Protein AF-0000000082853346 (afdb_homodimer)

Secondary structure (DSSP, 8-state):
----PPEEEEEEEE-SGGGGSBPTTSSBHHHHHHHHHHHHHHHHHHH-TT-EEEEEEES-SS-B-SS-TTTS-SEEEEEEEES-THHHHHHHHH---------SHHHHHHHHHHHHHHHHHHHHHHHTS-SS----SSSEEEEEEE-----PPPHHHHHHHHHHHHHHTTS-EEEEEEE-SS--------TTHHHHHHHH-GGG--HHHHHHHHHHHTT-EEEEHHHHHHHHHH--S--PPPPEEEEEEEETTTEEEEEEEEEEEEPPPPPPPEEEESS-TTSBEEEEEEEEESSSS--EE-GGGEEEEEEETTEEEEE-HHHHHHHS----S-EEEEEEEEEGGGS-GGG-EEEEEEEEEE-TT-HHHHHHHHHHHHHHHHHTEEEEEEEE-STT--EEEEEEEEEE-SS-EEEEEEEE--GGGB---------PPPPHHHHHHHHHHHHHTBGGG-STTSS-SS-TTT---HHHHHHHHHHHHHHH-TTSPPPPPPHHHHHTTS--HHHHHHHHHHHHHHHHHHT--------------------------S-----------------------S------S--SS-HHHHHHHHHHHT--HHHHHHHHHHHHHHHHHH-SS--HHHHHHHHHHHHHHHHS--HHHHHHHHHHHHHHHHTT-THHHHHHHHTT--PPPTTT-TT----HHHHHHHHHS----HHHHHHHHHHHHHH-/----PPEEEEEEEE-SGGGGSBPTTSSBHHHHHHHHHHHHHHHHHHH-TT-EEEEEEES-SS-B-SS-TTTS-SEEEEEEEES-THHHHHHHHH---------THHHHHHHHHHHHHHHHHHHHHHHTS-SS----SSSEEEEEEE-----PPPHHHHHHHHHHHHHHTTS-EEEEEEE-SS--------TTHHHHHHHH-GGG--HHHHHHHHHHHTT-EEEEHHHHHHHHHH--S--PPPPEEEEEEEETTTEEEEEEEEEEEEPPPPPPPEEEESS-TTSBEEEEEEEEESSSS--EE-GGGEEEEEEETTEEEEE-HHHHHHHS----S-EEEEEEEEEGGGS-GGG-EEEEEEEEEE-TT-HHHHHHHHHHHHHHHHHTEEEEEEEE-STT--EEEEEEEEEE-SS-EEEEEEEE--GGGB---------PPPPHHHHHHHHHHHHHTBGGG-STTSS-SS-TTT---HHHHHHHHHHHHHHH-TTSPPPPPPHHHHHTTS--HHHHHHHHHHHHHHHHHHT--------------------------S-----------------------S------S--SS-HHHHHHHHHHTT--HHHHHHHHHHHHHHHHHH-SS--HHHHHHHHHHHHHHHHS--HHHHHHHHHHHHHHHHTT-THHHHHHHHTT--PPPTTT-TT----HHHHHHHHHS----THHHHHHHHHHHHH-

Structure (mmCIF, N/CA/C/O backbone):
data_AF-0000000082853346-model_v1
#
loop_
_entity.id
_entity.type
_entity.pdbx_description
1 polymer 'Ku domain-containing protein'
#
loop_
_atom_site.group_PDB
_atom_site.id
_atom_site.type_symbol
_atom_site.label_atom_id
_atom_site.label_alt_id
_atom_site.label_comp_id
_atom_site.label_asym_id
_atom_site.label_entity_id
_atom_site.label_seq_id
_atom_site.pdbx_PDB_ins_code
_atom_site.Cartn_x
_atom_site.Cartn_y
_atom_site.Cartn_z
_atom_site.occupancy
_atom_site.B_iso_or_equiv
_atom_site.auth_seq_id
_atom_site.auth_comp_id
_atom_site.auth_asym_id
_atom_site.auth_atom_id
_atom_site.pdbx_PDB_model_num
ATOM 1 N N . MET A 1 1 ? -22.594 -18.203 3.146 1 30.77 1 MET A N 1
ATOM 2 C CA . MET A 1 1 ? -21.188 -18.328 2.76 1 30.77 1 MET A CA 1
ATOM 3 C C . MET A 1 1 ? -21 -19.5 1.809 1 30.77 1 MET A C 1
ATOM 5 O O . MET A 1 1 ? -21.344 -20.625 2.139 1 30.77 1 MET A O 1
ATOM 9 N N . SER A 1 2 ? -21.219 -19.484 0.614 1 42.06 2 SER A N 1
ATOM 10 C CA . SER A 1 2 ? -21.234 -20.609 -0.318 1 42.06 2 SER A CA 1
ATOM 11 C C . SER A 1 2 ? -20.047 -21.531 -0.091 1 42.06 2 SER A C 1
ATOM 13 O O . SER A 1 2 ? -18.891 -21.078 -0.146 1 42.06 2 SER A O 1
ATOM 15 N N . ARG A 1 3 ? -20.047 -22.453 0.688 1 52.84 3 ARG A N 1
ATOM 16 C CA . ARG A 1 3 ? -19 -23.391 1.075 1 52.84 3 ARG A CA 1
ATOM 17 C C . ARG A 1 3 ? -18.344 -24.016 -0.151 1 52.84 3 ARG A C 1
ATOM 19 O O . ARG A 1 3 ? -19.031 -24.578 -1.014 1 52.84 3 ARG A O 1
ATOM 26 N N . ASN A 1 4 ? -17.219 -23.438 -0.649 1 65.12 4 ASN A N 1
ATOM 27 C CA . ASN A 1 4 ? -16.453 -23.953 -1.785 1 65.12 4 ASN A CA 1
ATOM 28 C C . ASN A 1 4 ? -16.438 -25.469 -1.799 1 65.12 4 ASN A C 1
ATOM 30 O O . ASN A 1 4 ? -15.945 -26.109 -0.86 1 65.12 4 ASN A O 1
ATOM 34 N N . LYS A 1 5 ? -17.406 -26.078 -2.557 1 80.5 5 LYS A N 1
ATOM 35 C CA . LYS A 1 5 ? -17.422 -27.516 -2.746 1 80.5 5 LYS A CA 1
ATOM 36 C C . LYS A 1 5 ? -16.062 -28.031 -3.195 1 80.5 5 LYS A C 1
ATOM 38 O O . LYS A 1 5 ? -15.352 -27.359 -3.943 1 80.5 5 LYS A O 1
ATOM 43 N N . PRO A 1 6 ? -15.656 -29.172 -2.674 1 88.12 6 PRO A N 1
ATOM 44 C CA . PRO A 1 6 ? -14.352 -29.734 -3.043 1 88.12 6 PRO A CA 1
ATOM 45 C C . PRO A 1 6 ? -14.344 -30.344 -4.441 1 88.12 6 PRO A C 1
ATOM 47 O O . PRO A 1 6 ? -15.406 -30.641 -4.992 1 88.12 6 PRO A O 1
ATOM 50 N N . ASN A 1 7 ? -13.203 -30.5 -5.016 1 91 7 ASN A N 1
ATOM 51 C CA . ASN A 1 7 ? -12.984 -31.203 -6.273 1 91 7 ASN A CA 1
ATOM 52 C C . ASN A 1 7 ? -12.5 -32.625 -6.031 1 91 7 ASN A C 1
ATOM 54 O O . ASN A 1 7 ? -11.836 -32.906 -5.031 1 91 7 ASN A O 1
ATOM 58 N N . LEU A 1 8 ? -12.984 -33.469 -6.902 1 93.62 8 LEU A N 1
ATOM 59 C CA . LEU A 1 8 ? -12.445 -34.844 -6.922 1 93.62 8 LEU A CA 1
ATOM 60 C C . LEU A 1 8 ? -11.438 -35 -8.055 1 93.62 8 LEU A C 1
ATOM 62 O O . LEU A 1 8 ? -11.75 -34.719 -9.219 1 93.62 8 LEU A O 1
ATOM 66 N N . VAL A 1 9 ? -10.266 -35.406 -7.691 1 95 9 VAL A N 1
ATOM 67 C CA . VAL A 1 9 ? -9.219 -35.594 -8.695 1 95 9 VAL A CA 1
ATOM 68 C C . VAL A 1 9 ? -8.75 -37.031 -8.695 1 95 9 VAL A C 1
ATOM 70 O O . VAL A 1 9 ? -8.32 -37.562 -7.66 1 95 9 VAL A O 1
ATOM 73 N N . PHE A 1 10 ? -8.906 -37.688 -9.797 1 95.69 10 PHE A N 1
ATOM 74 C CA . PHE A 1 10 ? -8.484 -39.094 -9.953 1 95.69 10 PHE A CA 1
ATOM 75 C C . PHE A 1 10 ? -7.234 -39.156 -10.82 1 95.69 10 PHE A C 1
ATOM 77 O O . PHE A 1 10 ? -7.277 -38.844 -12.016 1 95.69 10 PHE A O 1
ATOM 84 N N . ILE A 1 11 ? -6.125 -39.656 -10.273 1 97.31 11 ILE A N 1
ATOM 85 C CA . ILE A 1 11 ? -4.871 -39.75 -11.016 1 97.31 11 ILE A CA 1
ATOM 86 C C . ILE A 1 11 ? -4.656 -41.188 -11.484 1 97.31 11 ILE A C 1
ATOM 88 O O . ILE A 1 11 ? -4.684 -42.125 -10.672 1 97.31 11 ILE A O 1
ATOM 92 N N . ILE A 1 12 ? -4.52 -41.344 -12.758 1 96.38 12 ILE A N 1
ATOM 93 C CA . ILE A 1 12 ? -4.16 -42.625 -13.367 1 96.38 12 ILE A CA 1
ATOM 94 C C . ILE A 1 12 ? -2.707 -42.562 -13.836 1 96.38 12 ILE A C 1
ATOM 96 O O . ILE A 1 12 ? -2.348 -41.75 -14.68 1 96.38 12 ILE A O 1
ATOM 100 N N . TRP A 1 13 ? -1.898 -43.531 -13.344 1 97.5 13 TRP A N 1
ATOM 101 C CA . TRP A 1 13 ? -0.458 -43.469 -13.57 1 97.5 13 TRP A CA 1
ATOM 102 C C . TRP A 1 13 ? 0.051 -44.719 -14.242 1 97.5 13 TRP A C 1
ATOM 104 O O . TRP A 1 13 ? -0.102 -45.844 -13.703 1 97.5 13 TRP A O 1
ATOM 114 N N . ASP A 1 14 ? 0.666 -44.531 -15.406 1 95.38 14 ASP A N 1
ATOM 115 C CA . ASP A 1 14 ? 1.312 -45.625 -16.141 1 95.38 14 ASP A CA 1
ATOM 116 C C . ASP A 1 14 ? 2.693 -45.938 -15.57 1 95.38 14 ASP A C 1
ATOM 118 O O . ASP A 1 14 ? 3.637 -45.156 -15.766 1 95.38 14 ASP A O 1
ATOM 122 N N . ILE A 1 15 ? 2.877 -47.094 -14.922 1 95.81 15 ILE A N 1
ATOM 123 C CA . ILE A 1 15 ? 4.176 -47.406 -14.336 1 95.81 15 ILE A CA 1
ATOM 124 C C . ILE A 1 15 ? 4.836 -48.562 -15.125 1 95.81 15 ILE A C 1
ATOM 126 O O . ILE A 1 15 ? 5.758 -49.188 -14.641 1 95.81 15 ILE A O 1
ATOM 130 N N . GLY A 1 16 ? 4.371 -48.75 -16.359 1 92.5 16 GLY A N 1
ATOM 131 C CA . GLY A 1 16 ? 4.797 -49.906 -17.141 1 92.5 16 GLY A CA 1
ATOM 132 C C . GLY A 1 16 ? 6.035 -49.625 -17.984 1 92.5 16 GLY A C 1
ATOM 133 O O . GLY A 1 16 ? 6.711 -48.625 -17.781 1 92.5 16 GLY A O 1
ATOM 134 N N . HIS A 1 17 ? 6.297 -50.594 -18.906 1 89.25 17 HIS A N 1
ATOM 135 C CA . HIS A 1 17 ? 7.5 -50.625 -19.734 1 89.25 17 HIS A CA 1
ATOM 136 C C . HIS A 1 17 ? 7.586 -49.375 -20.609 1 89.25 17 HIS A C 1
ATOM 138 O O . HIS A 1 17 ? 8.672 -48.812 -20.797 1 89.25 17 HIS A O 1
ATOM 144 N N . LYS A 1 18 ? 6.57 -48.906 -21.047 1 83.5 18 LYS A N 1
ATOM 145 C CA . LYS A 1 18 ? 6.566 -47.781 -21.953 1 83.5 18 LYS A CA 1
ATOM 146 C C . LYS A 1 18 ? 7 -46.5 -21.25 1 83.5 18 LYS A C 1
ATOM 148 O O . LYS A 1 18 ? 7.633 -45.625 -21.844 1 83.5 18 LYS A O 1
ATOM 153 N N . SER A 1 19 ? 6.672 -46.406 -20 1 88.62 19 SER A N 1
ATOM 154 C CA . SER A 1 19 ? 7.004 -45.219 -19.219 1 88.62 19 SER A CA 1
ATOM 155 C C . SER A 1 19 ? 8.461 -45.25 -18.766 1 88.62 19 SER A C 1
ATOM 157 O O . SER A 1 19 ? 9 -44.219 -18.359 1 88.62 19 SER A O 1
ATOM 159 N N . ASN A 1 20 ? 9.07 -46.344 -18.984 1 87.06 20 ASN A N 1
ATOM 160 C CA . ASN A 1 20 ? 10.461 -46.469 -18.562 1 87.06 20 ASN A CA 1
ATOM 161 C C . ASN A 1 20 ? 11.422 -45.969 -19.641 1 87.06 20 ASN A C 1
ATOM 163 O O . ASN A 1 20 ? 12.625 -45.844 -19.391 1 87.06 20 ASN A O 1
ATOM 167 N N . ALA A 1 21 ? 10.922 -45.625 -20.719 1 86.5 21 ALA A N 1
ATOM 168 C CA . ALA A 1 21 ? 11.75 -45.125 -21.797 1 86.5 21 ALA A CA 1
ATOM 169 C C . ALA A 1 21 ? 12.359 -43.781 -21.422 1 86.5 21 ALA A C 1
ATOM 171 O O . ALA A 1 21 ? 11.773 -43 -20.656 1 86.5 21 ALA A O 1
ATOM 172 N N . VAL A 1 22 ? 13.57 -43.562 -21.938 1 87.56 22 VAL A N 1
ATOM 173 C CA . VAL A 1 22 ? 14.312 -42.344 -21.609 1 87.56 22 VAL A CA 1
ATOM 174 C C . VAL A 1 22 ? 13.852 -41.188 -22.5 1 87.56 22 VAL A C 1
ATOM 176 O O . VAL A 1 22 ? 13.734 -41.344 -23.719 1 87.56 22 VAL A O 1
ATOM 179 N N . ALA A 1 23 ? 13.539 -40.094 -21.906 1 84.06 23 ALA A N 1
ATOM 180 C CA . ALA A 1 23 ? 13.133 -38.875 -22.594 1 84.06 23 ALA A CA 1
ATOM 181 C C . ALA A 1 23 ? 14.336 -38.156 -23.188 1 84.06 23 ALA A C 1
ATOM 183 O O . ALA A 1 23 ? 15.484 -38.469 -22.859 1 84.06 23 ALA A O 1
ATOM 184 N N . PRO A 1 24 ? 14.086 -37.281 -24.172 1 78.75 24 PRO A N 1
ATOM 185 C CA . PRO A 1 24 ? 15.188 -36.562 -24.812 1 78.75 24 PRO A CA 1
ATOM 186 C C . PRO A 1 24 ? 16.062 -35.781 -23.828 1 78.75 24 PRO A C 1
ATOM 188 O O . PRO A 1 24 ? 17.25 -35.594 -24.062 1 78.75 24 PRO A O 1
ATOM 191 N N . ASP A 1 25 ? 15.578 -35.406 -22.719 1 75.94 25 ASP A N 1
ATOM 192 C CA . ASP A 1 25 ? 16.344 -34.625 -21.75 1 75.94 25 ASP A CA 1
ATOM 193 C C . ASP A 1 25 ? 17.141 -35.531 -20.812 1 75.94 25 ASP A C 1
ATOM 195 O O . ASP A 1 25 ? 17.844 -35.062 -19.922 1 75.94 25 ASP A O 1
ATOM 199 N N . GLY A 1 26 ? 17.016 -36.844 -20.953 1 82.94 26 GLY A N 1
ATOM 200 C CA . GLY A 1 26 ? 17.828 -37.812 -20.203 1 82.94 26 GLY A CA 1
ATOM 201 C C . GLY A 1 26 ? 17.078 -38.469 -19.078 1 82.94 26 GLY A C 1
ATOM 202 O O . GLY A 1 26 ? 17.5 -39.5 -18.562 1 82.94 26 GLY A O 1
ATOM 203 N N . GLN A 1 27 ? 15.992 -37.938 -18.688 1 87.38 27 GLN A N 1
ATOM 204 C CA . GLN A 1 27 ? 15.188 -38.531 -17.625 1 87.38 27 GLN A CA 1
ATOM 205 C C . GLN A 1 27 ? 14.156 -39.5 -18.219 1 87.38 27 GLN A C 1
ATOM 207 O O . GLN A 1 27 ? 13.75 -39.344 -19.375 1 87.38 27 GLN A O 1
ATOM 212 N N . SER A 1 28 ? 13.859 -40.469 -17.422 1 91.19 28 SER A N 1
ATOM 213 C CA . SER A 1 28 ? 12.828 -41.375 -17.891 1 91.19 28 SER A CA 1
ATOM 214 C C . SER A 1 28 ? 11.445 -40.719 -17.844 1 91.19 28 SER A C 1
ATOM 216 O O . SER A 1 28 ? 11.219 -39.812 -17.047 1 91.19 28 SER A O 1
ATOM 218 N N . TYR A 1 29 ? 10.57 -41.219 -18.719 1 91.5 29 TYR A N 1
ATOM 219 C CA . TYR A 1 29 ? 9.203 -40.719 -18.672 1 91.5 29 TYR A CA 1
ATOM 220 C C . TYR A 1 29 ? 8.539 -41.031 -17.344 1 91.5 29 TYR A C 1
ATOM 222 O O . TYR A 1 29 ? 7.711 -40.281 -16.844 1 91.5 29 TYR A O 1
ATOM 230 N N . PHE A 1 30 ? 8.938 -42.125 -16.75 1 94.19 30 PHE A N 1
ATOM 231 C CA . PHE A 1 30 ? 8.461 -42.5 -15.422 1 94.19 30 PHE A CA 1
ATOM 232 C C . PHE A 1 30 ? 8.828 -41.438 -14.398 1 94.19 30 PHE A C 1
ATOM 234 O O . PHE A 1 30 ? 7.98 -41 -13.609 1 94.19 30 PHE A O 1
ATOM 241 N N . ASP A 1 31 ? 10.008 -41.031 -14.508 1 92.56 31 ASP A N 1
ATOM 242 C CA . ASP A 1 31 ? 10.477 -40 -13.562 1 92.56 31 ASP A CA 1
ATOM 243 C C . ASP A 1 31 ? 9.781 -38.656 -13.797 1 92.56 31 ASP A C 1
ATOM 245 O O . ASP A 1 31 ? 9.461 -37.969 -12.844 1 92.56 31 ASP A O 1
ATOM 249 N N . LEU A 1 32 ? 9.602 -38.344 -15 1 91.56 32 LEU A N 1
ATOM 250 C CA . LEU A 1 32 ? 8.898 -37.094 -15.336 1 91.56 32 LEU A CA 1
ATOM 251 C C . LEU A 1 32 ? 7.465 -37.125 -14.82 1 91.56 32 LEU A C 1
ATOM 253 O O . LEU A 1 32 ? 6.973 -36.125 -14.289 1 91.56 32 LEU A O 1
ATOM 257 N N . GLN A 1 33 ? 6.848 -38.219 -15.008 1 94.56 33 GLN A N 1
ATOM 258 C CA . GLN A 1 33 ? 5.477 -38.375 -14.531 1 94.56 33 GLN A CA 1
ATOM 259 C C . GLN A 1 33 ? 5.414 -38.312 -13.008 1 94.56 33 GLN A C 1
ATOM 261 O O . GLN A 1 33 ? 4.496 -37.719 -12.453 1 94.56 33 GLN A O 1
ATOM 266 N N . LYS A 1 34 ? 6.363 -38.938 -12.453 1 93.94 34 LYS A N 1
ATOM 267 C CA . LYS A 1 34 ? 6.457 -38.906 -10.992 1 93.94 34 LYS A CA 1
ATOM 268 C C . LYS A 1 34 ? 6.574 -37.469 -10.492 1 93.94 34 LYS A C 1
ATOM 270 O O . LYS A 1 34 ? 5.906 -37.062 -9.531 1 93.94 34 LYS A O 1
ATOM 275 N N . LYS A 1 35 ? 7.363 -36.719 -11.148 1 90.69 35 LYS A N 1
ATOM 276 C CA . LYS A 1 35 ? 7.523 -35.312 -10.805 1 90.69 35 LYS A CA 1
ATOM 277 C C . LYS A 1 35 ? 6.215 -34.562 -10.992 1 90.69 35 LYS A C 1
ATOM 279 O O . LYS A 1 35 ? 5.855 -33.719 -10.156 1 90.69 35 LYS A O 1
ATOM 284 N N . CYS A 1 36 ? 5.516 -34.781 -12.039 1 93.44 36 CYS A N 1
ATOM 285 C CA . CYS A 1 36 ? 4.242 -34.125 -12.32 1 93.44 36 CYS A CA 1
ATOM 286 C C . CYS A 1 36 ? 3.221 -34.438 -11.227 1 93.44 36 CYS A C 1
ATOM 288 O O . CYS A 1 36 ? 2.539 -33.562 -10.734 1 93.44 36 CYS A O 1
ATOM 290 N N . ILE A 1 37 ? 3.168 -35.688 -10.859 1 95.69 37 ILE A N 1
ATOM 291 C CA . ILE A 1 37 ? 2.199 -36.125 -9.852 1 95.69 37 ILE A CA 1
ATOM 292 C C . ILE A 1 37 ? 2.506 -35.438 -8.523 1 95.69 37 ILE A C 1
ATOM 294 O O . ILE A 1 37 ? 1.604 -34.906 -7.859 1 95.69 37 ILE A O 1
ATOM 298 N N . ASN A 1 38 ? 3.725 -35.438 -8.195 1 91.94 38 ASN A N 1
ATOM 299 C CA . ASN A 1 38 ? 4.121 -34.812 -6.938 1 91.94 38 ASN A CA 1
ATOM 300 C C . ASN A 1 38 ? 3.801 -33.312 -6.926 1 91.94 38 ASN A C 1
ATOM 302 O O . ASN A 1 38 ? 3.381 -32.781 -5.898 1 91.94 38 ASN A O 1
ATOM 306 N N . LYS A 1 39 ? 3.98 -32.688 -8.016 1 91 39 LYS A N 1
ATOM 307 C CA . LYS A 1 39 ? 3.66 -31.281 -8.102 1 91 39 LYS A CA 1
ATOM 308 C C . LYS A 1 39 ? 2.156 -31.047 -8.008 1 91 39 LYS A C 1
ATOM 310 O O . LYS A 1 39 ? 1.707 -30.094 -7.375 1 91 39 LYS A O 1
ATOM 315 N N . ILE A 1 40 ? 1.42 -31.906 -8.641 1 93.62 40 ILE A N 1
ATOM 316 C CA . ILE A 1 40 ? -0.034 -31.812 -8.594 1 93.62 40 ILE A CA 1
ATOM 317 C C . ILE A 1 40 ? -0.515 -31.953 -7.148 1 93.62 40 ILE A C 1
ATOM 319 O O . ILE A 1 40 ? -1.29 -31.125 -6.66 1 93.62 40 ILE A O 1
ATOM 323 N N . ILE A 1 41 ? -0.011 -32.938 -6.508 1 93.06 41 ILE A N 1
ATOM 324 C CA . ILE A 1 41 ? -0.442 -33.219 -5.145 1 93.06 41 ILE A CA 1
ATOM 325 C C . ILE A 1 41 ? 0.025 -32.125 -4.207 1 93.06 41 ILE A C 1
ATOM 327 O O . ILE A 1 41 ? -0.729 -31.672 -3.34 1 93.06 41 ILE A O 1
ATOM 331 N N . SER A 1 42 ? 1.218 -31.688 -4.387 1 90.06 42 SER A N 1
ATOM 332 C CA . SER A 1 42 ? 1.74 -30.625 -3.549 1 90.06 42 SER A CA 1
ATOM 333 C C . SER A 1 42 ? 0.903 -29.359 -3.686 1 90.06 42 SER A C 1
ATOM 335 O O . SER A 1 42 ? 0.634 -28.672 -2.695 1 90.06 42 SER A O 1
ATOM 337 N N . ALA A 1 43 ? 0.578 -29.047 -4.875 1 88.62 43 ALA A N 1
ATOM 338 C CA . ALA A 1 43 ? -0.26 -27.875 -5.113 1 88.62 43 ALA A CA 1
ATOM 339 C C . ALA A 1 43 ? -1.606 -28 -4.41 1 88.62 43 ALA A C 1
ATOM 341 O O . ALA A 1 43 ? -2.117 -27.031 -3.842 1 88.62 43 ALA A O 1
ATOM 342 N N . LYS A 1 44 ? -2.123 -29.203 -4.465 1 90.88 44 LYS A N 1
ATOM 343 C CA . LYS A 1 44 ? -3.412 -29.438 -3.818 1 90.88 44 LYS A CA 1
ATOM 344 C C . LYS A 1 44 ? -3.291 -29.359 -2.301 1 90.88 44 LYS A C 1
ATOM 346 O O . LYS A 1 44 ? -4.223 -28.922 -1.621 1 90.88 44 LYS A O 1
ATOM 351 N N . VAL A 1 45 ? -2.23 -29.75 -1.784 1 89.94 45 VAL A N 1
ATOM 352 C CA . VAL A 1 45 ? -2.002 -29.672 -0.345 1 89.94 45 VAL A CA 1
ATOM 353 C C . VAL A 1 45 ? -1.883 -28.219 0.087 1 89.94 45 VAL A C 1
ATOM 355 O O . VAL A 1 45 ? -2.443 -27.812 1.11 1 89.94 45 VAL A O 1
ATOM 358 N N . LEU A 1 46 ? -1.275 -27.484 -0.671 1 85.94 46 LEU A N 1
ATOM 359 C CA . LEU A 1 46 ? -0.957 -26.109 -0.309 1 85.94 46 LEU A CA 1
ATOM 360 C C . LEU A 1 46 ? -2.152 -25.188 -0.545 1 85.94 46 LEU A C 1
ATOM 362 O O . LEU A 1 46 ? -2.432 -24.297 0.265 1 85.94 46 LEU A O 1
ATOM 366 N N . PHE A 1 47 ? -2.861 -25.391 -1.634 1 84.88 47 PHE A N 1
ATOM 367 C CA . PHE A 1 47 ? -3.781 -24.344 -2.072 1 84.88 47 PHE A CA 1
ATOM 368 C C . PHE A 1 47 ? -5.223 -24.844 -2.029 1 84.88 47 PHE A C 1
ATOM 370 O O . PHE A 1 47 ? -6.16 -24.031 -2 1 84.88 47 PHE A O 1
ATOM 377 N N . GLU A 1 48 ? -5.398 -26.172 -2.131 1 87.69 48 GLU A N 1
ATOM 378 C CA . GLU A 1 48 ? -6.738 -26.75 -2.143 1 87.69 48 GLU A CA 1
ATOM 379 C C . GLU A 1 48 ? -6.836 -27.938 -1.188 1 87.69 48 GLU A C 1
ATOM 381 O O . GLU A 1 48 ? -7.086 -29.062 -1.618 1 87.69 48 GLU A O 1
ATOM 386 N N . PRO A 1 49 ? -6.797 -27.578 0.036 1 85.44 49 PRO A N 1
ATOM 387 C CA . PRO A 1 49 ? -6.742 -28.672 1.009 1 85.44 49 PRO A CA 1
ATOM 388 C C . PRO A 1 49 ? -8.039 -29.469 1.062 1 85.44 49 PRO A C 1
ATOM 390 O O . PRO A 1 49 ? -8.031 -30.641 1.469 1 85.44 49 PRO A O 1
ATOM 393 N N . LYS A 1 50 ? -9.141 -29 0.593 1 87.75 50 LYS A N 1
ATOM 394 C CA . LYS A 1 50 ? -10.43 -29.688 0.667 1 87.75 50 LYS A CA 1
ATOM 395 C C . LYS A 1 50 ? -10.594 -30.656 -0.495 1 87.75 50 LYS A C 1
ATOM 397 O O . LYS A 1 50 ? -11.477 -31.531 -0.467 1 87.75 50 LYS A O 1
ATOM 402 N N . ASP A 1 51 ? -9.75 -30.531 -1.48 1 90.88 51 ASP A N 1
ATOM 403 C CA . ASP A 1 51 ? -9.836 -31.422 -2.633 1 90.88 51 ASP A CA 1
ATOM 404 C C . ASP A 1 51 ? -9.43 -32.844 -2.256 1 90.88 51 ASP A C 1
ATOM 406 O O . ASP A 1 51 ? -8.578 -33.031 -1.388 1 90.88 51 ASP A O 1
ATOM 410 N N . GLN A 1 52 ? -10.109 -33.781 -2.852 1 93.88 52 GLN A N 1
ATOM 411 C CA . GLN A 1 52 ? -9.781 -35.188 -2.637 1 93.88 52 GLN A CA 1
ATOM 412 C C . GLN A 1 52 ? -9.094 -35.781 -3.863 1 93.88 52 GLN A C 1
ATOM 414 O O . GLN A 1 52 ? -9.477 -35.5 -5 1 93.88 52 GLN A O 1
ATOM 419 N N . VAL A 1 53 ? -8.117 -36.531 -3.537 1 95.44 53 VAL A N 1
ATOM 420 C CA . VAL A 1 53 ? -7.32 -37.094 -4.621 1 95.44 53 VAL A CA 1
ATOM 421 C C . VAL A 1 53 ? -7.246 -38.625 -4.477 1 95.44 53 VAL A C 1
ATOM 423 O O . VAL A 1 53 ? -7.148 -39.156 -3.361 1 95.44 53 VAL A O 1
ATOM 426 N N . ALA A 1 54 ? -7.406 -39.312 -5.547 1 96.5 54 ALA A N 1
ATOM 427 C CA . ALA A 1 54 ? -7.219 -40.75 -5.613 1 96.5 54 ALA A CA 1
ATOM 428 C C . ALA A 1 54 ? -6.105 -41.125 -6.59 1 96.5 54 ALA A C 1
ATOM 430 O O . ALA A 1 54 ? -5.809 -40.344 -7.516 1 96.5 54 ALA A O 1
ATOM 431 N N . LEU A 1 55 ? -5.473 -42.281 -6.359 1 97.31 55 LEU A N 1
ATOM 432 C CA . LEU A 1 55 ? -4.352 -42.719 -7.191 1 97.31 55 LEU A CA 1
ATOM 433 C C . LEU A 1 55 ? -4.535 -44.156 -7.656 1 97.31 55 LEU A C 1
ATOM 435 O O . LEU A 1 55 ? -4.746 -45.031 -6.836 1 97.31 55 LEU A O 1
ATOM 439 N N . LEU A 1 56 ? -4.562 -44.312 -8.953 1 97.38 56 LEU A N 1
ATOM 440 C CA . LEU A 1 56 ? -4.629 -45.625 -9.602 1 97.38 56 LEU A CA 1
ATOM 441 C C . LEU A 1 56 ? -3.408 -45.844 -10.484 1 97.38 56 LEU A C 1
ATOM 443 O O . LEU A 1 56 ? -3.031 -44.969 -11.273 1 97.38 56 LEU A O 1
ATOM 447 N N . LYS A 1 57 ? -2.742 -46.969 -10.289 1 97.19 57 LYS A N 1
ATOM 448 C CA . LYS A 1 57 ? -1.604 -47.375 -11.109 1 97.19 57 LYS A CA 1
ATOM 449 C C . LYS A 1 57 ? -1.973 -48.562 -12.023 1 97.19 57 LYS A C 1
ATOM 451 O O . LYS A 1 57 ? -2.721 -49.438 -11.625 1 97.19 57 LYS A O 1
ATOM 456 N N . TYR A 1 58 ? -1.482 -48.531 -13.227 1 94.94 58 TYR A N 1
ATOM 457 C CA . TYR A 1 58 ? -1.699 -49.688 -14.078 1 94.94 58 TYR A CA 1
ATOM 458 C C . TYR A 1 58 ? -0.38 -50.219 -14.641 1 94.94 58 TYR A C 1
ATOM 460 O O . TYR A 1 58 ? 0.657 -49.562 -14.508 1 94.94 58 TYR A O 1
ATOM 468 N N . ALA A 1 59 ? -0.351 -51.344 -15.148 1 94.44 59 ALA A N 1
ATOM 469 C CA . ALA A 1 59 ? 0.838 -52.125 -15.508 1 94.44 59 ALA A CA 1
ATOM 470 C C . ALA A 1 59 ? 1.607 -52.562 -14.258 1 94.44 59 ALA A C 1
ATOM 472 O O . ALA A 1 59 ? 2.84 -52.5 -14.234 1 94.44 59 ALA A O 1
ATOM 473 N N . THR A 1 60 ? 0.812 -52.844 -13.25 1 95.25 60 THR A N 1
ATOM 474 C CA . THR A 1 60 ? 1.374 -53.312 -11.984 1 95.25 60 THR A CA 1
ATOM 475 C C . THR A 1 60 ? 1.466 -54.844 -11.969 1 95.25 60 THR A C 1
ATOM 477 O O . THR A 1 60 ? 0.786 -55.531 -12.734 1 95.25 60 THR A O 1
ATOM 480 N N . ILE A 1 61 ? 2.275 -55.312 -11.078 1 93.69 61 ILE A N 1
ATOM 481 C CA . ILE A 1 61 ? 2.4 -56.75 -10.914 1 93.69 61 ILE A CA 1
ATOM 482 C C . ILE A 1 61 ? 1.176 -57.281 -10.18 1 93.69 61 ILE A C 1
ATOM 484 O O . ILE A 1 61 ? 0.586 -58.281 -10.602 1 93.69 61 ILE A O 1
ATOM 488 N N . GLU A 1 62 ? 0.773 -56.562 -9.203 1 93.06 62 GLU A N 1
ATOM 489 C CA . GLU A 1 62 ? -0.393 -56.969 -8.422 1 93.06 62 GLU A CA 1
ATOM 490 C C . GLU A 1 62 ? -1.674 -56.375 -8.992 1 93.06 62 GLU A C 1
ATOM 492 O O . GLU A 1 62 ? -1.646 -55.281 -9.594 1 93.06 62 GLU A O 1
ATOM 497 N N . THR A 1 63 ? -2.742 -57.094 -8.953 1 95.12 63 THR A N 1
ATOM 498 C CA . THR A 1 63 ? -4.066 -56.625 -9.336 1 95.12 63 THR A CA 1
ATOM 499 C C . THR A 1 63 ? -4.941 -56.406 -8.102 1 95.12 63 THR A C 1
ATOM 501 O O . THR A 1 63 ? -5.23 -57.375 -7.375 1 95.12 63 THR A O 1
ATOM 504 N N . GLU A 1 64 ? -5.219 -55.188 -7.77 1 96.12 64 GLU A N 1
ATOM 505 C CA . GLU A 1 64 ? -6.07 -54.875 -6.629 1 96.12 64 GLU A CA 1
ATOM 506 C C . GLU A 1 64 ? -6.891 -53.594 -6.883 1 96.12 64 GLU A C 1
ATOM 508 O O . GLU A 1 64 ? -6.363 -52.5 -6.816 1 96.12 64 GLU A O 1
ATOM 513 N N . HIS A 1 65 ? -8.242 -53.719 -7.098 1 94.19 65 HIS A N 1
ATOM 514 C CA . HIS A 1 65 ? -9.156 -52.594 -7.305 1 94.19 65 HIS A CA 1
ATOM 515 C C . HIS A 1 65 ? -10.609 -53.031 -7.121 1 94.19 65 HIS A C 1
ATOM 517 O O . HIS A 1 65 ? -10.906 -54.25 -7.141 1 94.19 65 HIS A O 1
ATOM 523 N N . PRO A 1 66 ? -11.625 -52.125 -6.801 1 89.81 66 PRO A N 1
ATOM 524 C CA . PRO A 1 66 ? -13.016 -52.5 -6.527 1 89.81 66 PRO A CA 1
ATOM 525 C C . PRO A 1 66 ? -13.758 -52.938 -7.785 1 89.81 66 PRO A C 1
ATOM 527 O O . PRO A 1 66 ? -14.852 -53.5 -7.688 1 89.81 66 PRO A O 1
ATOM 530 N N . GLY A 1 67 ? -13.18 -53.031 -8.938 1 84.56 67 GLY A N 1
ATOM 531 C CA . GLY A 1 67 ? -13.828 -53.469 -10.164 1 84.56 67 GLY A CA 1
ATOM 532 C C . GLY A 1 67 ? -13.586 -54.938 -10.492 1 84.56 67 GLY A C 1
ATOM 533 O O . GLY A 1 67 ? -13.375 -55.75 -9.594 1 84.56 67 GLY A O 1
ATOM 534 N N . ASP A 1 68 ? -13.859 -55.344 -11.719 1 86.38 68 ASP A N 1
ATOM 535 C CA . ASP A 1 68 ? -13.656 -56.719 -12.172 1 86.38 68 ASP A CA 1
ATOM 536 C C . ASP A 1 68 ? -12.18 -57 -12.391 1 86.38 68 ASP A C 1
ATOM 538 O O . ASP A 1 68 ? -11.641 -56.75 -13.469 1 86.38 68 ASP A O 1
ATOM 542 N N . MET A 1 69 ? -11.531 -57.688 -11.469 1 90.25 69 MET A N 1
ATOM 543 C CA . MET A 1 69 ? -10.086 -57.906 -11.469 1 90.25 69 MET A CA 1
ATOM 544 C C . MET A 1 69 ? -9.68 -58.906 -12.547 1 90.25 69 MET A C 1
ATOM 546 O O . MET A 1 69 ? -8.547 -58.906 -13.023 1 90.25 69 MET A O 1
ATOM 550 N N . ASP A 1 70 ? -10.586 -59.781 -12.922 1 87.62 70 ASP A N 1
ATOM 551 C CA . ASP A 1 70 ? -10.305 -60.75 -13.969 1 87.62 70 ASP A CA 1
ATOM 552 C C . ASP A 1 70 ? -10.281 -60.062 -15.344 1 87.62 70 ASP A C 1
ATOM 554 O O . ASP A 1 70 ? -9.422 -60.375 -16.172 1 87.62 70 ASP A O 1
ATOM 558 N N . THR A 1 71 ? -11.203 -59.156 -15.469 1 82.69 71 THR A N 1
ATOM 559 C CA . THR A 1 71 ? -11.312 -58.438 -16.75 1 82.69 71 THR A CA 1
ATOM 560 C C . THR A 1 71 ? -10.195 -57.406 -16.891 1 82.69 71 THR A C 1
ATOM 562 O O . THR A 1 71 ? -9.719 -57.156 -18 1 82.69 71 THR A O 1
ATOM 565 N N . PHE A 1 72 ? -9.867 -56.906 -15.719 1 88.44 72 PHE A N 1
ATOM 566 C CA . PHE A 1 72 ? -8.875 -55.844 -15.734 1 88.44 72 PHE A CA 1
ATOM 567 C C . PHE A 1 72 ? -7.688 -56.219 -14.844 1 88.44 72 PHE A C 1
ATOM 569 O O . PHE A 1 72 ? -7.547 -55.656 -13.75 1 88.44 72 PHE A O 1
ATOM 576 N N . PRO A 1 73 ? -6.75 -56.938 -15.453 1 91.75 73 PRO A N 1
ATOM 577 C CA . PRO A 1 73 ? -5.59 -57.344 -14.656 1 91.75 73 PRO A CA 1
ATOM 578 C C . PRO A 1 73 ? -4.512 -56.25 -14.602 1 91.75 73 PRO A C 1
ATOM 580 O O . PRO A 1 73 ? -4.559 -55.281 -15.367 1 91.75 73 PRO A O 1
ATOM 583 N N . ASN A 1 74 ? -3.557 -56.312 -13.711 1 95.5 74 ASN A N 1
ATOM 584 C CA . ASN A 1 74 ? -2.363 -55.5 -13.57 1 95.5 74 ASN A CA 1
ATOM 585 C C . ASN A 1 74 ? -2.719 -54.031 -13.273 1 95.5 74 ASN A C 1
ATOM 587 O O . ASN A 1 74 ? -2.145 -53.125 -13.867 1 95.5 74 ASN A O 1
ATOM 591 N N . ILE A 1 75 ? -3.779 -53.875 -12.562 1 95.75 75 ILE A N 1
ATOM 592 C CA . ILE A 1 75 ? -4.219 -52.562 -12.109 1 95.75 75 ILE A CA 1
ATOM 593 C C . ILE A 1 75 ? -4.285 -52.531 -10.586 1 95.75 75 ILE A C 1
ATOM 595 O O . ILE A 1 75 ? -4.832 -53.438 -9.969 1 95.75 75 ILE A O 1
ATOM 599 N N . HIS A 1 76 ? -3.641 -51.531 -10 1 96.81 76 HIS A N 1
ATOM 600 C CA . HIS A 1 76 ? -3.613 -51.406 -8.547 1 96.81 76 HIS A CA 1
ATOM 601 C C . HIS A 1 76 ? -4.195 -50.062 -8.094 1 96.81 76 HIS A C 1
ATOM 603 O O . HIS A 1 76 ? -3.621 -49 -8.375 1 96.81 76 HIS A O 1
ATOM 609 N N . PHE A 1 77 ? -5.336 -50.125 -7.504 1 96.88 77 PHE A N 1
ATOM 610 C CA . PHE A 1 77 ? -5.934 -48.938 -6.867 1 96.88 77 PHE A CA 1
ATOM 611 C C . PHE A 1 77 ? -5.262 -48.656 -5.531 1 96.88 77 PHE A C 1
ATOM 613 O O . PHE A 1 77 ? -5.66 -49.188 -4.5 1 96.88 77 PHE A O 1
ATOM 620 N N . GLN A 1 78 ? -4.277 -47.781 -5.496 1 93.94 78 GLN A N 1
ATOM 621 C CA . GLN A 1 78 ? -3.342 -47.562 -4.395 1 93.94 78 GLN A CA 1
ATOM 622 C C . GLN A 1 78 ? -3.98 -46.75 -3.277 1 93.94 78 GLN A C 1
ATOM 624 O O . GLN A 1 78 ? -3.805 -47.062 -2.096 1 93.94 78 GLN A O 1
ATOM 629 N N . CYS A 1 79 ? -4.582 -45.625 -3.629 1 93.94 79 CYS A N 1
ATOM 630 C CA . CYS A 1 79 ? -5.172 -44.719 -2.643 1 93.94 79 CYS A CA 1
ATOM 631 C C . CYS A 1 79 ? -6.566 -44.281 -3.074 1 93.94 79 CYS A C 1
ATOM 633 O O . CYS A 1 79 ? -6.75 -43.812 -4.199 1 93.94 79 CYS A O 1
ATOM 635 N N . ASP A 1 80 ? -7.523 -44.406 -2.191 1 93.38 80 ASP A N 1
ATOM 636 C CA . ASP A 1 80 ? -8.859 -43.875 -2.426 1 93.38 80 ASP A CA 1
ATOM 637 C C . ASP A 1 80 ? -8.922 -42.375 -2.135 1 93.38 80 ASP A C 1
ATOM 639 O O . ASP A 1 80 ? -7.938 -41.781 -1.667 1 93.38 80 ASP A O 1
ATOM 643 N N . PHE A 1 81 ? -10.078 -41.906 -2.576 1 92.19 81 PHE A N 1
ATOM 644 C CA . PHE A 1 81 ? -10.258 -40.469 -2.387 1 92.19 81 PHE A CA 1
ATOM 645 C C . PHE A 1 81 ? -10.086 -40.094 -0.919 1 92.19 81 PHE A C 1
ATOM 647 O O . PHE A 1 81 ? -10.75 -40.656 -0.046 1 92.19 81 PHE A O 1
ATOM 654 N N . ASP A 1 82 ? -9.039 -39.188 -0.699 1 85.25 82 ASP A N 1
ATOM 655 C CA . ASP A 1 82 ? -8.758 -38.75 0.661 1 85.25 82 ASP A CA 1
ATOM 656 C C . ASP A 1 82 ? -8.297 -37.281 0.677 1 85.25 82 ASP A C 1
ATOM 658 O O . ASP A 1 82 ? -7.793 -36.781 -0.326 1 85.25 82 ASP A O 1
ATOM 662 N N . THR A 1 83 ? -8.586 -36.719 1.785 1 81.69 83 THR A N 1
ATOM 663 C CA . THR A 1 83 ? -8.102 -35.344 1.966 1 81.69 83 THR A CA 1
ATOM 664 C C . THR A 1 83 ? -6.656 -35.344 2.451 1 81.69 83 THR A C 1
ATOM 666 O O . THR A 1 83 ? -5.953 -34.344 2.326 1 81.69 83 THR A O 1
ATOM 669 N N . ASP A 1 84 ? -6.242 -36.406 3.008 1 85.19 84 ASP A N 1
ATOM 670 C CA . ASP A 1 84 ? -4.832 -36.531 3.377 1 85.19 84 ASP A CA 1
ATOM 671 C C . ASP A 1 84 ? -3.979 -36.906 2.17 1 85.19 84 ASP A C 1
ATOM 673 O O . ASP A 1 84 ? -3.789 -38.094 1.89 1 85.19 84 ASP A O 1
ATOM 677 N N . LYS A 1 85 ? -3.439 -36.062 1.558 1 90.81 85 LYS A N 1
ATOM 678 C CA . LYS A 1 85 ? -2.746 -36.25 0.286 1 90.81 85 LYS A CA 1
ATOM 679 C C . LYS A 1 85 ? -1.275 -36.594 0.506 1 90.81 85 LYS A C 1
ATOM 681 O O . LYS A 1 85 ? -0.576 -36.969 -0.433 1 90.81 85 LYS A O 1
ATOM 686 N N . ILE A 1 86 ? -0.851 -36.531 1.72 1 88.06 86 ILE A N 1
ATOM 687 C CA . ILE A 1 86 ? 0.543 -36.844 2.012 1 88.06 86 ILE A CA 1
ATOM 688 C C . ILE A 1 86 ? 0.786 -38.344 1.803 1 88.06 86 ILE A C 1
ATOM 690 O O . ILE A 1 86 ? 1.84 -38.75 1.305 1 88.06 86 ILE A O 1
ATOM 694 N N . LYS A 1 87 ? -0.193 -39.062 2.162 1 89 87 LYS A N 1
ATOM 695 C CA . LYS A 1 87 ? -0.105 -40.5 1.967 1 89 87 LYS A CA 1
ATOM 696 C C . LYS A 1 87 ? 0.065 -40.844 0.491 1 89 87 LYS A C 1
ATOM 698 O O . LYS A 1 87 ? 0.781 -41.781 0.147 1 89 87 LYS A O 1
ATOM 703 N N . ILE A 1 88 ? -0.584 -40.094 -0.257 1 93.19 88 ILE A N 1
ATOM 704 C CA . ILE A 1 88 ? -0.503 -40.312 -1.696 1 93.19 88 ILE A CA 1
ATOM 705 C C . ILE A 1 88 ? 0.896 -39.969 -2.195 1 93.19 88 ILE A C 1
ATOM 707 O O . ILE A 1 88 ? 1.471 -40.719 -3.01 1 93.19 88 ILE A O 1
ATOM 711 N N . MET A 1 89 ? 1.409 -38.938 -1.688 1 90.81 89 MET A N 1
ATOM 712 C CA . MET A 1 89 ? 2.76 -38.531 -2.064 1 90.81 89 MET A CA 1
ATOM 713 C C . MET A 1 89 ? 3.775 -39.594 -1.698 1 90.81 89 MET A C 1
ATOM 715 O O . MET A 1 89 ? 4.668 -39.906 -2.488 1 90.81 89 MET A O 1
ATOM 719 N N . ASP A 1 90 ? 3.572 -40.125 -0.581 1 89.62 90 ASP A N 1
ATOM 720 C CA . ASP A 1 90 ? 4.461 -41.188 -0.126 1 89.62 90 ASP A CA 1
ATOM 721 C C . ASP A 1 90 ? 4.355 -42.406 -1.029 1 89.62 90 ASP A C 1
ATOM 723 O O . ASP A 1 90 ? 5.367 -43.031 -1.354 1 89.62 90 ASP A O 1
ATOM 727 N N . ALA A 1 91 ? 3.16 -42.688 -1.35 1 93.38 91 ALA A N 1
ATOM 728 C CA . ALA A 1 91 ? 2.928 -43.844 -2.225 1 93.38 91 ALA A CA 1
ATOM 729 C C . ALA A 1 91 ? 3.586 -43.625 -3.586 1 93.38 91 ALA A C 1
ATOM 731 O O . ALA A 1 91 ? 4.156 -44.562 -4.156 1 93.38 91 ALA A O 1
ATOM 732 N N . VAL A 1 92 ? 3.52 -42.469 -4.031 1 95.38 92 VAL A N 1
ATOM 733 C CA . VAL A 1 92 ? 4.113 -42.156 -5.32 1 95.38 92 VAL A CA 1
ATOM 734 C C . VAL A 1 92 ? 5.633 -42.281 -5.238 1 95.38 92 VAL A C 1
ATOM 736 O O . VAL A 1 92 ? 6.262 -42.875 -6.117 1 95.38 92 VAL A O 1
ATOM 739 N N . ASP A 1 93 ? 6.191 -41.844 -4.203 1 91.69 93 ASP A N 1
ATOM 740 C CA . ASP A 1 93 ? 7.641 -41.844 -4.035 1 91.69 93 ASP A CA 1
ATOM 741 C C . ASP A 1 93 ? 8.156 -43.281 -3.893 1 91.69 93 ASP A C 1
ATOM 743 O O . ASP A 1 93 ? 9.258 -43.594 -4.34 1 91.69 93 ASP A O 1
ATOM 747 N N . ALA A 1 94 ? 7.301 -44.062 -3.338 1 93 94 ALA A N 1
ATOM 748 C CA . ALA A 1 94 ? 7.699 -45.469 -3.074 1 93 94 ALA A CA 1
ATOM 749 C C . ALA A 1 94 ? 7.504 -46.344 -4.312 1 93 94 ALA A C 1
ATOM 751 O O . ALA A 1 94 ? 7.996 -47.469 -4.367 1 93 94 ALA A O 1
ATOM 752 N N . THR A 1 95 ? 6.902 -45.844 -5.332 1 95.38 95 THR A N 1
ATOM 753 C CA . THR A 1 95 ? 6.559 -46.656 -6.504 1 95.38 95 THR A CA 1
ATOM 754 C C . THR A 1 95 ? 7.762 -46.781 -7.434 1 95.38 95 THR A C 1
ATOM 756 O O . THR A 1 95 ? 8.477 -45.812 -7.691 1 95.38 95 THR A O 1
ATOM 759 N N . ALA A 1 96 ? 7.992 -48 -7.895 1 94.19 96 ALA A N 1
ATOM 760 C CA . ALA A 1 96 ? 9.023 -48.312 -8.883 1 94.19 96 ALA A CA 1
ATOM 761 C C . ALA A 1 96 ? 8.398 -48.75 -10.211 1 94.19 96 ALA A C 1
ATOM 763 O O . ALA A 1 96 ? 7.297 -49.312 -10.234 1 94.19 96 ALA A O 1
ATOM 764 N N . PRO A 1 97 ? 9.086 -48.5 -11.227 1 94.31 97 PRO A N 1
ATOM 765 C CA . PRO A 1 97 ? 8.555 -48.906 -12.531 1 94.31 97 PRO A CA 1
ATOM 766 C C . PRO A 1 97 ? 8.602 -50.438 -12.742 1 94.31 97 PRO A C 1
ATOM 768 O O . PRO A 1 97 ? 9.359 -51.125 -12.055 1 94.31 97 PRO A O 1
ATOM 771 N N . THR A 1 98 ? 7.703 -50.875 -13.688 1 94.75 98 THR A N 1
ATOM 772 C CA . THR A 1 98 ? 7.676 -52.281 -14.039 1 94.75 98 THR A CA 1
ATOM 773 C C . THR A 1 98 ? 7.957 -52.469 -15.531 1 94.75 98 THR A C 1
ATOM 775 O O . THR A 1 98 ? 8.07 -51.5 -16.266 1 94.75 98 THR A O 1
ATOM 778 N N . ASP A 1 99 ? 8.062 -53.75 -15.945 1 91.94 99 ASP A N 1
ATOM 779 C CA . ASP A 1 99 ? 8.305 -54.062 -17.344 1 91.94 99 ASP A CA 1
ATOM 780 C C . ASP A 1 99 ? 7.047 -54.594 -18.031 1 91.94 99 ASP A C 1
ATOM 782 O O . ASP A 1 99 ? 7.113 -55.156 -19.125 1 91.94 99 ASP A O 1
ATOM 786 N N . ILE A 1 100 ? 5.949 -54.406 -17.375 1 92.25 100 ILE A N 1
ATOM 787 C CA . ILE A 1 100 ? 4.684 -54.906 -17.906 1 92.25 100 ILE A CA 1
ATOM 788 C C . ILE A 1 100 ? 4.125 -53.938 -18.938 1 92.25 100 ILE A C 1
ATOM 790 O O . ILE A 1 100 ? 4.148 -52.719 -18.734 1 92.25 100 ILE A O 1
ATOM 794 N N . GLU A 1 101 ? 3.73 -54.531 -20.078 1 86.62 101 GLU A N 1
ATOM 795 C CA . GLU A 1 101 ? 3.092 -53.719 -21.109 1 86.62 101 GLU A CA 1
ATOM 796 C C . GLU A 1 101 ? 1.571 -53.812 -21.016 1 86.62 101 GLU A C 1
ATOM 798 O O . GLU A 1 101 ? 1.009 -54.906 -21.078 1 86.62 101 GLU A O 1
ATOM 803 N N . GLN A 1 102 ? 0.992 -52.656 -20.781 1 84.12 102 GLN A N 1
ATOM 804 C CA . GLN A 1 102 ? -0.462 -52.594 -20.672 1 84.12 102 GLN A CA 1
ATOM 805 C C . GLN A 1 102 ? -1.005 -51.25 -21.188 1 84.12 102 GLN A C 1
ATOM 807 O O . GLN A 1 102 ? -0.327 -50.219 -21.109 1 84.12 102 GLN A O 1
ATOM 812 N N . GLU A 1 103 ? -2.201 -51.312 -21.734 1 80.38 103 GLU A N 1
ATOM 813 C CA . GLU A 1 103 ? -2.859 -50.094 -22.203 1 80.38 103 GLU A CA 1
ATOM 814 C C . GLU A 1 103 ? -3.717 -49.469 -21.109 1 80.38 103 GLU A C 1
ATOM 816 O O . GLU A 1 103 ? -4.117 -50.156 -20.156 1 80.38 103 GLU A O 1
ATOM 821 N N . PHE A 1 104 ? -4.035 -48.219 -21.297 1 85.12 104 PHE A N 1
ATOM 822 C CA . PHE A 1 104 ? -4.621 -47.438 -20.219 1 85.12 104 PHE A CA 1
ATOM 823 C C . PHE A 1 104 ? -6.125 -47.656 -20.141 1 85.12 104 PHE A C 1
ATOM 825 O O . PHE A 1 104 ? -6.758 -47.312 -19.141 1 85.12 104 PHE A O 1
ATOM 832 N N . LEU A 1 105 ? -6.773 -48.25 -21.047 1 80.38 105 LEU A N 1
ATOM 833 C CA . LEU A 1 105 ? -8.227 -48.281 -21.141 1 80.38 105 LEU A CA 1
ATOM 834 C C . LEU A 1 105 ? -8.836 -49.031 -19.953 1 80.38 105 LEU A C 1
ATOM 836 O O . LEU A 1 105 ? -9.859 -48.594 -19.406 1 80.38 105 LEU A O 1
ATOM 840 N N . GLY A 1 106 ? -8.219 -50.156 -19.641 1 82.69 106 GLY A N 1
ATOM 841 C CA . GLY A 1 106 ? -8.695 -50.875 -18.469 1 82.69 106 GLY A CA 1
ATOM 842 C C . GLY A 1 106 ? -8.672 -50.031 -17.203 1 82.69 106 GLY A C 1
ATOM 843 O O . GLY A 1 106 ? -9.633 -50.031 -16.438 1 82.69 106 GLY A O 1
ATOM 844 N N . ALA A 1 107 ? -7.582 -49.344 -17.078 1 89.94 107 ALA A N 1
ATOM 845 C CA . ALA A 1 107 ? -7.426 -48.5 -15.914 1 89.94 107 ALA A CA 1
ATOM 846 C C . ALA A 1 107 ? -8.445 -47.344 -15.93 1 89.94 107 ALA A C 1
ATOM 848 O O . ALA A 1 107 ? -8.977 -46.969 -14.883 1 89.94 107 ALA A O 1
ATOM 849 N N . PHE A 1 108 ? -8.727 -46.781 -17.062 1 86.81 108 PHE A N 1
ATOM 850 C CA . PHE A 1 108 ? -9.688 -45.688 -17.234 1 86.81 108 PHE A CA 1
ATOM 851 C C . PHE A 1 108 ? -11.094 -46.156 -16.844 1 86.81 108 PHE A C 1
ATOM 853 O O . PHE A 1 108 ? -11.836 -45.438 -16.188 1 86.81 108 PHE A O 1
ATOM 860 N N . CYS A 1 109 ? -11.414 -47.344 -17.219 1 83.25 109 CYS A N 1
ATOM 861 C CA . CYS A 1 109 ? -12.719 -47.906 -16.875 1 83.25 109 CYS A CA 1
ATOM 862 C C . CYS A 1 109 ? -12.867 -48.094 -15.375 1 83.25 109 CYS A C 1
ATOM 864 O O . CYS A 1 109 ? -13.914 -47.781 -14.805 1 83.25 109 CYS A O 1
ATOM 866 N N . VAL A 1 110 ? -11.82 -48.625 -14.82 1 89.5 110 VAL A N 1
ATOM 867 C CA . VAL A 1 110 ? -11.844 -48.812 -13.375 1 89.5 110 VAL A CA 1
ATOM 868 C C . VAL A 1 110 ? -12.016 -47.438 -12.68 1 89.5 110 VAL A C 1
ATOM 870 O O . VAL A 1 110 ? -12.797 -47.312 -11.742 1 89.5 110 VAL A O 1
ATOM 873 N N . ALA A 1 111 ? -11.32 -46.469 -13.156 1 91.5 111 ALA A N 1
ATOM 874 C CA . ALA A 1 111 ? -11.391 -45.125 -12.578 1 91.5 111 ALA A CA 1
ATOM 875 C C . ALA A 1 111 ? -12.797 -44.562 -12.672 1 91.5 111 ALA A C 1
ATOM 877 O O . ALA A 1 111 ? -13.312 -43.969 -11.711 1 91.5 111 ALA A O 1
ATOM 878 N N . LEU A 1 112 ? -13.414 -44.719 -13.766 1 86 112 LEU A N 1
ATOM 879 C CA . LEU A 1 112 ? -14.766 -44.219 -13.977 1 86 112 LEU A CA 1
ATOM 880 C C . LEU A 1 112 ? -15.75 -44.906 -13.031 1 86 112 LEU A C 1
ATOM 882 O O . LEU A 1 112 ? -16.656 -44.25 -12.5 1 86 112 LEU A O 1
ATOM 886 N N . THR A 1 113 ? -15.539 -46.125 -12.883 1 84.5 113 THR A N 1
ATOM 887 C CA . THR A 1 113 ? -16.406 -46.906 -11.984 1 84.5 113 THR A CA 1
ATOM 888 C C . THR A 1 113 ? -16.266 -46.406 -10.547 1 84.5 113 THR A C 1
ATOM 890 O O . THR A 1 113 ? -17.266 -46.219 -9.844 1 84.5 113 THR A O 1
ATOM 893 N N . VAL A 1 114 ? -15.062 -46.219 -10.18 1 90.12 114 VAL A N 1
ATOM 894 C CA . VAL A 1 114 ? -14.797 -45.75 -8.82 1 90.12 114 VAL A CA 1
ATOM 895 C C . VAL A 1 114 ? -15.406 -44.344 -8.641 1 90.12 114 VAL A C 1
ATOM 897 O O . VAL A 1 114 ? -16.016 -44.062 -7.598 1 90.12 114 VAL A O 1
ATOM 900 N N . LEU A 1 115 ? -15.25 -43.469 -9.586 1 89.31 115 LEU A N 1
ATOM 901 C CA . LEU A 1 115 ? -15.773 -42.094 -9.531 1 89.31 115 LEU A CA 1
ATOM 902 C C . LEU A 1 115 ? -17.297 -42.094 -9.445 1 89.31 115 LEU A C 1
ATOM 904 O O . LEU A 1 115 ? -17.875 -41.344 -8.664 1 89.31 115 LEU A O 1
ATOM 908 N N . LYS A 1 116 ? -17.891 -42.906 -10.219 1 84.25 116 LYS A N 1
ATOM 909 C CA . LYS A 1 116 ? -19.344 -43 -10.211 1 84.25 116 LYS A CA 1
ATOM 910 C C . LYS A 1 116 ? -19.844 -43.5 -8.852 1 84.25 116 LYS A C 1
ATOM 912 O O . LYS A 1 116 ? -20.844 -42.969 -8.336 1 84.25 116 LYS A O 1
ATOM 917 N N . ASP A 1 117 ? -19.203 -44.438 -8.375 1 86.12 117 ASP A N 1
ATOM 918 C CA . ASP A 1 117 ? -19.594 -44.969 -7.074 1 86.12 117 ASP A CA 1
ATOM 919 C C . ASP A 1 117 ? -19.469 -43.906 -5.977 1 86.12 117 ASP A C 1
ATOM 921 O O . ASP A 1 117 ? -20.312 -43.844 -5.086 1 86.12 117 ASP A O 1
ATOM 925 N N . ARG A 1 118 ? -18.406 -43.188 -6.047 1 88.19 118 ARG A N 1
ATOM 926 C CA . ARG A 1 118 ? -18.172 -42.156 -5.043 1 88.19 118 ARG A CA 1
ATOM 927 C C . ARG A 1 118 ? -19.234 -41.094 -5.113 1 88.19 118 ARG A C 1
ATOM 929 O O . ARG A 1 118 ? -19.734 -40.625 -4.082 1 88.19 118 ARG A O 1
ATOM 936 N N . VAL A 1 119 ? -19.547 -40.625 -6.273 1 85.75 119 VAL A N 1
ATOM 937 C CA . VAL A 1 119 ? -20.547 -39.562 -6.469 1 85.75 119 VAL A CA 1
ATOM 938 C C . VAL A 1 119 ? -21.922 -40.094 -6.035 1 85.75 119 VAL A C 1
ATOM 940 O O . VAL A 1 119 ? -22.672 -39.375 -5.367 1 85.75 119 VAL A O 1
ATOM 943 N N . SER A 1 120 ? -22.219 -41.312 -6.316 1 81.88 120 SER A N 1
ATOM 944 C CA . SER A 1 120 ? -23.516 -41.906 -5.98 1 81.88 120 SER A CA 1
ATOM 945 C C . SER A 1 120 ? -23.656 -42.125 -4.477 1 81.88 120 SER A C 1
ATOM 947 O O . SER A 1 120 ? -24.734 -41.938 -3.92 1 81.88 120 SER A O 1
ATOM 949 N N . SER A 1 121 ? -22.609 -42.469 -3.914 1 81.69 121 SER A N 1
ATOM 950 C CA . SER A 1 121 ? -22.656 -42.719 -2.477 1 81.69 121 SER A CA 1
ATOM 951 C C . SER A 1 121 ? -22.953 -41.438 -1.698 1 81.69 121 SER A C 1
ATOM 953 O O . SER A 1 121 ? -23.703 -41.469 -0.723 1 81.69 121 SER A O 1
ATOM 955 N N . VAL A 1 122 ? -22.391 -40.375 -2.129 1 77.81 122 VAL A N 1
ATOM 956 C CA . VAL A 1 122 ? -22.578 -39.125 -1.428 1 77.81 122 VAL A CA 1
ATOM 957 C C . VAL A 1 122 ? -23.984 -38.594 -1.696 1 77.81 122 VAL A C 1
ATOM 959 O O . VAL A 1 122 ? -24.625 -38 -0.806 1 77.81 122 VAL A O 1
ATOM 962 N N . GLN A 1 123 ? -24.438 -38.75 -2.904 1 71.31 123 GLN A N 1
ATOM 963 C CA . GLN A 1 123 ? -25.781 -38.344 -3.254 1 71.31 123 GLN A CA 1
ATOM 964 C C . GLN A 1 123 ? -26.828 -39.094 -2.459 1 71.31 123 GLN A C 1
ATOM 966 O O . GLN A 1 123 ? -27.844 -38.531 -2.037 1 71.31 123 GLN A O 1
ATOM 971 N N . GLN A 1 124 ? -26.547 -40.344 -2.268 1 65.81 124 GLN A N 1
ATOM 972 C CA . GLN A 1 124 ? -27.469 -41.188 -1.517 1 65.81 124 GLN A CA 1
ATOM 973 C C . GLN A 1 124 ? -27.5 -40.812 -0.042 1 65.81 124 GLN A C 1
ATOM 975 O O . GLN A 1 124 ? -28.547 -40.844 0.597 1 65.81 124 GLN A O 1
ATOM 980 N N . SER A 1 125 ? -26.359 -40.469 0.41 1 63.09 125 SER A N 1
ATOM 981 C CA . SER A 1 125 ? -26.297 -40.062 1.811 1 63.09 125 SER A CA 1
ATOM 982 C C . SER A 1 125 ? -27 -38.719 2.037 1 63.09 125 SER A C 1
ATOM 984 O O . SER A 1 125 ? -27.609 -38.5 3.092 1 63.09 125 SER A O 1
ATOM 986 N N . THR A 1 126 ? -26.938 -37.875 1.068 1 59.16 126 THR A N 1
ATOM 987 C CA . THR A 1 126 ? -27.594 -36.562 1.175 1 59.16 126 THR A CA 1
ATOM 988 C C . THR A 1 126 ? -29.094 -36.688 0.903 1 59.16 126 THR A C 1
ATOM 990 O O . THR A 1 126 ? -29.891 -35.906 1.422 1 59.16 126 THR A O 1
ATOM 993 N N . SER A 1 127 ? -29.516 -37.594 -0.059 1 55.06 127 SER A N 1
ATOM 994 C CA . SER A 1 127 ? -30.938 -37.781 -0.356 1 55.06 127 SER A CA 1
ATOM 995 C C . SER A 1 127 ? -31.688 -38.344 0.844 1 55.06 127 SER A C 1
ATOM 997 O O . SER A 1 127 ? -32.906 -38.375 0.864 1 55.06 127 SER A O 1
ATOM 999 N N . LYS A 1 128 ? -31.078 -39.156 1.703 1 48.44 128 LYS A N 1
ATOM 1000 C CA . LYS A 1 128 ? -31.875 -39.625 2.842 1 48.44 128 LYS A CA 1
ATOM 1001 C C . LYS A 1 128 ? -32.344 -38.438 3.689 1 48.44 128 LYS A C 1
ATOM 1003 O O . LYS A 1 128 ? -33.156 -38.594 4.59 1 48.44 128 LYS A O 1
ATOM 1008 N N . SER A 1 129 ? -31.688 -37.344 3.68 1 46.62 129 SER A N 1
ATOM 1009 C CA . SER A 1 129 ? -32.25 -36.156 4.332 1 46.62 129 SER A CA 1
ATOM 1010 C C . SER A 1 129 ? -33.219 -35.406 3.406 1 46.62 129 SER A C 1
ATOM 1012 O O . SER A 1 129 ? -33.25 -35.688 2.203 1 46.62 129 SER A O 1
ATOM 1014 N N . SER A 1 130 ? -33.656 -33.844 3.607 1 39.84 130 SER A N 1
ATOM 1015 C CA . SER A 1 130 ? -34.75 -33.094 3.064 1 39.84 130 SER A CA 1
ATOM 1016 C C . SER A 1 130 ? -34.75 -33.094 1.539 1 39.84 130 SER A C 1
ATOM 1018 O O . SER A 1 130 ? -33.688 -33.344 0.923 1 39.84 130 SER A O 1
ATOM 1020 N N . LYS A 1 131 ? -36.062 -32.625 0.799 1 39.19 131 LYS A N 1
ATOM 1021 C CA . LYS A 1 131 ? -36.656 -32.312 -0.486 1 39.19 131 LYS A CA 1
ATOM 1022 C C . LYS A 1 131 ? -35.719 -31.453 -1.337 1 39.19 131 LYS A C 1
ATOM 1024 O O . LYS A 1 131 ? -36.125 -30.969 -2.404 1 39.19 131 LYS A O 1
ATOM 1029 N N . ALA A 1 132 ? -34.75 -30.734 -0.9 1 39.47 132 ALA A N 1
ATOM 1030 C CA . ALA A 1 132 ? -34.094 -29.75 -1.765 1 39.47 132 ALA A CA 1
ATOM 1031 C C . ALA A 1 132 ? -33.25 -30.422 -2.832 1 39.47 132 ALA A C 1
ATOM 1033 O O . ALA A 1 132 ? -32.562 -31.422 -2.561 1 39.47 132 ALA A O 1
ATOM 1034 N N . LYS A 1 133 ? -33.469 -30.203 -4.117 1 45.91 133 LYS A N 1
ATOM 1035 C CA . LYS A 1 133 ? -32.719 -30.531 -5.32 1 45.91 133 LYS A CA 1
ATOM 1036 C C . LYS A 1 133 ? -31.25 -30.828 -4.984 1 45.91 133 LYS A C 1
ATOM 1038 O O . LYS A 1 133 ? -30.547 -29.969 -4.434 1 45.91 133 LYS A O 1
ATOM 1043 N N . ALA A 1 134 ? -30.766 -31.984 -4.82 1 47.78 134 ALA A N 1
ATOM 1044 C CA . ALA A 1 134 ? -29.484 -32.562 -4.445 1 47.78 134 ALA A CA 1
ATOM 1045 C C . ALA A 1 134 ? -28.328 -31.844 -5.113 1 47.78 134 ALA A C 1
ATOM 1047 O O . ALA A 1 134 ? -28.125 -31.953 -6.324 1 47.78 134 ALA A O 1
ATOM 1048 N N . SER A 1 135 ? -27.969 -30.641 -4.832 1 56.34 135 SER A N 1
ATOM 1049 C CA . SER A 1 135 ? -26.812 -29.922 -5.344 1 56.34 135 SER A CA 1
ATOM 1050 C C . SER A 1 135 ? -25.594 -30.828 -5.422 1 56.34 135 SER A C 1
ATOM 1052 O O . SER A 1 135 ? -25.453 -31.781 -4.641 1 56.34 135 SER A O 1
ATOM 1054 N N . ALA A 1 136 ? -24.938 -31 -6.637 1 65.75 136 ALA A N 1
ATOM 1055 C CA . ALA A 1 136 ? -23.719 -31.766 -6.863 1 65.75 136 ALA A CA 1
ATOM 1056 C C . ALA A 1 136 ? -22.766 -31.625 -5.684 1 65.75 136 ALA A C 1
ATOM 1058 O O . ALA A 1 136 ? -22.5 -30.516 -5.219 1 65.75 136 ALA A O 1
ATOM 1059 N N . PRO A 1 137 ? -22.453 -32.75 -5.09 1 77.5 137 PRO A N 1
ATOM 1060 C CA . PRO A 1 137 ? -21.625 -32.75 -3.887 1 77.5 137 PRO A CA 1
ATOM 1061 C C . PRO A 1 137 ? -20.234 -32.188 -4.145 1 77.5 137 PRO A C 1
ATOM 1063 O O . PRO A 1 137 ? -19.562 -31.719 -3.213 1 77.5 137 PRO A O 1
ATOM 1066 N N . TYR A 1 138 ? -19.891 -32.281 -5.449 1 87.44 138 TYR A N 1
ATOM 1067 C CA . TYR A 1 138 ? -18.547 -31.828 -5.797 1 87.44 138 TYR A CA 1
ATOM 1068 C C . TYR A 1 138 ? -18.594 -30.734 -6.855 1 87.44 138 TYR A C 1
ATOM 1070 O O . TYR A 1 138 ? -19.516 -30.688 -7.668 1 87.44 138 TYR A O 1
ATOM 1078 N N . GLU A 1 139 ? -17.625 -29.875 -6.75 1 86.06 139 GLU A N 1
ATOM 1079 C CA . GLU A 1 139 ? -17.547 -28.781 -7.711 1 86.06 139 GLU A CA 1
ATOM 1080 C C . GLU A 1 139 ? -17.156 -29.297 -9.094 1 86.06 139 GLU A C 1
ATOM 1082 O O . GLU A 1 139 ? -17.734 -28.875 -10.102 1 86.06 139 GLU A O 1
ATOM 1087 N N . SER A 1 140 ? -16.172 -30.156 -9.109 1 88.56 140 SER A N 1
ATOM 1088 C CA . SER A 1 140 ? -15.719 -30.719 -10.383 1 88.56 140 SER A CA 1
ATOM 1089 C C . SER A 1 140 ? -15.094 -32.094 -10.188 1 88.56 140 SER A C 1
ATOM 1091 O O . SER A 1 140 ? -14.625 -32.438 -9.102 1 88.56 140 SER A O 1
ATOM 1093 N N . LEU A 1 141 ? -15.281 -32.875 -11.242 1 90.5 141 LEU A N 1
ATOM 1094 C CA . LEU A 1 141 ? -14.641 -34.188 -11.336 1 90.5 141 LEU A CA 1
ATOM 1095 C C . LEU A 1 141 ? -13.555 -34.188 -12.406 1 90.5 141 LEU A C 1
ATOM 1097 O O . LEU A 1 141 ? -13.828 -33.875 -13.57 1 90.5 141 LEU A O 1
ATOM 1101 N N . LYS A 1 142 ? -12.328 -34.531 -11.984 1 91.62 142 LYS A N 1
ATOM 1102 C CA . LYS A 1 142 ? -11.211 -34.5 -12.922 1 91.62 142 LYS A CA 1
ATOM 1103 C C . LYS A 1 142 ? -10.453 -35.844 -12.922 1 91.62 142 LYS A C 1
ATOM 1105 O O . LYS A 1 142 ? -10.258 -36.438 -11.867 1 91.62 142 LYS A O 1
ATOM 1110 N N . ILE A 1 143 ? -10.141 -36.281 -14.094 1 92.12 143 ILE A N 1
ATOM 1111 C CA . ILE A 1 143 ? -9.266 -37.438 -14.266 1 92.12 143 ILE A CA 1
ATOM 1112 C C . ILE A 1 143 ? -7.961 -37 -14.938 1 92.12 143 ILE A C 1
ATOM 1114 O O . ILE A 1 143 ? -7.984 -36.344 -15.977 1 92.12 143 ILE A O 1
ATOM 1118 N N . ILE A 1 144 ? -6.898 -37.344 -14.32 1 94.88 144 ILE A N 1
ATOM 1119 C CA . ILE A 1 144 ? -5.594 -37.031 -14.891 1 94.88 144 ILE A CA 1
ATOM 1120 C C . ILE A 1 144 ? -4.867 -38.312 -15.273 1 94.88 144 ILE A C 1
ATOM 1122 O O . ILE A 1 144 ? -4.543 -39.125 -14.406 1 94.88 144 ILE A O 1
ATOM 1126 N N . LEU A 1 145 ? -4.629 -38.469 -16.531 1 92.88 145 LEU A N 1
ATOM 1127 C CA . LEU A 1 145 ? -3.939 -39.625 -17.047 1 92.88 145 LEU A CA 1
ATOM 1128 C C . LEU A 1 145 ? -2.496 -39.312 -17.406 1 92.88 145 LEU A C 1
ATOM 1130 O O . LEU A 1 145 ? -2.248 -38.406 -18.234 1 92.88 145 LEU A O 1
ATOM 1134 N N . LEU A 1 146 ? -1.595 -39.969 -16.766 1 95.12 146 LEU A N 1
ATOM 1135 C CA . LEU A 1 146 ? -0.182 -39.812 -17.094 1 95.12 146 LEU A CA 1
ATOM 1136 C C . LEU A 1 146 ? 0.357 -41.062 -17.781 1 95.12 146 LEU A C 1
ATOM 1138 O O . LEU A 1 146 ? 0.441 -42.125 -17.156 1 95.12 146 LEU A O 1
ATOM 1142 N N . SER A 1 147 ? 0.643 -40.938 -19.047 1 89.94 147 SER A N 1
ATOM 1143 C CA . SER A 1 147 ? 1.106 -42.062 -19.844 1 89.94 147 SER A CA 1
ATOM 1144 C C . SER A 1 147 ? 1.777 -41.594 -21.125 1 89.94 147 SER A C 1
ATOM 1146 O O . SER A 1 147 ? 1.579 -40.469 -21.547 1 89.94 147 SER A O 1
ATOM 1148 N N . ARG A 1 148 ? 2.629 -42.406 -21.766 1 84.56 148 ARG A N 1
ATOM 1149 C CA . ARG A 1 148 ? 3.197 -42.125 -23.078 1 84.56 148 ARG A CA 1
ATOM 1150 C C . ARG A 1 148 ? 2.189 -42.375 -24.188 1 84.56 148 ARG A C 1
ATOM 1152 O O . ARG A 1 148 ? 2.373 -41.938 -25.312 1 84.56 148 ARG A O 1
ATOM 1159 N N . LEU A 1 149 ? 1.176 -43.094 -23.875 1 77.06 149 LEU A N 1
ATOM 1160 C CA . LEU A 1 149 ? 0.074 -43.406 -24.766 1 77.06 149 LEU A CA 1
ATOM 1161 C C . LEU A 1 149 ? 0.583 -44.125 -26.016 1 77.06 149 LEU A C 1
ATOM 1163 O O . LEU A 1 149 ? 0.025 -43.969 -27.109 1 77.06 149 LEU A O 1
ATOM 1167 N N . VAL A 1 150 ? 1.83 -44.875 -25.859 1 67.62 150 VAL A N 1
ATOM 1168 C CA . VAL A 1 150 ? 2.395 -45.562 -27 1 67.62 150 VAL A CA 1
ATOM 1169 C C . VAL A 1 150 ? 1.858 -47 -27.047 1 67.62 150 VAL A C 1
ATOM 1171 O O . VAL A 1 150 ? 1.892 -47.719 -26.031 1 67.62 150 VAL A O 1
ATOM 1174 N N . GLY A 1 151 ? 0.668 -47.219 -27.719 1 62.56 151 GLY A N 1
ATOM 1175 C CA . GLY A 1 151 ? 0.28 -48.625 -27.812 1 62.56 151 GLY A CA 1
ATOM 1176 C C . GLY A 1 151 ? -0.841 -48.875 -28.797 1 62.56 151 GLY A C 1
ATOM 1177 O O . GLY A 1 151 ? -1.402 -47.938 -29.359 1 62.56 151 GLY A O 1
ATOM 1178 N N . GLU A 1 152 ? -0.766 -50.094 -29.266 1 62.66 152 GLU A N 1
ATOM 1179 C CA . GLU A 1 152 ? -1.812 -50.594 -30.156 1 62.66 152 GLU A CA 1
ATOM 1180 C C . GLU A 1 152 ? -2.971 -51.188 -29.375 1 62.66 152 GLU A C 1
ATOM 1182 O O . GLU A 1 152 ? -2.76 -51.844 -28.344 1 62.66 152 GLU A O 1
ATOM 1187 N N . TYR A 1 153 ? -4.145 -50.625 -29.688 1 62.69 153 TYR A N 1
ATOM 1188 C CA . TYR A 1 153 ? -5.312 -51.125 -28.969 1 62.69 153 TYR A CA 1
ATOM 1189 C C . TYR A 1 153 ? -5.922 -52.344 -29.688 1 62.69 153 TYR A C 1
ATOM 1191 O O . TYR A 1 153 ? -5.953 -52.375 -30.922 1 62.69 153 TYR A O 1
ATOM 1199 N N . THR A 1 154 ? -6.102 -53.344 -28.812 1 62.44 154 THR A N 1
ATOM 1200 C CA . THR A 1 154 ? -6.789 -54.5 -29.375 1 62.44 154 THR A CA 1
ATOM 1201 C C . THR A 1 154 ? -8.289 -54.25 -29.484 1 62.44 154 THR A C 1
ATOM 1203 O O . THR A 1 154 ? -8.812 -53.344 -28.828 1 62.44 154 THR A O 1
ATOM 1206 N N . ASN A 1 155 ? -9.016 -54.969 -30.297 1 59.09 155 ASN A N 1
ATOM 1207 C CA . ASN A 1 155 ? -10.453 -54.844 -30.5 1 59.09 155 ASN A CA 1
ATOM 1208 C C . ASN A 1 155 ? -11.219 -55.031 -29.188 1 59.09 155 ASN A C 1
ATOM 1210 O O . ASN A 1 155 ? -12.203 -54.312 -28.938 1 59.09 155 ASN A O 1
ATOM 1214 N N . ALA A 1 156 ? -10.836 -55.938 -28.391 1 58.47 156 ALA A N 1
ATOM 1215 C CA . ALA A 1 156 ? -11.508 -56.219 -27.125 1 58.47 156 ALA A CA 1
ATOM 1216 C C . ALA A 1 156 ? -11.43 -55.031 -26.172 1 58.47 156 ALA A C 1
ATOM 1218 O O . ALA A 1 156 ? -12.406 -54.688 -25.516 1 58.47 156 ALA A O 1
ATOM 1219 N N . GLU A 1 157 ? -10.406 -54.344 -26.25 1 62.75 157 GLU A N 1
ATOM 1220 C CA . GLU A 1 157 ? -10.18 -53.219 -25.359 1 62.75 157 GLU A CA 1
ATOM 1221 C C . GLU A 1 157 ? -11.016 -52 -25.797 1 62.75 157 GLU A C 1
ATOM 1223 O O . GLU A 1 157 ? -11.578 -51.312 -24.953 1 62.75 157 GLU A O 1
ATOM 1228 N N . THR A 1 158 ? -11.188 -52.031 -26.984 1 60.91 158 THR A N 1
ATOM 1229 C CA . THR A 1 158 ? -11.906 -50.875 -27.516 1 60.91 158 THR A CA 1
ATOM 1230 C C . THR A 1 158 ? -13.406 -51 -27.25 1 60.91 158 THR A C 1
ATOM 1232 O O . THR A 1 158 ? -14.07 -50.031 -26.938 1 60.91 158 THR A O 1
ATOM 1235 N N . LYS A 1 159 ? -13.867 -52.219 -27.438 1 62.38 159 LYS A N 1
ATOM 1236 C CA . LYS A 1 159 ? -15.281 -52.438 -27.141 1 62.38 159 LYS A CA 1
ATOM 1237 C C . LYS A 1 159 ? -15.602 -52.125 -25.688 1 62.38 159 LYS A C 1
ATOM 1239 O O . LYS A 1 159 ? -16.641 -51.531 -25.391 1 62.38 159 LYS A O 1
ATOM 1244 N N . SER A 1 160 ? -14.75 -52.531 -24.875 1 62.38 160 SER A N 1
ATOM 1245 C CA . SER A 1 160 ? -14.93 -52.25 -23.453 1 62.38 160 SER A CA 1
ATOM 1246 C C . SER A 1 160 ? -14.906 -50.75 -23.172 1 62.38 160 SER A C 1
ATOM 1248 O O . SER A 1 160 ? -15.711 -50.25 -22.375 1 62.38 160 SER A O 1
ATOM 1250 N N . ILE A 1 161 ? -14.164 -50.062 -23.906 1 64.38 161 ILE A N 1
ATOM 1251 C CA . ILE A 1 161 ? -14.008 -48.625 -23.703 1 64.38 161 ILE A CA 1
ATOM 1252 C C . ILE A 1 161 ? -15.297 -47.906 -24.094 1 64.38 161 ILE A C 1
ATOM 1254 O O . ILE A 1 161 ? -15.742 -47 -23.391 1 64.38 161 ILE A O 1
ATOM 1258 N N . THR A 1 162 ? -15.844 -48.375 -25.125 1 62.53 162 THR A N 1
ATOM 1259 C CA . THR A 1 162 ? -17.047 -47.719 -25.625 1 62.53 162 THR A CA 1
ATOM 1260 C C . THR A 1 162 ? -18.203 -47.875 -24.641 1 62.53 162 THR A C 1
ATOM 1262 O O . THR A 1 162 ? -18.969 -46.938 -24.422 1 62.53 162 THR A O 1
ATOM 1265 N N . LYS A 1 163 ? -18.234 -49 -24.172 1 64.19 163 LYS A N 1
ATOM 1266 C CA . LYS A 1 163 ? -19.297 -49.25 -23.219 1 64.19 163 LYS A CA 1
ATOM 1267 C C . LYS A 1 163 ? -19.172 -48.344 -21.984 1 64.19 163 LYS A C 1
ATOM 1269 O O . LYS A 1 163 ? -20.172 -47.844 -21.469 1 64.19 163 LYS A O 1
ATOM 1274 N N . HIS A 1 164 ? -17.953 -48.094 -21.703 1 65.62 164 HIS A N 1
ATOM 1275 C CA . HIS A 1 164 ? -17.703 -47.312 -20.484 1 65.62 164 HIS A CA 1
ATOM 1276 C C . HIS A 1 164 ? -17.828 -45.812 -20.766 1 65.62 164 HIS A C 1
ATOM 1278 O O . HIS A 1 164 ? -18.281 -45.062 -19.906 1 65.62 164 HIS A O 1
ATOM 1284 N N . LEU A 1 165 ? -17.469 -45.5 -21.969 1 67.69 165 LEU A N 1
ATOM 1285 C CA . LEU A 1 165 ? -17.578 -44.094 -22.328 1 67.69 165 LEU A CA 1
ATOM 1286 C C . LEU A 1 165 ? -19.031 -43.625 -22.281 1 67.69 165 LEU A C 1
ATOM 1288 O O . LEU A 1 165 ? -19.312 -42.5 -21.906 1 67.69 165 LEU A O 1
ATOM 1292 N N . LYS A 1 166 ? -19.844 -44.469 -22.609 1 64.44 166 LYS A N 1
ATOM 1293 C CA . LYS A 1 166 ? -21.266 -44.156 -22.562 1 64.44 166 LYS A CA 1
ATOM 1294 C C . LYS A 1 166 ? -21.719 -43.875 -21.125 1 64.44 166 LYS A C 1
ATOM 1296 O O . LYS A 1 166 ? -22.578 -43.031 -20.906 1 64.44 166 LYS A O 1
ATOM 1301 N N . LYS A 1 167 ? -20.969 -44.5 -20.25 1 60.31 167 LYS A N 1
ATOM 1302 C CA . LYS A 1 167 ? -21.281 -44.281 -18.844 1 60.31 167 LYS A CA 1
ATOM 1303 C C . LYS A 1 167 ? -20.75 -42.938 -18.344 1 60.31 167 LYS A C 1
ATOM 1305 O O . LYS A 1 167 ? -21.266 -42.375 -17.391 1 60.31 167 LYS A O 1
ATOM 1310 N N . ILE A 1 168 ? -19.797 -42.5 -18.969 1 62.19 168 ILE A N 1
ATOM 1311 C CA . ILE A 1 168 ? -19.141 -41.25 -18.609 1 62.19 168 ILE A CA 1
ATOM 1312 C C . ILE A 1 168 ? -19.984 -40.062 -19.062 1 62.19 168 ILE A C 1
ATOM 1314 O O . ILE A 1 168 ? -19.984 -39 -18.406 1 62.19 168 ILE A O 1
ATOM 1318 N N . LYS A 1 169 ? -20.656 -40.219 -20.156 1 61.31 169 LYS A N 1
ATOM 1319 C CA . LYS A 1 169 ? -21.5 -39.125 -20.641 1 61.31 169 LYS A CA 1
ATOM 1320 C C . LYS A 1 169 ? -22.453 -38.625 -19.547 1 61.31 169 LYS A C 1
ATOM 1322 O O . LYS A 1 169 ? -22.828 -37.469 -19.531 1 61.31 169 LYS A O 1
ATOM 1327 N N . GLY A 1 170 ? -22.672 -39.406 -18.594 1 66.25 170 GLY A N 1
ATOM 1328 C CA . GLY A 1 170 ? -23.547 -38.969 -17.516 1 66.25 170 GLY A CA 1
ATOM 1329 C C . GLY A 1 170 ? -22.812 -38.281 -16.375 1 66.25 170 GLY A C 1
ATOM 1330 O O . GLY A 1 170 ? -23.406 -37.5 -15.617 1 66.25 170 GLY A O 1
ATOM 1331 N N . LEU A 1 171 ? -21.5 -38.5 -16.375 1 75 171 LEU A N 1
ATOM 1332 C CA . LEU A 1 171 ? -20.688 -37.875 -15.336 1 75 171 LEU A CA 1
ATOM 1333 C C . LEU A 1 171 ? -19.969 -36.656 -15.883 1 75 171 LEU A C 1
ATOM 1335 O O . LEU A 1 171 ? -19.359 -36.688 -16.953 1 75 171 LEU A O 1
ATOM 1339 N N . ASP A 1 172 ? -20.297 -35.5 -15.578 1 79.44 172 ASP A N 1
ATOM 1340 C CA . ASP A 1 172 ? -19.609 -34.281 -16.016 1 79.44 172 ASP A CA 1
ATOM 1341 C C . ASP A 1 172 ? -18.172 -34.25 -15.484 1 79.44 172 ASP A C 1
ATOM 1343 O O . ASP A 1 172 ? -17.891 -33.594 -14.492 1 79.44 172 ASP A O 1
ATOM 1347 N N . CYS A 1 173 ? -17.344 -35.156 -16.156 1 84.56 173 CYS A N 1
ATOM 1348 C CA . CYS A 1 173 ? -15.953 -35.25 -15.734 1 84.56 173 CYS A CA 1
ATOM 1349 C C . CYS A 1 173 ? -15.016 -34.719 -16.812 1 84.56 173 CYS A C 1
ATOM 1351 O O . CYS A 1 173 ? -15.312 -34.844 -18.016 1 84.56 173 CYS A O 1
ATOM 1353 N N . SER A 1 174 ? -13.977 -34.062 -16.422 1 87.44 174 SER A N 1
ATOM 1354 C CA . SER A 1 174 ? -12.953 -33.594 -17.344 1 87.44 174 SER A CA 1
ATOM 1355 C C . SER A 1 174 ? -11.734 -34.5 -17.359 1 87.44 174 SER A C 1
ATOM 1357 O O . SER A 1 174 ? -11.328 -35 -16.312 1 87.44 174 SER A O 1
ATOM 1359 N N . LEU A 1 175 ? -11.203 -34.719 -18.578 1 87.69 175 LEU A N 1
ATOM 1360 C CA . LEU A 1 175 ? -10.023 -35.594 -18.719 1 87.69 175 LEU A CA 1
ATOM 1361 C C . LEU A 1 175 ? -8.797 -34.75 -19.078 1 87.69 175 LEU A C 1
ATOM 1363 O O . LEU A 1 175 ? -8.812 -34 -20.047 1 87.69 175 LEU A O 1
ATOM 1367 N N . PHE A 1 176 ? -7.828 -34.938 -18.266 1 90.12 176 PHE A N 1
ATOM 1368 C CA . PHE A 1 176 ? -6.539 -34.312 -18.531 1 90.12 176 PHE A CA 1
ATOM 1369 C C . PHE A 1 176 ? -5.473 -35.375 -18.797 1 90.12 176 PHE A C 1
ATOM 1371 O O . PHE A 1 176 ? -5.289 -36.281 -18 1 90.12 176 PHE A O 1
ATOM 1378 N N . VAL A 1 177 ? -4.824 -35.219 -19.938 1 89.62 177 VAL A N 1
ATOM 1379 C CA . VAL A 1 177 ? -3.773 -36.188 -20.297 1 89.62 177 VAL A CA 1
ATOM 1380 C C . VAL A 1 177 ? -2.42 -35.469 -20.297 1 89.62 177 VAL A C 1
ATOM 1382 O O . VAL A 1 177 ? -2.264 -34.438 -20.922 1 89.62 177 VAL A O 1
ATOM 1385 N N . ILE A 1 178 ? -1.528 -36.031 -19.562 1 91.75 178 ILE A N 1
ATOM 1386 C CA . ILE A 1 178 ? -0.154 -35.562 -19.578 1 91.75 178 ILE A CA 1
ATOM 1387 C C . ILE A 1 178 ? 0.755 -36.594 -20.234 1 91.75 178 ILE A C 1
ATOM 1389 O O . ILE A 1 178 ? 0.906 -37.688 -19.719 1 91.75 178 ILE A O 1
ATOM 1393 N N . GLY A 1 179 ? 1.277 -36.156 -21.406 1 88.06 179 GLY A N 1
ATOM 1394 C CA . GLY A 1 179 ? 2.066 -37.125 -22.172 1 88.06 179 GLY A CA 1
ATOM 1395 C C . GLY A 1 179 ? 3.264 -36.5 -22.859 1 88.06 179 GLY A C 1
ATOM 1396 O O . GLY A 1 179 ? 3.701 -35.406 -22.469 1 88.06 179 GLY A O 1
ATOM 1397 N N . PRO A 1 180 ? 3.898 -37.188 -23.719 1 82.31 180 PRO A N 1
ATOM 1398 C CA . PRO A 1 180 ? 5.098 -36.688 -24.391 1 82.31 180 PRO A CA 1
ATOM 1399 C C . PRO A 1 180 ? 4.801 -35.531 -25.344 1 82.31 180 PRO A C 1
ATOM 1401 O O . PRO A 1 180 ? 3.641 -35.156 -25.516 1 82.31 180 PRO A O 1
ATOM 1404 N N . THR A 1 181 ? 5.789 -34.812 -25.844 1 73.94 181 THR A N 1
ATOM 1405 C CA . THR A 1 181 ? 5.734 -33.594 -26.625 1 73.94 181 THR A CA 1
ATOM 1406 C C . THR A 1 181 ? 4.895 -33.781 -27.891 1 73.94 181 THR A C 1
ATOM 1408 O O . THR A 1 181 ? 4.215 -32.844 -28.344 1 73.94 181 THR A O 1
ATOM 1411 N N . LYS A 1 182 ? 4.906 -35 -28.453 1 67.38 182 LYS A N 1
ATOM 1412 C CA . LYS A 1 182 ? 4.141 -35.188 -29.672 1 67.38 182 LYS A CA 1
ATOM 1413 C C . LYS A 1 182 ? 2.666 -35.438 -29.375 1 67.38 182 LYS A C 1
ATOM 1415 O O . LYS A 1 182 ? 2.305 -36.469 -28.812 1 67.38 182 LYS A O 1
ATOM 1420 N N . LYS A 1 183 ? 1.914 -34.25 -29.578 1 67.56 183 LYS A N 1
ATOM 1421 C CA . LYS A 1 183 ? 0.475 -34.375 -29.375 1 67.56 183 LYS A CA 1
ATOM 1422 C C . LYS A 1 183 ? -0.124 -35.375 -30.359 1 67.56 183 LYS A C 1
ATOM 1424 O O . LYS A 1 183 ? 0.198 -35.344 -31.547 1 67.56 183 LYS A O 1
ATOM 1429 N N . PRO A 1 184 ? -0.827 -36.25 -29.75 1 63.03 184 PRO A N 1
ATOM 1430 C CA . PRO A 1 184 ? -1.479 -37.156 -30.688 1 63.03 184 PRO A CA 1
ATOM 1431 C C . PRO A 1 184 ? -2.426 -36.469 -31.641 1 63.03 184 PRO A C 1
ATOM 1433 O O . PRO A 1 184 ? -3.047 -35.438 -31.281 1 63.03 184 PRO A O 1
ATOM 1436 N N . GLU A 1 185 ? -2.143 -36.562 -32.938 1 60.38 185 GLU A N 1
ATOM 1437 C CA . GLU A 1 185 ? -3.01 -35.969 -33.938 1 60.38 185 GLU A CA 1
ATOM 1438 C C . GLU A 1 185 ? -4.473 -36.344 -33.688 1 60.38 185 GLU A C 1
ATOM 1440 O O . GLU A 1 185 ? -4.848 -37.5 -33.812 1 60.38 185 GLU A O 1
ATOM 1445 N N . LEU A 1 186 ? -5.113 -35.469 -32.906 1 58.81 186 LEU A N 1
ATOM 1446 C CA . LEU A 1 186 ? -6.527 -35.719 -32.656 1 58.81 186 LEU A CA 1
ATOM 1447 C C . LEU A 1 186 ? -7.352 -35.5 -33.938 1 58.81 186 LEU A C 1
ATOM 1449 O O . LEU A 1 186 ? -7.211 -34.469 -34.594 1 58.81 186 LEU A O 1
ATOM 1453 N N . GLU A 1 187 ? -7.77 -36.562 -34.594 1 57.19 187 GLU A N 1
ATOM 1454 C CA . GLU A 1 187 ? -8.57 -36.469 -35.812 1 57.19 187 GLU A CA 1
ATOM 1455 C C . GLU A 1 187 ? -9.914 -35.781 -35.531 1 57.19 187 GLU A C 1
ATOM 1457 O O . GLU A 1 187 ? -10.477 -35.938 -34.438 1 57.19 187 GLU A O 1
ATOM 1462 N N . GLU A 1 188 ? -10.141 -34.688 -36.25 1 53.69 188 GLU A N 1
ATOM 1463 C CA . GLU A 1 188 ? -11.461 -34.062 -36.156 1 53.69 188 GLU A CA 1
ATOM 1464 C C . GLU A 1 188 ? -12.562 -35.094 -36.438 1 53.69 188 GLU A C 1
ATOM 1466 O O . GLU A 1 188 ? -12.625 -35.688 -37.5 1 53.69 188 GLU A O 1
ATOM 1471 N N . LEU A 1 189 ? -13.047 -35.75 -35.375 1 56.03 189 LEU A N 1
ATOM 1472 C CA . LEU A 1 189 ? -14.117 -36.75 -35.5 1 56.03 189 LEU A CA 1
ATOM 1473 C C . LEU A 1 189 ? -15.484 -36.062 -35.5 1 56.03 189 LEU A C 1
ATOM 1475 O O . LEU A 1 189 ? -15.688 -35.062 -34.844 1 56.03 189 LEU A O 1
ATOM 1479 N N . GLU A 1 190 ? -16.297 -36.219 -36.5 1 50.81 190 GLU A N 1
ATOM 1480 C CA . GLU A 1 190 ? -17.672 -35.719 -36.5 1 50.81 190 GLU A CA 1
ATOM 1481 C C . GLU A 1 190 ? -18.484 -36.312 -35.344 1 50.81 190 GLU A C 1
ATOM 1483 O O . GLU A 1 190 ? -18.203 -37.406 -34.875 1 50.81 190 GLU A O 1
ATOM 1488 N N . GLU A 1 191 ? -19.391 -35.594 -34.625 1 49.78 191 GLU A N 1
ATOM 1489 C CA . GLU A 1 191 ? -20.031 -35.656 -33.312 1 49.78 191 GLU A CA 1
ATOM 1490 C C . GLU A 1 191 ? -20.531 -37.062 -32.969 1 49.78 191 GLU A C 1
ATOM 1492 O O . GLU A 1 191 ? -20.203 -37.625 -31.938 1 49.78 191 GLU A O 1
ATOM 1497 N N . GLU A 1 192 ? -21.859 -37.375 -33.406 1 50.44 192 GLU A N 1
ATOM 1498 C CA . GLU A 1 192 ? -22.781 -38.406 -32.938 1 50.44 192 GLU A CA 1
ATOM 1499 C C . GLU A 1 192 ? -22.359 -39.781 -33.469 1 50.44 192 GLU A C 1
ATOM 1501 O O . GLU A 1 192 ? -22.484 -40.781 -32.75 1 50.44 192 GLU A O 1
ATOM 1506 N N . GLU A 1 193 ? -22.016 -39.812 -34.688 1 51.75 193 GLU A N 1
ATOM 1507 C CA . GLU A 1 193 ? -21.922 -41.031 -35.5 1 51.75 193 GLU A CA 1
ATOM 1508 C C . GLU A 1 193 ? -20.688 -41.844 -35.125 1 51.75 193 GLU A C 1
ATOM 1510 O O . GLU A 1 193 ? -20.703 -43.094 -35.219 1 51.75 193 GLU A O 1
ATOM 1515 N N . ASN A 1 194 ? -19.75 -41.312 -34.406 1 56.12 194 ASN A N 1
ATOM 1516 C CA . ASN A 1 194 ? -18.469 -42 -34.406 1 56.12 194 ASN A CA 1
ATOM 1517 C C . ASN A 1 194 ? -18.312 -42.875 -33.188 1 56.12 194 ASN A C 1
ATOM 1519 O O . ASN A 1 194 ? -17.594 -43.875 -33.219 1 56.12 194 ASN A O 1
ATOM 1523 N N . LEU A 1 195 ? -18.984 -42.594 -32.125 1 58.56 195 LEU A N 1
ATOM 1524 C CA . LEU A 1 195 ? -18.828 -43.5 -30.984 1 58.56 195 LEU A CA 1
ATOM 1525 C C . LEU A 1 195 ? -19.391 -44.875 -31.312 1 58.56 195 LEU A C 1
ATOM 1527 O O . LEU A 1 195 ? -18.797 -45.875 -30.953 1 58.56 195 LEU A O 1
ATOM 1531 N N . ASP A 1 196 ? -20.625 -44.719 -32 1 60.75 196 ASP A N 1
ATOM 1532 C CA . ASP A 1 196 ? -21.25 -45.969 -32.406 1 60.75 196 ASP A CA 1
ATOM 1533 C C . ASP A 1 196 ? -20.406 -46.688 -33.438 1 60.75 196 ASP A C 1
ATOM 1535 O O . ASP A 1 196 ? -20.281 -47.938 -33.375 1 60.75 196 ASP A O 1
ATOM 1539 N N . TYR A 1 197 ? -19.875 -45.906 -34.281 1 60.69 197 TYR A N 1
ATOM 1540 C CA . TYR A 1 197 ? -19.016 -46.469 -35.281 1 60.69 197 TYR A CA 1
ATOM 1541 C C . TYR A 1 197 ? -17.75 -47.094 -34.656 1 60.69 197 TYR A C 1
ATOM 1543 O O . TYR A 1 197 ? -17.328 -48.156 -35.031 1 60.69 197 TYR A O 1
ATOM 1551 N N . PHE A 1 198 ? -17.266 -46.406 -33.656 1 61.38 198 PHE A N 1
ATOM 1552 C CA . PHE A 1 198 ? -16.094 -46.906 -32.938 1 61.38 198 PHE A CA 1
ATOM 1553 C C . PHE A 1 198 ? -16.406 -48.188 -32.188 1 61.38 198 PHE A C 1
ATOM 1555 O O . PHE A 1 198 ? -15.586 -49.125 -32.156 1 61.38 198 PHE A O 1
ATOM 1562 N N . ALA A 1 199 ? -17.594 -48.125 -31.719 1 60.84 199 ALA A N 1
ATOM 1563 C CA . ALA A 1 199 ? -18.031 -49.312 -31.016 1 60.84 199 ALA A CA 1
ATOM 1564 C C . ALA A 1 199 ? -18.219 -50.5 -31.969 1 60.84 199 ALA A C 1
ATOM 1566 O O . ALA A 1 199 ? -17.969 -51.656 -31.609 1 60.84 199 ALA A O 1
ATOM 1567 N N . GLN A 1 200 ? -18.625 -50.094 -33.188 1 61.38 200 GLN A N 1
ATOM 1568 C CA . GLN A 1 200 ? -18.938 -51.125 -34.188 1 61.38 200 GLN A CA 1
ATOM 1569 C C . GLN A 1 200 ? -17.688 -51.625 -34.875 1 61.38 200 GLN A C 1
ATOM 1571 O O . GLN A 1 200 ? -17.562 -52.812 -35.188 1 61.38 200 GLN A O 1
ATOM 1576 N N . TYR A 1 201 ? -16.656 -50.688 -35.062 1 59.69 201 TYR A N 1
ATOM 1577 C CA . TYR A 1 201 ? -15.469 -51.094 -35.812 1 59.69 201 TYR A CA 1
ATOM 1578 C C . TYR A 1 201 ? -14.203 -50.719 -35.031 1 59.69 201 TYR A C 1
ATOM 1580 O O . TYR A 1 201 ? -13.391 -49.906 -35.5 1 59.69 201 TYR A O 1
ATOM 1588 N N . PRO A 1 202 ? -13.977 -51.281 -33.812 1 56.19 202 PRO A N 1
ATOM 1589 C CA . PRO A 1 202 ? -12.891 -50.938 -32.906 1 56.19 202 PRO A CA 1
ATOM 1590 C C . PRO A 1 202 ? -11.508 -51.156 -33.5 1 56.19 202 PRO A C 1
ATOM 1592 O O . PRO A 1 202 ? -10.555 -50.469 -33.188 1 56.19 202 PRO A O 1
ATOM 1595 N N . ASP A 1 203 ? -11.398 -52.188 -34.375 1 55.28 203 ASP A N 1
ATOM 1596 C CA . ASP A 1 203 ? -10.102 -52.562 -34.938 1 55.28 203 ASP A CA 1
ATOM 1597 C C . ASP A 1 203 ? -9.57 -51.5 -35.875 1 55.28 203 ASP A C 1
ATOM 1599 O O . ASP A 1 203 ? -8.398 -51.531 -36.281 1 55.28 203 ASP A O 1
ATOM 1603 N N . SER A 1 204 ? -10.406 -50.719 -36.188 1 54.94 204 SER A N 1
ATOM 1604 C CA . SER A 1 204 ? -10 -49.719 -37.188 1 54.94 204 SER A CA 1
ATOM 1605 C C . SER A 1 204 ? -9.297 -48.531 -36.562 1 54.94 204 SER A C 1
ATOM 1607 O O . SER A 1 204 ? -8.805 -47.656 -37.25 1 54.94 204 SER A O 1
ATOM 1609 N N . PHE A 1 205 ? -9.211 -48.688 -35.188 1 58.78 205 PHE A N 1
ATOM 1610 C CA . PHE A 1 205 ? -8.695 -47.438 -34.625 1 58.78 205 PHE A CA 1
ATOM 1611 C C . PHE A 1 205 ? -7.398 -47.688 -33.844 1 58.78 205 PHE A C 1
ATOM 1613 O O . PHE A 1 205 ? -7.262 -48.688 -33.156 1 58.78 205 PHE A O 1
ATOM 1620 N N . ASN A 1 206 ? -6.367 -46.875 -34.156 1 62.34 206 ASN A N 1
ATOM 1621 C CA . ASN A 1 206 ? -5.133 -46.844 -33.375 1 62.34 206 ASN A CA 1
ATOM 1622 C C . ASN A 1 206 ? -5.289 -46.062 -32.094 1 62.34 206 ASN A C 1
ATOM 1624 O O . ASN A 1 206 ? -6.359 -45.5 -31.828 1 62.34 206 ASN A O 1
ATOM 1628 N N . ALA A 1 207 ? -4.324 -46.125 -31.188 1 61.88 207 ALA A N 1
ATOM 1629 C CA . ALA A 1 207 ? -4.328 -45.469 -29.875 1 61.88 207 ALA A CA 1
ATOM 1630 C C . ALA A 1 207 ? -4.672 -44 -30.031 1 61.88 207 ALA A C 1
ATOM 1632 O O . ALA A 1 207 ? -5.426 -43.438 -29.219 1 61.88 207 ALA A O 1
ATOM 1633 N N . ASP A 1 208 ? -4.293 -43.5 -31.109 1 66.62 208 ASP A N 1
ATOM 1634 C CA . ASP A 1 208 ? -4.5 -42.094 -31.344 1 66.62 208 ASP A CA 1
ATOM 1635 C C . ASP A 1 208 ? -5.973 -41.781 -31.594 1 66.62 208 ASP A C 1
ATOM 1637 O O . ASP A 1 208 ? -6.504 -40.781 -31.109 1 66.62 208 ASP A O 1
ATOM 1641 N N . THR A 1 209 ? -6.477 -42.688 -32.344 1 67.38 209 THR A N 1
ATOM 1642 C CA . THR A 1 209 ? -7.883 -42.5 -32.688 1 67.38 209 THR A CA 1
ATOM 1643 C C . THR A 1 209 ? -8.758 -42.719 -31.453 1 67.38 209 THR A C 1
ATOM 1645 O O . THR A 1 209 ? -9.727 -41.969 -31.234 1 67.38 209 THR A O 1
ATOM 1648 N N . ALA A 1 210 ? -8.344 -43.688 -30.656 1 67.12 210 ALA A N 1
ATOM 1649 C CA . ALA A 1 210 ? -9.094 -43.938 -29.422 1 67.12 210 ALA A CA 1
ATOM 1650 C C . ALA A 1 210 ? -9.039 -42.719 -28.5 1 67.12 210 ALA A C 1
ATOM 1652 O O . ALA A 1 210 ? -10.055 -42.312 -27.938 1 67.12 210 ALA A O 1
ATOM 1653 N N . LEU A 1 211 ? -7.898 -42.188 -28.438 1 71.31 211 LEU A N 1
ATOM 1654 C CA . LEU A 1 211 ? -7.711 -41 -27.594 1 71.31 211 LEU A CA 1
ATOM 1655 C C . LEU A 1 211 ? -8.508 -39.812 -28.125 1 71.31 211 LEU A C 1
ATOM 1657 O O . LEU A 1 211 ? -9.078 -39.062 -27.344 1 71.31 211 LEU A O 1
ATOM 1661 N N . SER A 1 212 ? -8.508 -39.75 -29.391 1 73.88 212 SER A N 1
ATOM 1662 C CA . SER A 1 212 ? -9.258 -38.656 -30 1 73.88 212 SER A CA 1
ATOM 1663 C C . SER A 1 212 ? -10.742 -38.75 -29.688 1 73.88 212 SER A C 1
ATOM 1665 O O . SER A 1 212 ? -11.398 -37.75 -29.438 1 73.88 212 SER A O 1
ATOM 1667 N N . ILE A 1 213 ? -11.156 -39.938 -29.719 1 70.38 213 ILE A N 1
ATOM 1668 C CA . ILE A 1 213 ? -12.562 -40.188 -29.422 1 70.38 213 ILE A CA 1
ATOM 1669 C C . ILE A 1 213 ? -12.859 -39.844 -27.969 1 70.38 213 ILE A C 1
ATOM 1671 O O . ILE A 1 213 ? -13.836 -39.156 -27.672 1 70.38 213 ILE A O 1
ATOM 1675 N N . ILE A 1 214 ? -11.977 -40.25 -27.094 1 73.88 214 ILE A N 1
ATOM 1676 C CA . ILE A 1 214 ? -12.156 -40 -25.656 1 73.88 214 ILE A CA 1
ATOM 1677 C C . ILE A 1 214 ? -12.117 -38.5 -25.406 1 73.88 214 ILE A C 1
ATOM 1679 O O . ILE A 1 214 ? -12.953 -37.969 -24.672 1 73.88 214 ILE A O 1
ATOM 1683 N N . PHE A 1 215 ? -11.195 -37.844 -26 1 74.12 215 PHE A N 1
ATOM 1684 C CA . PHE A 1 215 ? -11.016 -36.406 -25.812 1 74.12 215 PHE A CA 1
ATOM 1685 C C . PHE A 1 215 ? -12.25 -35.625 -26.25 1 74.12 215 PHE A C 1
ATOM 1687 O O . PHE A 1 215 ? -12.633 -34.625 -25.625 1 74.12 215 PHE A O 1
ATOM 1694 N N . LYS A 1 216 ? -12.766 -36.094 -27.25 1 70.56 216 LYS A N 1
ATOM 1695 C CA . LYS A 1 216 ? -13.938 -35.406 -27.797 1 70.56 216 LYS A CA 1
ATOM 1696 C C . LYS A 1 216 ? -15.148 -35.594 -26.875 1 70.56 216 LYS A C 1
ATOM 1698 O O . LYS A 1 216 ? -15.93 -34.656 -26.688 1 70.56 216 LYS A O 1
ATOM 1703 N N . TYR A 1 217 ? -15.172 -36.719 -26.219 1 67.69 217 TYR A N 1
ATOM 1704 C CA . TYR A 1 217 ? -16.359 -37.031 -25.438 1 67.69 217 TYR A CA 1
ATOM 1705 C C . TYR A 1 217 ? -16.266 -36.438 -24.047 1 67.69 217 TYR A C 1
ATOM 1707 O O . TYR A 1 217 ? -17.281 -36.125 -23.422 1 67.69 217 TYR A O 1
ATOM 1715 N N . VAL A 1 218 ? -15.062 -36.344 -23.406 1 70.06 218 VAL A N 1
ATOM 1716 C CA . VAL A 1 218 ? -14.914 -35.875 -22.016 1 70.06 218 VAL A CA 1
ATOM 1717 C C . VAL A 1 218 ? -14.219 -34.531 -22 1 70.06 218 VAL A C 1
ATOM 1719 O O . VAL A 1 218 ? -13.789 -34.062 -20.938 1 70.06 218 VAL A O 1
ATOM 1722 N N . ASN A 1 219 ? -14.461 -33.594 -22.797 1 73.69 219 ASN A N 1
ATOM 1723 C CA . ASN A 1 219 ? -13.742 -32.312 -22.812 1 73.69 219 ASN A CA 1
ATOM 1724 C C . ASN A 1 219 ? -12.289 -32.5 -22.375 1 73.69 219 ASN A C 1
ATOM 1726 O O . ASN A 1 219 ? -11.883 -31.953 -21.359 1 73.69 219 ASN A O 1
ATOM 1730 N N . GLY A 1 220 ? -11.602 -33.219 -23.125 1 78.69 220 GLY A N 1
ATOM 1731 C CA . GLY A 1 220 ? -10.227 -33.594 -22.797 1 78.69 220 GLY A CA 1
ATOM 1732 C C . GLY A 1 220 ? -9.227 -32.5 -23.156 1 78.69 220 GLY A C 1
ATOM 1733 O O . GLY A 1 220 ? -9.414 -31.781 -24.141 1 78.69 220 GLY A O 1
ATOM 1734 N N . VAL A 1 221 ? -8.281 -32.375 -22.266 1 83.06 221 VAL A N 1
ATOM 1735 C CA . VAL A 1 221 ? -7.176 -31.438 -22.5 1 83.06 221 VAL A CA 1
ATOM 1736 C C . VAL A 1 221 ? -5.848 -32.188 -22.438 1 83.06 221 VAL A C 1
ATOM 1738 O O . VAL A 1 221 ? -5.652 -33.062 -21.578 1 83.06 221 VAL A O 1
ATOM 1741 N N . TYR A 1 222 ? -5.02 -31.984 -23.469 1 84.81 222 TYR A N 1
ATOM 1742 C CA . TYR A 1 222 ? -3.717 -32.625 -23.531 1 84.81 222 TYR A CA 1
ATOM 1743 C C . TYR A 1 222 ? -2.6 -31.641 -23.188 1 84.81 222 TYR A C 1
ATOM 1745 O O . TYR A 1 222 ? -2.596 -30.516 -23.672 1 84.81 222 TYR A O 1
ATOM 1753 N N . TRP A 1 223 ? -1.712 -32.125 -22.297 1 86.25 223 TRP A N 1
ATOM 1754 C CA . TRP A 1 223 ? -0.497 -31.391 -21.984 1 86.25 223 TRP A CA 1
ATOM 1755 C C . TRP A 1 223 ? 0.739 -32.25 -22.172 1 86.25 223 TRP A C 1
ATOM 1757 O O . TRP A 1 223 ? 0.72 -33.438 -21.844 1 86.25 223 TRP A O 1
ATOM 1767 N N . CYS A 1 224 ? 1.78 -31.656 -22.781 1 87 224 CYS A N 1
ATOM 1768 C CA . CYS A 1 224 ? 3.057 -32.375 -22.719 1 87 224 CYS A CA 1
ATOM 1769 C C . CYS A 1 224 ? 3.678 -32.25 -21.328 1 87 224 CYS A C 1
ATOM 1771 O O . CYS A 1 224 ? 3.312 -31.359 -20.547 1 87 224 CYS A O 1
ATOM 1773 N N . HIS A 1 225 ? 4.57 -33.156 -21 1 87.5 225 HIS A N 1
ATOM 1774 C CA . HIS A 1 225 ? 5.18 -33.219 -19.688 1 87.5 225 HIS A CA 1
ATOM 1775 C C . HIS A 1 225 ? 5.809 -31.875 -19.312 1 87.5 225 HIS A C 1
ATOM 1777 O O . HIS A 1 225 ? 5.613 -31.375 -18.203 1 87.5 225 HIS A O 1
ATOM 1783 N N . ASP A 1 226 ? 6.457 -31.219 -20.234 1 80.81 226 ASP A N 1
ATOM 1784 C CA . ASP A 1 226 ? 7.152 -29.969 -19.984 1 80.81 226 ASP A CA 1
ATOM 1785 C C . ASP A 1 226 ? 6.168 -28.844 -19.703 1 80.81 226 ASP A C 1
ATOM 1787 O O . ASP A 1 226 ? 6.379 -28.031 -18.797 1 80.81 226 ASP A O 1
ATOM 1791 N N . GLU A 1 227 ? 5.172 -28.812 -20.469 1 82.5 227 GLU A N 1
ATOM 1792 C CA . GLU A 1 227 ? 4.137 -27.797 -20.281 1 82.5 227 GLU A CA 1
ATOM 1793 C C . GLU A 1 227 ? 3.416 -27.969 -18.953 1 82.5 227 GLU A C 1
ATOM 1795 O O . GLU A 1 227 ? 3.111 -27 -18.266 1 82.5 227 GLU A O 1
ATOM 1800 N N . ALA A 1 228 ? 3.166 -29.203 -18.703 1 87.19 228 ALA A N 1
ATOM 1801 C CA . ALA A 1 228 ? 2.486 -29.5 -17.438 1 87.19 228 ALA A CA 1
ATOM 1802 C C . ALA A 1 228 ? 3.332 -29.078 -16.25 1 87.19 228 ALA A C 1
ATOM 1804 O O . ALA A 1 228 ? 2.824 -28.453 -15.312 1 87.19 228 ALA A O 1
ATOM 1805 N N . LEU A 1 229 ? 4.57 -29.375 -16.328 1 86.25 229 LEU A N 1
ATOM 1806 C CA . LEU A 1 229 ? 5.477 -29.031 -15.234 1 86.25 229 LEU A CA 1
ATOM 1807 C C . LEU A 1 229 ? 5.586 -27.516 -15.086 1 86.25 229 LEU A C 1
ATOM 1809 O O . LEU A 1 229 ? 5.605 -27 -13.961 1 86.25 229 LEU A O 1
ATOM 1813 N N . LEU A 1 230 ? 5.594 -26.859 -16.172 1 79.81 230 LEU A N 1
ATOM 1814 C CA . LEU A 1 230 ? 5.672 -25.406 -16.141 1 79.81 230 LEU A CA 1
ATOM 1815 C C . LEU A 1 230 ? 4.41 -24.797 -15.539 1 79.81 230 LEU A C 1
ATOM 1817 O O . LEU A 1 230 ? 4.488 -23.922 -14.688 1 79.81 230 LEU A O 1
ATOM 1821 N N . ASN A 1 231 ? 3.312 -25.266 -15.898 1 82.81 231 ASN A N 1
ATOM 1822 C CA . ASN A 1 231 ? 2.039 -24.766 -15.398 1 82.81 231 ASN A CA 1
ATOM 1823 C C . ASN A 1 231 ? 1.859 -25.047 -13.914 1 82.81 231 ASN A C 1
ATOM 1825 O O . ASN A 1 231 ? 1.363 -24.203 -13.164 1 82.81 231 ASN A O 1
ATOM 1829 N N . LEU A 1 232 ? 2.275 -26.141 -13.602 1 85.38 232 LEU A N 1
ATOM 1830 C CA . LEU A 1 232 ? 2.137 -26.562 -12.211 1 85.38 232 LEU A CA 1
ATOM 1831 C C . LEU A 1 232 ? 3.09 -25.781 -11.312 1 85.38 232 LEU A C 1
ATOM 1833 O O . LEU A 1 232 ? 2.775 -25.5 -10.156 1 85.38 232 LEU A O 1
ATOM 1837 N N . SER A 1 233 ? 4.148 -25.438 -11.875 1 81.62 233 SER A N 1
ATOM 1838 C CA . SER A 1 233 ? 5.125 -24.656 -11.125 1 81.62 233 SER A CA 1
ATOM 1839 C C . SER A 1 233 ? 4.68 -23.203 -10.969 1 81.62 233 SER A C 1
ATOM 1841 O O . SER A 1 233 ? 5.074 -22.531 -10.016 1 81.62 233 SER A O 1
ATOM 1843 N N . SER A 1 234 ? 3.898 -22.797 -11.836 1 80.12 234 SER A N 1
ATOM 1844 C CA . SER A 1 234 ? 3.471 -21.406 -11.852 1 80.12 234 SER A CA 1
ATOM 1845 C C . SER A 1 234 ? 2.26 -21.188 -10.945 1 80.12 234 SER A C 1
ATOM 1847 O O . SER A 1 234 ? 1.895 -20.062 -10.648 1 80.12 234 SER A O 1
ATOM 1849 N N . THR A 1 235 ? 1.732 -22.266 -10.5 1 75.44 235 THR A N 1
ATOM 1850 C CA . THR A 1 235 ? 0.563 -22.141 -9.641 1 75.44 235 THR A CA 1
ATOM 1851 C C . THR A 1 235 ? 0.977 -21.75 -8.219 1 75.44 235 THR A C 1
ATOM 1853 O O . THR A 1 235 ? 1.672 -22.516 -7.547 1 75.44 235 THR A O 1
ATOM 1856 N N . THR A 1 236 ? 0.573 -20.562 -7.812 1 69.69 236 THR A N 1
ATOM 1857 C CA . THR A 1 236 ? 1.112 -20.078 -6.547 1 69.69 236 THR A CA 1
ATOM 1858 C C . THR A 1 236 ? -0.01 -19.812 -5.547 1 69.69 236 THR A C 1
ATOM 1860 O O . THR A 1 236 ? 0.249 -19.531 -4.375 1 69.69 236 THR A O 1
ATOM 1863 N N . SER A 1 237 ? -1.215 -19.812 -5.93 1 76.25 237 SER A N 1
ATOM 1864 C CA . SER A 1 237 ? -2.201 -19.391 -4.941 1 76.25 237 SER A CA 1
ATOM 1865 C C . SER A 1 237 ? -3.562 -20.016 -5.211 1 76.25 237 SER A C 1
ATOM 1867 O O . SER A 1 237 ? -3.781 -20.609 -6.27 1 76.25 237 SER A O 1
ATOM 1869 N N . LYS A 1 238 ? -4.301 -19.891 -4.098 1 73 238 LYS A N 1
ATOM 1870 C CA . LYS A 1 238 ? -5.688 -20.344 -4.172 1 73 238 LYS A CA 1
ATOM 1871 C C . LYS A 1 238 ? -6.523 -19.406 -5.031 1 73 238 LYS A C 1
ATOM 1873 O O . LYS A 1 238 ? -6.23 -18.203 -5.121 1 73 238 LYS A O 1
ATOM 1878 N N . LYS A 1 239 ? -7.352 -20.062 -5.719 1 68.69 239 LYS A N 1
ATOM 1879 C CA . LYS A 1 239 ? -8.297 -19.234 -6.461 1 68.69 239 LYS A CA 1
ATOM 1880 C C . LYS A 1 239 ? -9.266 -18.531 -5.52 1 68.69 239 LYS A C 1
ATOM 1882 O O . LYS A 1 239 ? -9.875 -19.172 -4.656 1 68.69 239 LYS A O 1
ATOM 1887 N N . VAL A 1 240 ? -9.148 -17.188 -5.43 1 70.56 240 VAL A N 1
ATOM 1888 C CA . VAL A 1 240 ? -10.031 -16.422 -4.562 1 70.56 240 VAL A CA 1
ATOM 1889 C C . VAL A 1 240 ? -11.117 -15.75 -5.398 1 70.56 240 VAL A C 1
ATOM 1891 O O . VAL A 1 240 ? -10.867 -15.328 -6.531 1 70.56 240 VAL A O 1
ATOM 1894 N N . SER A 1 241 ? -12.336 -15.922 -4.93 1 69.12 241 SER A N 1
ATOM 1895 C CA . SER A 1 241 ? -13.414 -15.18 -5.574 1 69.12 241 SER A CA 1
ATOM 1896 C C . SER A 1 241 ? -13.32 -13.688 -5.262 1 69.12 241 SER A C 1
ATOM 1898 O O . SER A 1 241 ? -12.945 -13.297 -4.152 1 69.12 241 SER A O 1
ATOM 1900 N N . PRO A 1 242 ? -13.508 -12.953 -6.34 1 70.06 242 PRO A N 1
ATOM 1901 C CA . PRO A 1 242 ? -13.438 -11.516 -6.082 1 70.06 242 PRO A CA 1
ATOM 1902 C C . PRO A 1 242 ? -14.484 -11.039 -5.078 1 70.06 242 PRO A C 1
ATOM 1904 O O . PRO A 1 242 ? -15.609 -11.547 -5.07 1 70.06 242 PRO A O 1
ATOM 1907 N N . ARG A 1 243 ? -14.055 -10.258 -4.137 1 70.06 243 ARG A N 1
ATOM 1908 C CA . ARG A 1 243 ? -14.969 -9.633 -3.18 1 70.06 243 ARG A CA 1
ATOM 1909 C C . ARG A 1 243 ? -15.75 -8.5 -3.826 1 70.06 243 ARG A C 1
ATOM 1911 O O . ARG A 1 243 ? -15.188 -7.695 -4.574 1 70.06 243 ARG A O 1
ATOM 1918 N N . ASN A 1 244 ? -17.078 -8.648 -3.846 1 76.19 244 ASN A N 1
ATOM 1919 C CA . ASN A 1 244 ? -17.922 -7.586 -4.375 1 76.19 244 ASN A CA 1
ATOM 1920 C C . ASN A 1 244 ? -18.688 -6.883 -3.266 1 76.19 244 ASN A C 1
ATOM 1922 O O . ASN A 1 244 ? -19.078 -7.508 -2.273 1 76.19 244 ASN A O 1
ATOM 1926 N N . SER A 1 245 ? -18.594 -5.562 -3.234 1 82 245 SER A N 1
ATOM 1927 C CA . SER A 1 245 ? -19.359 -4.758 -2.287 1 82 245 SER A CA 1
ATOM 1928 C C . SER A 1 245 ? -20.25 -3.742 -3.01 1 82 245 SER A C 1
ATOM 1930 O O . SER A 1 245 ? -19.797 -3.09 -3.957 1 82 245 SER A O 1
ATOM 1932 N N . LYS A 1 246 ? -21.5 -3.785 -2.625 1 87 246 LYS A N 1
ATOM 1933 C CA . LYS A 1 246 ? -22.406 -2.785 -3.188 1 87 246 LYS A CA 1
ATOM 1934 C C . LYS A 1 246 ? -22.281 -1.454 -2.453 1 87 246 LYS A C 1
ATOM 1936 O O . LYS A 1 246 ? -22.219 -1.421 -1.222 1 87 246 LYS A O 1
ATOM 1941 N N . ILE A 1 247 ? -22.109 -0.452 -3.16 1 90.69 247 ILE A N 1
ATOM 1942 C CA . ILE A 1 247 ? -21.922 0.877 -2.592 1 90.69 247 ILE A CA 1
ATOM 1943 C C . ILE A 1 247 ? -22.656 1.914 -3.441 1 90.69 247 ILE A C 1
ATOM 1945 O O . ILE A 1 247 ? -23 1.65 -4.598 1 90.69 247 ILE A O 1
ATOM 1949 N N . LEU A 1 248 ? -22.953 3.031 -2.854 1 91.94 248 LEU A N 1
ATOM 1950 C CA . LEU A 1 248 ? -23.625 4.109 -3.57 1 91.94 248 LEU A CA 1
ATOM 1951 C C . LEU A 1 248 ? -22.609 5.121 -4.102 1 91.94 248 LEU A C 1
ATOM 1953 O O . LEU A 1 248 ? -21.688 5.512 -3.387 1 91.94 248 LEU A O 1
ATOM 1957 N N . LEU A 1 249 ? -22.766 5.398 -5.363 1 94.88 249 LEU A N 1
ATOM 1958 C CA . LEU A 1 249 ? -22.062 6.527 -5.961 1 94.88 249 LEU A CA 1
ATOM 1959 C C . LEU A 1 249 ? -22.922 7.793 -5.895 1 94.88 249 LEU A C 1
ATOM 1961 O O . LEU A 1 249 ? -23.953 7.879 -6.547 1 94.88 249 LEU A O 1
ATOM 1965 N N . GLU A 1 250 ? -22.422 8.75 -5.145 1 92.06 250 GLU A N 1
ATOM 1966 C CA . GLU A 1 250 ? -23.234 9.93 -4.871 1 92.06 250 GLU A CA 1
ATOM 1967 C C . GLU A 1 250 ? -22.75 11.125 -5.691 1 92.06 250 GLU A C 1
ATOM 1969 O O . GLU A 1 250 ? -21.578 11.477 -5.652 1 92.06 250 GLU A O 1
ATOM 1974 N N . LEU A 1 251 ? -23.625 11.625 -6.469 1 88.94 251 LEU A N 1
ATOM 1975 C CA . LEU A 1 251 ? -23.391 12.852 -7.215 1 88.94 251 LEU A CA 1
ATOM 1976 C C . LEU A 1 251 ? -24.25 13.984 -6.676 1 88.94 251 LEU A C 1
ATOM 1978 O O . LEU A 1 251 ? -25.422 14.125 -7.059 1 88.94 251 LEU A O 1
ATOM 1982 N N . GLY A 1 252 ? -23.703 14.695 -5.82 1 78.25 252 GLY A N 1
ATOM 1983 C CA . GLY A 1 252 ? -24.5 15.711 -5.156 1 78.25 252 GLY A CA 1
ATOM 1984 C C . GLY A 1 252 ? -25.266 15.188 -3.955 1 78.25 252 GLY A C 1
ATOM 1985 O O . GLY A 1 252 ? -24.797 14.266 -3.273 1 78.25 252 GLY A O 1
ATOM 1986 N N . THR A 1 253 ? -26.359 15.797 -3.654 1 76.44 253 THR A N 1
ATOM 1987 C CA . THR A 1 253 ? -27.078 15.445 -2.438 1 76.44 253 THR A CA 1
ATOM 1988 C C . THR A 1 253 ? -28.141 14.383 -2.729 1 76.44 253 THR A C 1
ATOM 1990 O O . THR A 1 253 ? -28.344 13.469 -1.934 1 76.44 253 THR A O 1
ATOM 1993 N N . ASP A 1 254 ? -28.688 14.422 -3.908 1 78.38 254 ASP A N 1
ATOM 1994 C CA . ASP A 1 254 ? -29.891 13.602 -4.082 1 78.38 254 ASP A CA 1
ATOM 1995 C C . ASP A 1 254 ? -29.734 12.641 -5.258 1 78.38 254 ASP A C 1
ATOM 1997 O O . ASP A 1 254 ? -30.609 11.805 -5.504 1 78.38 254 ASP A O 1
ATOM 2001 N N . PHE A 1 255 ? -28.75 12.703 -5.98 1 85.81 255 PHE A N 1
ATOM 2002 C CA . PHE A 1 255 ? -28.531 11.828 -7.125 1 85.81 255 PHE A CA 1
ATOM 2003 C C . PHE A 1 255 ? -27.516 10.742 -6.789 1 85.81 255 PHE A C 1
ATOM 2005 O O . PHE A 1 255 ? -26.328 11.039 -6.625 1 85.81 255 PHE A O 1
ATOM 2012 N N . LYS A 1 256 ? -28.078 9.5 -6.707 1 90.19 256 LYS A N 1
ATOM 2013 C CA . LYS A 1 256 ? -27.234 8.375 -6.309 1 90.19 256 LYS A CA 1
ATOM 2014 C C . LYS A 1 256 ? -27.344 7.223 -7.305 1 90.19 256 LYS A C 1
ATOM 2016 O O . LYS A 1 256 ? -28.438 6.93 -7.801 1 90.19 256 LYS A O 1
ATOM 2021 N N . ILE A 1 257 ? -26.219 6.66 -7.633 1 92.06 257 ILE A N 1
ATOM 2022 C CA . ILE A 1 257 ? -26.156 5.504 -8.523 1 92.06 257 ILE A CA 1
ATOM 2023 C C . ILE A 1 257 ? -25.703 4.277 -7.734 1 92.06 257 ILE A C 1
ATOM 2025 O O . ILE A 1 257 ? -24.688 4.324 -7.02 1 92.06 257 ILE A O 1
ATOM 2029 N N . LYS A 1 258 ? -26.469 3.215 -7.867 1 92.25 258 LYS A N 1
ATOM 2030 C CA . LYS A 1 258 ? -26.062 1.972 -7.219 1 92.25 258 LYS A CA 1
ATOM 2031 C C . LYS A 1 258 ? -24.969 1.273 -8.008 1 92.25 258 LYS A C 1
ATOM 2033 O O . LYS A 1 258 ? -25.156 0.921 -9.172 1 92.25 258 LYS A O 1
ATOM 2038 N N . VAL A 1 259 ? -23.875 1.111 -7.324 1 93.25 259 VAL A N 1
ATOM 2039 C CA . VAL A 1 259 ? -22.734 0.502 -8.016 1 93.25 259 VAL A CA 1
ATOM 2040 C C . VAL A 1 259 ? -22.188 -0.654 -7.188 1 93.25 259 VAL A C 1
ATOM 2042 O O . VAL A 1 259 ? -22.578 -0.843 -6.035 1 93.25 259 VAL A O 1
ATOM 2045 N N . GLN A 1 260 ? -21.422 -1.439 -7.84 1 89.19 260 GLN A N 1
ATOM 2046 C CA . GLN A 1 260 ? -20.719 -2.543 -7.199 1 89.19 260 GLN A CA 1
ATOM 2047 C C . GLN A 1 260 ? -19.203 -2.395 -7.355 1 89.19 260 GLN A C 1
ATOM 2049 O O . GLN A 1 260 ? -18.719 -1.989 -8.414 1 89.19 260 GLN A O 1
ATOM 2054 N N . TYR A 1 261 ? -18.531 -2.668 -6.203 1 86.12 261 TYR A N 1
ATOM 2055 C CA . TYR A 1 261 ? -17.078 -2.607 -6.098 1 86.12 261 TYR A CA 1
ATOM 2056 C C . TYR A 1 261 ? -16.469 -3.994 -6.238 1 86.12 261 TYR A C 1
ATOM 2058 O O . TYR A 1 261 ? -16.891 -4.941 -5.574 1 86.12 261 TYR A O 1
ATOM 2066 N N . PHE A 1 262 ? -15.523 -4.109 -7.242 1 86.12 262 PHE A N 1
ATOM 2067 C CA . PHE A 1 262 ? -14.789 -5.359 -7.426 1 86.12 262 PHE A CA 1
ATOM 2068 C C . PHE A 1 262 ? -13.289 -5.137 -7.277 1 86.12 262 PHE A C 1
ATOM 2070 O O . PHE A 1 262 ? -12.703 -4.316 -7.988 1 86.12 262 PHE A O 1
ATOM 2077 N N . ASN A 1 263 ? -12.727 -5.816 -6.336 1 86.44 263 ASN A N 1
ATOM 2078 C CA . ASN A 1 263 ? -11.273 -5.766 -6.219 1 86.44 263 ASN A CA 1
ATOM 2079 C C . ASN A 1 263 ? -10.594 -6.57 -7.328 1 86.44 263 ASN A C 1
ATOM 2081 O O . ASN A 1 263 ? -10.758 -7.785 -7.41 1 86.44 263 ASN A O 1
ATOM 2085 N N . GLU A 1 264 ? -9.953 -5.957 -8.148 1 86.81 264 GLU A N 1
ATOM 2086 C CA . GLU A 1 264 ? -9.25 -6.672 -9.211 1 86.81 264 GLU A CA 1
ATOM 2087 C C . GLU A 1 264 ? -7.852 -7.09 -8.766 1 86.81 264 GLU A C 1
ATOM 2089 O O . GLU A 1 264 ? -7.391 -8.18 -9.094 1 86.81 264 GLU A O 1
ATOM 2094 N N . VAL A 1 265 ? -7.156 -6.188 -8.148 1 88.88 265 VAL A N 1
ATOM 2095 C CA . VAL A 1 265 ? -5.828 -6.508 -7.641 1 88.88 265 VAL A CA 1
ATOM 2096 C C . VAL A 1 265 ? -5.824 -6.434 -6.117 1 88.88 265 VAL A C 1
ATOM 2098 O O . VAL A 1 265 ? -6.285 -5.449 -5.535 1 88.88 265 VAL A O 1
ATOM 2101 N N . CYS A 1 266 ? -5.449 -7.41 -5.508 1 84.62 266 CYS A N 1
ATOM 2102 C CA . CYS A 1 266 ? -5.223 -7.488 -4.07 1 84.62 266 CYS A CA 1
ATOM 2103 C C . CYS A 1 266 ? -3.955 -8.273 -3.758 1 84.62 266 CYS A C 1
ATOM 2105 O O . CYS A 1 266 ? -3.83 -9.438 -4.137 1 84.62 266 CYS A O 1
ATOM 2107 N N . GLU A 1 267 ? -3.109 -7.598 -3.16 1 81.62 267 GLU A N 1
ATOM 2108 C CA . GLU A 1 267 ? -1.87 -8.289 -2.824 1 81.62 267 GLU A CA 1
ATOM 2109 C C . GLU A 1 267 ? -2.135 -9.477 -1.896 1 81.62 267 GLU A C 1
ATOM 2111 O O . GLU A 1 267 ? -2.801 -9.328 -0.868 1 81.62 267 GLU A O 1
ATOM 2116 N N . GLU A 1 268 ? -1.677 -10.648 -2.279 1 80.38 268 GLU A N 1
ATOM 2117 C CA . GLU A 1 268 ? -1.816 -11.844 -1.451 1 80.38 268 GLU A CA 1
ATOM 2118 C C . GLU A 1 268 ? -0.793 -11.852 -0.319 1 80.38 268 GLU A C 1
ATOM 2120 O O . GLU A 1 268 ? 0.362 -11.469 -0.516 1 80.38 268 GLU A O 1
ATOM 2125 N N . PRO A 1 269 ? -1.264 -12.273 0.76 1 75.19 269 PRO A N 1
ATOM 2126 C CA . PRO A 1 269 ? -0.321 -12.336 1.88 1 75.19 269 PRO A CA 1
ATOM 2127 C C . PRO A 1 269 ? 0.769 -13.383 1.675 1 75.19 269 PRO A C 1
ATOM 2129 O O . PRO A 1 269 ? 0.573 -14.344 0.927 1 75.19 269 PRO A O 1
ATOM 2132 N N . ARG A 1 270 ? 1.825 -13.219 2.305 1 73.56 270 ARG A N 1
ATOM 2133 C CA . ARG A 1 270 ? 2.93 -14.172 2.303 1 73.56 270 ARG A CA 1
ATOM 2134 C C . ARG A 1 270 ? 2.58 -15.422 3.111 1 73.56 270 ARG A C 1
ATOM 2136 O O . ARG A 1 270 ? 1.528 -15.477 3.752 1 73.56 270 ARG A O 1
ATOM 2143 N N . LEU A 1 271 ? 3.398 -16.438 2.939 1 74.5 271 LEU A N 1
ATOM 2144 C CA . LEU A 1 271 ? 3.209 -17.672 3.705 1 74.5 271 LEU A CA 1
ATOM 2145 C C . LEU A 1 271 ? 3.254 -17.391 5.203 1 74.5 271 LEU A C 1
ATOM 2147 O O . LEU A 1 271 ? 4.113 -16.641 5.672 1 74.5 271 LEU A O 1
ATOM 2151 N N . GLU A 1 272 ? 2.266 -17.781 5.848 1 75.06 272 GLU A N 1
ATOM 2152 C CA . GLU A 1 272 ? 2.172 -17.594 7.289 1 75.06 272 GLU A CA 1
ATOM 2153 C C . GLU A 1 272 ? 2.777 -18.766 8.047 1 75.06 272 GLU A C 1
ATOM 2155 O O . GLU A 1 272 ? 2.418 -19.922 7.801 1 75.06 272 GLU A O 1
ATOM 2160 N N . PHE A 1 273 ? 3.643 -18.422 8.828 1 76.5 273 PHE A N 1
ATOM 2161 C CA . PHE A 1 273 ? 4.285 -19.438 9.656 1 76.5 273 PHE A CA 1
ATOM 2162 C C . PHE A 1 273 ? 3.719 -19.422 11.07 1 76.5 273 PHE A C 1
ATOM 2164 O O . PHE A 1 273 ? 3.43 -18.344 11.617 1 76.5 273 PHE A O 1
ATOM 2171 N N . LYS A 1 274 ? 3.5 -20.531 11.539 1 74.56 274 LYS A N 1
ATOM 2172 C CA . LYS A 1 274 ? 3.02 -20.672 12.914 1 74.56 274 LYS A CA 1
ATOM 2173 C C . LYS A 1 274 ? 4.184 -20.812 13.891 1 74.56 274 LYS A C 1
ATOM 2175 O O . LYS A 1 274 ? 5.23 -21.359 13.547 1 74.56 274 LYS A O 1
ATOM 2180 N N . VAL A 1 275 ? 3.9 -20.25 15.031 1 73.69 275 VAL A N 1
ATOM 2181 C CA . VAL A 1 275 ? 4.91 -20.375 16.078 1 73.69 275 VAL A CA 1
ATOM 2182 C C . VAL A 1 275 ? 4.684 -21.672 16.859 1 73.69 275 VAL A C 1
ATOM 2184 O O . VAL A 1 275 ? 3.586 -21.906 17.375 1 73.69 275 VAL A O 1
ATOM 2187 N N . LEU A 1 276 ? 5.621 -22.516 16.75 1 73.44 276 LEU A N 1
ATOM 2188 C CA . LEU A 1 276 ? 5.555 -23.812 17.391 1 73.44 276 LEU A CA 1
ATOM 2189 C C . LEU A 1 276 ? 6.586 -23.922 18.516 1 73.44 276 LEU A C 1
ATOM 2191 O O . LEU A 1 276 ? 7.539 -23.141 18.562 1 73.44 276 LEU A O 1
ATOM 2195 N N . ASN A 1 277 ? 6.176 -24.766 19.406 1 67.81 277 ASN A N 1
ATOM 2196 C CA . ASN A 1 277 ? 7.164 -25.125 20.422 1 67.81 277 ASN A CA 1
ATOM 2197 C C . ASN A 1 277 ? 8.273 -26 19.859 1 67.81 277 ASN A C 1
ATOM 2199 O O . ASN A 1 277 ? 7.992 -27.016 19.203 1 67.81 277 ASN A O 1
ATOM 2203 N N . SER A 1 278 ? 9.484 -25.562 19.953 1 69.12 278 SER A N 1
ATOM 2204 C CA . SER A 1 278 ? 10.617 -26.266 19.359 1 69.12 278 SER A CA 1
ATOM 2205 C C . SER A 1 278 ? 10.719 -27.688 19.891 1 69.12 278 SER A C 1
ATOM 2207 O O . SER A 1 278 ? 11.172 -28.594 19.188 1 69.12 278 SER A O 1
ATOM 2209 N N . ALA A 1 279 ? 10.312 -27.859 21.188 1 63.06 279 ALA A N 1
ATOM 2210 C CA . ALA A 1 279 ? 10.414 -29.172 21.812 1 63.06 279 ALA A CA 1
ATOM 2211 C C . ALA A 1 279 ? 9.281 -30.078 21.359 1 63.06 279 ALA A C 1
ATOM 2213 O O . ALA A 1 279 ? 9.469 -31.297 21.203 1 63.06 279 ALA A O 1
ATOM 2214 N N . ASP A 1 280 ? 8.164 -29.516 21.25 1 65.25 280 ASP A N 1
ATOM 2215 C CA . ASP A 1 280 ? 6.992 -30.266 20.797 1 65.25 280 ASP A CA 1
ATOM 2216 C C . ASP A 1 280 ? 6.219 -29.5 19.734 1 65.25 280 ASP A C 1
ATOM 2218 O O . ASP A 1 280 ? 5.379 -28.656 20.047 1 65.25 280 ASP A O 1
ATOM 2222 N N . ILE A 1 281 ? 6.516 -29.891 18.531 1 65 281 ILE A N 1
ATOM 2223 C CA . ILE A 1 281 ? 5.969 -29.188 17.375 1 65 281 ILE A CA 1
ATOM 2224 C C . ILE A 1 281 ? 4.453 -29.344 17.344 1 65 281 ILE A C 1
ATOM 2226 O O . ILE A 1 281 ? 3.748 -28.531 16.734 1 65 281 ILE A O 1
ATOM 2230 N N . THR A 1 282 ? 3.949 -30.328 18.031 1 64.31 282 THR A N 1
ATOM 2231 C CA . THR A 1 282 ? 2.51 -30.578 18.031 1 64.31 282 THR A CA 1
ATOM 2232 C C . THR A 1 282 ? 1.791 -29.578 18.938 1 64.31 282 THR A C 1
ATOM 2234 O O . THR A 1 282 ? 0.578 -29.391 18.828 1 64.31 282 THR A O 1
ATOM 2237 N N . LYS A 1 283 ? 2.578 -28.922 19.828 1 60.69 283 LYS A N 1
ATOM 2238 C CA . LYS A 1 283 ? 1.956 -27.984 20.766 1 60.69 283 LYS A CA 1
ATOM 2239 C C . LYS A 1 283 ? 1.916 -26.578 20.188 1 60.69 283 LYS A C 1
ATOM 2241 O O . LYS A 1 283 ? 2.957 -26 19.859 1 60.69 283 LYS A O 1
ATOM 2246 N N . LYS A 1 284 ? 0.696 -26.125 19.906 1 62.56 284 LYS A N 1
ATOM 2247 C CA . LYS A 1 284 ? 0.515 -24.75 19.438 1 62.56 284 LYS A CA 1
ATOM 2248 C C . LYS A 1 284 ? 0.874 -23.734 20.516 1 62.56 284 LYS A C 1
ATOM 2250 O O . LYS A 1 284 ? 0.536 -23.922 21.688 1 62.56 284 LYS A O 1
ATOM 2255 N N . THR A 1 285 ? 1.848 -22.938 20.219 1 62.81 285 THR A N 1
ATOM 2256 C CA . THR A 1 285 ? 2.207 -21.828 21.109 1 62.81 285 THR A CA 1
ATOM 2257 C C . THR A 1 285 ? 1.464 -20.547 20.703 1 62.81 285 THR A C 1
ATOM 2259 O O . THR A 1 285 ? 1.327 -20.25 19.516 1 62.81 285 THR A O 1
ATOM 2262 N N . SER A 1 286 ? 0.604 -20.109 21.531 1 60.69 286 SER A N 1
ATOM 2263 C CA . SER A 1 286 ? -0.096 -18.859 21.219 1 60.69 286 SER A CA 1
ATOM 2264 C C . SER A 1 286 ? 0.647 -17.656 21.797 1 60.69 286 SER A C 1
ATOM 2266 O O . SER A 1 286 ? 1.339 -17.766 22.797 1 60.69 286 SER A O 1
ATOM 2268 N N . PHE A 1 287 ? 0.745 -16.734 20.906 1 58.31 287 PHE A N 1
ATOM 2269 C CA . PHE A 1 287 ? 1.336 -15.461 21.281 1 58.31 287 PHE A CA 1
ATOM 2270 C C . PHE A 1 287 ? 0.486 -14.758 22.328 1 58.31 287 PHE A C 1
ATOM 2272 O O . PHE A 1 287 ? -0.728 -14.617 22.156 1 58.31 287 PHE A O 1
ATOM 2279 N N . ASP A 1 288 ? 0.94 -14.914 23.625 1 56.19 288 ASP A N 1
ATOM 2280 C CA . ASP A 1 288 ? 0.24 -14.078 24.594 1 56.19 288 ASP A CA 1
ATOM 2281 C C . ASP A 1 288 ? 0.969 -12.75 24.797 1 56.19 288 ASP A C 1
ATOM 2283 O O . ASP A 1 288 ? 2.197 -12.719 24.891 1 56.19 288 ASP A O 1
ATOM 2287 N N . ARG A 1 289 ? 0.427 -11.711 24.281 1 53.06 289 ARG A N 1
ATOM 2288 C CA . ARG A 1 289 ? 0.972 -10.375 24.484 1 53.06 289 ARG A CA 1
ATOM 2289 C C . ARG A 1 289 ? 1.191 -10.094 25.969 1 53.06 289 ARG A C 1
ATOM 2291 O O . ARG A 1 289 ? 0.258 -10.188 26.766 1 53.06 289 ARG A O 1
ATOM 2298 N N . ALA A 1 290 ? 2.428 -10.422 26.531 1 54.94 290 ALA A N 1
ATOM 2299 C CA . ALA A 1 290 ? 2.717 -10.062 27.922 1 54.94 290 ALA A CA 1
ATOM 2300 C C . ALA A 1 290 ? 3.465 -8.734 28 1 54.94 290 ALA A C 1
ATOM 2302 O O . ALA A 1 290 ? 4.34 -8.461 27.172 1 54.94 290 ALA A O 1
ATOM 2303 N N . TYR A 1 291 ? 2.918 -7.695 28.547 1 56.81 291 TYR A N 1
ATOM 2304 C CA . TYR A 1 291 ? 3.578 -6.414 28.766 1 56.81 291 TYR A CA 1
ATOM 2305 C C . TYR A 1 291 ? 4.465 -6.465 30 1 56.81 291 TYR A C 1
ATOM 2307 O O . TYR A 1 291 ? 4.09 -7.055 31.016 1 56.81 291 TYR A O 1
ATOM 2315 N N . SER A 1 292 ? 5.895 -6.367 29.781 1 56.16 292 SER A N 1
ATOM 2316 C CA . SER A 1 292 ? 6.797 -6.285 30.938 1 56.16 292 SER A CA 1
ATOM 2317 C C . SER A 1 292 ? 7.152 -4.836 31.25 1 56.16 292 SER A C 1
ATOM 2319 O O . SER A 1 292 ? 7.336 -4.023 30.344 1 56.16 292 SER A O 1
ATOM 2321 N N . ALA A 1 293 ? 6.887 -4.352 32.469 1 51.16 293 ALA A N 1
ATOM 2322 C CA . ALA A 1 293 ? 7.32 -3.037 32.938 1 51.16 293 ALA A CA 1
ATOM 2323 C C . ALA A 1 293 ? 8.844 -2.91 32.875 1 51.16 293 ALA A C 1
ATOM 2325 O O . ALA A 1 293 ? 9.562 -3.84 33.25 1 51.16 293 ALA A O 1
ATOM 2326 N N . LYS A 1 294 ? 9.336 -2.088 31.953 1 50.62 294 LYS A N 1
ATOM 2327 C CA . LYS A 1 294 ? 10.766 -1.822 31.875 1 50.62 294 LYS A CA 1
ATOM 2328 C C . LYS A 1 294 ? 11.344 -1.562 33.281 1 50.62 294 LYS A C 1
ATOM 2330 O O . LYS A 1 294 ? 10.797 -0.76 34.031 1 50.62 294 LYS A O 1
ATOM 2335 N N . GLY A 1 295 ? 12.438 -2.389 33.844 1 49.41 295 GLY A N 1
ATOM 2336 C CA . GLY A 1 295 ? 13.297 -2.467 35.031 1 49.41 295 GLY A CA 1
ATOM 2337 C C . GLY A 1 295 ? 13.312 -3.842 35.656 1 49.41 295 GLY A C 1
ATOM 2338 O O . GLY A 1 295 ? 13.641 -4.832 35 1 49.41 295 GLY A O 1
ATOM 2339 N N . GLY A 1 296 ? 12.555 -3.947 36.969 1 44.03 296 GLY A N 1
ATOM 2340 C CA . GLY A 1 296 ? 12.68 -5.098 37.844 1 44.03 296 GLY A CA 1
ATOM 2341 C C . GLY A 1 296 ? 12.125 -6.375 37.25 1 44.03 296 GLY A C 1
ATOM 2342 O O . GLY A 1 296 ? 12.031 -6.504 36.031 1 44.03 296 GLY A O 1
ATOM 2343 N N . LYS A 1 297 ? 11.43 -7.16 38.062 1 47.34 297 LYS A N 1
ATOM 2344 C CA . LYS A 1 297 ? 10.867 -8.492 37.812 1 47.34 297 LYS A CA 1
ATOM 2345 C C . LYS A 1 297 ? 9.781 -8.445 36.75 1 47.34 297 LYS A C 1
ATOM 2347 O O . LYS A 1 297 ? 8.906 -7.578 36.781 1 47.34 297 LYS A O 1
ATOM 2352 N N . ARG A 1 298 ? 10.031 -8.953 35.625 1 51.84 298 ARG A N 1
ATOM 2353 C CA . ARG A 1 298 ? 9.102 -9.133 34.5 1 51.84 298 ARG A CA 1
ATOM 2354 C C . ARG A 1 298 ? 7.691 -9.422 35.031 1 51.84 298 ARG A C 1
ATOM 2356 O O . ARG A 1 298 ? 7.457 -10.461 35.656 1 51.84 298 ARG A O 1
ATOM 2363 N N . LYS A 1 299 ? 7.043 -8.352 35.469 1 55.59 299 LYS A N 1
ATOM 2364 C CA . LYS A 1 299 ? 5.645 -8.594 35.812 1 55.59 299 LYS A CA 1
ATOM 2365 C C . LYS A 1 299 ? 4.75 -8.516 34.562 1 55.59 299 LYS A C 1
ATOM 2367 O O . LYS A 1 299 ? 4.891 -7.613 33.75 1 55.59 299 LYS A O 1
ATOM 2372 N N . ILE A 1 300 ? 4.062 -9.578 34.219 1 58.5 300 ILE A N 1
ATOM 2373 C CA . ILE A 1 300 ? 3.061 -9.641 33.156 1 58.5 300 ILE A CA 1
ATOM 2374 C C . ILE A 1 300 ? 1.906 -8.695 33.469 1 58.5 300 ILE A C 1
ATOM 2376 O O . ILE A 1 300 ? 1.278 -8.812 34.531 1 58.5 300 ILE A O 1
ATOM 2380 N N . VAL A 1 301 ? 1.89 -7.582 32.844 1 62.31 301 VAL A N 1
ATOM 2381 C CA . VAL A 1 301 ? 0.769 -6.664 33.031 1 62.31 301 VAL A CA 1
ATOM 2382 C C . VAL A 1 301 ? -0.393 -7.09 32.125 1 62.31 301 VAL A C 1
ATOM 2384 O O . VAL A 1 301 ? -0.192 -7.434 30.969 1 62.31 301 VAL A O 1
ATOM 2387 N N . GLU A 1 302 ? -1.552 -7.359 32.656 1 63.47 302 GLU A N 1
ATOM 2388 C CA . GLU A 1 302 ? -2.754 -7.742 31.938 1 63.47 302 GLU A CA 1
ATOM 2389 C C . GLU A 1 302 ? -3.201 -6.637 30.984 1 63.47 302 GLU A C 1
ATOM 2391 O O . GLU A 1 302 ? -2.906 -5.461 31.203 1 63.47 302 GLU A O 1
ATOM 2396 N N . GLU A 1 303 ? -3.727 -6.98 29.953 1 66.38 303 GLU A N 1
ATOM 2397 C CA . GLU A 1 303 ? -4.199 -6.059 28.922 1 66.38 303 GLU A CA 1
ATOM 2398 C C . GLU A 1 303 ? -5.027 -4.93 29.531 1 66.38 303 GLU A C 1
ATOM 2400 O O . GLU A 1 303 ? -4.992 -3.797 29.047 1 66.38 303 GLU A O 1
ATOM 2405 N N . GLU A 1 304 ? -5.719 -5.273 30.641 1 65.19 304 GLU A N 1
ATOM 2406 C CA . GLU A 1 304 ? -6.59 -4.297 31.281 1 65.19 304 GLU A CA 1
ATOM 2407 C C . GLU A 1 304 ? -5.781 -3.254 32.031 1 65.19 304 GLU A C 1
ATOM 2409 O O . GLU A 1 304 ? -6.281 -2.164 32.344 1 65.19 304 GLU A O 1
ATOM 2414 N N . GLU A 1 305 ? -4.551 -3.627 32.219 1 69.56 305 GLU A N 1
ATOM 2415 C CA . GLU A 1 305 ? -3.711 -2.727 33 1 69.56 305 GLU A CA 1
ATOM 2416 C C . GLU A 1 305 ? -2.867 -1.831 32.125 1 69.56 305 GLU A C 1
ATOM 2418 O O . GLU A 1 305 ? -1.97 -1.132 32.594 1 69.56 305 GLU A O 1
ATOM 2423 N N . VAL A 1 306 ? -3.156 -1.937 30.922 1 74.75 306 VAL A N 1
ATOM 2424 C CA . VAL A 1 306 ? -2.359 -1.12 30.016 1 74.75 306 VAL A CA 1
ATOM 2425 C C . VAL A 1 306 ? -3.244 -0.059 29.359 1 74.75 306 VAL A C 1
ATOM 2427 O O . VAL A 1 306 ? -4.43 -0.292 29.125 1 74.75 306 VAL A O 1
ATOM 2430 N N . ILE A 1 307 ? -2.77 1.21 29.391 1 77.06 307 ILE A N 1
ATOM 2431 C CA . ILE A 1 307 ? -3.436 2.293 28.672 1 77.06 307 ILE A CA 1
ATOM 2432 C C . ILE A 1 307 ? -2.514 2.842 27.594 1 77.06 307 ILE A C 1
ATOM 2434 O O . ILE A 1 307 ? -1.289 2.744 27.703 1 77.06 307 ILE A O 1
ATOM 2438 N N . LYS A 1 308 ? -3.102 3.23 26.609 1 80.12 308 LYS A N 1
ATOM 2439 C CA . LYS A 1 308 ? -2.301 3.834 25.547 1 80.12 308 LYS A CA 1
ATOM 2440 C C . LYS A 1 308 ? -2.066 5.32 25.812 1 80.12 308 LYS A C 1
ATOM 2442 O O . LYS A 1 308 ? -2.936 6.004 26.359 1 80.12 308 LYS A O 1
ATOM 2447 N N . GLY A 1 309 ? -0.923 5.734 25.656 1 81.44 309 GLY A N 1
ATOM 2448 C CA . GLY A 1 309 ? -0.568 7.133 25.828 1 81.44 309 GLY A CA 1
ATOM 2449 C C . GLY A 1 309 ? 0.148 7.723 24.625 1 81.44 309 GLY A C 1
ATOM 2450 O O . GLY A 1 309 ? 0.763 6.996 23.844 1 81.44 309 GLY A O 1
ATOM 2451 N N . PHE A 1 310 ? -0.082 9.008 24.422 1 84.25 310 PHE A N 1
ATOM 2452 C CA . PHE A 1 310 ? 0.611 9.742 23.375 1 84.25 310 PHE A CA 1
ATOM 2453 C C . PHE A 1 310 ? 1.587 10.75 23.969 1 84.25 310 PHE A C 1
ATOM 2455 O O . PHE A 1 310 ? 1.245 11.469 24.906 1 84.25 310 PHE A O 1
ATOM 2462 N N . LYS A 1 311 ? 2.76 10.695 23.516 1 81.81 311 LYS A N 1
ATOM 2463 C CA . LYS A 1 311 ? 3.754 11.656 23.969 1 81.81 311 LYS A CA 1
ATOM 2464 C C . LYS A 1 311 ? 3.562 13.016 23.297 1 81.81 311 LYS A C 1
ATOM 2466 O O . LYS A 1 311 ? 3.684 13.125 22.078 1 81.81 311 LYS A O 1
ATOM 2471 N N . PHE A 1 312 ? 3.158 13.977 24.047 1 84.44 312 PHE A N 1
ATOM 2472 C CA . PHE A 1 312 ? 3.006 15.352 23.594 1 84.44 312 PHE A CA 1
ATOM 2473 C C . PHE A 1 312 ? 4.008 16.266 24.281 1 84.44 312 PHE A C 1
ATOM 2475 O O . PHE A 1 312 ? 3.771 16.719 25.406 1 84.44 312 PHE A O 1
ATOM 2482 N N . GLY A 1 313 ? 5.137 16.469 23.547 1 79.56 313 GLY A N 1
ATOM 2483 C CA . GLY A 1 313 ? 6.223 17.188 24.188 1 79.56 313 GLY A CA 1
ATOM 2484 C C . GLY A 1 313 ? 6.852 16.422 25.328 1 79.56 313 GLY A C 1
ATOM 2485 O O . GLY A 1 313 ? 7.285 15.281 25.156 1 79.56 313 GLY A O 1
ATOM 2486 N N . THR A 1 314 ? 6.848 17.016 26.438 1 76.88 314 THR A N 1
ATOM 2487 C CA . THR A 1 314 ? 7.414 16.375 27.609 1 76.88 314 THR A CA 1
ATOM 2488 C C . THR A 1 314 ? 6.332 15.656 28.406 1 76.88 314 THR A C 1
ATOM 2490 O O . THR A 1 314 ? 6.625 14.969 29.391 1 76.88 314 THR A O 1
ATOM 2493 N N . SER A 1 315 ? 5.176 15.805 27.875 1 77 315 SER A N 1
ATOM 2494 C CA . SER A 1 315 ? 4.043 15.227 28.594 1 77 315 SER A CA 1
ATOM 2495 C C . SER A 1 315 ? 3.514 13.984 27.891 1 77 315 SER A C 1
ATOM 2497 O O . SER A 1 315 ? 3.691 13.828 26.672 1 77 315 SER A O 1
ATOM 2499 N N . ILE A 1 316 ? 3.02 13.031 28.625 1 82.06 316 ILE A N 1
ATOM 2500 C CA . ILE A 1 316 ? 2.318 11.875 28.078 1 82.06 316 ILE A CA 1
ATOM 2501 C C . ILE A 1 316 ? 0.821 12 28.359 1 82.06 316 ILE A C 1
ATOM 2503 O O . ILE A 1 316 ? 0.405 12.18 29.5 1 82.06 316 ILE A O 1
ATOM 2507 N N . ILE A 1 317 ? 0.123 12.016 27.328 1 82.94 317 ILE A N 1
ATOM 2508 C CA . ILE A 1 317 ? -1.328 12.125 27.438 1 82.94 317 ILE A CA 1
ATOM 2509 C C . ILE A 1 317 ? -1.961 10.742 27.391 1 82.94 317 ILE A C 1
ATOM 2511 O O . ILE A 1 317 ? -1.867 10.039 26.375 1 82.94 317 ILE A O 1
ATOM 2515 N N . PRO A 1 318 ? -2.535 10.352 28.453 1 81.19 318 PRO A N 1
ATOM 2516 C CA . PRO A 1 318 ? -3.215 9.047 28.422 1 81.19 318 PRO A CA 1
ATOM 2517 C C . PRO A 1 318 ? -4.527 9.086 27.641 1 81.19 318 PRO A C 1
ATOM 2519 O O . PRO A 1 318 ? -5.25 10.086 27.688 1 81.19 318 PRO A O 1
ATOM 2522 N N . PHE A 1 319 ? -4.754 8.094 26.906 1 81.94 319 PHE A N 1
ATOM 2523 C CA . PHE A 1 319 ? -6.004 7.941 26.188 1 81.94 319 PHE A CA 1
ATOM 2524 C C . PHE A 1 319 ? -6.77 6.715 26.672 1 81.94 319 PHE A C 1
ATOM 2526 O O . PHE A 1 319 ? -6.246 5.598 26.641 1 81.94 319 PHE A O 1
ATOM 2533 N N . SER A 1 320 ? -7.973 7.004 27.125 1 76.38 320 SER A N 1
ATOM 2534 C CA . SER A 1 320 ? -8.844 5.891 27.484 1 76.38 320 SER A CA 1
ATOM 2535 C C . SER A 1 320 ? -9.312 5.129 26.25 1 76.38 320 SER A C 1
ATOM 2537 O O . SER A 1 320 ? -9.125 5.594 25.125 1 76.38 320 SER A O 1
ATOM 2539 N N . GLU A 1 321 ? -9.781 3.963 26.438 1 74.44 321 GLU A N 1
ATOM 2540 C CA . GLU A 1 321 ? -10.32 3.199 25.312 1 74.44 321 GLU A CA 1
ATOM 2541 C C . GLU A 1 321 ? -11.453 3.955 24.625 1 74.44 321 GLU A C 1
ATOM 2543 O O . GLU A 1 321 ? -11.617 3.867 23.406 1 74.44 321 GLU A O 1
ATOM 2548 N N . GLU A 1 322 ? -12.25 4.656 25.469 1 75.38 322 GLU A N 1
ATOM 2549 C CA . GLU A 1 322 ? -13.32 5.48 24.922 1 75.38 322 GLU A CA 1
ATOM 2550 C C . GLU A 1 322 ? -12.758 6.621 24.078 1 75.38 322 GLU A C 1
ATOM 2552 O O . GLU A 1 322 ? -13.297 6.941 23.016 1 75.38 322 GLU A O 1
ATOM 2557 N N . ASP A 1 323 ? -11.688 7.105 24.609 1 77 323 ASP A N 1
ATOM 2558 C CA . ASP A 1 323 ? -11.031 8.18 23.875 1 77 323 ASP A CA 1
ATOM 2559 C C . ASP A 1 323 ? -10.492 7.68 22.531 1 77 323 ASP A C 1
ATOM 2561 O O . ASP A 1 323 ? -10.656 8.344 21.516 1 77 323 ASP A O 1
ATOM 2565 N N . LYS A 1 324 ? -10.016 6.508 22.609 1 75.81 324 LYS A N 1
ATOM 2566 C CA . LYS A 1 324 ? -9.438 5.938 21.391 1 75.81 324 LYS A CA 1
ATOM 2567 C C . LYS A 1 324 ? -10.516 5.66 20.344 1 75.81 324 LYS A C 1
ATOM 2569 O O . LYS A 1 324 ? -10.32 5.941 19.156 1 75.81 324 LYS A O 1
ATOM 2574 N N . SER A 1 325 ? -11.523 5.152 20.812 1 76.31 325 SER A N 1
ATOM 2575 C CA . SER A 1 325 ? -12.633 4.863 19.906 1 76.31 325 SER A CA 1
ATOM 2576 C C . SER A 1 325 ? -13.227 6.145 19.328 1 76.31 325 SER A C 1
ATOM 2578 O O . SER A 1 325 ? -13.594 6.195 18.156 1 76.31 325 SER A O 1
ATOM 2580 N N . ALA A 1 326 ? -13.273 7.094 20.219 1 73.75 326 ALA A N 1
ATOM 2581 C CA . ALA A 1 326 ? -13.836 8.375 19.797 1 73.75 326 ALA A CA 1
ATOM 2582 C C . ALA A 1 326 ? -12.883 9.109 18.859 1 73.75 326 ALA A C 1
ATOM 2584 O O . ALA A 1 326 ? -13.312 9.914 18.031 1 73.75 326 ALA A O 1
ATOM 2585 N N . MET A 1 327 ? -11.594 8.766 19 1 75.12 327 MET A N 1
ATOM 2586 C CA . MET A 1 327 ? -10.57 9.414 18.172 1 75.12 327 MET A CA 1
ATOM 2587 C C . MET A 1 327 ? -10.609 8.891 16.75 1 75.12 327 MET A C 1
ATOM 2589 O O . MET A 1 327 ? -10.156 9.57 15.82 1 75.12 327 MET A O 1
ATOM 2593 N N . GLU A 1 328 ? -11.117 7.676 16.688 1 77.56 328 GLU A N 1
ATOM 2594 C CA . GLU A 1 328 ? -11.266 7.145 15.336 1 77.56 328 GLU A CA 1
ATOM 2595 C C . GLU A 1 328 ? -12.352 7.887 14.57 1 77.56 328 GLU A C 1
ATOM 2597 O O . GLU A 1 328 ? -13.492 7.992 15.047 1 77.56 328 GLU A O 1
ATOM 2602 N N . TYR A 1 329 ? -12.008 8.625 13.609 1 83.06 329 TYR A N 1
ATOM 2603 C CA . TYR A 1 329 ? -13 9.336 12.805 1 83.06 329 TYR A CA 1
ATOM 2604 C C . TYR A 1 329 ? -14.078 8.383 12.297 1 83.06 329 TYR A C 1
ATOM 2606 O O . TYR A 1 329 ? -13.773 7.383 11.648 1 83.06 329 TYR A O 1
ATOM 2614 N N . LYS A 1 330 ? -15.25 8.688 12.672 1 85.94 330 LYS A N 1
ATOM 2615 C CA . LYS A 1 330 ? -16.375 7.898 12.156 1 85.94 330 LYS A CA 1
ATOM 2616 C C . LYS A 1 330 ? -16.797 8.383 10.773 1 85.94 330 LYS A C 1
ATOM 2618 O O . LYS A 1 330 ? -17.531 9.359 10.656 1 85.94 330 LYS A O 1
ATOM 2623 N N . SER A 1 331 ? -16.344 7.672 9.773 1 87 331 SER A N 1
ATOM 2624 C CA . SER A 1 331 ? -16.5 8.086 8.383 1 87 331 SER A CA 1
ATOM 2625 C C . SER A 1 331 ? -17.922 7.844 7.891 1 87 331 SER A C 1
ATOM 2627 O O . SER A 1 331 ? -18.328 8.367 6.852 1 87 331 SER A O 1
ATOM 2629 N N . GLY A 1 332 ? -18.734 7.074 8.625 1 86.81 332 GLY A N 1
ATOM 2630 C CA . GLY A 1 332 ? -20.125 6.891 8.25 1 86.81 332 GLY A CA 1
ATOM 2631 C C . GLY A 1 332 ? -20.359 5.676 7.371 1 86.81 332 GLY A C 1
ATOM 2632 O O . GLY A 1 332 ? -19.656 4.664 7.508 1 86.81 332 GLY A O 1
ATOM 2633 N N . LEU A 1 333 ? -21.391 5.711 6.535 1 86.19 333 LEU A N 1
ATOM 2634 C CA . LEU A 1 333 ? -21.781 4.613 5.664 1 86.19 333 LEU A CA 1
ATOM 2635 C C . LEU A 1 333 ? -20.859 4.512 4.453 1 86.19 333 LEU A C 1
ATOM 2637 O O . LEU A 1 333 ? -20.281 5.516 4.027 1 86.19 333 LEU A O 1
ATOM 2641 N N . PRO A 1 334 ? -20.75 3.26 4.023 1 88.44 334 PRO A N 1
ATOM 2642 C CA . PRO A 1 334 ? -19.984 3.109 2.791 1 88.44 334 PRO A CA 1
ATOM 2643 C C . PRO A 1 334 ? -20.516 3.977 1.65 1 88.44 334 PRO A C 1
ATOM 2645 O O . PRO A 1 334 ? -21.719 4.031 1.424 1 88.44 334 PRO A O 1
ATOM 2648 N N . CYS A 1 335 ? -19.594 4.652 0.98 1 89.25 335 CYS A N 1
ATOM 2649 C CA . CYS A 1 335 ? -20.031 5.508 -0.116 1 89.25 335 CYS A CA 1
ATOM 2650 C C . CYS A 1 335 ? -18.844 5.969 -0.95 1 89.25 335 CYS A C 1
ATOM 2652 O O . CYS A 1 335 ? -17.703 5.969 -0.472 1 89.25 335 CYS A O 1
ATOM 2654 N N . LEU A 1 336 ? -19.156 6.234 -2.186 1 94.5 336 LEU A N 1
ATOM 2655 C CA . LEU A 1 336 ? -18.297 7.008 -3.078 1 94.5 336 LEU A CA 1
ATOM 2656 C C . LEU A 1 336 ? -18.922 8.375 -3.371 1 94.5 336 LEU A C 1
ATOM 2658 O O . LEU A 1 336 ? -19.75 8.508 -4.266 1 94.5 336 LEU A O 1
ATOM 2662 N N . LYS A 1 337 ? -18.5 9.289 -2.639 1 94.69 337 LYS A N 1
ATOM 2663 C CA . LYS A 1 337 ? -19.047 10.633 -2.824 1 94.69 337 LYS A CA 1
ATOM 2664 C C . LYS A 1 337 ? -18.172 11.461 -3.76 1 94.69 337 LYS A C 1
ATOM 2666 O O . LYS A 1 337 ? -17.016 11.758 -3.438 1 94.69 337 LYS A O 1
ATOM 2671 N N . ILE A 1 338 ? -18.734 11.859 -4.891 1 96.31 338 ILE A N 1
ATOM 2672 C CA . ILE A 1 338 ? -17.984 12.672 -5.84 1 96.31 338 ILE A CA 1
ATOM 2673 C C . ILE A 1 338 ? -17.828 14.094 -5.305 1 96.31 338 ILE A C 1
ATOM 2675 O O . ILE A 1 338 ? -18.828 14.766 -5.035 1 96.31 338 ILE A O 1
ATOM 2679 N N . LEU A 1 339 ? -16.625 14.523 -5.156 1 96.06 339 LEU A N 1
ATOM 2680 C CA . LEU A 1 339 ? -16.328 15.883 -4.711 1 96.06 339 LEU A CA 1
ATOM 2681 C C . LEU A 1 339 ? -16.297 16.844 -5.891 1 96.06 339 LEU A C 1
ATOM 2683 O O . LEU A 1 339 ? -16.562 18.031 -5.734 1 96.06 339 LEU A O 1
ATOM 2687 N N . GLY A 1 340 ? -15.945 16.312 -7.004 1 96 340 GLY A N 1
ATOM 2688 C CA . GLY A 1 340 ? -15.875 17.062 -8.25 1 96 340 GLY A CA 1
ATOM 2689 C C . GLY A 1 340 ? -15.062 16.359 -9.32 1 96 340 GLY A C 1
ATOM 2690 O O . GLY A 1 340 ? -14.648 15.211 -9.141 1 96 340 GLY A O 1
ATOM 2691 N N . PHE A 1 341 ? -14.977 17.078 -10.484 1 96.88 341 PHE A N 1
ATOM 2692 C CA . PHE A 1 341 ? -14.273 16.5 -11.633 1 96.88 341 PHE A CA 1
ATOM 2693 C C . PHE A 1 341 ? -13.047 17.344 -11.984 1 96.88 341 PHE A C 1
ATOM 2695 O O . PHE A 1 341 ? -13.078 18.578 -11.875 1 96.88 341 PHE A O 1
ATOM 2702 N N . CYS A 1 342 ? -11.984 16.719 -12.281 1 96 342 CYS A N 1
ATOM 2703 C CA . CYS A 1 342 ? -10.773 17.391 -12.742 1 96 342 CYS A CA 1
ATOM 2704 C C . CYS A 1 342 ? -10.227 16.734 -14 1 96 342 CYS A C 1
ATOM 2706 O O . CYS A 1 342 ? -10.805 15.75 -14.492 1 96 342 CYS A O 1
ATOM 2708 N N . LYS A 1 343 ? -9.234 17.281 -14.562 1 94.38 343 LYS A N 1
ATOM 2709 C CA . LYS A 1 343 ? -8.633 16.703 -15.758 1 94.38 343 LYS A CA 1
ATOM 2710 C C . LYS A 1 343 ? -7.832 15.453 -15.422 1 94.38 343 LYS A C 1
ATOM 2712 O O . LYS A 1 343 ? -7.176 15.398 -14.375 1 94.38 343 LYS A O 1
ATOM 2717 N N . LYS A 1 344 ? -7.914 14.516 -16.297 1 91.69 344 LYS A N 1
ATOM 2718 C CA . LYS A 1 344 ? -7.203 13.258 -16.109 1 91.69 344 LYS A CA 1
ATOM 2719 C C . LYS A 1 344 ? -5.703 13.492 -15.938 1 91.69 344 LYS A C 1
ATOM 2721 O O . LYS A 1 344 ? -5.059 12.828 -15.125 1 91.69 344 LYS A O 1
ATOM 2726 N N . ARG A 1 345 ? -5.086 14.438 -16.562 1 86.44 345 ARG A N 1
ATOM 2727 C CA . ARG A 1 345 ? -3.65 14.711 -16.562 1 86.44 345 ARG A CA 1
ATOM 2728 C C . ARG A 1 345 ? -3.205 15.242 -15.195 1 86.44 345 ARG A C 1
ATOM 2730 O O . ARG A 1 345 ? -2.018 15.195 -14.867 1 86.44 345 ARG A O 1
ATOM 2737 N N . ASP A 1 346 ? -4.172 15.719 -14.422 1 89.5 346 ASP A N 1
ATOM 2738 C CA . ASP A 1 346 ? -3.842 16.297 -13.125 1 89.5 346 ASP A CA 1
ATOM 2739 C C . ASP A 1 346 ? -3.615 15.211 -12.078 1 89.5 346 ASP A C 1
ATOM 2741 O O . ASP A 1 346 ? -3.15 15.5 -10.969 1 89.5 346 ASP A O 1
ATOM 2745 N N . ILE A 1 347 ? -3.914 14.016 -12.422 1 92.25 347 ILE A N 1
ATOM 2746 C CA . ILE A 1 347 ? -3.676 12.883 -11.539 1 92.25 347 ILE A CA 1
ATOM 2747 C C . ILE A 1 347 ? -2.752 11.875 -12.227 1 92.25 347 ILE A C 1
ATOM 2749 O O . ILE A 1 347 ? -3.191 10.805 -12.648 1 92.25 347 ILE A O 1
ATOM 2753 N N . PRO A 1 348 ? -1.505 12.227 -12.273 1 90.12 348 PRO A N 1
ATOM 2754 C CA . PRO A 1 348 ? -0.557 11.336 -12.938 1 90.12 348 PRO A CA 1
ATOM 2755 C C . PRO A 1 348 ? -0.337 10.031 -12.172 1 90.12 348 PRO A C 1
ATOM 2757 O O . PRO A 1 348 ? -0.695 9.93 -11 1 90.12 348 PRO A O 1
ATOM 2760 N N . PRO A 1 349 ? 0.296 9.062 -12.789 1 90.38 349 PRO A N 1
ATOM 2761 C CA . PRO A 1 349 ? 0.513 7.754 -12.172 1 90.38 349 PRO A CA 1
ATOM 2762 C C . PRO A 1 349 ? 1.292 7.848 -10.859 1 90.38 349 PRO A C 1
ATOM 2764 O O . PRO A 1 349 ? 1.104 7.02 -9.961 1 90.38 349 PRO A O 1
ATOM 2767 N N . ILE A 1 350 ? 2.1 8.812 -10.719 1 89.75 350 ILE A N 1
ATOM 2768 C CA . ILE A 1 350 ? 2.916 8.977 -9.516 1 89.75 350 ILE A CA 1
ATOM 2769 C C . ILE A 1 350 ? 2.016 9.219 -8.312 1 89.75 350 ILE A C 1
ATOM 2771 O O . ILE A 1 350 ? 2.426 9 -7.168 1 89.75 350 ILE A O 1
ATOM 2775 N N . MET A 1 351 ? 0.783 9.617 -8.57 1 92.31 351 MET A N 1
ATOM 2776 C CA . MET A 1 351 ? -0.133 9.945 -7.484 1 92.31 351 MET A CA 1
ATOM 2777 C C . MET A 1 351 ? -1.056 8.766 -7.176 1 92.31 351 MET A C 1
ATOM 2779 O O . MET A 1 351 ? -1.946 8.875 -6.332 1 92.31 351 MET A O 1
ATOM 2783 N N . HIS A 1 352 ? -0.899 7.695 -7.891 1 91.88 352 HIS A N 1
ATOM 2784 C CA . HIS A 1 352 ? -1.699 6.504 -7.629 1 91.88 352 HIS A CA 1
ATOM 2785 C C . HIS A 1 352 ? -1.083 5.66 -6.516 1 91.88 352 HIS A C 1
ATOM 2787 O O . HIS A 1 352 ? 0.054 5.199 -6.641 1 91.88 352 HIS A O 1
ATOM 2793 N N . ILE A 1 353 ? -1.879 5.469 -5.469 1 90.94 353 ILE A N 1
ATOM 2794 C CA . ILE A 1 353 ? -1.335 4.672 -4.371 1 90.94 353 ILE A CA 1
ATOM 2795 C C . ILE A 1 353 ? -2.311 3.557 -4.012 1 90.94 353 ILE A C 1
ATOM 2797 O O . ILE A 1 353 ? -3.434 3.514 -4.523 1 90.94 353 ILE A O 1
ATOM 2801 N N . GLY A 1 354 ? -1.779 2.637 -3.211 1 88.31 354 GLY A N 1
ATOM 2802 C CA . GLY A 1 354 ? -2.633 1.564 -2.727 1 88.31 354 GLY A CA 1
ATOM 2803 C C . GLY A 1 354 ? -2.268 0.207 -3.295 1 88.31 354 GLY A C 1
ATOM 2804 O O . GLY A 1 354 ? -1.867 0.103 -4.457 1 88.31 354 GLY A O 1
ATOM 2805 N N . ASN A 1 355 ? -2.557 -0.785 -2.498 1 87.31 355 ASN A N 1
ATOM 2806 C CA . ASN A 1 355 ? -2.264 -2.156 -2.898 1 87.31 355 ASN A CA 1
ATOM 2807 C C . ASN A 1 355 ? -3.518 -2.879 -3.385 1 87.31 355 ASN A C 1
ATOM 2809 O O . ASN A 1 355 ? -3.467 -4.062 -3.717 1 87.31 355 ASN A O 1
ATOM 2813 N N . THR A 1 356 ? -4.527 -2.162 -3.361 1 84.75 356 THR A N 1
ATOM 2814 C CA . THR A 1 356 ? -5.785 -2.695 -3.877 1 84.75 356 THR A CA 1
ATOM 2815 C C . THR A 1 356 ? -6.383 -1.755 -4.918 1 84.75 356 THR A C 1
ATOM 2817 O O . THR A 1 356 ? -6.504 -0.551 -4.68 1 84.75 356 THR A O 1
ATOM 2820 N N . THR A 1 357 ? -6.531 -2.236 -6.059 1 87.25 357 THR A N 1
ATOM 2821 C CA . THR A 1 357 ? -7.211 -1.462 -7.09 1 87.25 357 THR A CA 1
ATOM 2822 C C . THR A 1 357 ? -8.578 -2.062 -7.402 1 87.25 357 THR A C 1
ATOM 2824 O O . THR A 1 357 ? -8.758 -3.281 -7.344 1 87.25 357 THR A O 1
ATOM 2827 N N . VAL A 1 358 ? -9.547 -1.169 -7.684 1 91 358 VAL A N 1
ATOM 2828 C CA . VAL A 1 358 ? -10.945 -1.584 -7.711 1 91 358 VAL A CA 1
ATOM 2829 C C . VAL A 1 358 ? -11.594 -1.164 -9.031 1 91 358 VAL A C 1
ATOM 2831 O O . VAL A 1 358 ? -11.281 -0.095 -9.562 1 91 358 VAL A O 1
ATOM 2834 N N . ASN A 1 359 ? -12.359 -2.051 -9.539 1 91.44 359 ASN A N 1
ATOM 2835 C CA . ASN A 1 359 ? -13.273 -1.722 -10.625 1 91.44 359 ASN A CA 1
ATOM 2836 C C . ASN A 1 359 ? -14.688 -1.458 -10.117 1 91.44 359 ASN A C 1
ATOM 2838 O O . ASN A 1 359 ? -15.164 -2.146 -9.219 1 91.44 359 ASN A O 1
ATOM 2842 N N . VAL A 1 360 ? -15.289 -0.471 -10.68 1 92.94 360 VAL A N 1
ATOM 2843 C CA . VAL A 1 360 ? -16.656 -0.117 -10.297 1 92.94 360 VAL A CA 1
ATOM 2844 C C . VAL A 1 360 ? -17.594 -0.364 -11.469 1 92.94 360 VAL A C 1
ATOM 2846 O O . VAL A 1 360 ? -17.344 0.087 -12.594 1 92.94 360 VAL A O 1
ATOM 2849 N N . PHE A 1 361 ? -18.641 -1.078 -11.195 1 90.5 361 PHE A N 1
ATOM 2850 C CA . PHE A 1 361 ? -19.688 -1.403 -12.148 1 90.5 361 PHE A CA 1
ATOM 2851 C C . PHE A 1 361 ? -21.062 -1.042 -11.594 1 90.5 361 PHE A C 1
ATOM 2853 O O . PHE A 1 361 ? -21.234 -0.944 -10.375 1 90.5 361 PHE A O 1
ATOM 2860 N N . PRO A 1 362 ? -22 -0.777 -12.5 1 90.62 362 PRO A N 1
ATOM 2861 C CA . PRO A 1 362 ? -23.359 -0.623 -11.977 1 90.62 362 PRO A CA 1
ATOM 2862 C C . PRO A 1 362 ? -23.953 -1.939 -11.484 1 90.62 362 PRO A C 1
ATOM 2864 O O . PRO A 1 362 ? -23.562 -3.012 -11.961 1 90.62 362 PRO A O 1
ATOM 2867 N N . VAL A 1 363 ? -24.828 -1.857 -10.555 1 87.94 363 VAL A N 1
ATOM 2868 C CA . VAL A 1 363 ? -25.531 -3.057 -10.094 1 87.94 363 VAL A CA 1
ATOM 2869 C C . VAL A 1 363 ? -26.391 -3.613 -11.227 1 87.94 363 VAL A C 1
ATOM 2871 O O . VAL A 1 363 ? -27.031 -2.855 -11.961 1 87.94 363 VAL A O 1
ATOM 2874 N N . GLN A 1 364 ? -26.375 -4.875 -11.516 1 80.44 364 GLN A N 1
ATOM 2875 C CA . GLN A 1 364 ? -26.984 -5.516 -12.68 1 80.44 364 GLN A CA 1
ATOM 2876 C C . GLN A 1 364 ? -28.5 -5.449 -12.617 1 80.44 364 GLN A C 1
ATOM 2878 O O . GLN A 1 364 ? -29.172 -5.406 -13.656 1 80.44 364 GLN A O 1
ATOM 2883 N N . ASN A 1 365 ? -29.125 -5.395 -11.555 1 79.38 365 ASN A N 1
ATOM 2884 C CA . ASN A 1 365 ? -30.578 -5.492 -11.484 1 79.38 365 ASN A CA 1
ATOM 2885 C C . ASN A 1 365 ? -31.234 -4.121 -11.297 1 79.38 365 ASN A C 1
ATOM 2887 O O . ASN A 1 365 ? -32.375 -4.027 -10.844 1 79.38 365 ASN A O 1
ATOM 2891 N N . ASP A 1 366 ? -30.516 -3.047 -11.656 1 85.31 366 ASP A N 1
ATOM 2892 C CA . ASP A 1 366 ? -31.047 -1.69 -11.57 1 85.31 366 ASP A CA 1
ATOM 2893 C C . ASP A 1 366 ? -30.812 -0.921 -12.867 1 85.31 366 ASP A C 1
ATOM 2895 O O . ASP A 1 366 ? -29.75 -0.309 -13.039 1 85.31 366 ASP A O 1
ATOM 2899 N N . GLN A 1 367 ? -31.828 -0.871 -13.703 1 84.31 367 GLN A N 1
ATOM 2900 C CA . GLN A 1 367 ? -31.703 -0.308 -15.047 1 84.31 367 GLN A CA 1
ATOM 2901 C C . GLN A 1 367 ? -31.359 1.179 -14.992 1 84.31 367 GLN A C 1
ATOM 2903 O O . GLN A 1 367 ? -30.594 1.674 -15.812 1 84.31 367 GLN A O 1
ATOM 2908 N N . ALA A 1 368 ? -32.031 1.868 -14.047 1 85.69 368 ALA A N 1
ATOM 2909 C CA . ALA A 1 368 ? -31.75 3.297 -13.914 1 85.69 368 ALA A CA 1
ATOM 2910 C C . ALA A 1 368 ? -30.266 3.545 -13.602 1 85.69 368 ALA A C 1
ATOM 2912 O O . ALA A 1 368 ? -29.641 4.426 -14.195 1 85.69 368 ALA A O 1
ATOM 2913 N N . SER A 1 369 ? -29.766 2.75 -12.719 1 90.12 369 SER A N 1
ATOM 2914 C CA . SER A 1 369 ? -28.359 2.875 -12.344 1 90.12 369 SER A CA 1
ATOM 2915 C C . SER A 1 369 ? -27.438 2.502 -13.508 1 90.12 369 SER A C 1
ATOM 2917 O O . SER A 1 369 ? -26.406 3.129 -13.703 1 90.12 369 SER A O 1
ATOM 2919 N N . ILE A 1 370 ? -27.828 1.552 -14.281 1 89.62 370 ILE A N 1
ATOM 2920 C CA . ILE A 1 370 ? -27.031 1.097 -15.406 1 89.62 370 ILE A CA 1
ATOM 2921 C C . ILE A 1 370 ? -26.906 2.213 -16.438 1 89.62 370 ILE A C 1
ATOM 2923 O O . ILE A 1 370 ? -25.812 2.521 -16.906 1 89.62 370 ILE A O 1
ATOM 2927 N N . VAL A 1 371 ? -28 2.842 -16.75 1 91.25 371 VAL A N 1
ATOM 2928 C CA . VAL A 1 371 ? -28.047 3.879 -17.781 1 91.25 371 VAL A CA 1
ATOM 2929 C C . VAL A 1 371 ? -27.281 5.113 -17.297 1 91.25 371 VAL A C 1
ATOM 2931 O O . VAL A 1 371 ? -26.5 5.707 -18.047 1 91.25 371 VAL A O 1
ATOM 2934 N N . ALA A 1 372 ? -27.547 5.484 -16.016 1 92.25 372 ALA A N 1
ATOM 2935 C CA . ALA A 1 372 ? -26.875 6.645 -15.445 1 92.25 372 ALA A CA 1
ATOM 2936 C C . ALA A 1 372 ? -25.359 6.43 -15.398 1 92.25 372 ALA A C 1
ATOM 2938 O O . ALA A 1 372 ? -24.578 7.34 -15.695 1 92.25 372 ALA A O 1
ATOM 2939 N N . PHE A 1 373 ? -25.016 5.25 -15.016 1 94.5 373 PHE A N 1
ATOM 2940 C CA . PHE A 1 373 ? -23.594 4.902 -14.938 1 94.5 373 PHE A CA 1
ATOM 2941 C C . PHE A 1 373 ? -22.938 4.965 -16.312 1 94.5 373 PHE A C 1
ATOM 2943 O O . PHE A 1 373 ? -21.859 5.535 -16.453 1 94.5 373 PHE A O 1
ATOM 2950 N N . LYS A 1 374 ? -23.562 4.453 -17.234 1 91.69 374 LYS A N 1
ATOM 2951 C CA . LYS A 1 374 ? -23.047 4.461 -18.609 1 91.69 374 LYS A CA 1
ATOM 2952 C C . LYS A 1 374 ? -22.891 5.887 -19.125 1 91.69 374 LYS A C 1
ATOM 2954 O O . LYS A 1 374 ? -21.875 6.223 -19.75 1 91.69 374 LYS A O 1
ATOM 2959 N N . ALA A 1 375 ? -23.875 6.672 -18.891 1 93.94 375 ALA A N 1
ATOM 2960 C CA . ALA A 1 375 ? -23.812 8.07 -19.297 1 93.94 375 ALA A CA 1
ATOM 2961 C C . ALA A 1 375 ? -22.641 8.789 -18.656 1 93.94 375 ALA A C 1
ATOM 2963 O O . ALA A 1 375 ? -21.938 9.562 -19.312 1 93.94 375 ALA A O 1
ATOM 2964 N N . LEU A 1 376 ? -22.422 8.508 -17.406 1 95.25 376 LEU A N 1
ATOM 2965 C CA . LEU A 1 376 ? -21.344 9.125 -16.656 1 95.25 376 LEU A CA 1
ATOM 2966 C C . LEU A 1 376 ? -19.984 8.711 -17.234 1 95.25 376 LEU A C 1
ATOM 2968 O O . LEU A 1 376 ? -19.141 9.562 -17.5 1 95.25 376 LEU A O 1
ATOM 2972 N N . VAL A 1 377 ? -19.812 7.398 -17.438 1 95.31 377 VAL A N 1
ATOM 2973 C CA . VAL A 1 377 ? -18.547 6.863 -17.922 1 95.31 377 VAL A CA 1
ATOM 2974 C C . VAL A 1 377 ? -18.234 7.441 -19.297 1 95.31 377 VAL A C 1
ATOM 2976 O O . VAL A 1 377 ? -17.109 7.906 -19.547 1 95.31 377 VAL A O 1
ATOM 2979 N N . HIS A 1 378 ? -19.172 7.512 -20.172 1 93.06 378 HIS A N 1
ATOM 2980 C CA . HIS A 1 378 ? -18.984 8.016 -21.531 1 93.06 378 HIS A CA 1
ATOM 2981 C C . HIS A 1 378 ? -18.656 9.508 -21.516 1 93.06 378 HIS A C 1
ATOM 2983 O O . HIS A 1 378 ? -17.781 9.961 -22.25 1 93.06 378 HIS A O 1
ATOM 2989 N N . THR A 1 379 ? -19.422 10.188 -20.734 1 95.31 379 THR A N 1
ATOM 2990 C CA . THR A 1 379 ? -19.203 11.625 -20.656 1 95.31 379 THR A CA 1
ATOM 2991 C C . THR A 1 379 ? -17.797 11.93 -20.125 1 95.31 379 THR A C 1
ATOM 2993 O O . THR A 1 379 ? -17.078 12.766 -20.688 1 95.31 379 THR A O 1
ATOM 2996 N N . MET A 1 380 ? -17.438 11.289 -19.016 1 96.88 380 MET A N 1
ATOM 2997 C CA . MET A 1 380 ? -16.109 11.477 -18.453 1 96.88 380 MET A CA 1
ATOM 2998 C C . MET A 1 380 ? -15.023 11.141 -19.469 1 96.88 380 MET A C 1
ATOM 3000 O O . MET A 1 380 ? -14.039 11.867 -19.594 1 96.88 380 MET A O 1
ATOM 3004 N N . HIS A 1 381 ? -15.219 10.07 -20.188 1 94.56 381 HIS A N 1
ATOM 3005 C CA . HIS A 1 381 ? -14.258 9.641 -21.188 1 94.56 381 HIS A CA 1
ATOM 3006 C C . HIS A 1 381 ? -14.141 10.672 -22.312 1 94.56 381 HIS A C 1
ATOM 3008 O O . HIS A 1 381 ? -13.039 11.047 -22.703 1 94.56 381 HIS A O 1
ATOM 3014 N N . GLN A 1 382 ? -15.195 11.133 -22.812 1 92.94 382 GLN A N 1
ATOM 3015 C CA . GLN A 1 382 ? -15.234 12.07 -23.938 1 92.94 382 GLN A CA 1
ATOM 3016 C C . GLN A 1 382 ? -14.625 13.414 -23.531 1 92.94 382 GLN A C 1
ATOM 3018 O O . GLN A 1 382 ? -13.922 14.047 -24.328 1 92.94 382 GLN A O 1
ATOM 3023 N N . MET A 1 383 ? -14.883 13.797 -22.328 1 94.31 383 MET A N 1
ATOM 3024 C CA . MET A 1 383 ? -14.438 15.102 -21.859 1 94.31 383 MET A CA 1
ATOM 3025 C C . MET A 1 383 ? -13.023 15.023 -21.297 1 94.31 383 MET A C 1
ATOM 3027 O O . MET A 1 383 ? -12.406 16.047 -21 1 94.31 383 MET A O 1
ATOM 3031 N N . GLY A 1 384 ? -12.484 13.875 -21.094 1 94 384 GLY A N 1
ATOM 3032 C CA . GLY A 1 384 ? -11.172 13.711 -20.5 1 94 384 GLY A CA 1
ATOM 3033 C C . GLY A 1 384 ? -11.125 14.125 -19.031 1 94 384 GLY A C 1
ATOM 3034 O O . GLY A 1 384 ? -10.203 14.82 -18.609 1 94 384 GLY A O 1
ATOM 3035 N N . ARG A 1 385 ? -12.219 13.734 -18.359 1 96.19 385 ARG A N 1
ATOM 3036 C CA . ARG A 1 385 ? -12.328 14.125 -16.953 1 96.19 385 ARG A CA 1
ATOM 3037 C C . ARG A 1 385 ? -12.336 12.906 -16.047 1 96.19 385 ARG A C 1
ATOM 3039 O O . ARG A 1 385 ? -12.688 11.805 -16.469 1 96.19 385 ARG A O 1
ATOM 3046 N N . VAL A 1 386 ? -11.867 13.062 -14.844 1 97.06 386 VAL A N 1
ATOM 3047 C CA . VAL A 1 386 ? -11.891 12.055 -13.789 1 97.06 386 VAL A CA 1
ATOM 3048 C C . VAL A 1 386 ? -12.594 12.617 -12.555 1 97.06 386 VAL A C 1
ATOM 3050 O O . VAL A 1 386 ? -12.625 13.828 -12.344 1 97.06 386 VAL A O 1
ATOM 3053 N N . ALA A 1 387 ? -13.211 11.75 -11.828 1 97.62 387 ALA A N 1
ATOM 3054 C CA . ALA A 1 387 ? -13.93 12.164 -10.625 1 97.62 387 ALA A CA 1
ATOM 3055 C C . ALA A 1 387 ? -13.07 11.961 -9.375 1 97.62 387 ALA A C 1
ATOM 3057 O O . ALA A 1 387 ? -12.484 10.898 -9.188 1 97.62 387 ALA A O 1
ATOM 3058 N N . VAL A 1 388 ? -12.898 13 -8.594 1 97.38 388 VAL A N 1
ATOM 3059 C CA . VAL A 1 388 ? -12.305 12.875 -7.266 1 97.38 388 VAL A CA 1
ATOM 3060 C C . VAL A 1 388 ? -13.383 12.539 -6.242 1 97.38 388 VAL A C 1
ATOM 3062 O O . VAL A 1 388 ? -14.414 13.227 -6.168 1 97.38 388 VAL A O 1
ATOM 3065 N N . VAL A 1 389 ? -13.125 11.469 -5.445 1 96.94 389 VAL A N 1
ATOM 3066 C CA . VAL A 1 389 ? -14.203 10.992 -4.594 1 96.94 389 VAL A CA 1
ATOM 3067 C C . VAL A 1 389 ? -13.688 10.766 -3.176 1 96.94 389 VAL A C 1
ATOM 3069 O O . VAL A 1 389 ? -12.508 10.461 -2.98 1 96.94 389 VAL A O 1
ATOM 3072 N N . ARG A 1 390 ? -14.562 11.016 -2.26 1 95.31 390 ARG A N 1
ATOM 3073 C CA . ARG A 1 390 ? -14.406 10.492 -0.903 1 95.31 390 ARG A CA 1
ATOM 3074 C C . ARG A 1 390 ? -14.875 9.047 -0.816 1 95.31 390 ARG A C 1
ATOM 3076 O O . ARG A 1 390 ? -16.031 8.742 -1.116 1 95.31 390 ARG A O 1
ATOM 3083 N N . ARG A 1 391 ? -13.992 8.188 -0.395 1 94.19 391 ARG A N 1
ATOM 3084 C CA . ARG A 1 391 ? -14.273 6.758 -0.437 1 94.19 391 ARG A CA 1
ATOM 3085 C C . ARG A 1 391 ? -14.32 6.168 0.968 1 94.19 391 ARG A C 1
ATOM 3087 O O . ARG A 1 391 ? -13.367 6.316 1.74 1 94.19 391 ARG A O 1
ATOM 3094 N N . VAL A 1 392 ? -15.414 5.598 1.33 1 92.19 392 VAL A N 1
ATOM 3095 C CA . VAL A 1 392 ? -15.609 4.785 2.527 1 92.19 392 VAL A CA 1
ATOM 3096 C C . VAL A 1 392 ? -16.109 3.398 2.137 1 92.19 392 VAL A C 1
ATOM 3098 O O . VAL A 1 392 ? -17.203 3.266 1.569 1 92.19 392 VAL A O 1
ATOM 3101 N N . VAL A 1 393 ? -15.344 2.385 2.428 1 84.94 393 VAL A N 1
ATOM 3102 C CA . VAL A 1 393 ? -15.625 1.066 1.87 1 84.94 393 VAL A CA 1
ATOM 3103 C C . VAL A 1 393 ? -16.531 0.285 2.818 1 84.94 393 VAL A C 1
ATOM 3105 O O . VAL A 1 393 ? -17.328 -0.545 2.379 1 84.94 393 VAL A O 1
ATOM 3108 N N . MET A 1 394 ? -16.453 0.459 4.074 1 86.5 394 MET A N 1
ATOM 3109 C CA . MET A 1 394 ? -17.281 -0.221 5.07 1 86.5 394 MET A CA 1
ATOM 3110 C C . MET A 1 394 ? -17.766 0.758 6.129 1 86.5 394 MET A C 1
ATOM 3112 O O . MET A 1 394 ? -17.281 1.89 6.207 1 86.5 394 MET A O 1
ATOM 3116 N N . ASN A 1 395 ? -18.656 0.278 6.781 1 86.94 395 ASN A N 1
ATOM 3117 C CA . ASN A 1 395 ? -19.188 1.145 7.828 1 86.94 395 ASN A CA 1
ATOM 3118 C C . ASN A 1 395 ? -18.094 1.605 8.789 1 86.94 395 ASN A C 1
ATOM 3120 O O . ASN A 1 395 ? -17.406 0.782 9.398 1 86.94 395 ASN A O 1
ATOM 3124 N N . ASN A 1 396 ? -17.953 2.936 8.805 1 86.38 396 ASN A N 1
ATOM 3125 C CA . ASN A 1 396 ? -16.953 3.564 9.656 1 86.38 396 ASN A CA 1
ATOM 3126 C C . ASN A 1 396 ? -15.555 3.023 9.359 1 86.38 396 ASN A C 1
ATOM 3128 O O . ASN A 1 396 ? -14.75 2.844 10.273 1 86.38 396 ASN A O 1
ATOM 3132 N N . GLY A 1 397 ? -15.484 2.703 8.117 1 85.56 397 GLY A N 1
ATOM 3133 C CA . GLY A 1 397 ? -14.188 2.211 7.68 1 85.56 397 GLY A CA 1
ATOM 3134 C C . GLY A 1 397 ? -13.203 3.322 7.352 1 85.56 397 GLY A C 1
ATOM 3135 O O . GLY A 1 397 ? -13.445 4.488 7.676 1 85.56 397 GLY A O 1
ATOM 3136 N N . LYS A 1 398 ? -12.086 2.881 6.801 1 85.5 398 LYS A N 1
ATOM 3137 C CA . LYS A 1 398 ? -11.031 3.818 6.414 1 85.5 398 LYS A CA 1
ATOM 3138 C C . LYS A 1 398 ? -11.539 4.809 5.367 1 85.5 398 LYS A C 1
ATOM 3140 O O . LYS A 1 398 ? -12.148 4.414 4.375 1 85.5 398 LYS A O 1
ATOM 3145 N N . LEU A 1 399 ? -11.344 6.059 5.68 1 91.12 399 LEU A N 1
ATOM 3146 C CA . LEU A 1 399 ? -11.672 7.137 4.75 1 91.12 399 LEU A CA 1
ATOM 3147 C C . LEU A 1 399 ? -10.477 7.469 3.863 1 91.12 399 LEU A C 1
ATOM 3149 O O . LEU A 1 399 ? -9.367 7.676 4.359 1 91.12 399 LEU A O 1
ATOM 3153 N N . THR A 1 400 ? -10.711 7.438 2.543 1 92 400 THR A N 1
ATOM 3154 C CA . THR A 1 400 ? -9.641 7.75 1.61 1 92 400 THR A CA 1
ATOM 3155 C C . THR A 1 400 ? -10.125 8.688 0.511 1 92 400 THR A C 1
ATOM 3157 O O . THR A 1 400 ? -11.336 8.812 0.29 1 92 400 THR A O 1
ATOM 3160 N N . LEU A 1 401 ? -9.141 9.445 0.014 1 94 401 LEU A N 1
ATOM 3161 C CA . LEU A 1 401 ? -9.359 10.172 -1.236 1 94 401 LEU A CA 1
ATOM 3162 C C . LEU A 1 401 ? -9 9.297 -2.436 1 94 401 LEU A C 1
ATOM 3164 O O . LEU A 1 401 ? -7.988 8.586 -2.414 1 94 401 LEU A O 1
ATOM 3168 N N . ALA A 1 402 ? -9.906 9.273 -3.402 1 95.62 402 ALA A N 1
ATOM 3169 C CA . ALA A 1 402 ? -9.656 8.422 -4.562 1 95.62 402 ALA A CA 1
ATOM 3170 C C . ALA A 1 402 ? -10.094 9.117 -5.852 1 95.62 402 ALA A C 1
ATOM 3172 O O . ALA A 1 402 ? -10.719 10.18 -5.812 1 95.62 402 ALA A O 1
ATOM 3173 N N . ALA A 1 403 ? -9.648 8.578 -6.945 1 96.62 403 ALA A N 1
ATOM 3174 C CA . ALA A 1 403 ? -10.055 9.023 -8.273 1 96.62 403 ALA A CA 1
ATOM 3175 C C . ALA A 1 403 ? -10.773 7.914 -9.031 1 96.62 403 ALA A C 1
ATOM 3177 O O . ALA A 1 403 ? -10.367 6.75 -8.969 1 96.62 403 ALA A O 1
ATOM 3178 N N . LEU A 1 404 ? -11.883 8.234 -9.633 1 97.38 404 LEU A N 1
ATOM 3179 C CA . LEU A 1 404 ? -12.578 7.34 -10.555 1 97.38 404 LEU A CA 1
ATOM 3180 C C . LEU A 1 404 ? -12.25 7.691 -12.008 1 97.38 404 LEU A C 1
ATOM 3182 O O . LEU A 1 404 ? -12.531 8.805 -12.453 1 97.38 404 LEU A O 1
ATOM 3186 N N . MET A 1 405 ? -11.711 6.758 -12.68 1 96.75 405 MET A N 1
ATOM 3187 C CA . MET A 1 405 ? -11.297 6.969 -14.062 1 96.75 405 MET A CA 1
ATOM 3188 C C . MET A 1 405 ? -12.086 6.07 -15.016 1 96.75 405 MET A C 1
ATOM 3190 O O . MET A 1 405 ? -12.195 4.867 -14.781 1 96.75 405 MET A O 1
ATOM 3194 N N . PRO A 1 406 ? -12.594 6.672 -16.062 1 96.06 406 PRO A N 1
ATOM 3195 C CA . PRO A 1 406 ? -13.367 5.863 -17 1 96.06 406 PRO A CA 1
ATOM 3196 C C . PRO A 1 406 ? -12.484 4.965 -17.875 1 96.06 406 PRO A C 1
ATOM 3198 O O . PRO A 1 406 ? -11.383 5.367 -18.266 1 96.06 406 PRO A O 1
ATOM 3201 N N . ARG A 1 407 ? -12.906 3.822 -18.047 1 90.94 407 ARG A N 1
ATOM 3202 C CA . ARG A 1 407 ? -12.273 2.867 -18.953 1 90.94 407 ARG A CA 1
ATOM 3203 C C . ARG A 1 407 ? -13.312 2.15 -19.812 1 90.94 407 ARG A C 1
ATOM 3205 O O . ARG A 1 407 ? -14.18 1.454 -19.281 1 90.94 407 ARG A O 1
ATOM 3212 N N . ILE A 1 408 ? -13.188 2.371 -21.062 1 88.5 408 ILE A N 1
ATOM 3213 C CA . ILE A 1 408 ? -14.125 1.759 -21.984 1 88.5 408 ILE A CA 1
ATOM 3214 C C . ILE A 1 408 ? -13.422 0.66 -22.781 1 88.5 408 ILE A C 1
ATOM 3216 O O . ILE A 1 408 ? -12.445 0.922 -23.484 1 88.5 408 ILE A O 1
ATOM 3220 N N . LEU A 1 409 ? -13.766 -0.529 -22.609 1 82 409 LEU A N 1
ATOM 3221 C CA . LEU A 1 409 ? -13.281 -1.696 -23.344 1 82 409 LEU A CA 1
ATOM 3222 C C . LEU A 1 409 ? -14.328 -2.191 -24.328 1 82 409 LEU A C 1
ATOM 3224 O O . LEU A 1 409 ? -15.492 -1.78 -24.281 1 82 409 LEU A O 1
ATOM 3228 N N . PRO A 1 410 ? -13.883 -2.994 -25.25 1 77.69 410 PRO A N 1
ATOM 3229 C CA . PRO A 1 410 ? -14.844 -3.492 -26.25 1 77.69 410 PRO A CA 1
ATOM 3230 C C . PRO A 1 410 ? -16.031 -4.211 -25.609 1 77.69 410 PRO A C 1
ATOM 3232 O O . PRO A 1 410 ? -17.156 -4.078 -26.078 1 77.69 410 PRO A O 1
ATOM 3235 N N . ASP A 1 411 ? -15.766 -4.871 -24.453 1 74.06 411 ASP A N 1
ATOM 3236 C CA . ASP A 1 411 ? -16.797 -5.727 -23.891 1 74.06 411 ASP A CA 1
ATOM 3237 C C . ASP A 1 411 ? -17.438 -5.09 -22.656 1 74.06 411 ASP A C 1
ATOM 3239 O O . ASP A 1 411 ? -18.453 -5.57 -22.156 1 74.06 411 ASP A O 1
ATOM 3243 N N . ASP A 1 412 ? -16.828 -4.016 -22.141 1 77.81 412 ASP A N 1
ATOM 3244 C CA . ASP A 1 412 ? -17.453 -3.473 -20.938 1 77.81 412 ASP A CA 1
ATOM 3245 C C . ASP A 1 412 ? -16.984 -2.047 -20.672 1 77.81 412 ASP A C 1
ATOM 3247 O O . ASP A 1 412 ? -16 -1.591 -21.266 1 77.81 412 ASP A O 1
ATOM 3251 N N . GLU A 1 413 ? -17.875 -1.326 -19.969 1 87.62 413 GLU A N 1
ATOM 3252 C CA . GLU A 1 413 ? -17.594 0.017 -19.469 1 87.62 413 GLU A CA 1
ATOM 3253 C C . GLU A 1 413 ? -17.5 0.029 -17.938 1 87.62 413 GLU A C 1
ATOM 3255 O O . GLU A 1 413 ? -18.312 -0.583 -17.25 1 87.62 413 GLU A O 1
ATOM 3260 N N . ARG A 1 414 ? -16.391 0.585 -17.438 1 91.38 414 ARG A N 1
ATOM 3261 C CA . ARG A 1 414 ? -16.172 0.552 -16 1 91.38 414 ARG A CA 1
ATOM 3262 C C . ARG A 1 414 ? -15.484 1.826 -15.516 1 91.38 414 ARG A C 1
ATOM 3264 O O . ARG A 1 414 ? -15.047 2.645 -16.328 1 91.38 414 ARG A O 1
ATOM 3271 N N . LEU A 1 415 ? -15.516 2.043 -14.289 1 95.56 415 LEU A N 1
ATOM 3272 C CA . LEU A 1 415 ? -14.68 3.041 -13.625 1 95.56 415 LEU A CA 1
ATOM 3273 C C . LEU A 1 415 ? -13.594 2.375 -12.789 1 95.56 415 LEU A C 1
ATOM 3275 O O . LEU A 1 415 ? -13.875 1.437 -12.039 1 95.56 415 LEU A O 1
ATOM 3279 N N . ILE A 1 416 ? -12.414 2.83 -13.055 1 94.69 416 ILE A N 1
ATOM 3280 C CA . ILE A 1 416 ? -11.305 2.377 -12.227 1 94.69 416 ILE A CA 1
ATOM 3281 C C . ILE A 1 416 ? -11.133 3.311 -11.031 1 94.69 416 ILE A C 1
ATOM 3283 O O . ILE A 1 416 ? -11.102 4.531 -11.188 1 94.69 416 ILE A O 1
ATOM 3287 N N . CYS A 1 417 ? -11.07 2.729 -9.875 1 94.81 417 CYS A N 1
ATOM 3288 C CA . CYS A 1 417 ? -10.891 3.51 -8.648 1 94.81 417 CYS A CA 1
ATOM 3289 C C . CYS A 1 417 ? -9.469 3.385 -8.125 1 94.81 417 CYS A C 1
ATOM 3291 O O . CYS A 1 417 ? -9.016 2.285 -7.801 1 94.81 417 CYS A O 1
ATOM 3293 N N . VAL A 1 418 ? -8.805 4.465 -8.062 1 92.75 418 VAL A N 1
ATOM 3294 C CA . VAL A 1 418 ? -7.434 4.488 -7.551 1 92.75 418 VAL A CA 1
ATOM 3295 C C . VAL A 1 418 ? -7.352 5.43 -6.352 1 92.75 418 VAL A C 1
ATOM 3297 O O . VAL A 1 418 ? -7.941 6.512 -6.359 1 92.75 418 VAL A O 1
ATOM 3300 N N . GLU A 1 419 ? -6.68 5 -5.34 1 93.62 419 GLU A N 1
ATOM 3301 C CA . GLU A 1 419 ? -6.512 5.836 -4.156 1 93.62 419 GLU A CA 1
ATOM 3302 C C . GLU A 1 419 ? -5.488 6.941 -4.398 1 93.62 419 GLU A C 1
ATOM 3304 O O . GLU A 1 419 ? -4.492 6.727 -5.09 1 93.62 419 GLU A O 1
ATOM 3309 N N . LEU A 1 420 ? -5.746 8.078 -3.832 1 94.75 420 LEU A N 1
ATOM 3310 C CA . LEU A 1 420 ? -4.863 9.234 -3.943 1 94.75 420 LEU A CA 1
ATOM 3311 C C . LEU A 1 420 ? -4.211 9.547 -2.604 1 94.75 420 LEU A C 1
ATOM 3313 O O . LEU A 1 420 ? -4.832 9.391 -1.551 1 94.75 420 LEU A O 1
ATOM 3317 N N . PRO A 1 421 ? -2.979 9.984 -2.645 1 93.31 421 PRO A N 1
ATOM 3318 C CA . PRO A 1 421 ? -2.334 10.414 -1.401 1 93.31 421 PRO A CA 1
ATOM 3319 C C . PRO A 1 421 ? -2.82 11.781 -0.926 1 93.31 421 PRO A C 1
ATOM 3321 O O . PRO A 1 421 ? -3.439 12.523 -1.695 1 93.31 421 PRO A O 1
ATOM 3324 N N . PHE A 1 422 ? -2.566 12.039 0.347 1 92.31 422 PHE A N 1
ATOM 3325 C CA . PHE A 1 422 ? -2.75 13.375 0.902 1 92.31 422 PHE A CA 1
ATOM 3326 C C . PHE A 1 422 ? -1.443 14.164 0.866 1 92.31 422 PHE A C 1
ATOM 3328 O O . PHE A 1 422 ? -0.383 13.602 0.586 1 92.31 422 PHE A O 1
ATOM 3335 N N . ALA A 1 423 ? -1.583 15.414 1.101 1 89.44 423 ALA A N 1
ATOM 3336 C CA . ALA A 1 423 ? -0.435 16.312 1.012 1 89.44 423 ALA A CA 1
ATOM 3337 C C . ALA A 1 423 ? 0.704 15.836 1.911 1 89.44 423 ALA A C 1
ATOM 3339 O O . ALA A 1 423 ? 1.877 15.945 1.547 1 89.44 423 ALA A O 1
ATOM 3340 N N . ASN A 1 424 ? 0.374 15.336 3.029 1 87.31 424 ASN A N 1
ATOM 3341 C CA . ASN A 1 424 ? 1.396 14.922 3.986 1 87.31 424 ASN A CA 1
ATOM 3342 C C . ASN A 1 424 ? 2.172 13.703 3.484 1 87.31 424 ASN A C 1
ATOM 3344 O O . ASN A 1 424 ? 3.25 13.398 3.998 1 87.31 424 ASN A O 1
ATOM 3348 N N . ASP A 1 425 ? 1.628 13 2.561 1 88.69 425 ASP A N 1
ATOM 3349 C CA . ASP A 1 425 ? 2.285 11.82 2.018 1 88.69 425 ASP A CA 1
ATOM 3350 C C . ASP A 1 425 ? 3.246 12.188 0.891 1 88.69 425 ASP A C 1
ATOM 3352 O O . ASP A 1 425 ? 4.031 11.352 0.436 1 88.69 425 ASP A O 1
ATOM 3356 N N . VAL A 1 426 ? 3.137 13.391 0.392 1 88.06 426 VAL A N 1
ATOM 3357 C CA . VAL A 1 426 ? 3.855 13.781 -0.818 1 88.06 426 VAL A CA 1
ATOM 3358 C C . VAL A 1 426 ? 5.082 14.609 -0.448 1 88.06 426 VAL A C 1
ATOM 3360 O O . VAL A 1 426 ? 4.984 15.547 0.345 1 88.06 426 VAL A O 1
ATOM 3363 N N . THR A 1 427 ? 6.195 14.172 -0.921 1 82 427 THR A N 1
ATOM 3364 C CA . THR A 1 427 ? 7.422 14.945 -0.77 1 82 427 THR A CA 1
ATOM 3365 C C . THR A 1 427 ? 7.871 15.523 -2.109 1 82 427 THR A C 1
ATOM 3367 O O . THR A 1 427 ? 7.902 14.812 -3.117 1 82 427 THR A O 1
ATOM 3370 N N . SER A 1 428 ? 7.953 16.797 -2.166 1 71.88 428 SER A N 1
ATOM 3371 C CA . SER A 1 428 ? 8.359 17.406 -3.42 1 71.88 428 SER A CA 1
ATOM 3372 C C . SER A 1 428 ? 9.867 17.656 -3.453 1 71.88 428 SER A C 1
ATOM 3374 O O . SER A 1 428 ? 10.477 17.938 -2.42 1 71.88 428 SER A O 1
ATOM 3376 N N . TYR A 1 429 ? 10.445 17.172 -4.551 1 68.69 429 TYR A N 1
ATOM 3377 C CA . TYR A 1 429 ? 11.867 17.438 -4.777 1 68.69 429 TYR A CA 1
ATOM 3378 C C . TYR A 1 429 ? 12.094 18.078 -6.137 1 68.69 429 TYR A C 1
ATOM 3380 O O . TYR A 1 429 ? 11.477 17.688 -7.133 1 68.69 429 TYR A O 1
ATOM 3388 N N . LYS A 1 430 ? 12.742 19.219 -6.012 1 66.06 430 LYS A N 1
ATOM 3389 C CA . LYS A 1 430 ? 13.117 19.891 -7.262 1 66.06 430 LYS A CA 1
ATOM 3390 C C . LYS A 1 430 ? 14.492 19.422 -7.738 1 66.06 430 LYS A C 1
ATOM 3392 O O . LYS A 1 430 ? 15.461 19.484 -6.98 1 66.06 430 LYS A O 1
ATOM 3397 N N . PHE A 1 431 ? 14.477 18.719 -8.836 1 68.5 431 PHE A N 1
ATOM 3398 C CA . PHE A 1 431 ? 15.75 18.266 -9.406 1 68.5 431 PHE A CA 1
ATOM 3399 C C . PHE A 1 431 ? 16.328 19.328 -10.336 1 68.5 431 PHE A C 1
ATOM 3401 O O . PHE A 1 431 ? 15.586 19.984 -11.07 1 68.5 431 PHE A O 1
ATOM 3408 N N . PRO A 1 432 ? 17.594 19.562 -10.086 1 64.88 432 PRO A N 1
ATOM 3409 C CA . PRO A 1 432 ? 18.234 20.547 -10.953 1 64.88 432 PRO A CA 1
ATOM 3410 C C . PRO A 1 432 ? 18.141 20.188 -12.438 1 64.88 432 PRO A C 1
ATOM 3412 O O . PRO A 1 432 ? 18.203 19 -12.781 1 64.88 432 PRO A O 1
ATOM 3415 N N . ARG A 1 433 ? 17.828 21.156 -13.258 1 61.44 433 ARG A N 1
ATOM 3416 C CA . ARG A 1 433 ? 17.688 21.016 -14.703 1 61.44 433 ARG A CA 1
ATOM 3417 C C . ARG A 1 433 ? 19.047 20.828 -15.367 1 61.44 433 ARG A C 1
ATOM 3419 O O . ARG A 1 433 ? 20.016 21.531 -15.031 1 61.44 433 ARG A O 1
ATOM 3426 N N . SER A 1 434 ? 19.328 19.672 -15.789 1 62.53 434 SER A N 1
ATOM 3427 C CA . SER A 1 434 ? 20.484 19.562 -16.656 1 62.53 434 SER A CA 1
ATOM 3428 C C . SER A 1 434 ? 20.078 19.578 -18.125 1 62.53 434 SER A C 1
ATOM 3430 O O . SER A 1 434 ? 19.031 19.016 -18.484 1 62.53 434 SER A O 1
ATOM 3432 N N . LYS A 1 435 ? 20.578 20.453 -18.969 1 65.31 435 LYS A N 1
ATOM 3433 C CA . LYS A 1 435 ? 20.203 20.516 -20.375 1 65.31 435 LYS A CA 1
ATOM 3434 C C . LYS A 1 435 ? 21.281 19.875 -21.266 1 65.31 435 LYS A C 1
ATOM 3436 O O . LYS A 1 435 ? 21.875 20.547 -22.109 1 65.31 435 LYS A O 1
ATOM 3441 N N . PRO A 1 436 ? 21.609 18.594 -20.875 1 68.19 436 PRO A N 1
ATOM 3442 C CA . PRO A 1 436 ? 22.562 18.031 -21.828 1 68.19 436 PRO A CA 1
ATOM 3443 C C . PRO A 1 436 ? 21.953 17.797 -23.203 1 68.19 436 PRO A C 1
ATOM 3445 O O . PRO A 1 436 ? 20.75 17.578 -23.328 1 68.19 436 PRO A O 1
ATOM 3448 N N . GLN A 1 437 ? 22.656 18.062 -24.297 1 79.5 437 GLN A N 1
ATOM 3449 C CA . GLN A 1 437 ? 22.188 17.828 -25.656 1 79.5 437 GLN A CA 1
ATOM 3450 C C . GLN A 1 437 ? 22.406 16.375 -26.062 1 79.5 437 GLN A C 1
ATOM 3452 O O . GLN A 1 437 ? 23.484 15.812 -25.828 1 79.5 437 GLN A O 1
ATOM 3457 N N . VAL A 1 438 ? 21.438 15.594 -26.438 1 87.19 438 VAL A N 1
ATOM 3458 C CA . VAL A 1 438 ? 21.484 14.227 -26.953 1 87.19 438 VAL A CA 1
ATOM 3459 C C . VAL A 1 438 ? 21.609 14.242 -28.469 1 87.19 438 VAL A C 1
ATOM 3461 O O . VAL A 1 438 ? 20.844 14.922 -29.156 1 87.19 438 VAL A O 1
ATOM 3464 N N . SER A 1 439 ? 22.594 13.594 -28.984 1 88.44 439 SER A N 1
ATOM 3465 C CA . SER A 1 439 ? 22.828 13.562 -30.422 1 88.44 439 SER A CA 1
ATOM 3466 C C . SER A 1 439 ? 21.812 12.648 -31.109 1 88.44 439 SER A C 1
ATOM 3468 O O . SER A 1 439 ? 21.188 11.805 -30.469 1 88.44 439 SER A O 1
ATOM 3470 N N . GLU A 1 440 ? 21.703 12.82 -32.406 1 90.62 440 GLU A N 1
ATOM 3471 C CA . GLU A 1 440 ? 20.797 11.984 -33.188 1 90.62 440 GLU A CA 1
ATOM 3472 C C . GLU A 1 440 ? 21.266 10.531 -33.188 1 90.62 440 GLU A C 1
ATOM 3474 O O . GLU A 1 440 ? 20.453 9.609 -33.219 1 90.62 440 GLU A O 1
ATOM 3479 N N . GLU A 1 441 ? 22.562 10.406 -33.219 1 91.12 441 GLU A N 1
ATOM 3480 C CA . GLU A 1 441 ? 23.125 9.062 -33.188 1 91.12 441 GLU A CA 1
ATOM 3481 C C . GLU A 1 441 ? 22.812 8.352 -31.891 1 91.12 441 GLU A C 1
ATOM 3483 O O . GLU A 1 441 ? 22.531 7.148 -31.875 1 91.12 441 GLU A O 1
ATOM 3488 N N . GLN A 1 442 ? 22.891 9.047 -30.875 1 90.75 442 GLN A N 1
ATOM 3489 C CA . GLN A 1 442 ? 22.562 8.5 -29.562 1 90.75 442 GLN A CA 1
ATOM 3490 C C . GLN A 1 442 ? 21.094 8.133 -29.469 1 90.75 442 GLN A C 1
ATOM 3492 O O . GLN A 1 442 ? 20.75 7.051 -28.984 1 90.75 442 GLN A O 1
ATOM 3497 N N . LEU A 1 443 ? 20.219 8.922 -30 1 92.5 443 LEU A N 1
ATOM 3498 C CA . LEU A 1 443 ? 18.797 8.656 -30 1 92.5 443 LEU A CA 1
ATOM 3499 C C . LEU A 1 443 ? 18.469 7.438 -30.859 1 92.5 443 LEU A C 1
ATOM 3501 O O . LEU A 1 443 ? 17.625 6.613 -30.469 1 92.5 443 LEU A O 1
ATOM 3505 N N . LYS A 1 444 ? 19.172 7.387 -31.938 1 92.69 444 LYS A N 1
ATOM 3506 C CA . LYS A 1 444 ? 18.953 6.254 -32.844 1 92.69 444 LYS A CA 1
ATOM 3507 C C . LYS A 1 444 ? 19.391 4.945 -32.188 1 92.69 444 LYS A C 1
ATOM 3509 O O . LYS A 1 444 ? 18.719 3.922 -32.312 1 92.69 444 LYS A O 1
ATOM 3514 N N . ALA A 1 445 ? 20.469 4.984 -31.562 1 92.19 445 ALA A N 1
ATOM 3515 C CA . ALA A 1 445 ? 20.984 3.791 -30.891 1 92.19 445 ALA A CA 1
ATOM 3516 C C . ALA A 1 445 ? 20.016 3.307 -29.812 1 92.19 445 ALA A C 1
ATOM 3518 O O . ALA A 1 445 ? 19.75 2.107 -29.703 1 92.19 445 ALA A O 1
ATOM 3519 N N . VAL A 1 446 ? 19.484 4.191 -29.062 1 92.12 446 VAL A N 1
ATOM 3520 C CA . VAL A 1 446 ? 18.562 3.838 -27.984 1 92.12 446 VAL A CA 1
ATOM 3521 C C . VAL A 1 446 ? 17.234 3.373 -28.594 1 92.12 446 VAL A C 1
ATOM 3523 O O . VAL A 1 446 ? 16.609 2.447 -28.078 1 92.12 446 VAL A O 1
ATOM 3526 N N . ARG A 1 447 ? 16.812 4 -29.641 1 93.25 447 ARG A N 1
ATOM 3527 C CA . ARG A 1 447 ? 15.602 3.582 -30.344 1 93.25 447 ARG A CA 1
ATOM 3528 C C . ARG A 1 447 ? 15.703 2.131 -30.797 1 93.25 447 ARG A C 1
ATOM 3530 O O . ARG A 1 447 ? 14.758 1.356 -30.641 1 93.25 447 ARG A O 1
ATOM 3537 N N . ASP A 1 448 ? 16.844 1.859 -31.344 1 92.62 448 ASP A N 1
ATOM 3538 C CA . ASP A 1 448 ? 17.078 0.49 -31.781 1 92.62 448 ASP A CA 1
ATOM 3539 C C . ASP A 1 448 ? 17.031 -0.486 -30.609 1 92.62 448 ASP A C 1
ATOM 3541 O O . ASP A 1 448 ? 16.516 -1.593 -30.734 1 92.62 448 ASP A O 1
ATOM 3545 N N . LEU A 1 449 ? 17.562 -0.11 -29.562 1 91.94 449 LEU A N 1
ATOM 3546 C CA . LEU A 1 449 ? 17.562 -0.958 -28.375 1 91.94 449 LEU A CA 1
ATOM 3547 C C . LEU A 1 449 ? 16.141 -1.205 -27.891 1 91.94 449 LEU A C 1
ATOM 3549 O O . LEU A 1 449 ? 15.758 -2.348 -27.625 1 91.94 449 LEU A O 1
ATOM 3553 N N . VAL A 1 450 ? 15.336 -0.162 -27.766 1 92.5 450 VAL A N 1
ATOM 3554 C CA . VAL A 1 450 ? 13.961 -0.254 -27.281 1 92.5 450 VAL A CA 1
ATOM 3555 C C . VAL A 1 450 ? 13.141 -1.129 -28.219 1 92.5 450 VAL A C 1
ATOM 3557 O O . VAL A 1 450 ? 12.32 -1.938 -27.781 1 92.5 450 VAL A O 1
ATOM 3560 N N . GLN A 1 451 ? 13.43 -1.018 -29.469 1 91.31 451 GLN A N 1
ATOM 3561 C CA . GLN A 1 451 ? 12.727 -1.813 -30.469 1 91.31 451 GLN A CA 1
ATOM 3562 C C . GLN A 1 451 ? 13.109 -3.287 -30.375 1 91.31 451 GLN A C 1
ATOM 3564 O O . GLN A 1 451 ? 12.258 -4.168 -30.547 1 91.31 451 GLN A O 1
ATOM 3569 N N . ASN A 1 452 ? 14.344 -3.502 -30.078 1 90.44 452 ASN A N 1
ATOM 3570 C CA . ASN A 1 452 ? 14.844 -4.875 -30.062 1 90.44 452 ASN A CA 1
ATOM 3571 C C . ASN A 1 452 ? 14.5 -5.562 -28.734 1 90.44 452 ASN A C 1
ATOM 3573 O O . ASN A 1 452 ? 14.43 -6.793 -28.672 1 90.44 452 ASN A O 1
ATOM 3577 N N . MET A 1 453 ? 14.328 -4.812 -27.719 1 93.44 453 MET A N 1
ATOM 3578 C CA . MET A 1 453 ? 13.93 -5.383 -26.438 1 93.44 453 MET A CA 1
ATOM 3579 C C . MET A 1 453 ? 12.414 -5.32 -26.25 1 93.44 453 MET A C 1
ATOM 3581 O O . MET A 1 453 ? 11.922 -4.945 -25.188 1 93.44 453 MET A O 1
ATOM 3585 N N . ASN A 1 454 ? 11.719 -5.656 -27.266 1 91.94 454 ASN A N 1
ATOM 3586 C CA . ASN A 1 454 ? 10.266 -5.629 -27.297 1 91.94 454 ASN A CA 1
ATOM 3587 C C . ASN A 1 454 ? 9.664 -6.887 -26.672 1 91.94 454 ASN A C 1
ATOM 3589 O O . ASN A 1 454 ? 9.922 -8 -27.141 1 91.94 454 ASN A O 1
ATOM 3593 N N . LEU A 1 455 ? 8.852 -6.738 -25.688 1 93.5 455 LEU A N 1
ATOM 3594 C CA . LEU A 1 455 ? 8.281 -7.852 -24.938 1 93.5 455 LEU A CA 1
ATOM 3595 C C . LEU A 1 455 ? 7.043 -8.398 -25.641 1 93.5 455 LEU A C 1
ATOM 3597 O O . LEU A 1 455 ? 6.562 -9.492 -25.312 1 93.5 455 LEU A O 1
ATOM 3601 N N . MET A 1 456 ? 6.465 -7.773 -26.641 1 89.75 456 MET A N 1
ATOM 3602 C CA . MET A 1 456 ? 5.172 -8.086 -27.25 1 89.75 456 MET A CA 1
ATOM 3603 C C . MET A 1 456 ? 5.184 -9.469 -27.875 1 89.75 456 MET A C 1
ATOM 3605 O O . MET A 1 456 ? 4.137 -10.102 -28.031 1 89.75 456 MET A O 1
ATOM 3609 N N . ASP A 1 457 ? 6.305 -9.977 -28.172 1 87.12 457 ASP A N 1
ATOM 3610 C CA . ASP A 1 457 ? 6.41 -11.289 -28.812 1 87.12 457 ASP A CA 1
ATOM 3611 C C . ASP A 1 457 ? 7.535 -12.109 -28.188 1 87.12 457 ASP A C 1
ATOM 3613 O O . ASP A 1 457 ? 8.141 -12.945 -28.859 1 87.12 457 ASP A O 1
ATOM 3617 N N . ALA A 1 458 ? 7.812 -11.898 -26.969 1 88.75 458 ALA A N 1
ATOM 3618 C CA . ALA A 1 458 ? 9.039 -12.453 -26.406 1 88.75 458 ALA A CA 1
ATOM 3619 C C . ALA A 1 458 ? 8.742 -13.695 -25.578 1 88.75 458 ALA A C 1
ATOM 3621 O O . ALA A 1 458 ? 9.664 -14.398 -25.156 1 88.75 458 ALA A O 1
ATOM 3622 N N . ALA A 1 459 ? 7.492 -14.016 -25.328 1 83.38 459 ALA A N 1
ATOM 3623 C CA . ALA A 1 459 ? 7.156 -15.234 -24.609 1 83.38 459 ALA A CA 1
ATOM 3624 C C . ALA A 1 459 ? 7.344 -16.469 -25.484 1 83.38 459 ALA A C 1
ATOM 3626 O O . ALA A 1 459 ? 7.418 -16.359 -26.703 1 83.38 459 ALA A O 1
ATOM 3627 N N . ALA A 1 460 ? 7.449 -17.609 -24.859 1 73.38 460 ALA A N 1
ATOM 3628 C CA . ALA A 1 460 ? 7.664 -18.875 -25.578 1 73.38 460 ALA A CA 1
ATOM 3629 C C . ALA A 1 460 ? 6.52 -19.141 -26.547 1 73.38 460 ALA A C 1
ATOM 3631 O O . ALA A 1 460 ? 6.734 -19.703 -27.625 1 73.38 460 ALA A O 1
ATOM 3632 N N . ASP A 1 461 ? 5.312 -18.734 -26.219 1 73.62 461 ASP A N 1
ATOM 3633 C CA . ASP A 1 461 ? 4.145 -18.969 -27.062 1 73.62 461 ASP A CA 1
ATOM 3634 C C . ASP A 1 461 ? 3.934 -17.844 -28.047 1 73.62 461 ASP A C 1
ATOM 3636 O O . ASP A 1 461 ? 2.951 -17.828 -28.797 1 73.62 461 ASP A O 1
ATOM 3640 N N . GLY A 1 462 ? 4.836 -16.844 -28.047 1 77.94 462 GLY A N 1
ATOM 3641 C CA . GLY A 1 462 ? 4.742 -15.75 -29 1 77.94 462 GLY A CA 1
ATOM 3642 C C . GLY A 1 462 ? 3.939 -14.578 -28.469 1 77.94 462 GLY A C 1
ATOM 3643 O O . GLY A 1 462 ? 3.756 -13.586 -29.188 1 77.94 462 GLY A O 1
ATOM 3644 N N . ASN A 1 463 ? 3.523 -14.742 -27.297 1 84.69 463 ASN A N 1
ATOM 3645 C CA . ASN A 1 463 ? 2.752 -13.664 -26.703 1 84.69 463 ASN A CA 1
ATOM 3646 C C . ASN A 1 463 ? 3.643 -12.711 -25.906 1 84.69 463 ASN A C 1
ATOM 3648 O O . ASN A 1 463 ? 4.871 -12.82 -25.953 1 84.69 463 ASN A O 1
ATOM 3652 N N . GLU A 1 464 ? 3.01 -11.688 -25.422 1 89.25 464 GLU A N 1
ATOM 3653 C CA . GLU A 1 464 ? 3.729 -10.703 -24.609 1 89.25 464 GLU A CA 1
ATOM 3654 C C . GLU A 1 464 ? 4.285 -11.336 -23.344 1 89.25 464 GLU A C 1
ATOM 3656 O O . GLU A 1 464 ? 3.598 -12.117 -22.672 1 89.25 464 GLU A O 1
ATOM 3661 N N . ALA A 1 465 ? 5.508 -11.086 -23.078 1 91.12 465 ALA A N 1
ATOM 3662 C CA . ALA A 1 465 ? 6.156 -11.586 -21.875 1 91.12 465 ALA A CA 1
ATOM 3663 C C . ALA A 1 465 ? 6.012 -10.594 -20.719 1 91.12 465 ALA A C 1
ATOM 3665 O O . ALA A 1 465 ? 5.902 -9.391 -20.953 1 91.12 465 ALA A O 1
ATOM 3666 N N . PHE A 1 466 ? 5.895 -11.086 -19.516 1 92.62 466 PHE A N 1
ATOM 3667 C CA . PHE A 1 466 ? 5.93 -10.336 -18.266 1 92.62 466 PHE A CA 1
ATOM 3668 C C . PHE A 1 466 ? 4.688 -9.469 -18.125 1 92.62 466 PHE A C 1
ATOM 3670 O O . PHE A 1 466 ? 4.758 -8.359 -17.578 1 92.62 466 PHE A O 1
ATOM 3677 N N . GLN A 1 467 ? 3.637 -9.93 -18.656 1 90.12 467 GLN A N 1
ATOM 3678 C CA . GLN A 1 467 ? 2.373 -9.273 -18.359 1 90.12 467 GLN A CA 1
ATOM 3679 C C . GLN A 1 467 ? 1.997 -9.461 -16.891 1 90.12 467 GLN A C 1
ATOM 3681 O O . GLN A 1 467 ? 2.084 -10.57 -16.359 1 90.12 467 GLN A O 1
ATOM 3686 N N . ALA A 1 468 ? 1.651 -8.383 -16.266 1 87.56 468 ALA A N 1
ATOM 3687 C CA . ALA A 1 468 ? 1.354 -8.43 -14.844 1 87.56 468 ALA A CA 1
ATOM 3688 C C . ALA A 1 468 ? 0.312 -9.5 -14.531 1 87.56 468 ALA A C 1
ATOM 3690 O O . ALA A 1 468 ? 0.439 -10.234 -13.547 1 87.56 468 ALA A O 1
ATOM 3691 N N . ARG A 1 469 ? -0.698 -9.719 -15.352 1 86.44 469 ARG A N 1
ATOM 3692 C CA . ARG A 1 469 ? -1.809 -10.633 -15.117 1 86.44 469 ARG A CA 1
ATOM 3693 C C . ARG A 1 469 ? -1.36 -12.086 -15.266 1 86.44 469 ARG A C 1
ATOM 3695 O O . ARG A 1 469 ? -2.002 -12.992 -14.742 1 86.44 469 ARG A O 1
ATOM 3702 N N . SER A 1 470 ? -0.26 -12.289 -15.836 1 87.06 470 SER A N 1
ATOM 3703 C CA . SER A 1 470 ? 0.097 -13.664 -16.188 1 87.06 470 SER A CA 1
ATOM 3704 C C . SER A 1 470 ? 1.457 -14.039 -15.602 1 87.06 470 SER A C 1
ATOM 3706 O O . SER A 1 470 ? 1.842 -15.211 -15.617 1 87.06 470 SER A O 1
ATOM 3708 N N . THR A 1 471 ? 2.176 -13.109 -15.094 1 90.81 471 THR A N 1
ATOM 3709 C CA . THR A 1 471 ? 3.496 -13.398 -14.547 1 90.81 471 THR A CA 1
ATOM 3710 C C . THR A 1 471 ? 3.389 -13.875 -13.102 1 90.81 471 THR A C 1
ATOM 3712 O O . THR A 1 471 ? 2.949 -13.125 -12.227 1 90.81 471 THR A O 1
ATOM 3715 N N . PRO A 1 472 ? 3.787 -15.078 -12.883 1 90.88 472 PRO A N 1
ATOM 3716 C CA . PRO A 1 472 ? 3.721 -15.57 -11.5 1 90.88 472 PRO A CA 1
ATOM 3717 C C . PRO A 1 472 ? 4.754 -14.914 -10.594 1 90.88 472 PRO A C 1
ATOM 3719 O O . PRO A 1 472 ? 5.777 -14.414 -11.07 1 90.88 472 PRO A O 1
ATOM 3722 N N . ASN A 1 473 ? 4.48 -14.891 -9.305 1 90.75 473 ASN A N 1
ATOM 3723 C CA . ASN A 1 473 ? 5.395 -14.336 -8.312 1 90.75 473 ASN A CA 1
ATOM 3724 C C . ASN A 1 473 ? 6.551 -15.289 -8.023 1 90.75 473 ASN A C 1
ATOM 3726 O O . ASN A 1 473 ? 6.355 -16.328 -7.398 1 90.75 473 ASN A O 1
ATOM 3730 N N . PRO A 1 474 ? 7.723 -14.977 -8.477 1 90.75 474 PRO A N 1
ATOM 3731 C CA . PRO A 1 474 ? 8.852 -15.891 -8.305 1 90.75 474 PRO A CA 1
ATOM 3732 C C . PRO A 1 474 ? 9.172 -16.156 -6.832 1 90.75 474 PRO A C 1
ATOM 3734 O O . PRO A 1 474 ? 9.594 -17.266 -6.484 1 90.75 474 PRO A O 1
ATOM 3737 N N . ILE A 1 475 ? 9 -15.203 -6 1 88 475 ILE A N 1
ATOM 3738 C CA . ILE A 1 475 ? 9.305 -15.359 -4.582 1 88 475 ILE A CA 1
ATOM 3739 C C . ILE A 1 475 ? 8.344 -16.375 -3.957 1 88 475 ILE A C 1
ATOM 3741 O O . ILE A 1 475 ? 8.75 -17.203 -3.145 1 88 475 ILE A O 1
ATOM 3745 N N . LYS A 1 476 ? 7.168 -16.25 -4.316 1 87.44 476 LYS A N 1
ATOM 3746 C CA . LYS A 1 476 ? 6.176 -17.188 -3.793 1 87.44 476 LYS A CA 1
ATOM 3747 C C . LYS A 1 476 ? 6.434 -18.609 -4.309 1 87.44 476 LYS A C 1
ATOM 3749 O O . LYS A 1 476 ? 6.281 -19.578 -3.568 1 87.44 476 LYS A O 1
ATOM 3754 N N . ILE A 1 477 ? 6.719 -18.703 -5.57 1 89 477 ILE A N 1
ATOM 3755 C CA . ILE A 1 477 ? 7.039 -20.016 -6.137 1 89 477 ILE A CA 1
ATOM 3756 C C . ILE A 1 477 ? 8.211 -20.625 -5.379 1 89 477 ILE A C 1
ATOM 3758 O O . ILE A 1 477 ? 8.172 -21.797 -5.016 1 89 477 ILE A O 1
ATOM 3762 N N . TYR A 1 478 ? 9.195 -19.891 -5.129 1 88.44 478 TYR A N 1
ATOM 3763 C CA . TYR A 1 478 ? 10.383 -20.359 -4.414 1 88.44 478 TYR A CA 1
ATOM 3764 C C . TYR A 1 478 ? 10.016 -20.844 -3.012 1 88.44 478 TYR A C 1
ATOM 3766 O O . TYR A 1 478 ? 10.469 -21.891 -2.566 1 88.44 478 TYR A O 1
ATOM 3774 N N . ALA A 1 479 ? 9.273 -20.016 -2.35 1 84.56 479 ALA A N 1
ATOM 3775 C CA . ALA A 1 479 ? 8.828 -20.375 -1.006 1 84.56 479 ALA A CA 1
ATOM 3776 C C . ALA A 1 479 ? 8.07 -21.688 -1.017 1 84.56 479 ALA A C 1
ATOM 3778 O O . ALA A 1 479 ? 8.289 -22.547 -0.159 1 84.56 479 ALA A O 1
ATOM 3779 N N . ASN A 1 480 ? 7.176 -21.859 -1.934 1 84.5 480 ASN A N 1
ATOM 3780 C CA . ASN A 1 480 ? 6.41 -23.094 -2.053 1 84.5 480 ASN A CA 1
ATOM 3781 C C . ASN A 1 480 ? 7.316 -24.281 -2.328 1 84.5 480 ASN A C 1
ATOM 3783 O O . ASN A 1 480 ? 7.117 -25.359 -1.765 1 84.5 480 ASN A O 1
ATOM 3787 N N . GLU A 1 481 ? 8.203 -24.078 -3.217 1 85.5 481 GLU A N 1
ATOM 3788 C CA . GLU A 1 481 ? 9.148 -25.141 -3.535 1 85.5 481 GLU A CA 1
ATOM 3789 C C . GLU A 1 481 ? 9.953 -25.562 -2.305 1 85.5 481 GLU A C 1
ATOM 3791 O O . GLU A 1 481 ? 10.234 -26.734 -2.109 1 85.5 481 GLU A O 1
ATOM 3796 N N . LEU A 1 482 ? 10.32 -24.641 -1.538 1 85.38 482 LEU A N 1
ATOM 3797 C CA . LEU A 1 482 ? 11.117 -24.922 -0.349 1 85.38 482 LEU A CA 1
ATOM 3798 C C . LEU A 1 482 ? 10.289 -25.672 0.689 1 85.38 482 LEU A C 1
ATOM 3800 O O . LEU A 1 482 ? 10.805 -26.578 1.36 1 85.38 482 LEU A O 1
ATOM 3804 N N . VAL A 1 483 ? 9.078 -25.281 0.841 1 84.94 483 VAL A N 1
ATOM 3805 C CA . VAL A 1 483 ? 8.195 -25.969 1.771 1 84.94 483 VAL A CA 1
ATOM 3806 C C . VAL A 1 483 ? 8.055 -27.438 1.354 1 84.94 483 VAL A C 1
ATOM 3808 O O . VAL A 1 483 ? 8.133 -28.328 2.193 1 84.94 483 VAL A O 1
ATOM 3811 N N . ILE A 1 484 ? 7.879 -27.641 0.088 1 84.5 484 ILE A N 1
ATOM 3812 C CA . ILE A 1 484 ? 7.73 -29 -0.444 1 84.5 484 ILE A CA 1
ATOM 3813 C C . ILE A 1 484 ? 9.031 -29.781 -0.243 1 84.5 484 ILE A C 1
ATOM 3815 O O . ILE A 1 484 ? 9.008 -30.938 0.149 1 84.5 484 ILE A O 1
ATOM 3819 N N . GLN A 1 485 ? 10.102 -29.156 -0.522 1 85.19 485 GLN A N 1
ATOM 3820 C CA . GLN A 1 485 ? 11.406 -29.781 -0.348 1 85.19 485 GLN A CA 1
ATOM 3821 C C . GLN A 1 485 ? 11.625 -30.188 1.104 1 85.19 485 GLN A C 1
ATOM 3823 O O . GLN A 1 485 ? 12.109 -31.297 1.371 1 85.19 485 GLN A O 1
ATOM 3828 N N . LYS A 1 486 ? 11.305 -29.312 2.014 1 85 486 LYS A N 1
ATOM 3829 C CA . LYS A 1 486 ? 11.539 -29.578 3.432 1 85 486 LYS A CA 1
ATOM 3830 C C . LYS A 1 486 ? 10.602 -30.672 3.945 1 85 486 LYS A C 1
ATOM 3832 O O . LYS A 1 486 ? 10.938 -31.391 4.887 1 85 486 LYS A O 1
ATOM 3837 N N . HIS A 1 487 ? 9.5 -30.766 3.338 1 84.19 487 HIS A N 1
ATOM 3838 C CA . HIS A 1 487 ? 8.617 -31.875 3.676 1 84.19 487 HIS A CA 1
ATOM 3839 C C . HIS A 1 487 ? 9.211 -33.219 3.24 1 84.19 487 HIS A C 1
ATOM 3841 O O . HIS A 1 487 ? 9.156 -34.188 3.986 1 84.19 487 HIS A O 1
ATOM 3847 N N . ARG A 1 488 ? 9.695 -33.219 2.104 1 82.62 488 ARG A N 1
ATOM 3848 C CA . ARG A 1 488 ? 10.234 -34.438 1.534 1 82.62 488 ARG A CA 1
ATOM 3849 C C . ARG A 1 488 ? 11.578 -34.781 2.162 1 82.62 488 ARG A C 1
ATOM 3851 O O . ARG A 1 488 ? 11.852 -35.969 2.428 1 82.62 488 ARG A O 1
ATOM 3858 N N . SER A 1 489 ? 12.391 -33.719 2.211 1 83.31 489 SER A N 1
ATOM 3859 C CA . SER A 1 489 ? 13.734 -33.875 2.77 1 83.31 489 SER A CA 1
ATOM 3860 C C . SER A 1 489 ? 14.023 -32.844 3.834 1 83.31 489 SER A C 1
ATOM 3862 O O . SER A 1 489 ? 14.734 -31.859 3.578 1 83.31 489 SER A O 1
ATOM 3864 N N . PRO A 1 490 ? 13.578 -33.094 5.023 1 78.31 490 PRO A N 1
ATOM 3865 C CA . PRO A 1 490 ? 13.68 -32.094 6.086 1 78.31 490 PRO A CA 1
ATOM 3866 C C . PRO A 1 490 ? 15.125 -31.672 6.367 1 78.31 490 PRO A C 1
ATOM 3868 O O . PRO A 1 490 ? 15.383 -30.531 6.766 1 78.31 490 PRO A O 1
ATOM 3871 N N . ASP A 1 491 ? 16.047 -32.562 6.098 1 78 491 ASP A N 1
ATOM 3872 C CA . ASP A 1 491 ? 17.422 -32.312 6.516 1 78 491 ASP A CA 1
ATOM 3873 C C . ASP A 1 491 ? 18.266 -31.797 5.344 1 78 491 ASP A C 1
ATOM 3875 O O . ASP A 1 491 ? 19.422 -31.438 5.52 1 78 491 ASP A O 1
ATOM 3879 N N . SER A 1 492 ? 17.641 -31.781 4.242 1 79.94 492 SER A N 1
ATOM 3880 C CA . SER A 1 492 ? 18.391 -31.312 3.074 1 79.94 492 SER A CA 1
ATOM 3881 C C . SER A 1 492 ? 18.531 -29.797 3.072 1 79.94 492 SER A C 1
ATOM 3883 O O . SER A 1 492 ? 17.641 -29.078 3.557 1 79.94 492 SER A O 1
ATOM 3885 N N . PRO A 1 493 ? 19.766 -29.359 2.676 1 80.19 493 PRO A N 1
ATOM 3886 C CA . PRO A 1 493 ? 19.906 -27.906 2.539 1 80.19 493 PRO A CA 1
ATOM 3887 C C . PRO A 1 493 ? 18.938 -27.312 1.52 1 80.19 493 PRO A C 1
ATOM 3889 O O . PRO A 1 493 ? 18.422 -28.047 0.665 1 80.19 493 PRO A O 1
ATOM 3892 N N . VAL A 1 494 ? 18.703 -26.047 1.766 1 79.69 494 VAL A N 1
ATOM 3893 C CA . VAL A 1 494 ? 17.781 -25.344 0.887 1 79.69 494 VAL A CA 1
ATOM 3894 C C . VAL A 1 494 ? 18.359 -25.281 -0.526 1 79.69 494 VAL A C 1
ATOM 3896 O O . VAL A 1 494 ? 19.516 -24.891 -0.716 1 79.69 494 VAL A O 1
ATOM 3899 N N . ASP A 1 495 ? 17.625 -25.703 -1.499 1 81.5 495 ASP A N 1
ATOM 3900 C CA . ASP A 1 495 ? 18.016 -25.688 -2.902 1 81.5 495 ASP A CA 1
ATOM 3901 C C . ASP A 1 495 ? 17.984 -24.281 -3.471 1 81.5 495 ASP A C 1
ATOM 3903 O O . ASP A 1 495 ? 17.203 -23.438 -3.023 1 81.5 495 ASP A O 1
ATOM 3907 N N . PRO A 1 496 ? 18.938 -24.031 -4.391 1 84.5 496 PRO A N 1
ATOM 3908 C CA . PRO A 1 496 ? 18.828 -22.766 -5.117 1 84.5 496 PRO A CA 1
ATOM 3909 C C . PRO A 1 496 ? 17.562 -22.688 -5.969 1 84.5 496 PRO A C 1
ATOM 3911 O O . PRO A 1 496 ? 16.922 -23.719 -6.234 1 84.5 496 PRO A O 1
ATOM 3914 N N . PRO A 1 497 ? 17.172 -21.5 -6.301 1 86.19 497 PRO A N 1
ATOM 3915 C CA . PRO A 1 497 ? 15.961 -21.375 -7.121 1 86.19 497 PRO A CA 1
ATOM 3916 C C . PRO A 1 497 ? 16.047 -22.141 -8.438 1 86.19 497 PRO A C 1
ATOM 3918 O O . PRO A 1 497 ? 17.125 -22.219 -9.039 1 86.19 497 PRO A O 1
ATOM 3921 N N . SER A 1 498 ? 14.953 -22.672 -8.828 1 85.5 498 SER A N 1
ATOM 3922 C CA . SER A 1 498 ? 14.875 -23.453 -10.062 1 85.5 498 SER A CA 1
ATOM 3923 C C . SER A 1 498 ? 15.109 -22.562 -11.281 1 85.5 498 SER A C 1
ATOM 3925 O O . SER A 1 498 ? 15.055 -21.344 -11.188 1 85.5 498 SER A O 1
ATOM 3927 N N . LYS A 1 499 ? 15.32 -23.172 -12.406 1 83.62 499 LYS A N 1
ATOM 3928 C CA . LYS A 1 499 ? 15.539 -22.469 -13.656 1 83.62 499 LYS A CA 1
ATOM 3929 C C . LYS A 1 499 ? 14.297 -21.672 -14.055 1 83.62 499 LYS A C 1
ATOM 3931 O O . LYS A 1 499 ? 14.406 -20.594 -14.648 1 83.62 499 LYS A O 1
ATOM 3936 N N . PHE A 1 500 ? 13.266 -22.219 -13.695 1 84.56 500 PHE A N 1
ATOM 3937 C CA . PHE A 1 500 ? 12.016 -21.531 -14.008 1 84.56 500 PHE A CA 1
ATOM 3938 C C . PHE A 1 500 ? 11.922 -20.203 -13.258 1 84.56 500 PHE A C 1
ATOM 3940 O O . PHE A 1 500 ? 11.555 -19.188 -13.836 1 84.56 500 PHE A O 1
ATOM 3947 N N . ILE A 1 501 ? 12.266 -20.188 -12.008 1 88.94 501 ILE A N 1
ATOM 3948 C CA . ILE A 1 501 ? 12.219 -18.984 -11.18 1 88.94 501 ILE A CA 1
ATOM 3949 C C . ILE A 1 501 ? 13.18 -17.938 -11.734 1 88.94 501 ILE A C 1
ATOM 3951 O O . ILE A 1 501 ? 12.828 -16.766 -11.852 1 88.94 501 ILE A O 1
ATOM 3955 N N . VAL A 1 502 ? 14.305 -18.406 -12.172 1 87.25 502 VAL A N 1
ATOM 3956 C CA . VAL A 1 502 ? 15.328 -17.516 -12.695 1 87.25 502 VAL A CA 1
ATOM 3957 C C . VAL A 1 502 ? 14.852 -16.891 -14 1 87.25 502 VAL A C 1
ATOM 3959 O O . VAL A 1 502 ? 15.117 -15.711 -14.273 1 87.25 502 VAL A O 1
ATOM 3962 N N . SER A 1 503 ? 14.117 -17.625 -14.727 1 88.19 503 SER A N 1
ATOM 3963 C CA . SER A 1 503 ? 13.617 -17.141 -16 1 88.19 503 SER A CA 1
ATOM 3964 C C . SER A 1 503 ? 12.602 -16.016 -15.812 1 88.19 503 SER A C 1
ATOM 3966 O O . SER A 1 503 ? 12.375 -15.219 -16.719 1 88.19 503 SER A O 1
ATOM 3968 N N . LEU A 1 504 ? 12.031 -15.977 -14.648 1 89.69 504 LEU A N 1
ATOM 3969 C CA . LEU A 1 504 ? 11.062 -14.938 -14.352 1 89.69 504 LEU A CA 1
ATOM 3970 C C . LEU A 1 504 ? 11.75 -13.656 -13.891 1 89.69 504 LEU A C 1
ATOM 3972 O O . LEU A 1 504 ? 11.109 -12.609 -13.758 1 89.69 504 LEU A O 1
ATOM 3976 N N . LEU A 1 505 ? 13.062 -13.727 -13.711 1 89.88 505 LEU A N 1
ATOM 3977 C CA . LEU A 1 505 ? 13.789 -12.609 -13.133 1 89.88 505 LEU A CA 1
ATOM 3978 C C . LEU A 1 505 ? 14.781 -12.031 -14.133 1 89.88 505 LEU A C 1
ATOM 3980 O O . LEU A 1 505 ? 15.43 -11.016 -13.859 1 89.88 505 LEU A O 1
ATOM 3984 N N . GLU A 1 506 ? 14.859 -12.672 -15.266 1 90.75 506 GLU A N 1
ATOM 3985 C CA . GLU A 1 506 ? 15.781 -12.25 -16.312 1 90.75 506 GLU A CA 1
ATOM 3986 C C . GLU A 1 506 ? 15.039 -12 -17.625 1 90.75 506 GLU A C 1
ATOM 3988 O O . GLU A 1 506 ? 13.953 -12.547 -17.844 1 90.75 506 GLU A O 1
ATOM 3993 N N . PRO A 1 507 ? 15.633 -11.141 -18.422 1 92 507 PRO A N 1
ATOM 3994 C CA . PRO A 1 507 ? 15 -10.984 -19.734 1 92 507 PRO A CA 1
ATOM 3995 C C . PRO A 1 507 ? 14.883 -12.305 -20.5 1 92 507 PRO A C 1
ATOM 3997 O O . PRO A 1 507 ? 15.758 -13.164 -20.375 1 92 507 PRO A O 1
ATOM 4000 N N . PRO A 1 508 ? 13.797 -12.438 -21.188 1 91.12 508 PRO A N 1
ATOM 4001 C CA . PRO A 1 508 ? 13.695 -13.633 -22.031 1 91.12 508 PRO A CA 1
ATOM 4002 C C . PRO A 1 508 ? 14.906 -13.828 -22.938 1 91.12 508 PRO A C 1
ATOM 4004 O O . PRO A 1 508 ? 15.547 -12.859 -23.328 1 91.12 508 PRO A O 1
ATOM 4007 N N . LYS A 1 509 ? 15.203 -15.031 -23.266 1 87 509 LYS A N 1
ATOM 4008 C CA . LYS A 1 509 ? 16.391 -15.375 -24.031 1 87 509 LYS A CA 1
ATOM 4009 C C . LYS A 1 509 ? 16.422 -14.617 -25.359 1 87 509 LY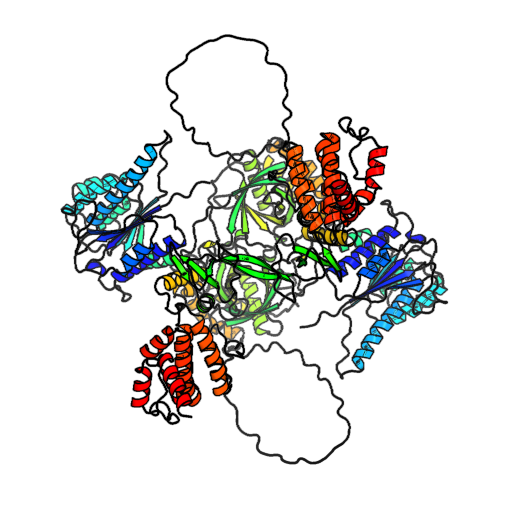S A C 1
ATOM 4011 O O . LYS A 1 509 ? 17.469 -14.125 -25.781 1 87 509 LYS A O 1
ATOM 4016 N N . VAL A 1 510 ? 15.312 -14.5 -26 1 87.62 510 VAL A N 1
ATOM 4017 C CA . VAL A 1 510 ? 15.227 -13.82 -27.297 1 87.62 510 VAL A CA 1
ATOM 4018 C C . VAL A 1 510 ? 15.602 -12.352 -27.125 1 87.62 510 VAL A C 1
ATOM 4020 O O . VAL A 1 510 ? 16.312 -11.789 -27.953 1 87.62 510 VAL A O 1
ATOM 4023 N N . ILE A 1 511 ? 15.164 -11.758 -26.062 1 91.12 511 ILE A N 1
ATOM 4024 C CA . ILE A 1 511 ? 15.422 -10.344 -25.781 1 91.12 511 ILE A CA 1
ATOM 4025 C C . ILE A 1 511 ? 16.891 -10.156 -25.422 1 91.12 511 ILE A C 1
ATOM 4027 O O . ILE A 1 511 ? 17.531 -9.195 -25.859 1 91.12 511 ILE A O 1
ATOM 4031 N N . ALA A 1 512 ? 17.391 -11.055 -24.594 1 88.44 512 ALA A N 1
ATOM 4032 C CA . ALA A 1 512 ? 18.797 -10.984 -24.203 1 88.44 512 ALA A CA 1
ATOM 4033 C C . ALA A 1 512 ? 19.719 -11.047 -25.406 1 88.44 512 ALA A C 1
ATOM 4035 O O . ALA A 1 512 ? 20.719 -10.32 -25.484 1 88.44 512 ALA A O 1
ATOM 4036 N N . LYS A 1 513 ? 19.406 -11.867 -26.328 1 87.38 513 LYS A N 1
ATOM 4037 C CA . LYS A 1 513 ? 20.203 -12 -27.531 1 87.38 513 LYS A CA 1
ATOM 4038 C C . LYS A 1 513 ? 20.141 -10.727 -28.375 1 87.38 513 LYS A C 1
ATOM 4040 O O . LYS A 1 513 ? 21.172 -10.234 -28.844 1 87.38 513 LYS A O 1
ATOM 4045 N N . ARG A 1 514 ? 18.984 -10.234 -28.531 1 86.94 514 ARG A N 1
ATOM 4046 C CA . ARG A 1 514 ? 18.797 -9.016 -29.312 1 86.94 514 ARG A CA 1
ATOM 4047 C C . ARG A 1 514 ? 19.516 -7.836 -28.672 1 86.94 514 ARG A C 1
ATOM 4049 O O . ARG A 1 514 ? 20.125 -7.023 -29.375 1 86.94 514 ARG A O 1
ATOM 4056 N N . ALA A 1 515 ? 19.391 -7.73 -27.391 1 87.06 515 ALA A N 1
ATOM 4057 C CA . ALA A 1 515 ? 20.031 -6.648 -26.656 1 87.06 515 ALA A CA 1
ATOM 4058 C C . ALA A 1 515 ? 21.562 -6.762 -26.734 1 87.06 515 ALA A C 1
ATOM 4060 O O . ALA A 1 515 ? 22.25 -5.75 -26.844 1 87.06 515 ALA A O 1
ATOM 4061 N N . GLY A 1 516 ? 22.062 -7.992 -26.641 1 84.38 516 GLY A N 1
ATOM 4062 C CA . GLY A 1 516 ? 23.484 -8.234 -26.703 1 84.38 516 GLY A CA 1
ATOM 4063 C C . GLY A 1 516 ? 24.109 -7.766 -28 1 84.38 516 GLY A C 1
ATOM 4064 O O . GLY A 1 516 ? 25.234 -7.266 -28.016 1 84.38 516 GLY A O 1
ATOM 4065 N N . GLU A 1 517 ? 23.391 -7.801 -29 1 84.94 517 GLU A N 1
ATOM 4066 C CA . GLU A 1 517 ? 23.875 -7.398 -30.328 1 84.94 517 GLU A CA 1
ATOM 4067 C C . GLU A 1 517 ? 24.031 -5.883 -30.406 1 84.94 517 GLU A C 1
ATOM 4069 O O . GLU A 1 517 ? 24.812 -5.379 -31.219 1 84.94 517 GLU A O 1
ATOM 4074 N N . MET A 1 518 ? 23.375 -5.207 -29.609 1 86.62 518 MET A N 1
ATOM 4075 C CA . MET A 1 518 ? 23.375 -3.75 -29.688 1 86.62 518 MET A CA 1
ATOM 4076 C C . MET A 1 518 ? 24.281 -3.146 -28.625 1 86.62 518 MET A C 1
ATOM 4078 O O . MET A 1 518 ? 24.562 -1.948 -28.641 1 86.62 518 MET A O 1
ATOM 4082 N N . GLU A 1 519 ? 24.641 -3.918 -27.672 1 82.94 519 GLU A N 1
ATOM 4083 C CA . GLU A 1 519 ? 25.359 -3.424 -26.5 1 82.94 519 GLU A CA 1
ATOM 4084 C C . GLU A 1 519 ? 26.656 -2.73 -26.906 1 82.94 519 GLU A C 1
ATOM 4086 O O . GLU A 1 519 ? 27.016 -1.689 -26.344 1 82.94 519 GLU A O 1
ATOM 4091 N N . GLU A 1 520 ? 27.406 -3.293 -27.797 1 81.31 520 GLU A N 1
ATOM 4092 C CA . GLU A 1 520 ? 28.672 -2.703 -28.234 1 81.31 520 GLU A CA 1
ATOM 4093 C C . GLU A 1 520 ? 28.453 -1.335 -28.875 1 81.31 520 GLU A C 1
ATOM 4095 O O . GLU A 1 520 ? 29.234 -0.407 -28.656 1 81.31 520 GLU A O 1
ATOM 4100 N N . ARG A 1 521 ? 27.469 -1.257 -29.625 1 87.38 521 ARG A N 1
ATOM 4101 C CA . ARG A 1 521 ? 27.125 0.016 -30.266 1 87.38 521 ARG A CA 1
ATOM 4102 C C . ARG A 1 521 ? 26.781 1.072 -29.219 1 87.38 521 ARG A C 1
ATOM 4104 O O . ARG A 1 521 ? 27.188 2.229 -29.344 1 87.38 521 ARG A O 1
ATOM 4111 N N . LEU A 1 522 ? 26.062 0.733 -28.25 1 88.75 522 LEU A N 1
ATOM 4112 C CA . LEU A 1 522 ? 25.672 1.657 -27.188 1 88.75 522 LEU A CA 1
ATOM 4113 C C . LEU A 1 522 ? 26.891 2.143 -26.406 1 88.75 522 LEU A C 1
ATOM 4115 O O . LEU A 1 522 ? 26.984 3.328 -26.094 1 88.75 522 LEU A O 1
ATOM 4119 N N . LYS A 1 523 ? 27.781 1.249 -26.172 1 82.81 523 LYS A N 1
ATOM 4120 C CA . LYS A 1 523 ? 29 1.606 -25.453 1 82.81 523 LYS A CA 1
ATOM 4121 C C . LYS A 1 523 ? 29.812 2.623 -26.234 1 82.81 523 LYS A C 1
ATOM 4123 O O . LYS A 1 523 ? 30.391 3.553 -25.656 1 82.81 523 LYS A O 1
ATOM 4128 N N . ASP A 1 524 ? 29.828 2.406 -27.422 1 85.19 524 ASP A N 1
ATOM 4129 C CA . ASP A 1 524 ? 30.609 3.281 -28.281 1 85.19 524 ASP A CA 1
ATOM 4130 C C . ASP A 1 524 ? 29.984 4.676 -28.359 1 85.19 524 ASP A C 1
ATOM 4132 O O . ASP A 1 524 ? 30.703 5.68 -28.297 1 85.19 524 ASP A O 1
ATOM 4136 N N . VAL A 1 525 ? 28.734 4.719 -28.469 1 89.44 525 VAL A N 1
ATOM 4137 C CA . VAL A 1 525 ? 28.047 5.984 -28.703 1 89.44 525 VAL A CA 1
ATOM 4138 C C . VAL A 1 525 ? 28.016 6.801 -27.422 1 89.44 525 VAL A C 1
ATOM 4140 O O . VAL A 1 525 ? 28.109 8.031 -27.453 1 89.44 525 VAL A O 1
ATOM 4143 N N . PHE A 1 526 ? 27.859 6.207 -26.25 1 88.25 526 PHE A N 1
ATOM 4144 C CA . PHE A 1 526 ? 27.719 6.934 -25 1 88.25 526 PHE A CA 1
ATOM 4145 C C . PHE A 1 526 ? 29.031 6.922 -24.219 1 88.25 526 PHE A C 1
ATOM 4147 O O . PHE A 1 526 ? 29.156 7.574 -23.188 1 88.25 526 PHE A O 1
ATOM 4154 N N . ASN A 1 527 ? 30.094 6.457 -24.781 1 74.88 527 ASN A N 1
ATOM 4155 C CA . ASN A 1 527 ? 31.406 6.387 -24.141 1 74.88 527 ASN A CA 1
ATOM 4156 C C . ASN A 1 527 ? 31.297 5.945 -22.688 1 74.88 527 ASN A C 1
ATOM 4158 O O . ASN A 1 527 ? 31.859 6.59 -21.797 1 74.88 527 ASN A O 1
ATOM 4162 N N . ILE A 1 528 ? 30.312 5.266 -22.422 1 64.44 528 ILE A N 1
ATOM 4163 C CA . ILE A 1 528 ? 30.141 4.801 -21.047 1 64.44 528 ILE A CA 1
ATOM 4164 C C . ILE A 1 528 ? 31.172 3.73 -20.719 1 64.44 528 ILE A C 1
ATOM 4166 O O . ILE A 1 528 ? 31.406 2.82 -21.516 1 64.44 528 ILE A O 1
ATOM 4170 N N . ALA A 1 529 ? 32.312 4.117 -20.094 1 51.53 529 ALA A N 1
ATOM 4171 C CA . ALA A 1 529 ? 33.375 3.207 -19.703 1 51.53 529 ALA A CA 1
ATOM 4172 C C . ALA A 1 529 ? 32.812 1.889 -19.172 1 51.53 529 ALA A C 1
ATOM 4174 O O . ALA A 1 529 ? 31.703 1.853 -18.641 1 51.53 529 ALA A O 1
ATOM 4175 N N . GLN A 1 530 ? 33.312 0.774 -19.75 1 46.62 530 GLN A N 1
ATOM 4176 C CA . GLN A 1 530 ? 33.094 -0.562 -19.203 1 46.62 530 GLN A CA 1
ATOM 4177 C C . GLN A 1 530 ? 33.062 -0.542 -17.688 1 46.62 530 GLN A C 1
ATOM 4179 O O . GLN A 1 530 ? 34.031 -0.175 -17.047 1 46.62 530 GLN A O 1
ATOM 4184 N N . VAL A 1 531 ? 32.094 -0.136 -17.125 1 40.91 531 VAL A N 1
ATOM 4185 C CA . VAL A 1 531 ? 32.125 -0.381 -15.695 1 40.91 531 VAL A CA 1
ATOM 4186 C C . VAL A 1 531 ? 32.406 -1.857 -15.43 1 40.91 531 VAL A C 1
ATOM 4188 O O . VAL A 1 531 ? 31.594 -2.723 -15.742 1 40.91 531 VAL A O 1
ATOM 4191 N N . ARG A 1 532 ? 33.688 -2.361 -15.719 1 35.53 532 ARG A N 1
ATOM 4192 C CA . ARG A 1 532 ? 34 -3.66 -15.133 1 35.53 532 ARG A CA 1
ATOM 4193 C C . ARG A 1 532 ? 33.375 -3.812 -13.758 1 35.53 532 ARG A C 1
ATOM 4195 O O . ARG A 1 532 ? 33.188 -2.828 -13.039 1 35.53 532 ARG A O 1
ATOM 4202 N N . ALA A 1 533 ? 32.75 -4.953 -13.594 1 35.09 533 ALA A N 1
ATOM 4203 C CA . ALA A 1 533 ? 32.281 -5.375 -12.273 1 35.09 533 ALA A CA 1
ATOM 4204 C C . ALA A 1 533 ? 33.281 -5.016 -11.188 1 35.09 533 ALA A C 1
ATOM 4206 O O . ALA A 1 533 ? 34.156 -5.816 -10.859 1 35.09 533 ALA A O 1
ATOM 4207 N N . SER A 1 534 ? 34.156 -4.074 -11.289 1 29.7 534 SER A N 1
ATOM 4208 C CA . SER A 1 534 ? 34.969 -3.865 -10.102 1 29.7 534 SER A CA 1
ATOM 4209 C C . SER A 1 534 ? 34.125 -3.789 -8.844 1 29.7 534 SER A C 1
ATOM 4211 O O . SER A 1 534 ? 33 -3.25 -8.883 1 29.7 534 SER A O 1
ATOM 4213 N N . SER A 1 535 ? 34.281 -4.727 -7.938 1 30.45 535 SER A N 1
ATOM 4214 C CA . SER A 1 535 ? 33.812 -4.652 -6.551 1 30.45 535 SER A CA 1
ATOM 4215 C C . SER A 1 535 ? 33.938 -3.234 -6.008 1 30.45 535 SER A C 1
ATOM 4217 O O . SER A 1 535 ? 34.219 -3.037 -4.824 1 30.45 535 SER A O 1
ATOM 4219 N N . ALA A 1 536 ? 34.344 -2.258 -6.73 1 29.02 536 ALA A N 1
ATOM 4220 C CA . ALA A 1 536 ? 34.531 -0.985 -6.043 1 29.02 536 ALA A CA 1
ATOM 4221 C C . ALA A 1 536 ? 33.281 -0.581 -5.277 1 29.02 536 ALA A C 1
ATOM 4223 O O . ALA A 1 536 ? 32.156 -0.645 -5.812 1 29.02 536 ALA A O 1
ATOM 4224 N N . LYS A 1 537 ? 33.375 -0.498 -4.016 1 30.47 537 LYS A N 1
ATOM 4225 C CA . LYS A 1 537 ? 32.531 0.173 -3.025 1 30.47 537 LYS A CA 1
ATOM 4226 C C . LYS A 1 537 ? 32.062 1.529 -3.537 1 30.47 537 LYS A C 1
ATOM 4228 O O . LYS A 1 537 ? 32.875 2.367 -3.938 1 30.47 537 LYS A O 1
ATOM 4233 N N . PHE A 1 538 ? 31.047 1.661 -4.309 1 29.48 538 PHE A N 1
ATOM 4234 C CA . PHE A 1 538 ? 30.453 2.994 -4.223 1 29.48 538 PHE A CA 1
ATOM 4235 C C . PHE A 1 538 ? 30.812 3.662 -2.902 1 29.48 538 PHE A C 1
ATOM 4237 O O . PHE A 1 538 ? 30.328 3.256 -1.844 1 29.48 538 PHE A O 1
ATOM 4244 N N . LYS A 1 539 ? 32.094 4.043 -2.631 1 27.86 539 LYS A N 1
ATOM 4245 C CA . LYS A 1 539 ? 32.344 4.918 -1.493 1 27.86 539 LYS A CA 1
ATOM 4246 C C . LYS A 1 539 ? 31.328 6.043 -1.42 1 27.86 539 LYS A C 1
ATOM 4248 O O . LYS A 1 539 ? 31.281 6.918 -2.291 1 27.86 539 LYS A O 1
ATOM 4253 N N . PHE A 1 540 ? 30.156 5.703 -0.904 1 25.98 540 PHE A N 1
ATOM 4254 C CA . PHE A 1 540 ? 29.422 6.855 -0.419 1 25.98 540 PHE A CA 1
ATOM 4255 C C . PHE A 1 540 ? 30.359 7.871 0.225 1 25.98 540 PHE A C 1
ATOM 4257 O O . PHE A 1 540 ? 31.25 7.504 0.982 1 25.98 540 PHE A O 1
ATOM 4264 N N . PRO A 1 541 ? 30.703 9.023 -0.352 1 25.14 541 PRO A N 1
ATOM 4265 C CA . PRO A 1 541 ? 31.578 9.961 0.342 1 25.14 541 PRO A CA 1
ATOM 4266 C C . PRO A 1 541 ? 31.375 9.961 1.854 1 25.14 541 PRO A C 1
ATOM 4268 O O . PRO A 1 541 ? 30.234 9.992 2.324 1 25.14 541 PRO A O 1
ATOM 4271 N N . ARG A 1 542 ? 32.25 9.258 2.658 1 24.72 542 ARG A N 1
ATOM 4272 C CA . ARG A 1 542 ? 32.344 9.539 4.086 1 24.72 542 ARG A CA 1
ATOM 4273 C C . ARG A 1 542 ? 32.344 11.039 4.348 1 24.72 542 ARG A C 1
ATOM 4275 O O . ARG A 1 542 ? 32.969 11.805 3.609 1 24.72 542 ARG A O 1
ATOM 4282 N N . THR A 1 543 ? 31.375 11.594 4.98 1 21.94 543 THR A N 1
ATOM 4283 C CA . THR A 1 543 ? 31.469 12.969 5.453 1 21.94 543 THR A CA 1
ATOM 4284 C C . THR A 1 543 ? 32.875 13.289 5.918 1 21.94 543 THR A C 1
ATOM 4286 O O . THR A 1 543 ? 33.531 12.469 6.566 1 21.94 543 THR A O 1
ATOM 4289 N N . PRO A 1 544 ? 33.562 14.203 5.297 1 21.27 544 PRO A N 1
ATOM 4290 C CA . PRO A 1 544 ? 34.875 14.617 5.785 1 21.27 544 PRO A CA 1
ATOM 4291 C C . PRO A 1 544 ? 34.938 14.695 7.309 1 21.27 544 PRO A C 1
ATOM 4293 O O . PRO A 1 544 ? 34.031 15.242 7.941 1 21.27 544 PRO A O 1
ATOM 4296 N N . LYS A 1 545 ? 35.438 13.648 7.996 1 22.52 545 LYS A N 1
ATOM 4297 C CA . LYS A 1 545 ? 35.812 13.977 9.375 1 22.52 545 LYS A CA 1
ATOM 4298 C C . LYS A 1 545 ? 36.469 15.344 9.453 1 22.52 545 LYS A C 1
ATOM 4300 O O . LYS A 1 545 ? 37.375 15.648 8.672 1 22.52 545 LYS A O 1
ATOM 4305 N N . ALA A 1 546 ? 35.906 16.359 10.039 1 18.78 546 ALA A N 1
ATOM 4306 C CA . ALA A 1 546 ? 36.5 17.609 10.508 1 18.78 546 ALA A CA 1
ATOM 4307 C C . ALA A 1 546 ? 37.906 17.359 11.055 1 18.78 546 ALA A C 1
ATOM 4309 O O . ALA A 1 546 ? 38.125 16.5 11.914 1 18.78 546 ALA A O 1
ATOM 4310 N N . ASN A 1 547 ? 39 17.516 10.203 1 20 547 ASN A N 1
ATOM 4311 C CA . ASN A 1 547 ? 40.375 17.656 10.594 1 20 547 ASN A CA 1
ATOM 4312 C C . ASN A 1 547 ? 40.531 18.469 11.891 1 20 547 ASN A C 1
ATOM 4314 O O . ASN A 1 547 ? 40.281 19.672 11.906 1 20 547 ASN A O 1
ATOM 4318 N N . THR A 1 548 ? 40.188 17.906 13.023 1 18.62 548 THR A N 1
ATOM 4319 C CA . THR A 1 548 ? 40.688 18.562 14.234 1 18.62 548 THR A CA 1
ATOM 4320 C C . THR A 1 548 ? 42.188 18.734 14.164 1 18.62 548 THR A C 1
ATOM 4322 O O . THR A 1 548 ? 42.938 17.766 14.133 1 18.62 548 THR A O 1
ATOM 4325 N N . LYS A 1 549 ? 42.688 19.781 13.453 1 21.12 549 LYS A N 1
ATOM 4326 C CA . LYS A 1 549 ? 44.031 20.344 13.594 1 21.12 549 LYS A CA 1
ATOM 4327 C C . LYS A 1 549 ? 44.438 20.438 15.07 1 21.12 549 LYS A C 1
ATOM 4329 O O . LYS A 1 549 ? 43.906 21.266 15.805 1 21.12 549 LYS A O 1
ATOM 4334 N N . THR A 1 550 ? 44.844 19.312 15.688 1 19.08 550 THR A N 1
ATOM 4335 C CA . THR A 1 550 ? 45.656 19.422 16.891 1 19.08 550 THR A CA 1
ATOM 4336 C C . THR A 1 550 ? 46.906 20.25 16.609 1 19.08 550 THR A C 1
ATOM 4338 O O . THR A 1 550 ? 47.625 20 15.633 1 19.08 550 THR A O 1
ATOM 4341 N N . MET A 1 551 ? 47.062 21.484 17.062 1 19.89 551 MET A N 1
ATOM 4342 C CA . MET A 1 551 ? 48.188 22.391 17.281 1 19.89 551 MET A CA 1
ATOM 4343 C C . MET A 1 551 ? 49.344 21.656 17.953 1 19.89 551 MET A C 1
ATOM 4345 O O . MET A 1 551 ? 49.312 21.406 19.156 1 19.89 551 MET A O 1
ATOM 4349 N N . GLN A 1 552 ? 49.969 20.531 17.203 1 18.36 552 GLN A N 1
ATOM 4350 C CA . GLN A 1 552 ? 51.281 20.156 17.734 1 18.36 552 GLN A CA 1
ATOM 4351 C C . GLN A 1 552 ? 52.219 21.375 17.781 1 18.36 552 GLN A C 1
ATOM 4353 O O . GLN A 1 552 ? 52.188 22.219 16.875 1 18.36 552 GLN A O 1
ATOM 4358 N N . SER A 1 553 ? 52.906 21.625 18.891 1 19.12 553 SER A N 1
ATOM 4359 C CA . SER A 1 553 ? 54.031 22.406 19.391 1 19.12 553 SER A CA 1
ATOM 4360 C C . SER A 1 553 ? 55.25 22.234 18.516 1 19.12 553 SER A C 1
ATOM 4362 O O . SER A 1 553 ? 55.344 21.266 17.75 1 19.12 553 SER A O 1
ATOM 4364 N N . GLU A 1 554 ? 56.406 22.922 18.656 1 18.88 554 GLU A N 1
ATOM 4365 C CA . GLU A 1 554 ? 57.688 23.359 18.109 1 18.88 554 GLU A CA 1
ATOM 4366 C C . GLU A 1 554 ? 58.625 22.188 17.875 1 18.88 554 GLU A C 1
ATOM 4368 O O . GLU A 1 554 ? 59.625 22.312 17.172 1 18.88 554 GLU A O 1
ATOM 4373 N N . ASP A 1 555 ? 58.688 20.984 18.609 1 18.53 555 ASP A N 1
ATOM 4374 C CA . ASP A 1 555 ? 60.094 20.641 18.859 1 18.53 555 ASP A CA 1
ATOM 4375 C C . ASP A 1 555 ? 60.75 20.125 17.594 1 18.53 555 ASP A C 1
ATOM 4377 O O . ASP A 1 555 ? 61.812 20.625 17.203 1 18.53 555 ASP A O 1
ATOM 4381 N N . ASP A 1 556 ? 61.094 18.703 17.469 1 18.89 556 ASP A N 1
ATOM 4382 C CA . ASP A 1 556 ? 62.375 18.156 17.078 1 18.89 556 ASP A CA 1
ATOM 4383 C C . ASP A 1 556 ? 62.469 18.016 15.555 1 18.89 556 ASP A C 1
ATOM 4385 O O . ASP A 1 556 ? 61.594 17.453 14.922 1 18.89 556 ASP A O 1
ATOM 4389 N N . ILE A 1 557 ? 63.375 18.688 14.812 1 19.97 557 ILE A N 1
ATOM 4390 C CA . ILE A 1 557 ? 63.969 18.969 13.5 1 19.97 557 ILE A CA 1
ATOM 4391 C C . ILE A 1 557 ? 64.562 17.688 12.906 1 19.97 557 ILE A C 1
ATOM 4393 O O . ILE A 1 557 ? 65 17.672 11.75 1 19.97 557 ILE A O 1
ATOM 4397 N N . LEU A 1 558 ? 64.875 16.547 13.711 1 18.33 558 LEU A N 1
ATOM 4398 C CA . LEU A 1 558 ? 66.188 16.031 13.383 1 18.33 558 LEU A CA 1
ATOM 4399 C C . LEU A 1 558 ? 66.188 15.383 12 1 18.33 558 LEU A C 1
ATOM 4401 O O . LEU A 1 558 ? 65.125 15.125 11.43 1 18.33 558 LEU A O 1
ATOM 4405 N N . GLU A 1 559 ? 66.938 14.18 11.898 1 18.2 559 GLU A N 1
ATOM 4406 C CA . GLU A 1 559 ? 68 13.625 11.086 1 18.2 559 GLU A CA 1
ATOM 4407 C C . GLU A 1 559 ? 67.5 12.875 9.867 1 18.2 559 GLU A C 1
ATOM 4409 O O . GLU A 1 559 ? 66.438 12.227 9.953 1 18.2 559 GLU A O 1
ATOM 4414 N N . ASP A 1 560 ? 68.062 12.969 8.664 1 19.61 560 ASP A N 1
ATOM 4415 C CA . ASP A 1 560 ? 68 12.898 7.203 1 19.61 560 ASP A CA 1
ATOM 4416 C C . ASP A 1 560 ? 67.875 11.445 6.734 1 19.61 560 ASP A C 1
ATOM 4418 O O . ASP A 1 560 ? 67.312 11.18 5.672 1 19.61 560 ASP A O 1
ATOM 4422 N N . GLN A 1 561 ? 68.625 10.445 7.332 1 17.98 561 GLN A N 1
ATOM 4423 C CA . GLN A 1 561 ? 69.562 9.703 6.52 1 17.98 561 GLN A CA 1
ATOM 4424 C C . GLN A 1 561 ? 68.875 8.625 5.691 1 17.98 561 GLN A C 1
ATOM 4426 O O . GLN A 1 561 ? 69.062 8.523 4.484 1 17.98 561 GLN A O 1
ATOM 4431 N N . SER A 1 562 ? 68.562 7.305 6.227 1 18.11 562 SER A N 1
ATOM 4432 C CA . SER A 1 562 ? 69.125 6.074 5.656 1 18.11 562 SER A CA 1
ATOM 4433 C C . SER A 1 562 ? 68.188 5.52 4.574 1 18.11 562 SER A C 1
ATOM 4435 O O . SER A 1 562 ? 67 5.621 4.688 1 18.11 562 SER A O 1
ATOM 4437 N N . SER A 1 563 ? 68.562 5.156 3.287 1 19.75 563 SER A N 1
ATOM 4438 C CA . SER A 1 563 ? 68.312 4.977 1.858 1 19.75 563 SER A CA 1
ATOM 4439 C C . SER A 1 563 ? 67.375 3.801 1.597 1 19.75 563 SER A C 1
ATOM 4441 O O . SER A 1 563 ? 66.5 3.896 0.763 1 19.75 563 SER A O 1
ATOM 4443 N N . GLN A 1 564 ? 67.688 2.492 1.891 1 19.31 564 GLN A N 1
ATOM 4444 C CA . GLN A 1 564 ? 67.938 1.423 0.93 1 19.31 564 GLN A CA 1
ATOM 4445 C C . GLN A 1 564 ? 66.625 0.705 0.555 1 19.31 564 GLN A C 1
ATOM 4447 O O . GLN A 1 564 ? 66.375 0.526 -0.628 1 19.31 564 GLN A O 1
ATOM 4452 N N . ASP A 1 565 ? 66.125 -0.432 1.279 1 17.77 565 ASP A N 1
ATOM 4453 C CA . ASP A 1 565 ? 66 -1.835 0.898 1 17.77 565 ASP A CA 1
ATOM 4454 C C . ASP A 1 565 ? 64.562 -2.16 0.5 1 17.77 565 ASP A C 1
ATOM 4456 O O . ASP A 1 565 ? 64.25 -3.318 0.236 1 17.77 565 ASP A O 1
ATOM 4460 N N . ASN A 1 566 ? 63.375 -1.274 0.587 1 17.39 566 ASN A N 1
ATOM 4461 C CA . ASN A 1 566 ? 62.125 -1.812 1.068 1 17.39 566 ASN A CA 1
ATOM 4462 C C . ASN A 1 566 ? 61.344 -2.492 -0.052 1 17.39 566 ASN A C 1
ATOM 4464 O O . ASN A 1 566 ? 60.844 -1.829 -0.971 1 17.39 566 ASN A O 1
ATOM 4468 N N . VAL A 1 567 ? 61.375 -3.785 -0.381 1 19.11 567 VAL A N 1
ATOM 4469 C CA . VAL A 1 567 ? 61.062 -4.742 -1.437 1 19.11 567 VAL A CA 1
ATOM 4470 C C . VAL A 1 567 ? 59.562 -4.762 -1.696 1 19.11 567 VAL A C 1
ATOM 4472 O O . VAL A 1 567 ? 58.781 -4.254 -0.89 1 19.11 567 VAL A O 1
ATOM 4475 N N . ASN A 1 568 ? 58.812 -6.023 -2.301 1 19.31 568 ASN A N 1
ATOM 4476 C CA . ASN A 1 568 ? 58 -6.648 -3.338 1 19.31 568 ASN A CA 1
ATOM 4477 C C . ASN A 1 568 ? 56.562 -6.828 -2.885 1 19.31 568 ASN A C 1
ATOM 4479 O O . ASN A 1 568 ? 55.75 -7.461 -3.576 1 19.31 568 ASN A O 1
ATOM 4483 N N . ASN A 1 569 ? 56.062 -6.633 -1.628 1 17.72 569 ASN A N 1
ATOM 4484 C CA . ASN A 1 569 ? 55.031 -7.484 -1.079 1 17.72 569 ASN A CA 1
ATOM 4485 C C . ASN A 1 569 ? 53.656 -7.094 -1.615 1 17.72 569 ASN A C 1
ATOM 4487 O O . ASN A 1 569 ? 53.156 -5.992 -1.354 1 17.72 569 ASN A O 1
ATOM 4491 N N . ILE A 1 570 ? 53.156 -7.578 -2.799 1 19.94 570 ILE A N 1
ATOM 4492 C CA . ILE A 1 570 ? 51.969 -7.41 -3.623 1 19.94 570 ILE A CA 1
ATOM 4493 C C . ILE A 1 570 ? 50.719 -7.715 -2.795 1 19.94 570 ILE A C 1
ATOM 4495 O O . ILE A 1 570 ? 50.438 -8.867 -2.449 1 19.94 570 ILE A O 1
ATOM 4499 N N . ALA A 1 571 ? 50.188 -6.965 -1.85 1 19.55 571 ALA A N 1
ATOM 4500 C CA . ALA A 1 571 ? 49.188 -7.309 -0.842 1 19.55 571 ALA A CA 1
ATOM 4501 C C . ALA A 1 571 ? 47.812 -7.535 -1.482 1 19.55 571 ALA A C 1
ATOM 4503 O O . ALA A 1 571 ? 47.281 -6.664 -2.18 1 19.55 571 ALA A O 1
ATOM 4504 N N . GLN A 1 572 ? 47.25 -8.812 -1.682 1 20.28 572 GLN A N 1
ATOM 4505 C CA . GLN A 1 572 ? 46.094 -9.562 -2.146 1 20.28 572 GLN A CA 1
ATOM 4506 C C . GLN A 1 572 ? 44.812 -9.016 -1.54 1 20.28 572 GLN A C 1
ATOM 4508 O O . GLN A 1 572 ? 44.625 -9.016 -0.319 1 20.28 572 GLN A O 1
ATOM 4513 N N . SER A 1 573 ? 44.125 -8.039 -2.09 1 23 573 SER A N 1
ATOM 4514 C CA . SER A 1 573 ? 43 -7.211 -1.695 1 23 573 SER A CA 1
ATOM 4515 C C . SER A 1 573 ? 41.781 -8.062 -1.344 1 23 573 SER A C 1
ATOM 4517 O O . SER A 1 573 ? 41.219 -8.719 -2.213 1 23 573 SER A O 1
ATOM 4519 N N . GLU A 1 574 ? 41.625 -8.734 -0.206 1 22.33 574 GLU A N 1
ATOM 4520 C CA . GLU A 1 574 ? 40.656 -9.648 0.373 1 22.33 574 GLU A CA 1
ATOM 4521 C C . GLU A 1 574 ? 39.25 -9.023 0.381 1 22.33 574 GLU A C 1
ATOM 4523 O O . GLU A 1 574 ? 39.062 -7.91 0.879 1 22.33 574 GLU A O 1
ATOM 4528 N N . ALA A 1 575 ? 38.312 -9.398 -0.494 1 24.64 575 ALA A N 1
ATOM 4529 C CA . ALA A 1 575 ? 36.875 -9.25 -0.808 1 24.64 575 ALA A CA 1
ATOM 4530 C C . ALA A 1 575 ? 36.031 -9.203 0.465 1 24.64 575 ALA A C 1
ATOM 4532 O O . ALA A 1 575 ? 36.062 -10.141 1.269 1 24.64 575 ALA A O 1
ATOM 4533 N N . ALA A 1 576 ? 35.562 -8.031 0.914 1 25.95 576 ALA A N 1
ATOM 4534 C CA . ALA A 1 576 ? 34.844 -7.777 2.162 1 25.95 576 ALA A CA 1
ATOM 4535 C C . ALA A 1 576 ? 33.719 -8.773 2.357 1 25.95 576 ALA A C 1
ATOM 4537 O O . ALA A 1 576 ? 32.812 -8.859 1.524 1 25.95 576 ALA A O 1
ATOM 4538 N N . GLN A 1 577 ? 33.781 -9.891 2.908 1 25.91 577 GLN A N 1
ATOM 4539 C CA . GLN A 1 577 ? 32.844 -10.898 3.363 1 25.91 577 GLN A CA 1
ATOM 4540 C C . GLN A 1 577 ? 31.562 -10.258 3.914 1 25.91 577 GLN A C 1
ATOM 4542 O O . GLN A 1 577 ? 31.594 -9.117 4.387 1 25.91 577 GLN A O 1
ATOM 4547 N N . PRO A 1 578 ? 30.312 -10.719 3.648 1 29.95 578 PRO A N 1
ATOM 4548 C CA . PRO A 1 578 ? 29.047 -10.305 4.223 1 29.95 578 PRO A CA 1
ATOM 4549 C C . PRO A 1 578 ? 29.188 -9.766 5.648 1 29.95 578 PRO A C 1
ATOM 4551 O O . PRO A 1 578 ? 30.109 -10.148 6.363 1 29.95 578 PRO A O 1
ATOM 4554 N N . GLY A 1 579 ? 28.891 -8.523 5.887 1 31.64 579 GLY A N 1
ATOM 4555 C CA . GLY A 1 579 ? 29.141 -7.898 7.172 1 31.64 579 GLY A CA 1
ATOM 4556 C C . GLY A 1 579 ? 29.109 -8.883 8.328 1 31.64 579 GLY A C 1
ATOM 4557 O O . GLY A 1 579 ? 28.094 -9.523 8.578 1 31.64 579 GLY A O 1
ATOM 4558 N N . HIS A 1 580 ? 30.109 -9.539 8.695 1 35.53 580 HIS A N 1
ATOM 4559 C CA . HIS A 1 580 ? 30.391 -10.477 9.773 1 35.53 580 HIS A CA 1
ATOM 4560 C C . HIS A 1 580 ? 29.906 -9.945 11.109 1 35.53 580 HIS A C 1
ATOM 4562 O O . HIS A 1 580 ? 30.359 -8.898 11.578 1 35.53 580 HIS A O 1
ATOM 4568 N N . VAL A 1 581 ? 28.688 -10 11.352 1 38.19 581 VAL A N 1
ATOM 4569 C CA . VAL A 1 581 ? 28.25 -9.844 12.734 1 38.19 581 VAL A CA 1
ATOM 4570 C C . VAL A 1 581 ? 29.297 -10.422 13.68 1 38.19 581 VAL A C 1
ATOM 4572 O O . VAL A 1 581 ? 29.641 -11.602 13.594 1 38.19 581 VAL A O 1
ATOM 4575 N N . LYS A 1 582 ? 30.234 -9.68 14.148 1 48.5 582 LYS A N 1
ATOM 4576 C CA . LYS A 1 582 ? 31.281 -10.125 15.062 1 48.5 582 LYS A CA 1
ATOM 4577 C C . LYS A 1 582 ? 30.688 -10.969 16.203 1 48.5 582 LYS A C 1
ATOM 4579 O O . LYS A 1 582 ? 29.922 -10.461 17.016 1 48.5 582 LYS A O 1
ATOM 4584 N N . ILE A 1 583 ? 30.703 -12.219 16.078 1 58.19 583 ILE A N 1
ATOM 4585 C CA . ILE A 1 583 ? 30.359 -13.156 17.141 1 58.19 583 ILE A CA 1
ATOM 4586 C C . ILE A 1 583 ? 31.375 -13.031 18.281 1 58.19 583 ILE A C 1
ATOM 4588 O O . ILE A 1 583 ? 32.562 -13.195 18.062 1 58.19 583 ILE A O 1
ATOM 4592 N N . VAL A 1 584 ? 31.031 -12.508 19.359 1 69.5 584 VAL A N 1
ATOM 4593 C CA . VAL A 1 584 ? 31.953 -12.266 20.453 1 69.5 584 VAL A CA 1
ATOM 4594 C C . VAL A 1 584 ? 32.094 -13.516 21.312 1 69.5 584 VAL A C 1
ATOM 4596 O O . VAL A 1 584 ? 33.156 -13.781 21.891 1 69.5 584 VAL A O 1
ATOM 4599 N N . GLN A 1 585 ? 30.953 -14.266 21.375 1 78.31 585 GLN A N 1
ATOM 4600 C CA . GLN A 1 585 ? 30.984 -15.477 22.188 1 78.31 585 GLN A CA 1
ATOM 4601 C C . GLN A 1 585 ? 30.172 -16.594 21.531 1 78.31 585 GLN A C 1
ATOM 4603 O O . GLN A 1 585 ? 29.312 -16.328 20.688 1 78.31 585 GLN A O 1
ATOM 4608 N N . VAL A 1 586 ? 30.531 -17.719 21.828 1 80.31 586 VAL A N 1
ATOM 4609 C CA . VAL A 1 586 ? 29.766 -18.859 21.344 1 80.31 586 VAL A CA 1
ATOM 4610 C C . VAL A 1 586 ? 28.375 -18.844 21.969 1 80.31 586 VAL A C 1
ATOM 4612 O O . VAL A 1 586 ? 28.219 -18.875 23.188 1 80.31 586 VAL A O 1
ATOM 4615 N N . GLY A 1 587 ? 27.453 -18.766 21.172 1 77.81 587 GLY A N 1
ATOM 4616 C CA . GLY A 1 587 ? 26.078 -18.719 21.672 1 77.81 587 GLY A CA 1
ATOM 4617 C C . G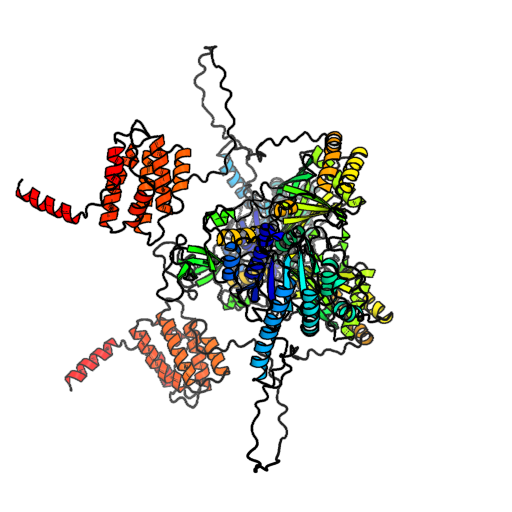LY A 1 587 ? 25.406 -20.078 21.656 1 77.81 587 GLY A C 1
ATOM 4618 O O . GLY A 1 587 ? 25.953 -21.047 21.125 1 77.81 587 GLY A O 1
ATOM 4619 N N . SER A 1 588 ? 24.141 -20.156 22.141 1 75.94 588 SER A N 1
ATOM 4620 C CA . SER A 1 588 ? 23.406 -21.422 22.25 1 75.94 588 SER A CA 1
ATOM 4621 C C . SER A 1 588 ? 22.578 -21.688 21 1 75.94 588 SER A C 1
ATOM 4623 O O . SER A 1 588 ? 22.141 -22.812 20.766 1 75.94 588 SER A O 1
ATOM 4625 N N . VAL A 1 589 ? 22.484 -20.875 20.234 1 74.69 589 VAL A N 1
ATOM 4626 C CA . VAL A 1 589 ? 21.594 -21 19.078 1 74.69 589 VAL A CA 1
ATOM 4627 C C . VAL A 1 589 ? 22.312 -21.703 17.938 1 74.69 589 VAL A C 1
ATOM 4629 O O . VAL A 1 589 ? 21.812 -22.672 17.375 1 74.69 589 VAL A O 1
ATOM 4632 N N . THR A 1 590 ? 23.484 -21.297 17.609 1 78.88 590 THR A N 1
ATOM 4633 C CA . THR A 1 590 ? 24.328 -21.922 16.594 1 78.88 590 THR A CA 1
ATOM 4634 C C . THR A 1 590 ? 25.766 -22.078 17.109 1 78.88 590 THR A C 1
ATOM 4636 O O . THR A 1 590 ? 26.688 -21.438 16.594 1 78.88 590 THR A O 1
ATOM 4639 N N . PRO A 1 591 ? 25.812 -22.938 17.797 1 85.19 591 PRO A N 1
ATOM 4640 C CA . PRO A 1 591 ? 27.125 -23.031 18.422 1 85.19 591 PRO A CA 1
ATOM 4641 C C . PRO A 1 591 ? 28.234 -23.406 17.453 1 85.19 591 PRO A C 1
ATOM 4643 O O . PRO A 1 591 ? 29.344 -22.875 17.531 1 85.19 591 PRO A O 1
ATOM 4646 N N . ALA A 1 592 ? 27.906 -24.141 16.531 1 85.56 592 ALA A N 1
ATOM 4647 C CA . ALA A 1 592 ? 28.922 -24.609 15.578 1 85.56 592 ALA A CA 1
ATOM 4648 C C . ALA A 1 592 ? 29.375 -23.469 14.656 1 85.56 592 ALA A C 1
ATOM 4650 O O . ALA A 1 592 ? 30.578 -23.297 14.43 1 85.56 592 ALA A O 1
ATOM 4651 N N . GLU A 1 593 ? 28.562 -22.75 14.258 1 81.5 593 GLU A N 1
ATOM 4652 C CA . GLU A 1 593 ? 28.875 -21.641 13.367 1 81.5 593 GLU A CA 1
ATOM 4653 C C . GLU A 1 593 ? 29.578 -20.516 14.109 1 81.5 593 GLU A C 1
ATOM 4655 O O . GLU A 1 593 ? 30.531 -19.922 13.586 1 81.5 593 GLU A O 1
ATOM 4660 N N . ASP A 1 594 ? 29.094 -20.281 15.25 1 83.81 594 ASP A N 1
ATOM 4661 C CA . ASP A 1 594 ? 29.75 -19.266 16.078 1 83.81 594 ASP A CA 1
ATOM 4662 C C . ASP A 1 594 ? 31.203 -19.656 16.344 1 83.81 594 ASP A C 1
ATOM 4664 O O . ASP A 1 594 ? 32.094 -18.797 16.328 1 83.81 594 ASP A O 1
ATOM 4668 N N . PHE A 1 595 ? 31.391 -20.875 16.594 1 89.31 595 PHE A N 1
ATOM 4669 C CA . PHE A 1 595 ? 32.719 -21.391 16.844 1 89.31 595 PHE A CA 1
ATOM 4670 C C . PHE A 1 595 ? 33.656 -21.141 15.648 1 89.31 595 PHE A C 1
ATOM 4672 O O . PHE A 1 595 ? 34.75 -20.609 15.805 1 89.31 595 PHE A O 1
ATOM 4679 N N . LEU A 1 596 ? 33.125 -21.438 14.586 1 83.69 596 LEU A N 1
ATOM 4680 C CA . LEU A 1 596 ? 33.938 -21.312 13.375 1 83.69 596 LEU A CA 1
ATOM 4681 C C . LEU A 1 596 ? 34.219 -19.844 13.055 1 83.69 596 LEU A C 1
ATOM 4683 O O . LEU A 1 596 ? 35.312 -19.484 12.648 1 83.69 596 LEU A O 1
ATOM 4687 N N . ALA A 1 597 ? 33.312 -19.062 13.305 1 80.94 597 ALA A N 1
ATOM 4688 C CA . ALA A 1 597 ? 33.469 -17.641 13.062 1 80.94 597 ALA A CA 1
ATOM 4689 C C . ALA A 1 597 ? 34.5 -17.031 14 1 80.94 597 ALA A C 1
ATOM 4691 O O . ALA A 1 597 ? 35.312 -16.203 13.578 1 80.94 597 ALA A O 1
ATOM 4692 N N . LEU A 1 598 ? 34.438 -17.469 15.133 1 84.19 598 LEU A N 1
ATOM 4693 C CA . LEU A 1 598 ? 35.406 -16.953 16.109 1 84.19 598 LEU A CA 1
ATOM 4694 C C . LEU A 1 598 ? 36.812 -17.453 15.805 1 84.19 598 LEU A C 1
ATOM 4696 O O . LEU A 1 598 ? 37.781 -16.719 16 1 84.19 598 LEU A O 1
ATOM 4700 N N . VAL A 1 599 ? 36.875 -18.641 15.289 1 83.06 599 VAL A N 1
ATOM 4701 C CA . VAL A 1 599 ? 38.156 -19.172 14.859 1 83.06 599 VAL A CA 1
ATOM 4702 C C . VAL A 1 599 ? 38.688 -18.328 13.711 1 83.06 599 VAL A C 1
ATOM 4704 O O . VAL A 1 599 ? 39.875 -18 13.688 1 83.06 599 VAL A O 1
ATOM 4707 N N . GLN A 1 600 ? 37.812 -17.953 12.898 1 79.12 600 GLN A N 1
ATOM 4708 C CA . GLN A 1 600 ? 38.219 -17.172 11.727 1 79.12 600 GLN A CA 1
ATOM 4709 C C . GLN A 1 600 ? 38.594 -15.742 12.117 1 79.12 600 GLN A C 1
ATOM 4711 O O . GLN A 1 600 ? 39.438 -15.109 11.477 1 79.12 600 GLN A O 1
ATOM 4716 N N . GLN A 1 601 ? 38 -15.281 13.242 1 79.25 601 GLN A N 1
ATOM 4717 C CA . GLN A 1 601 ? 38.281 -13.945 13.758 1 79.25 601 GLN A CA 1
ATOM 4718 C C . GLN A 1 601 ? 39.594 -13.914 14.523 1 79.25 601 GLN A C 1
ATOM 4720 O O . GLN A 1 601 ? 40.062 -12.852 14.945 1 79.25 601 GLN A O 1
ATOM 4725 N N . GLY A 1 602 ? 40.125 -15.062 14.828 1 78.5 602 GLY A N 1
ATOM 4726 C CA . GLY A 1 602 ? 41.469 -15.156 15.414 1 78.5 602 GLY A CA 1
ATOM 4727 C C . GLY A 1 602 ? 41.438 -15.258 16.922 1 78.5 602 GLY A C 1
ATOM 4728 O O . GLY A 1 602 ? 42.469 -15.039 17.578 1 78.5 602 GLY A O 1
ATOM 4729 N N . VAL A 1 603 ? 40.375 -15.5 17.484 1 80.56 603 VAL A N 1
ATOM 4730 C CA . VAL A 1 603 ? 40.281 -15.719 18.922 1 80.56 603 VAL A CA 1
ATOM 4731 C C . VAL A 1 603 ? 41 -17 19.297 1 80.56 603 VAL A C 1
ATOM 4733 O O . VAL A 1 603 ? 40.938 -18 18.562 1 80.56 603 VAL A O 1
ATOM 4736 N N . PRO A 1 604 ? 41.781 -16.953 20.297 1 82.38 604 PRO A N 1
ATOM 4737 C CA . PRO A 1 604 ? 42.531 -18.156 20.672 1 82.38 604 PRO A CA 1
ATOM 4738 C C . PRO A 1 604 ? 41.625 -19.375 20.875 1 82.38 604 PRO A C 1
ATOM 4740 O O . PRO A 1 604 ? 40.562 -19.266 21.531 1 82.38 604 PRO A O 1
ATOM 4743 N N . LEU A 1 605 ? 42 -20.438 20.359 1 86.38 605 LEU A N 1
ATOM 4744 C CA . LEU A 1 605 ? 41.188 -21.656 20.297 1 86.38 605 LEU A CA 1
ATOM 4745 C C . LEU A 1 605 ? 40.812 -22.125 21.703 1 86.38 605 LEU A C 1
ATOM 4747 O O . LEU A 1 605 ? 39.688 -22.609 21.922 1 86.38 605 LEU A O 1
ATOM 4751 N N . ILE A 1 606 ? 41.719 -21.953 22.578 1 84.75 606 ILE A N 1
ATOM 4752 C CA . ILE A 1 606 ? 41.5 -22.406 23.953 1 84.75 606 ILE A CA 1
ATOM 4753 C C . ILE A 1 606 ? 40.312 -21.672 24.562 1 84.75 606 ILE A C 1
ATOM 4755 O O . ILE A 1 606 ? 39.469 -22.281 25.234 1 84.75 606 ILE A O 1
ATOM 4759 N N . ASP A 1 607 ? 40.188 -20.469 24.25 1 84.88 607 ASP A N 1
ATOM 4760 C CA . ASP A 1 607 ? 39.094 -19.656 24.781 1 84.88 607 ASP A CA 1
ATOM 4761 C C . ASP A 1 607 ? 37.781 -20.016 24.125 1 84.88 607 ASP A C 1
ATOM 4763 O O . ASP A 1 607 ? 36.75 -20.094 24.797 1 84.88 607 ASP A O 1
ATOM 4767 N N . ILE A 1 608 ? 37.844 -20.234 23 1 86.56 608 ILE A N 1
ATOM 4768 C CA . ILE A 1 608 ? 36.625 -20.562 22.25 1 86.56 608 ILE A CA 1
ATOM 4769 C C . ILE A 1 608 ? 36.125 -21.938 22.672 1 86.56 608 ILE A C 1
ATOM 4771 O O . ILE A 1 608 ? 34.906 -22.125 22.828 1 86.56 608 ILE A O 1
ATOM 4775 N N . CYS A 1 609 ? 36.969 -22.766 22.828 1 89.56 609 CYS A N 1
ATOM 4776 C CA . CYS A 1 609 ? 36.625 -24.109 23.266 1 89.56 609 CYS A CA 1
ATOM 4777 C C . CYS A 1 609 ? 35.938 -24.094 24.625 1 89.56 609 CYS A C 1
ATOM 4779 O O . CYS A 1 609 ? 34.938 -24.781 24.844 1 89.56 609 CYS A O 1
ATOM 4781 N N . GLN A 1 610 ? 36.438 -23.328 25.453 1 86.56 610 GLN A N 1
ATOM 4782 C CA . GLN A 1 610 ? 35.844 -23.219 26.781 1 86.56 610 GLN A CA 1
ATOM 4783 C C . GLN A 1 610 ? 34.406 -22.719 26.719 1 86.56 610 GLN A C 1
ATOM 4785 O O . GLN A 1 610 ? 33.531 -23.25 27.391 1 86.56 610 GLN A O 1
ATOM 4790 N N . GLN A 1 611 ? 34.25 -21.812 25.922 1 85.12 611 GLN A N 1
ATOM 4791 C CA . GLN A 1 611 ? 32.906 -21.281 25.734 1 85.12 611 GLN A CA 1
ATOM 4792 C C . GLN A 1 611 ? 31.984 -22.328 25.109 1 85.12 611 GLN A C 1
ATOM 4794 O O . GLN A 1 611 ? 30.859 -22.5 25.547 1 85.12 611 GLN A O 1
ATOM 4799 N N . CYS A 1 612 ? 32.438 -22.953 24.234 1 88.94 612 CYS A N 1
ATOM 4800 C CA . CYS A 1 612 ? 31.672 -23.938 23.5 1 88.94 612 CYS A CA 1
ATOM 4801 C C . CYS A 1 612 ? 31.312 -25.125 24.391 1 88.94 612 CYS A C 1
ATOM 4803 O O . CYS A 1 612 ? 30.203 -25.641 24.328 1 88.94 612 CYS A O 1
ATOM 4805 N N . GLN A 1 613 ? 32.219 -25.516 25.094 1 90.06 613 GLN A N 1
ATOM 4806 C CA . GLN A 1 613 ? 32.031 -26.625 26.031 1 90.06 613 GLN A CA 1
ATOM 4807 C C . GLN A 1 613 ? 30.922 -26.328 27 1 90.06 613 GLN A C 1
ATOM 4809 O O . GLN A 1 613 ? 30.094 -27.203 27.281 1 90.06 613 GLN A O 1
ATOM 4814 N N . THR A 1 614 ? 30.906 -25.172 27.453 1 85.19 614 THR A N 1
ATOM 4815 C CA . THR A 1 614 ? 29.844 -24.75 28.359 1 85.19 614 THR A CA 1
ATOM 4816 C C . THR A 1 614 ? 28.484 -24.797 27.672 1 85.19 614 THR A C 1
ATOM 4818 O O . THR A 1 614 ? 27.5 -25.266 28.25 1 85.19 614 THR A O 1
ATOM 4821 N N . ILE A 1 615 ? 28.484 -24.406 26.531 1 84.75 615 ILE A N 1
ATOM 4822 C CA . ILE A 1 615 ? 27.25 -24.344 25.766 1 84.75 615 ILE A CA 1
ATOM 4823 C C . ILE A 1 615 ? 26.781 -25.75 25.406 1 84.75 615 ILE A C 1
ATOM 4825 O O . ILE A 1 615 ? 25.594 -26.062 25.5 1 84.75 615 ILE A O 1
ATOM 4829 N N . ILE A 1 616 ? 27.641 -26.578 25.031 1 89.19 616 ILE A N 1
ATOM 4830 C CA . ILE A 1 616 ? 27.328 -27.969 24.703 1 89.19 616 ILE A CA 1
ATOM 4831 C C . ILE A 1 616 ? 26.703 -28.656 25.906 1 89.19 616 ILE A C 1
ATOM 4833 O O . ILE A 1 616 ? 25.688 -29.359 25.797 1 89.19 616 ILE A O 1
ATOM 4837 N N . LEU A 1 617 ? 27.328 -28.438 27 1 84.81 617 LEU A N 1
ATOM 4838 C CA . LEU A 1 617 ? 26.812 -29.031 28.219 1 84.81 617 LEU A CA 1
ATOM 4839 C C . LEU A 1 617 ? 25.422 -28.5 28.547 1 84.81 617 LEU A C 1
ATOM 4841 O O . LEU A 1 617 ? 24.516 -29.266 28.891 1 84.81 617 LEU A O 1
ATOM 4845 N N . GLN A 1 618 ? 25.281 -27.328 28.391 1 80.81 618 GLN A N 1
ATOM 4846 C CA . GLN A 1 618 ? 23.984 -26.719 28.641 1 80.81 618 GLN A CA 1
ATOM 4847 C C . GLN A 1 618 ? 22.922 -27.266 27.703 1 80.81 618 GLN A C 1
ATOM 4849 O O . GLN A 1 618 ? 21.812 -27.562 28.125 1 80.81 618 GLN A O 1
ATOM 4854 N N . LEU A 1 619 ? 23.312 -27.375 26.531 1 81.56 619 LEU A N 1
ATOM 4855 C CA . LEU A 1 619 ? 22.391 -27.875 25.516 1 81.56 619 LEU A CA 1
ATOM 4856 C C . LEU A 1 619 ? 22.078 -29.344 25.734 1 81.56 619 LEU A C 1
ATOM 4858 O O . LEU A 1 619 ? 20.938 -29.781 25.547 1 81.56 619 LEU A O 1
ATOM 4862 N N . ALA A 1 620 ? 22.984 -30.062 26.078 1 80.94 620 ALA A N 1
ATOM 4863 C CA . ALA A 1 620 ? 22.828 -31.5 26.312 1 80.94 620 ALA A CA 1
ATOM 4864 C C . ALA A 1 620 ? 21.938 -31.766 27.531 1 80.94 620 ALA A C 1
ATOM 4866 O O . ALA A 1 620 ? 21.141 -32.688 27.531 1 80.94 620 ALA A O 1
ATOM 4867 N N . VAL A 1 621 ? 22.141 -30.906 28.453 1 76.75 621 VAL A N 1
ATOM 4868 C CA . VAL A 1 621 ? 21.391 -31.078 29.703 1 76.75 621 VAL A CA 1
ATOM 4869 C C . VAL A 1 621 ? 19.938 -30.625 29.5 1 76.75 621 VAL A C 1
ATOM 4871 O O . VAL A 1 621 ? 19.016 -31.25 30 1 76.75 621 VAL A O 1
ATOM 4874 N N . ARG A 1 622 ? 19.828 -29.734 28.75 1 70.75 622 ARG A N 1
ATOM 4875 C CA . ARG A 1 622 ? 18.5 -29.156 28.516 1 70.75 622 ARG A CA 1
ATOM 4876 C C . ARG A 1 622 ? 17.75 -29.922 27.438 1 70.75 622 ARG A C 1
ATOM 4878 O O . ARG A 1 622 ? 16.516 -29.922 27.422 1 70.75 622 ARG A O 1
ATOM 4885 N N . ALA A 1 623 ? 18.406 -30.578 26.625 1 64.06 623 ALA A N 1
ATOM 4886 C CA . ALA A 1 623 ? 17.812 -31.266 25.484 1 64.06 623 ALA A CA 1
ATOM 4887 C C . ALA A 1 623 ? 17.062 -32.5 25.922 1 64.06 623 ALA A C 1
ATOM 4889 O O . ALA A 1 623 ? 17.578 -33.312 26.688 1 64.06 623 ALA A O 1
ATOM 4890 N N . GLN A 1 624 ? 15.891 -32.625 25.672 1 57.66 624 GLN A N 1
ATOM 4891 C CA . GLN A 1 624 ? 15.172 -33.875 25.969 1 57.66 624 GLN A CA 1
ATOM 4892 C C . GLN A 1 624 ? 15.367 -34.906 24.859 1 57.66 624 GLN A C 1
ATOM 4894 O O . GLN A 1 624 ? 15.625 -36.062 25.125 1 57.66 624 GLN A O 1
ATOM 4899 N N . ASN A 1 625 ? 15.242 -34.469 23.516 1 58.97 625 ASN A N 1
ATOM 4900 C CA . ASN A 1 625 ? 15.336 -35.469 22.438 1 58.97 625 ASN A CA 1
ATOM 4901 C C . ASN A 1 625 ? 16.266 -35 21.328 1 58.97 625 ASN A C 1
ATOM 4903 O O . ASN A 1 625 ? 16.812 -35.812 20.594 1 58.97 625 ASN A O 1
ATOM 4907 N N . ASP A 1 626 ? 16.5 -33.844 21.125 1 65.75 626 ASP A N 1
ATOM 4908 C CA . ASP A 1 626 ? 17.281 -33.406 19.969 1 65.75 626 ASP A CA 1
ATOM 4909 C C . ASP A 1 626 ? 18.703 -33.031 20.375 1 65.75 626 ASP A C 1
ATOM 4911 O O . ASP A 1 626 ? 18.906 -31.953 20.953 1 65.75 626 ASP A O 1
ATOM 4915 N N . LEU A 1 627 ? 19.5 -33.844 19.953 1 80.12 627 LEU A N 1
ATOM 4916 C CA . LEU A 1 627 ? 20.906 -33.688 20.328 1 80.12 627 LEU A CA 1
ATOM 4917 C C . LEU A 1 627 ? 21.75 -33.344 19.109 1 80.12 627 LEU A C 1
ATOM 4919 O O . LEU A 1 627 ? 22.984 -33.438 19.156 1 80.12 627 LEU A O 1
ATOM 4923 N N . HIS A 1 628 ? 21.125 -32.906 18.172 1 79.56 628 HIS A N 1
ATOM 4924 C CA . HIS A 1 628 ? 21.844 -32.625 16.938 1 79.56 628 HIS A CA 1
ATOM 4925 C C . HIS A 1 628 ? 22.719 -31.391 17.062 1 79.56 628 HIS A C 1
ATOM 4927 O O . HIS A 1 628 ? 23.844 -31.375 16.562 1 79.56 628 HIS A O 1
ATOM 4933 N N . LYS A 1 629 ? 22.25 -30.406 17.703 1 80.31 629 LYS A N 1
ATOM 4934 C CA . LYS A 1 629 ? 23.016 -29.156 17.844 1 80.31 629 LYS A CA 1
ATOM 4935 C C . LYS A 1 629 ? 24.266 -29.391 18.688 1 80.31 629 LYS A C 1
ATOM 4937 O O . LYS A 1 629 ? 25.375 -29.031 18.281 1 80.31 629 LYS A O 1
ATOM 4942 N N . PRO A 1 630 ? 24 -29.922 19.781 1 88.25 630 PRO A N 1
ATOM 4943 C CA . PRO A 1 630 ? 25.219 -30.141 20.531 1 88.25 630 PRO A CA 1
ATOM 4944 C C . PRO A 1 630 ? 26.156 -31.141 19.859 1 88.25 630 PRO A C 1
ATOM 4946 O O . PRO A 1 630 ? 27.391 -31 19.938 1 88.25 630 PRO A O 1
ATOM 4949 N N . LEU A 1 631 ? 25.578 -31.953 19.141 1 87.44 631 LEU A N 1
ATOM 4950 C CA . LEU A 1 631 ? 26.406 -32.906 18.438 1 87.44 631 LEU A CA 1
ATOM 4951 C C . LEU A 1 631 ? 27.203 -32.25 17.328 1 87.44 631 LEU A C 1
ATOM 4953 O O . LEU A 1 631 ? 28.391 -32.531 17.141 1 87.44 631 LEU A O 1
ATOM 4957 N N . THR A 1 632 ? 26.641 -31.438 16.672 1 87.25 632 THR A N 1
ATOM 4958 C CA . THR A 1 632 ? 27.312 -30.703 15.602 1 87.25 632 THR A CA 1
ATOM 4959 C C . THR A 1 632 ? 28.391 -29.781 16.188 1 87.25 632 THR A C 1
ATOM 4961 O O . THR A 1 632 ? 29.469 -29.641 15.594 1 87.25 632 THR A O 1
ATOM 4964 N N . ALA A 1 633 ? 28.109 -29.234 17.203 1 89.38 633 ALA A N 1
ATOM 4965 C CA . ALA A 1 633 ? 29.094 -28.391 17.875 1 89.38 633 ALA A CA 1
ATOM 4966 C C . ALA A 1 633 ? 30.312 -29.219 18.312 1 89.38 633 ALA A C 1
ATOM 4968 O O . ALA A 1 633 ? 31.453 -28.766 18.188 1 89.38 633 ALA A O 1
ATOM 4969 N N . VAL A 1 634 ? 29.984 -30.391 18.75 1 91.38 634 VAL A N 1
ATOM 4970 C CA . VAL A 1 634 ? 31.062 -31.297 19.141 1 91.38 634 VAL A CA 1
ATOM 4971 C C . VAL A 1 634 ? 31.906 -31.641 17.906 1 91.38 634 VAL A C 1
ATOM 4973 O O . VAL A 1 634 ? 33.125 -31.641 17.984 1 91.38 634 VAL A O 1
ATOM 4976 N N . ARG A 1 635 ? 31.266 -31.828 16.891 1 88.56 635 ARG A N 1
ATOM 4977 C CA . ARG A 1 635 ? 31.938 -32.188 15.633 1 88.56 635 ARG A CA 1
ATOM 4978 C C . ARG A 1 635 ? 32.844 -31.062 15.164 1 88.56 635 ARG A C 1
ATOM 4980 O O . ARG A 1 635 ? 34 -31.312 14.805 1 88.56 635 ARG A O 1
ATOM 4987 N N . VAL A 1 636 ? 32.438 -29.953 15.219 1 89.38 636 VAL A N 1
ATOM 4988 C CA . VAL A 1 636 ? 33.188 -28.797 14.719 1 89.38 636 VAL A CA 1
ATOM 4989 C C . VAL A 1 636 ? 34.344 -28.484 15.664 1 89.38 636 VAL A C 1
ATOM 4991 O O . VAL A 1 636 ? 35.438 -28.188 15.219 1 89.38 636 VAL A O 1
ATOM 4994 N N . MET A 1 637 ? 34.031 -28.578 16.875 1 90.94 637 MET A N 1
ATOM 4995 C CA . MET A 1 637 ? 35.062 -28.344 17.859 1 90.94 637 MET A CA 1
ATOM 4996 C C . MET A 1 637 ? 36.188 -29.375 17.734 1 90.94 637 MET A C 1
ATOM 4998 O O . MET A 1 637 ? 37.375 -29.031 17.766 1 90.94 637 MET A O 1
ATOM 5002 N N . ARG A 1 638 ? 35.75 -30.594 17.562 1 91.69 638 ARG A N 1
ATOM 5003 C CA . ARG A 1 638 ? 36.75 -31.656 17.406 1 91.69 638 ARG A CA 1
ATOM 5004 C C . ARG A 1 638 ? 37.594 -31.438 16.156 1 91.69 638 ARG A C 1
ATOM 5006 O O . ARG A 1 638 ? 38.812 -31.609 16.203 1 91.69 638 ARG A O 1
ATOM 5013 N N . GLN A 1 639 ? 37 -31.047 15.141 1 88.69 639 GLN A N 1
ATOM 5014 C CA . GLN A 1 639 ? 37.688 -30.828 13.867 1 88.69 639 GLN A CA 1
ATOM 5015 C C . GLN A 1 639 ? 38.688 -29.688 13.969 1 88.69 639 GLN A C 1
ATOM 5017 O O . GLN A 1 639 ? 39.812 -29.781 13.469 1 88.69 639 GLN A O 1
ATOM 5022 N N . ALA A 1 640 ? 38.312 -28.719 14.594 1 88.62 640 ALA A N 1
ATOM 5023 C CA . ALA A 1 640 ? 39.188 -27.578 14.766 1 88.62 640 ALA A CA 1
ATOM 5024 C C . ALA A 1 640 ? 40.375 -27.922 15.664 1 88.62 640 ALA A C 1
ATOM 5026 O O . ALA A 1 640 ? 41.531 -27.531 15.391 1 88.62 640 ALA A O 1
ATOM 5027 N N . CYS A 1 641 ? 40.062 -28.656 16.672 1 90.06 641 CYS A N 1
ATOM 5028 C CA . CYS A 1 641 ? 41.094 -29.047 17.594 1 90.06 641 CYS A CA 1
ATOM 5029 C C . CYS A 1 641 ? 42.031 -30.062 16.953 1 90.06 641 CYS A C 1
ATOM 5031 O O . CYS A 1 641 ? 43.25 -30.078 17.234 1 90.06 641 CYS A O 1
ATOM 5033 N N . ALA A 1 642 ? 41.5 -30.828 16.047 1 88.19 642 ALA A N 1
ATOM 5034 C CA . ALA A 1 642 ? 42.344 -31.797 15.336 1 88.19 642 ALA A CA 1
ATOM 5035 C C . ALA A 1 642 ? 43.312 -31.109 14.406 1 88.19 642 ALA A C 1
ATOM 5037 O O . ALA A 1 642 ? 44.438 -31.594 14.18 1 88.19 642 ALA A O 1
ATOM 5038 N N . LYS A 1 643 ? 42.969 -30 14 1 86.69 643 LYS A N 1
ATOM 5039 C CA . LYS A 1 643 ? 43.781 -29.266 13.055 1 86.69 643 LYS A CA 1
ATOM 5040 C C . LYS A 1 643 ? 44.812 -28.406 13.781 1 86.69 643 LYS A C 1
ATOM 5042 O O . LYS A 1 643 ? 45.969 -28.297 13.32 1 86.69 643 LYS A O 1
ATOM 5047 N N . ASP A 1 644 ? 44.469 -27.875 14.875 1 87.25 644 ASP A N 1
ATOM 5048 C CA . ASP A 1 644 ? 45.312 -26.891 15.5 1 87.25 644 ASP A CA 1
ATOM 5049 C C . ASP A 1 644 ? 45.906 -27.422 16.797 1 87.25 644 ASP A C 1
ATOM 5051 O O . ASP A 1 644 ? 47.125 -27.656 16.891 1 87.25 644 ASP A O 1
ATOM 5055 N N . ASN A 1 645 ? 45.094 -27.609 17.906 1 87.5 645 ASN A N 1
ATOM 5056 C CA . ASN A 1 645 ? 45.531 -28.031 19.234 1 87.5 645 ASN A CA 1
ATOM 5057 C C . ASN A 1 645 ? 44.562 -29.062 19.828 1 87.5 645 ASN A C 1
ATOM 5059 O O . ASN A 1 645 ? 43.438 -28.703 20.219 1 87.5 645 ASN A O 1
ATOM 5063 N N . PRO A 1 646 ? 44.969 -30.188 19.938 1 89.38 646 PRO A N 1
ATOM 5064 C CA . PRO A 1 646 ? 44.062 -31.25 20.391 1 89.38 646 PRO A CA 1
ATOM 5065 C C . PRO A 1 646 ? 43.812 -31.234 21.891 1 89.38 646 PRO A C 1
ATOM 5067 O O . PRO A 1 646 ? 42.875 -31.875 22.375 1 89.38 646 PRO A O 1
ATOM 5070 N N . LEU A 1 647 ? 44.531 -30.516 22.688 1 87.62 647 LEU A N 1
ATOM 5071 C CA . LEU A 1 647 ? 44.531 -30.594 24.156 1 87.62 647 LEU A CA 1
ATOM 5072 C C . LEU A 1 647 ? 43.188 -30.172 24.734 1 87.62 647 LEU A C 1
ATOM 5074 O O . LEU A 1 647 ? 42.656 -30.859 25.609 1 87.62 647 LEU A O 1
ATOM 5078 N N . PRO A 1 648 ? 42.625 -29.078 24.25 1 89.75 648 PRO A N 1
ATOM 5079 C CA . PRO A 1 648 ? 41.344 -28.672 24.875 1 89.75 648 PRO A CA 1
ATOM 5080 C C . PRO A 1 648 ? 40.25 -29.703 24.719 1 89.75 648 PRO A C 1
ATOM 5082 O O . PRO A 1 648 ? 39.438 -29.906 25.625 1 89.75 648 PRO A O 1
ATOM 5085 N N . TYR A 1 649 ? 40.219 -30.406 23.781 1 92 649 TYR A N 1
ATOM 5086 C CA . TYR A 1 649 ? 39.156 -31.406 23.5 1 92 649 TYR A CA 1
ATOM 5087 C C . TYR A 1 649 ? 39.438 -32.688 24.266 1 92 649 TYR A C 1
ATOM 5089 O O . TYR A 1 649 ? 38.562 -33.25 24.891 1 92 649 TYR A O 1
ATOM 5097 N N . ASN A 1 650 ? 40.656 -33.156 24.156 1 90.25 650 ASN A N 1
ATOM 5098 C CA . ASN A 1 650 ? 41.031 -34.438 24.75 1 90.25 650 ASN A CA 1
ATOM 5099 C C . ASN A 1 650 ? 40.969 -34.375 26.281 1 90.25 650 ASN A C 1
ATOM 5101 O O . ASN A 1 650 ? 40.688 -35.406 26.922 1 90.25 650 ASN A O 1
ATOM 5105 N N . GLU A 1 651 ? 41.156 -33.219 26.797 1 87.81 651 GLU A N 1
ATOM 5106 C CA . GLU A 1 651 ? 41.062 -33.062 28.234 1 87.81 651 GLU A CA 1
ATOM 5107 C C . GLU A 1 651 ? 39.594 -32.906 28.672 1 87.81 651 GLU A C 1
ATOM 5109 O O . GLU A 1 651 ? 39.219 -33.312 29.781 1 87.81 651 GLU A O 1
ATOM 5114 N N . TRP A 1 652 ? 38.812 -32.406 27.844 1 90.5 652 TRP A N 1
ATOM 5115 C CA . TRP A 1 652 ? 37.406 -32.125 28.125 1 90.5 652 TRP A CA 1
ATOM 5116 C C . TRP A 1 652 ? 36.562 -33.375 28.047 1 90.5 652 TRP A C 1
ATOM 5118 O O . TRP A 1 652 ? 35.656 -33.562 28.859 1 90.5 652 TRP A O 1
ATOM 5128 N N . LEU A 1 653 ? 36.781 -34.219 27.203 1 90.19 653 LEU A N 1
ATOM 5129 C CA . LEU A 1 653 ? 35.875 -35.281 26.812 1 90.19 653 LEU A CA 1
ATOM 5130 C C . LEU A 1 653 ? 35.656 -36.25 27.984 1 90.19 653 LEU A C 1
ATOM 5132 O O . LEU A 1 653 ? 34.531 -36.625 28.266 1 90.19 653 LEU A O 1
ATOM 5136 N N . PRO A 1 654 ? 36.719 -36.656 28.672 1 86.62 654 PRO A N 1
ATOM 5137 C CA . PRO A 1 654 ? 36.5 -37.5 29.828 1 86.62 654 PRO A CA 1
ATOM 5138 C C . PRO A 1 654 ? 35.656 -36.844 30.906 1 86.62 654 PRO A C 1
ATOM 5140 O O . PRO A 1 654 ? 34.812 -37.469 31.531 1 86.62 654 PRO A O 1
ATOM 5143 N N . GLN A 1 655 ? 35.844 -35.562 31.125 1 85.19 655 GLN A N 1
ATOM 5144 C CA . GLN A 1 655 ? 35.062 -34.812 32.094 1 85.19 655 GLN A CA 1
ATOM 5145 C C . GLN A 1 655 ? 33.625 -34.688 31.656 1 85.19 655 GLN A C 1
ATOM 5147 O O . GLN A 1 655 ? 32.688 -34.812 32.469 1 85.19 655 GLN A O 1
ATOM 5152 N N . PHE A 1 656 ? 33.469 -34.5 30.5 1 88.75 656 PHE A N 1
ATOM 5153 C CA . PHE A 1 656 ? 32.125 -34.344 29.906 1 88.75 656 PHE A CA 1
ATOM 5154 C C . PHE A 1 656 ? 31.328 -35.656 30.047 1 88.75 656 PHE A C 1
ATOM 5156 O O . PHE A 1 656 ? 30.172 -35.625 30.438 1 88.75 656 PHE A O 1
ATOM 5163 N N . ARG A 1 657 ? 31.922 -36.625 29.672 1 86.81 657 ARG A N 1
ATOM 5164 C CA . ARG A 1 657 ? 31.297 -37.938 29.828 1 86.81 657 ARG A CA 1
ATOM 5165 C C . ARG A 1 657 ? 30.844 -38.156 31.266 1 86.81 657 ARG A C 1
ATOM 5167 O O . ARG A 1 657 ? 29.719 -38.625 31.5 1 86.81 657 ARG A O 1
ATOM 5174 N N . ASN A 1 658 ? 31.641 -37.844 32.219 1 81.88 658 ASN A N 1
ATOM 5175 C CA . ASN A 1 658 ? 31.312 -38 33.625 1 81.88 658 ASN A CA 1
ATOM 5176 C C . ASN A 1 658 ? 30.141 -37.094 34.031 1 81.88 658 ASN A C 1
ATOM 5178 O O . ASN A 1 658 ? 29.25 -37.531 34.781 1 81.88 658 ASN A O 1
ATOM 5182 N N . GLU A 1 659 ? 30.172 -35.969 33.5 1 82.38 659 GLU A N 1
ATOM 5183 C CA . GLU A 1 659 ? 29.094 -35.031 33.844 1 82.38 659 GLU A CA 1
ATOM 5184 C C . GLU A 1 659 ? 27.766 -35.5 33.281 1 82.38 659 GLU A C 1
ATOM 5186 O O . GLU A 1 659 ? 26.719 -35.375 33.906 1 82.38 659 GLU A O 1
ATOM 5191 N N . LEU A 1 660 ? 27.781 -35.969 32.156 1 83.94 660 LEU A N 1
ATOM 5192 C CA . LEU A 1 660 ? 26.562 -36.5 31.547 1 83.94 660 LEU A CA 1
ATOM 5193 C C . LEU A 1 660 ? 26.062 -37.719 32.281 1 83.94 660 LEU A C 1
ATOM 5195 O O . LEU A 1 660 ? 24.844 -37.875 32.469 1 83.94 660 LEU A O 1
ATOM 5199 N N . SER A 1 661 ? 26.922 -38.531 32.594 1 80 661 SER A N 1
ATOM 5200 C CA . SER A 1 661 ? 26.562 -39.719 33.375 1 80 661 SER A CA 1
ATOM 5201 C C . SER A 1 661 ? 25.984 -39.344 34.719 1 80 661 SER A C 1
ATOM 5203 O O . SER A 1 661 ? 25 -39.969 35.156 1 80 661 SER A O 1
ATOM 5205 N N . GLU A 1 662 ? 26.469 -38.375 35.281 1 78.25 662 GLU A N 1
ATOM 5206 C CA . GLU A 1 662 ? 25.984 -37.906 36.594 1 78.25 662 GLU A CA 1
ATOM 5207 C C . GLU A 1 662 ? 24.578 -37.344 36.469 1 78.25 662 GLU A C 1
ATOM 5209 O O . GLU A 1 662 ? 23.766 -37.469 37.406 1 78.25 662 GLU A O 1
ATOM 5214 N N . ARG A 1 663 ? 24.344 -36.906 35.344 1 79.25 663 ARG A N 1
ATOM 5215 C CA . ARG A 1 663 ? 23.047 -36.25 35.156 1 79.25 663 ARG A CA 1
ATOM 5216 C C . ARG A 1 663 ? 22.078 -37.156 34.406 1 79.25 663 ARG A C 1
ATOM 5218 O O . ARG A 1 663 ? 20.969 -36.75 34.062 1 79.25 663 ARG A O 1
ATOM 5225 N N . ASN A 1 664 ? 22.469 -38.312 34.125 1 74.69 664 ASN A N 1
ATOM 5226 C CA . ASN A 1 664 ? 21.703 -39.344 33.438 1 74.69 664 ASN A CA 1
ATOM 5227 C C . ASN A 1 664 ? 21.25 -38.875 32.062 1 74.69 664 ASN A C 1
ATOM 5229 O O . ASN A 1 664 ? 20.109 -39.125 31.672 1 74.69 664 ASN A O 1
ATOM 5233 N N . LYS A 1 665 ? 22.062 -38.156 31.438 1 79.62 665 LYS A N 1
ATOM 5234 C CA . LYS A 1 665 ? 21.781 -37.688 30.078 1 79.62 665 LYS A CA 1
ATOM 5235 C C . LYS A 1 665 ? 22.781 -38.281 29.078 1 79.62 665 LYS A C 1
ATOM 5237 O O . LYS A 1 665 ? 23.547 -37.531 28.469 1 79.62 665 LYS A O 1
ATOM 5242 N N . LEU A 1 666 ? 22.594 -39.469 28.844 1 78.5 666 LEU A N 1
ATOM 5243 C CA . LEU A 1 666 ? 23.625 -40.188 28.078 1 78.5 666 LEU A CA 1
ATOM 5244 C C . LEU A 1 666 ? 23.266 -40.188 26.594 1 78.5 666 LEU A C 1
ATOM 5246 O O . LEU A 1 666 ? 24 -40.781 25.797 1 78.5 666 LEU A O 1
ATOM 5250 N N . GLY A 1 667 ? 22.344 -39.594 26.25 1 81.12 667 GLY A N 1
ATOM 5251 C CA . GLY A 1 667 ? 21.938 -39.562 24.859 1 81.12 667 GLY A CA 1
ATOM 5252 C C . GLY A 1 667 ? 23 -38.969 23.938 1 81.12 667 GLY A C 1
ATOM 5253 O O . GLY A 1 667 ? 23.297 -39.531 22.891 1 81.12 667 GLY A O 1
ATOM 5254 N N . LEU A 1 668 ? 23.531 -38 24.359 1 85.75 668 LEU A N 1
ATOM 5255 C CA . LEU A 1 668 ? 24.531 -37.344 23.516 1 85.75 668 LEU A CA 1
ATOM 5256 C C . LEU A 1 668 ? 25.812 -38.188 23.453 1 85.75 668 LEU A C 1
ATOM 5258 O O . LEU A 1 668 ? 26.453 -38.25 22.406 1 85.75 668 LEU A O 1
ATOM 5262 N N . TRP A 1 669 ? 26.094 -38.844 24.484 1 85.44 669 TRP A N 1
ATOM 5263 C CA . TRP A 1 669 ? 27.297 -39.656 24.5 1 85.44 669 TRP A CA 1
ATOM 5264 C C . TRP A 1 669 ? 27.172 -40.844 23.531 1 85.44 669 TRP A C 1
ATOM 5266 O O . TRP A 1 669 ? 28.125 -41.156 22.812 1 85.44 669 TRP A O 1
ATOM 5276 N N . LEU A 1 670 ? 25.984 -41.312 23.547 1 82.12 670 LEU A N 1
ATOM 5277 C CA . LEU A 1 670 ? 25.734 -42.406 22.625 1 82.12 670 LEU A CA 1
ATOM 5278 C C . LEU A 1 670 ? 25.891 -41.938 21.172 1 82.12 670 LEU A C 1
ATOM 5280 O O . LEU A 1 670 ? 26.438 -42.688 20.344 1 82.12 670 LEU A O 1
ATOM 5284 N N . LEU A 1 671 ? 25.594 -40.844 20.938 1 84.38 671 LEU A N 1
ATOM 5285 C CA . LEU A 1 671 ? 25.719 -40.281 19.594 1 84.38 671 LEU A CA 1
ATOM 5286 C C . LEU A 1 671 ? 27.172 -40 19.266 1 84.38 671 LEU A C 1
ATOM 5288 O O . LEU A 1 671 ? 27.625 -40.188 18.141 1 84.38 671 LEU A O 1
ATOM 5292 N N . ILE A 1 672 ? 27.844 -39.594 20.188 1 88 672 ILE A N 1
ATOM 5293 C CA . ILE A 1 672 ? 29.266 -39.344 20.031 1 88 672 ILE A CA 1
ATOM 5294 C C . ILE A 1 672 ? 29.984 -40.625 19.719 1 88 672 ILE A C 1
ATOM 5296 O O . ILE A 1 672 ? 30.875 -40.688 18.859 1 88 672 ILE A O 1
ATOM 5300 N N . MET A 1 673 ? 29.516 -41.656 20.359 1 83.38 673 MET A N 1
ATOM 5301 C CA . MET A 1 673 ? 30.078 -42.969 20.125 1 83.38 673 MET A CA 1
ATOM 5302 C C . MET A 1 673 ? 29.734 -43.469 18.719 1 83.38 673 MET A C 1
ATOM 5304 O O . MET A 1 673 ? 30.594 -44 18.016 1 83.38 673 MET A O 1
ATOM 5308 N N . ASP A 1 674 ? 28.562 -43.188 18.344 1 81.94 674 ASP A N 1
ATOM 5309 C CA . ASP A 1 674 ? 28.047 -43.656 17.047 1 81.94 674 ASP A CA 1
ATOM 5310 C C . ASP A 1 674 ? 28.766 -42.938 15.898 1 81.94 674 ASP A C 1
ATOM 5312 O O . ASP A 1 674 ? 29.031 -43.562 14.859 1 81.94 674 ASP A O 1
ATOM 5316 N N . GLU A 1 675 ? 29.188 -41.781 16.109 1 83.5 675 GLU A N 1
ATOM 5317 C CA . GLU A 1 675 ? 29.828 -41.031 15.039 1 83.5 675 GLU A CA 1
ATOM 5318 C C . GLU A 1 675 ? 31.344 -41.031 15.195 1 83.5 675 GLU A C 1
ATOM 5320 O O . GLU A 1 675 ? 32.062 -40.344 14.469 1 83.5 675 GLU A O 1
ATOM 5325 N N . ASN A 1 676 ? 31.844 -41.719 16.094 1 85 676 ASN A N 1
ATOM 5326 C CA . ASN A 1 676 ? 33.25 -41.875 16.359 1 85 676 ASN A CA 1
ATOM 5327 C C . ASN A 1 676 ? 33.969 -40.562 16.609 1 85 676 ASN A C 1
ATOM 5329 O O . ASN A 1 676 ? 35.031 -40.281 16.031 1 85 676 ASN A O 1
ATOM 5333 N N . LEU A 1 677 ? 33.344 -39.719 17.469 1 89.06 677 LEU A N 1
ATOM 5334 C CA . LEU A 1 677 ? 33.906 -38.438 17.844 1 89.06 677 LEU A CA 1
ATOM 5335 C C . LEU A 1 677 ? 34.688 -38.562 19.156 1 89.06 677 LEU A C 1
ATOM 5337 O O . LEU A 1 677 ? 34.594 -37.688 20.016 1 89.06 677 LEU A O 1
ATOM 5341 N N . GLY A 1 678 ? 35.469 -39.438 19.172 1 88.75 678 GLY A N 1
ATOM 5342 C CA . GLY A 1 678 ? 36.312 -39.719 20.328 1 88.75 678 GLY A CA 1
ATOM 5343 C C . GLY A 1 678 ? 37.531 -38.812 20.406 1 88.75 678 GLY A C 1
ATOM 5344 O O . GLY A 1 678 ? 37.625 -37.844 19.672 1 88.75 678 GLY A O 1
ATOM 5345 N N . PRO A 1 679 ? 38.406 -39.062 21.281 1 90 679 PRO A N 1
ATOM 5346 C CA . PRO A 1 679 ? 39.625 -38.281 21.438 1 90 679 PRO A CA 1
ATOM 5347 C C . PRO A 1 679 ? 40.438 -38.219 20.156 1 90 679 PRO A C 1
ATOM 5349 O O . PRO A 1 679 ? 40.438 -39.156 19.375 1 90 679 PRO A O 1
ATOM 5352 N N . ILE A 1 680 ? 41.094 -37.156 20 1 91.06 680 ILE A N 1
ATOM 5353 C CA . ILE A 1 680 ? 41.969 -36.938 18.859 1 91.06 680 ILE A CA 1
ATOM 5354 C C . ILE A 1 680 ? 43.25 -37.719 19.016 1 91.06 680 ILE A C 1
ATOM 5356 O O . ILE A 1 680 ? 43.938 -37.625 20.047 1 91.06 680 ILE A O 1
ATOM 5360 N N . THR A 1 681 ? 43.625 -38.469 18.047 1 88.44 681 THR A N 1
ATOM 5361 C CA . THR A 1 681 ? 44.75 -39.375 18.109 1 88.44 681 THR A CA 1
ATOM 5362 C C . THR A 1 681 ? 46 -38.75 17.5 1 88.44 681 THR A C 1
ATOM 5364 O O . THR A 1 681 ? 45.906 -37.719 16.812 1 88.44 681 THR A O 1
ATOM 5367 N N . VAL A 1 682 ? 47.062 -39.344 17.719 1 85.25 682 VAL A N 1
ATOM 5368 C CA . VAL A 1 682 ? 48.344 -38.906 17.219 1 85.25 682 VAL A CA 1
ATOM 5369 C C . VAL A 1 682 ? 48.344 -38.938 15.688 1 85.25 682 VAL A C 1
ATOM 5371 O O . VAL A 1 682 ? 49.031 -38.156 15.039 1 85.25 682 VAL A O 1
ATOM 5374 N N . GLU A 1 683 ? 47.562 -39.844 15.047 1 83.38 683 GLU A N 1
ATOM 5375 C CA . GLU A 1 683 ? 47.5 -39.938 13.594 1 83.38 683 GLU A CA 1
ATOM 5376 C C . GLU A 1 683 ? 46.781 -38.75 12.992 1 83.38 683 GLU A C 1
ATOM 5378 O O . GLU A 1 683 ? 47.062 -38.344 11.852 1 83.38 683 GLU A O 1
ATOM 5383 N N . GLU A 1 684 ? 46 -38.094 13.703 1 85.75 684 GLU A N 1
ATOM 5384 C CA . GLU A 1 684 ? 45.219 -36.969 13.211 1 85.75 684 GLU A CA 1
ATOM 5385 C C . GLU A 1 684 ? 45.969 -35.656 13.453 1 85.75 684 GLU A C 1
ATOM 5387 O O . GLU A 1 684 ? 45.938 -34.75 12.617 1 85.75 684 GLU A O 1
ATOM 5392 N N . ASN A 1 685 ? 46.531 -35.562 14.703 1 85.56 685 ASN A N 1
ATOM 5393 C CA . ASN A 1 685 ? 47.375 -34.438 15.086 1 85.56 685 ASN A CA 1
ATOM 5394 C C . ASN A 1 685 ? 48.594 -34.875 15.914 1 85.56 685 ASN A C 1
ATOM 5396 O O . ASN A 1 685 ? 48.406 -35.5 16.969 1 85.56 685 ASN A O 1
ATOM 5400 N N . PRO A 1 686 ? 49.625 -34.625 15.445 1 84.12 686 PRO A N 1
ATOM 5401 C CA . PRO A 1 686 ? 50.844 -35.125 16.094 1 84.12 686 PRO A CA 1
ATOM 5402 C C . PRO A 1 686 ? 51.031 -34.594 17.516 1 84.12 686 PRO A C 1
ATOM 5404 O O . PRO A 1 686 ? 51.75 -35.188 18.312 1 84.12 686 PRO A O 1
ATOM 5407 N N . GLN A 1 687 ? 50.312 -33.562 17.844 1 82.19 687 GLN A N 1
ATOM 5408 C CA . GLN A 1 687 ? 50.406 -33 19.188 1 82.19 687 GLN A CA 1
ATOM 5409 C C . GLN A 1 687 ? 49.562 -33.781 20.188 1 82.19 687 GLN A C 1
ATOM 5411 O O . GLN A 1 687 ? 49.719 -33.625 21.406 1 82.19 687 GLN A O 1
ATOM 5416 N N . ALA A 1 688 ? 48.781 -34.656 19.641 1 80.81 688 ALA A N 1
ATOM 5417 C CA . ALA A 1 688 ? 47.906 -35.469 20.484 1 80.81 688 ALA A CA 1
ATOM 5418 C C . ALA A 1 688 ? 48.688 -36.656 21.078 1 80.81 688 ALA A C 1
ATOM 5420 O O . ALA A 1 688 ? 49.562 -37.219 20.422 1 80.81 688 ALA A O 1
ATOM 5421 N N . VAL A 1 689 ? 48.625 -36.969 22.266 1 80 689 VAL A N 1
ATOM 5422 C CA . VAL A 1 689 ? 49.406 -38 22.938 1 80 689 VAL A CA 1
ATOM 5423 C C . VAL A 1 689 ? 48.656 -39.312 22.906 1 80 689 VAL A C 1
ATOM 5425 O O . VAL A 1 689 ? 49.219 -40.375 23.125 1 80 689 VAL A O 1
ATOM 5428 N N . MET A 1 690 ? 47.469 -39.312 22.516 1 81.81 690 MET A N 1
ATOM 5429 C CA . MET A 1 690 ? 46.656 -40.531 22.641 1 81.81 690 MET A CA 1
ATOM 5430 C C . MET A 1 690 ? 46.75 -41.375 21.375 1 81.81 690 MET A C 1
ATOM 5432 O O . MET A 1 690 ? 46.688 -40.844 20.266 1 81.81 690 MET A O 1
ATOM 5436 N N . LYS A 1 691 ? 47.094 -42.625 21.484 1 83.31 691 LYS A N 1
ATOM 5437 C CA . LYS A 1 691 ? 47.188 -43.562 20.375 1 83.31 691 LYS A CA 1
ATOM 5438 C C . LYS A 1 691 ? 45.781 -44.031 19.953 1 83.31 691 LYS A C 1
ATOM 5440 O O . LYS A 1 691 ? 44.844 -43.938 20.734 1 83.31 691 LYS A O 1
ATOM 5445 N N . ARG A 1 692 ? 45.656 -44.469 18.703 1 81.69 692 ARG A N 1
ATOM 5446 C CA . ARG A 1 692 ? 44.375 -44.875 18.109 1 81.69 692 ARG A CA 1
ATOM 5447 C C . ARG A 1 692 ? 43.688 -45.938 18.953 1 81.69 692 ARG A C 1
ATOM 5449 O O . ARG A 1 692 ? 42.469 -45.875 19.172 1 81.69 692 ARG A O 1
ATOM 5456 N N . ASP A 1 693 ? 44.375 -46.938 19.391 1 81.62 693 ASP A N 1
ATOM 5457 C CA . ASP A 1 693 ? 43.844 -48.031 20.172 1 81.62 693 ASP A CA 1
ATOM 5458 C C . ASP A 1 693 ? 43.281 -47.531 21.5 1 81.62 693 ASP A C 1
ATOM 5460 O O . ASP A 1 693 ? 42.25 -48 21.969 1 81.62 693 ASP A O 1
ATOM 5464 N N . GLU A 1 694 ? 43.906 -46.594 22.062 1 82.19 694 GLU A N 1
ATOM 5465 C CA . GLU A 1 694 ? 43.469 -46 23.328 1 82.19 694 GLU A CA 1
ATOM 5466 C C . GLU A 1 694 ? 42.188 -45.188 23.141 1 82.19 694 GLU A C 1
ATOM 5468 O O . GLU A 1 694 ? 41.312 -45.219 24 1 82.19 694 GLU A O 1
ATOM 5473 N N . ALA A 1 695 ? 42.094 -44.531 22.062 1 85 695 ALA A N 1
ATOM 5474 C CA . ALA A 1 695 ? 40.906 -43.719 21.766 1 85 695 ALA A CA 1
ATOM 5475 C C . ALA A 1 695 ? 39.688 -44.594 21.562 1 85 695 ALA A C 1
ATOM 5477 O O . ALA A 1 695 ? 38.594 -44.281 22.031 1 85 695 ALA A O 1
ATOM 5478 N N . VAL A 1 696 ? 39.844 -45.688 20.906 1 83.25 696 VAL A N 1
ATOM 5479 C CA . VAL A 1 696 ? 38.781 -46.625 20.656 1 83.25 696 VAL A CA 1
ATOM 5480 C C . VAL A 1 696 ? 38.312 -47.281 21.969 1 83.25 696 VAL A C 1
ATOM 5482 O O . VAL A 1 696 ? 37.125 -47.438 22.219 1 83.25 696 VAL A O 1
ATOM 5485 N N . ARG A 1 697 ? 39.25 -47.625 22.812 1 80.69 697 ARG A N 1
ATOM 5486 C CA . ARG A 1 697 ? 38.938 -48.219 24.109 1 80.69 697 ARG A CA 1
ATOM 5487 C C . ARG A 1 697 ? 38.188 -47.219 24.984 1 80.69 697 ARG A C 1
ATOM 5489 O O . ARG A 1 697 ? 37.25 -47.594 25.688 1 80.69 697 ARG A O 1
ATOM 5496 N N . PHE A 1 698 ? 38.531 -45.969 24.891 1 83.81 698 PHE A N 1
ATOM 5497 C CA . PHE A 1 698 ? 37.844 -44.938 25.641 1 83.81 698 PHE A CA 1
ATOM 5498 C C . PHE A 1 698 ? 36.375 -44.844 25.25 1 83.81 698 PHE A C 1
ATOM 5500 O O . PHE A 1 698 ? 35.5 -44.719 26.125 1 83.81 698 PHE A O 1
ATOM 5507 N N . LEU A 1 699 ? 36.062 -44.938 24.047 1 82.19 699 LEU A N 1
ATOM 5508 C CA . LEU A 1 699 ? 34.719 -44.781 23.547 1 82.19 699 LEU A CA 1
ATOM 5509 C C . LEU A 1 699 ? 33.875 -46 23.875 1 82.19 699 LEU A C 1
ATOM 5511 O O . LEU A 1 699 ? 32.656 -45.906 24.094 1 82.19 699 LEU A O 1
ATOM 5515 N N . ALA A 1 700 ? 34.375 -47.062 23.828 1 76.94 700 ALA A N 1
ATOM 5516 C CA . ALA A 1 700 ? 33.656 -48.312 24.078 1 76.94 700 ALA A CA 1
ATOM 5517 C C . ALA A 1 700 ? 33.438 -48.531 25.562 1 76.94 700 ALA A C 1
ATOM 5519 O O . ALA A 1 700 ? 32.531 -49.281 25.953 1 76.94 700 ALA A O 1
ATOM 5520 N N . GLU A 1 701 ? 34.062 -47.938 26.438 1 72.88 701 GLU A N 1
ATOM 5521 C CA . GLU A 1 701 ? 33.969 -48.156 27.875 1 72.88 701 GLU A CA 1
ATOM 5522 C C . GLU A 1 701 ? 32.75 -47.469 28.453 1 72.88 701 GLU A C 1
ATOM 5524 O O . GLU A 1 701 ? 32.531 -46.281 28.188 1 72.88 701 GLU A O 1
ATOM 5529 N N . PRO A 1 702 ? 31.609 -48.094 28.891 1 65.81 702 PRO A N 1
ATOM 5530 C CA . PRO A 1 702 ? 30.453 -47.469 29.516 1 65.81 702 PRO A CA 1
ATOM 5531 C C . PRO A 1 702 ? 30.828 -46.5 30.641 1 65.81 702 PRO A C 1
ATOM 5533 O O . PRO A 1 702 ? 31.875 -46.688 31.281 1 65.81 702 PRO A O 1
ATOM 5536 N N . PRO A 1 703 ? 30.031 -45.344 30.609 1 56.66 703 PRO A N 1
ATOM 5537 C CA . PRO A 1 703 ? 30.344 -44.406 31.703 1 56.66 703 PRO A CA 1
ATOM 5538 C C . PRO A 1 703 ? 30.391 -45.094 33.062 1 56.66 703 PRO A C 1
ATOM 5540 O O . PRO A 1 703 ? 29.578 -45.969 33.344 1 56.66 703 PRO A O 1
ATOM 5543 N N . LYS A 1 704 ? 31.312 -45.062 33.625 1 46.97 704 LYS A N 1
ATOM 5544 C CA . LYS A 1 704 ? 31.438 -45.656 34.969 1 46.97 704 LYS A CA 1
ATOM 5545 C C . LYS A 1 704 ? 30.391 -45.062 35.906 1 46.97 704 LYS A C 1
ATOM 5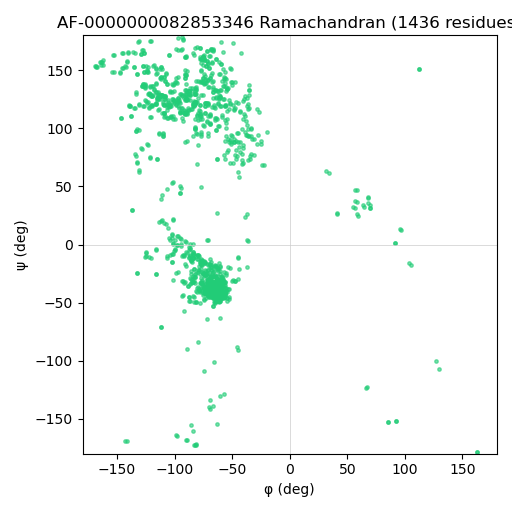547 O O . LYS A 1 704 ? 30.25 -43.844 36 1 46.97 704 LYS A O 1
ATOM 5552 N N . ASP A 1 705 ? 29.172 -45.625 36 1 42.38 705 ASP A N 1
ATOM 5553 C CA . ASP A 1 705 ? 28.312 -45.281 37.125 1 42.38 705 ASP A CA 1
ATOM 5554 C C . ASP A 1 705 ? 29.156 -44.875 38.344 1 42.38 705 ASP A C 1
ATOM 5556 O O . ASP A 1 705 ? 30.031 -45.625 38.75 1 42.38 705 ASP A O 1
ATOM 5560 N N . GLN A 1 706 ? 29.297 -43.562 38.344 1 39.31 706 GLN A N 1
ATOM 5561 C CA . GLN A 1 706 ? 30.047 -43.156 39.531 1 39.31 706 GLN A CA 1
ATOM 5562 C C . GLN A 1 706 ? 29.547 -43.875 40.781 1 39.31 706 GLN A C 1
ATOM 5564 O O . GLN A 1 706 ? 30.016 -43.625 41.875 1 39.31 706 GLN A O 1
ATOM 5569 N N . GLU A 1 707 ? 28.344 -44.562 40.625 1 36.59 707 GLU A N 1
ATOM 5570 C CA . GLU A 1 707 ? 28.094 -45.156 41.938 1 36.59 707 GLU A CA 1
ATOM 5571 C C . GLU A 1 707 ? 29.25 -46.062 42.344 1 36.59 707 GLU A C 1
ATOM 5573 O O . GLU A 1 707 ? 29.453 -46.312 43.562 1 36.59 707 GLU A O 1
ATOM 5578 N N . SER A 1 708 ? 29.875 -46.625 41.312 1 35.5 708 SER A N 1
ATOM 5579 C CA . SER A 1 708 ? 30.812 -47.594 41.844 1 35.5 708 SER A CA 1
ATOM 5580 C C . SER A 1 708 ? 32.094 -46.906 42.344 1 35.5 708 SER A C 1
ATOM 5582 O O . SER A 1 708 ? 32.906 -47.562 43.031 1 35.5 708 SER A O 1
ATOM 5584 N N . GLN A 1 709 ? 32.344 -45.688 41.812 1 32.62 709 GLN A N 1
ATOM 5585 C CA . GLN A 1 709 ? 33.594 -45.219 42.406 1 32.62 709 GLN A CA 1
ATOM 5586 C C . GLN A 1 709 ? 33.344 -44.688 43.812 1 32.62 709 GLN A C 1
ATOM 5588 O O . GLN A 1 709 ? 34.312 -44.312 44.531 1 32.62 709 GLN A O 1
ATOM 5593 N N . LYS A 1 710 ? 32 -44.281 44.094 1 34.47 710 LYS A N 1
ATOM 5594 C CA . LYS A 1 710 ? 31.922 -43.969 45.5 1 34.47 710 LYS A CA 1
ATOM 5595 C C . LYS A 1 710 ? 32.219 -45.188 46.375 1 34.47 710 LYS A C 1
ATOM 5597 O O . LYS A 1 710 ? 32.406 -45.094 47.594 1 34.47 710 LYS A O 1
ATOM 5602 N N . MET A 1 711 ? 32.062 -46.312 45.688 1 31.42 711 MET A N 1
ATOM 5603 C CA . MET A 1 711 ? 32.375 -47.406 46.625 1 31.42 711 MET A CA 1
ATOM 5604 C C . MET A 1 711 ? 33.875 -47.469 46.906 1 31.42 711 MET A C 1
ATOM 5606 O O . MET A 1 711 ? 34.281 -47.875 48 1 31.42 711 MET A O 1
ATOM 5610 N N . ASP A 1 712 ? 34.656 -47.062 45.875 1 33.59 712 ASP A N 1
ATOM 5611 C CA . ASP A 1 712 ? 36.062 -47.344 46.188 1 33.59 712 ASP A CA 1
ATOM 5612 C C . ASP A 1 712 ? 36.625 -46.219 47.062 1 33.59 712 ASP A C 1
ATOM 5614 O O . ASP A 1 712 ? 37.688 -46.406 47.688 1 33.59 712 ASP A O 1
ATOM 5618 N N . ILE A 1 713 ? 36.062 -45.031 46.906 1 33.62 713 ILE A N 1
ATOM 5619 C CA . ILE A 1 713 ? 36.625 -44.031 47.812 1 33.62 713 ILE A CA 1
ATOM 5620 C C . ILE A 1 713 ? 36.312 -44.375 49.25 1 33.62 713 ILE A C 1
ATOM 5622 O O . ILE A 1 713 ? 37.062 -43.969 50.156 1 33.62 713 ILE A O 1
ATOM 5626 N N . ASP A 1 714 ? 35.156 -45 49.531 1 33.69 714 ASP A N 1
ATOM 5627 C CA . ASP A 1 714 ? 34.969 -45.406 50.906 1 33.69 714 ASP A CA 1
ATOM 5628 C C . ASP A 1 714 ? 36.031 -46.438 51.312 1 33.69 714 ASP A C 1
ATOM 5630 O O . ASP A 1 714 ? 36.438 -46.5 52.469 1 33.69 714 ASP A O 1
ATOM 5634 N N . SER A 1 715 ? 36.375 -47.281 50.344 1 34.5 715 SER A N 1
ATOM 5635 C CA . SER A 1 715 ? 37.375 -48.281 50.781 1 34.5 715 SER A CA 1
ATOM 5636 C C . SER A 1 715 ? 38.75 -47.656 50.969 1 34.5 715 SER A C 1
ATOM 5638 O O . SER A 1 715 ? 39.562 -48.188 51.719 1 34.5 715 SER A O 1
ATOM 5640 N N . LEU A 1 716 ? 39.062 -46.656 50.094 1 31.41 716 LEU A N 1
ATOM 5641 C CA . LEU A 1 716 ? 40.406 -46.188 50.25 1 31.41 716 LEU A CA 1
ATOM 5642 C C . LEU A 1 716 ? 40.562 -45.375 51.531 1 31.41 716 LEU A C 1
ATOM 5644 O O . LEU A 1 716 ? 41.656 -45.25 52.062 1 31.41 716 LEU A O 1
ATOM 5648 N N . LEU A 1 717 ? 39.406 -44.688 51.969 1 31.69 717 LEU A N 1
ATOM 5649 C CA . LEU A 1 717 ? 39.594 -43.969 53.219 1 31.69 717 LEU A CA 1
ATOM 5650 C C . LEU A 1 717 ? 39.812 -44.969 54.375 1 31.69 717 LEU A C 1
ATOM 5652 O O . LEU A 1 717 ? 40.219 -44.562 55.469 1 31.69 717 LEU A O 1
ATOM 5656 N N . GLU A 1 718 ? 39.344 -46.219 54.219 1 32.44 718 GLU A N 1
ATOM 5657 C CA . GLU A 1 718 ? 39.688 -47.094 55.312 1 32.44 718 GLU A CA 1
ATOM 5658 C C . GLU A 1 718 ? 41.219 -47.281 55.375 1 32.44 718 GLU A C 1
ATOM 5660 O O . GLU A 1 718 ? 41.781 -47.375 56.469 1 32.44 718 GLU A O 1
ATOM 5665 N N . ASP A 1 719 ? 41.875 -47.531 54.156 1 35.22 719 ASP A N 1
ATOM 5666 C CA . ASP A 1 719 ? 43.281 -47.969 54.312 1 35.22 719 ASP A CA 1
ATOM 5667 C C . ASP A 1 719 ? 44.188 -46.781 54.625 1 35.22 719 ASP A C 1
ATOM 5669 O O . ASP A 1 719 ? 45.312 -46.938 55.125 1 35.22 719 ASP A O 1
ATOM 5673 N N . MET A 1 720 ? 43.906 -45.531 54.094 1 26.89 720 MET A N 1
ATOM 5674 C CA . MET A 1 720 ? 44.906 -44.562 54.531 1 26.89 720 MET A CA 1
ATOM 5675 C C . MET A 1 720 ? 44.531 -44 55.938 1 26.89 720 MET A C 1
ATOM 5677 O O . MET A 1 720 ? 43.375 -43.75 56.219 1 26.89 720 MET A O 1
ATOM 5681 N N . MET B 1 1 ? 24.891 11.906 9.156 1 30.92 1 MET B N 1
ATOM 5682 C CA . MET B 1 1 ? 23.453 12.125 9.305 1 30.92 1 MET B CA 1
ATOM 5683 C C . MET B 1 1 ? 23.141 13.602 9.547 1 30.92 1 MET B C 1
ATOM 5685 O O . MET B 1 1 ? 23.656 14.203 10.492 1 30.92 1 MET B O 1
ATOM 5689 N N . SER B 1 2 ? 23.109 14.445 8.68 1 42.09 2 SER B N 1
ATOM 5690 C CA . SER B 1 2 ? 23.016 15.891 8.852 1 42.09 2 SER B CA 1
ATOM 5691 C C . SER B 1 2 ? 22 16.25 9.93 1 42.09 2 SER B C 1
ATOM 5693 O O . SER B 1 2 ? 20.828 15.867 9.844 1 42.09 2 SER B O 1
ATOM 5695 N N . ARG B 1 3 ? 22.281 16.344 11.086 1 53.19 3 ARG B N 1
ATOM 5696 C CA . ARG B 1 3 ? 21.469 16.609 12.266 1 53.19 3 ARG B CA 1
ATOM 5697 C C . ARG B 1 3 ? 20.594 17.844 12.055 1 53.19 3 ARG B C 1
ATOM 5699 O O . ARG B 1 3 ? 21.094 18.906 11.695 1 53.19 3 ARG B O 1
ATOM 5706 N N . ASN B 1 4 ? 19.312 17.688 11.602 1 64.88 4 ASN B N 1
ATOM 5707 C CA . ASN B 1 4 ? 18.359 18.766 11.391 1 64.88 4 ASN B CA 1
ATOM 5708 C C . ASN B 1 4 ? 18.484 19.844 12.469 1 64.88 4 ASN B C 1
ATOM 5710 O O . ASN B 1 4 ? 18.297 19.562 13.656 1 64.88 4 ASN B O 1
ATOM 5714 N N . LYS B 1 5 ? 19.297 20.906 12.164 1 80.5 5 LYS B N 1
ATOM 5715 C CA . LYS B 1 5 ? 19.406 22.047 13.062 1 80.5 5 LYS B CA 1
ATOM 5716 C C . LYS B 1 5 ? 18.031 22.594 13.445 1 80.5 5 LYS B C 1
ATOM 5718 O O . LYS B 1 5 ? 17.109 22.578 12.641 1 80.5 5 LYS B O 1
ATOM 5723 N N . PRO B 1 6 ? 17.875 22.969 14.695 1 88.19 6 PRO B N 1
ATOM 5724 C CA . PRO B 1 6 ? 16.594 23.484 15.148 1 88.19 6 PRO B CA 1
ATOM 5725 C C . PRO B 1 6 ? 16.312 24.906 14.656 1 88.19 6 PRO B C 1
ATOM 5727 O O . PRO B 1 6 ? 17.234 25.625 14.258 1 88.19 6 PRO B O 1
ATOM 5730 N N . ASN B 1 7 ? 15.086 25.297 14.633 1 90.94 7 ASN B N 1
ATOM 5731 C CA . ASN B 1 7 ? 14.648 26.672 14.359 1 90.94 7 ASN B CA 1
ATOM 5732 C C . ASN B 1 7 ? 14.383 27.438 15.641 1 90.94 7 ASN B C 1
ATOM 5734 O O . ASN B 1 7 ? 14.016 26.859 16.672 1 90.94 7 ASN B O 1
ATOM 5738 N N . LEU B 1 8 ? 14.727 28.703 15.562 1 93.62 8 LEU B N 1
ATOM 5739 C CA . LEU B 1 8 ? 14.336 29.609 16.641 1 93.62 8 LEU B CA 1
ATOM 5740 C C . LEU B 1 8 ? 13.109 30.422 16.234 1 93.62 8 LEU B C 1
ATOM 5742 O O . LEU B 1 8 ? 13.109 31.094 15.195 1 93.62 8 LEU B O 1
ATOM 5746 N N . VAL B 1 9 ? 12.102 30.328 17.047 1 95 9 VAL B N 1
ATOM 5747 C CA . VAL B 1 9 ? 10.875 31.062 16.766 1 95 9 VAL B CA 1
ATOM 5748 C C . VAL B 1 9 ? 10.57 32.031 17.906 1 95 9 VAL B C 1
ATOM 5750 O O . VAL B 1 9 ? 10.453 31.609 19.062 1 95 9 VAL B O 1
ATOM 5753 N N . PHE B 1 10 ? 10.523 33.281 17.609 1 95.69 10 PHE B N 1
ATOM 5754 C CA . PHE B 1 10 ? 10.211 34.312 18.578 1 95.69 10 PHE B CA 1
ATOM 5755 C C . PHE B 1 10 ? 8.805 34.875 18.359 1 95.69 10 PHE B C 1
ATOM 5757 O O . PHE B 1 10 ? 8.531 35.5 17.344 1 95.69 10 PHE B O 1
ATOM 5764 N N . ILE B 1 11 ? 7.914 34.688 19.328 1 97.25 11 ILE B N 1
ATOM 5765 C CA . ILE B 1 11 ? 6.535 35.156 19.203 1 97.25 11 ILE B CA 1
ATOM 5766 C C . ILE B 1 11 ? 6.363 36.469 19.969 1 97.25 11 ILE B C 1
ATOM 5768 O O . ILE B 1 11 ? 6.68 36.562 21.156 1 97.25 11 ILE B O 1
ATOM 5772 N N . ILE B 1 12 ? 5.945 37.5 19.281 1 96.44 12 ILE B N 1
ATOM 5773 C CA . ILE B 1 12 ? 5.582 38.781 19.859 1 96.44 12 ILE B CA 1
ATOM 5774 C C . ILE B 1 12 ? 4.062 38.938 19.859 1 96.44 12 ILE B C 1
ATOM 5776 O O . ILE B 1 12 ? 3.43 38.938 18.797 1 96.44 12 ILE B O 1
ATOM 5780 N N . TRP B 1 13 ? 3.5 39.156 21.062 1 97.56 13 TRP B N 1
ATOM 5781 C CA . TRP B 1 13 ? 2.049 39.125 21.203 1 97.56 13 TRP B CA 1
ATOM 5782 C C . TRP B 1 13 ? 1.524 40.438 21.781 1 97.56 13 TRP B C 1
ATOM 5784 O O . TRP B 1 13 ? 1.913 40.844 22.875 1 97.56 13 TRP B O 1
ATOM 5794 N N . ASP B 1 14 ? 0.626 41.062 21.016 1 95.38 14 ASP B N 1
ATOM 5795 C CA . ASP B 1 14 ? -0.064 42.281 21.453 1 95.38 14 ASP B CA 1
ATOM 5796 C C . ASP B 1 14 ? -1.228 41.938 22.375 1 95.38 14 ASP B C 1
ATOM 5798 O O . ASP B 1 14 ? -2.264 41.438 21.938 1 95.38 14 ASP B O 1
ATOM 5802 N N . ILE B 1 15 ? -1.125 42.281 23.672 1 95.88 15 ILE B N 1
ATOM 5803 C CA . ILE B 1 15 ? -2.205 41.969 24.609 1 95.88 15 ILE B CA 1
ATOM 5804 C C . ILE B 1 15 ? -2.916 43.25 25.031 1 95.88 15 ILE B C 1
ATOM 5806 O O . ILE B 1 15 ? -3.621 43.25 26.047 1 95.88 15 ILE B O 1
ATOM 5810 N N . GLY B 1 16 ? -2.74 44.312 24.25 1 92.44 16 GLY B N 1
ATOM 5811 C CA . GLY B 1 16 ? -3.217 45.625 24.641 1 92.44 16 GLY B CA 1
ATOM 5812 C C . GLY B 1 16 ? -4.641 45.906 24.203 1 92.44 16 GLY B C 1
ATOM 5813 O O . GLY B 1 16 ? -5.352 44.969 23.781 1 92.44 16 GLY B O 1
ATOM 5814 N N . HIS B 1 17 ? -5.02 47.219 24.328 1 89.38 17 HIS B N 1
ATOM 5815 C CA . HIS B 1 17 ? -6.375 47.688 24.094 1 89.38 17 HIS B CA 1
ATOM 5816 C C . HIS B 1 17 ? -6.801 47.438 22.656 1 89.38 17 HIS B C 1
ATOM 5818 O O . HIS B 1 17 ? -7.957 47.062 22.391 1 89.38 17 HIS B O 1
ATOM 5824 N N . LYS B 1 18 ? -5.969 47.5 21.781 1 83.75 18 LYS B N 1
ATOM 5825 C CA . LYS B 1 18 ? -6.305 47.375 20.375 1 83.75 18 LYS B CA 1
ATOM 5826 C C . LYS B 1 18 ? -6.68 45.906 20.047 1 83.75 18 LYS B C 1
ATOM 5828 O O . LYS B 1 18 ? -7.52 45.656 19.172 1 83.75 18 LYS B O 1
ATOM 5833 N N . SER B 1 19 ? -6.074 45 20.734 1 88.75 19 SER B N 1
ATOM 5834 C CA . SER B 1 19 ? -6.328 43.594 20.5 1 88.75 19 SER B CA 1
ATOM 5835 C C . SER B 1 19 ? -7.625 43.125 21.156 1 88.75 19 SER B C 1
ATOM 5837 O O . SER B 1 19 ? -8.148 42.062 20.844 1 88.75 19 SER B O 1
ATOM 5839 N N . ASN B 1 20 ? -8.156 44 21.953 1 87.19 20 ASN B N 1
ATOM 5840 C CA . ASN B 1 20 ? -9.383 43.656 22.656 1 87.19 20 ASN B CA 1
ATOM 5841 C C . ASN B 1 20 ? -10.625 43.969 21.828 1 87.19 20 ASN B C 1
ATOM 5843 O O . ASN B 1 20 ? -11.734 43.562 22.172 1 87.19 20 ASN B O 1
ATOM 5847 N N . ALA B 1 21 ? -10.438 44.531 20.734 1 86.5 21 ALA B N 1
ATOM 5848 C CA . ALA B 1 21 ? -11.547 44.875 19.844 1 86.5 21 ALA B CA 1
ATOM 5849 C C . ALA B 1 21 ? -12.188 43.594 19.281 1 86.5 21 ALA B C 1
ATOM 5851 O O . ALA B 1 21 ? -11.508 42.594 19.094 1 86.5 21 ALA B O 1
ATOM 5852 N N . VAL B 1 22 ? -13.5 43.688 19.094 1 87.56 22 VAL B N 1
ATOM 5853 C CA . VAL B 1 22 ? -14.266 42.531 18.641 1 87.56 22 VAL B CA 1
ATOM 5854 C C . VAL B 1 22 ? -14.156 42.406 17.125 1 87.56 22 VAL B C 1
ATOM 5856 O O . VAL B 1 22 ? -14.336 43.375 16.391 1 87.56 22 VAL B O 1
ATOM 5859 N N . ALA B 1 23 ? -13.828 41.25 16.656 1 83.88 23 ALA B N 1
ATOM 5860 C CA . ALA B 1 23 ? -13.734 40.938 15.234 1 83.88 23 ALA B CA 1
ATOM 5861 C C . ALA B 1 23 ? -15.117 40.719 14.625 1 83.88 23 ALA B C 1
ATOM 5863 O O . ALA B 1 23 ? -16.109 40.594 15.352 1 83.88 23 ALA B O 1
ATOM 5864 N N . PRO B 1 24 ? -15.203 40.812 13.297 1 78.5 24 PRO B N 1
ATOM 5865 C CA . PRO B 1 24 ? -16.5 40.656 12.633 1 78.5 24 PRO B CA 1
ATOM 5866 C C . PRO B 1 24 ? -17.188 39.344 12.969 1 78.5 24 PRO B C 1
ATOM 5868 O O . PRO B 1 24 ? -18.406 39.25 12.961 1 78.5 24 PRO B O 1
ATOM 5871 N N . ASP B 1 25 ? -16.484 38.344 13.305 1 75.81 25 ASP B N 1
ATOM 5872 C CA . ASP B 1 25 ? -17.062 37.031 13.586 1 75.81 25 ASP B CA 1
ATOM 5873 C C . ASP B 1 25 ? -17.5 36.938 15.047 1 75.81 25 ASP B C 1
ATOM 5875 O O . ASP B 1 25 ? -18.016 35.906 15.477 1 75.81 25 ASP B O 1
ATOM 5879 N N . GLY B 1 26 ? -17.281 37.938 15.852 1 82.81 26 GLY B N 1
ATOM 5880 C CA . GLY B 1 26 ? -17.781 38 17.219 1 82.81 26 GLY B CA 1
ATOM 5881 C C . GLY B 1 26 ? -16.703 37.75 18.266 1 82.81 26 GLY B C 1
ATOM 5882 O O . GLY B 1 26 ? -16.875 38.062 19.438 1 82.81 26 GLY B O 1
ATOM 5883 N N . GLN B 1 27 ? -15.625 37.188 17.875 1 87.31 27 GLN B N 1
ATOM 5884 C CA . GLN B 1 27 ? -14.523 36.969 18.797 1 87.31 27 GLN B CA 1
ATOM 5885 C C . GLN B 1 27 ? -13.57 38.156 18.828 1 87.31 27 GLN B C 1
ATOM 5887 O O . GLN B 1 27 ? -13.477 38.906 17.859 1 87.31 27 GLN B O 1
ATOM 5892 N N . SER B 1 28 ? -12.992 38.312 19.984 1 91.12 28 SER B N 1
ATOM 5893 C CA . SER B 1 28 ? -12.016 39.406 20.062 1 91.12 28 SER B CA 1
ATOM 5894 C C . SER B 1 28 ? -10.742 39.031 19.297 1 91.12 28 SER B C 1
ATOM 5896 O O . SER B 1 28 ? -10.43 37.875 19.125 1 91.12 28 SER B O 1
ATOM 5898 N N . TYR B 1 29 ? -10.062 40.094 18.844 1 91.38 29 TYR B N 1
ATOM 5899 C CA . TYR B 1 29 ? -8.781 39.844 18.188 1 91.38 29 TYR B CA 1
ATOM 5900 C C . TYR B 1 29 ? -7.789 39.188 19.141 1 91.38 29 TYR B C 1
ATOM 5902 O O . TYR B 1 29 ? -6.945 38.406 18.734 1 91.38 29 TYR B O 1
ATOM 5910 N N . PHE B 1 30 ? -7.922 39.5 20.422 1 94.19 30 PHE B N 1
ATOM 5911 C CA . PHE B 1 30 ? -7.105 38.844 21.438 1 94.19 30 PHE B CA 1
ATOM 5912 C C . PHE B 1 30 ? -7.316 37.344 21.453 1 94.19 30 PHE B C 1
ATOM 5914 O O . PHE B 1 30 ? -6.355 36.594 21.469 1 94.19 30 PHE B O 1
ATOM 5921 N N . ASP B 1 31 ? -8.531 37.031 21.375 1 92.62 31 ASP B N 1
ATOM 5922 C CA . ASP B 1 31 ? -8.859 35.594 21.391 1 92.62 31 ASP B CA 1
ATOM 5923 C C . ASP B 1 31 ? -8.383 34.906 20.125 1 92.62 31 ASP B C 1
ATOM 5925 O O . ASP B 1 31 ? -7.93 33.75 20.172 1 92.62 31 ASP B O 1
ATOM 5929 N N . LEU B 1 32 ? -8.531 35.531 19.047 1 91.62 32 LEU B N 1
ATOM 5930 C CA . LEU B 1 32 ? -8.07 34.969 17.781 1 91.62 32 LEU B CA 1
ATOM 5931 C C . LEU B 1 32 ? -6.559 34.781 17.797 1 91.62 32 LEU B C 1
ATOM 5933 O O . LEU B 1 32 ? -6.055 33.781 17.312 1 91.62 32 LEU B O 1
ATOM 5937 N N . GLN B 1 33 ? -5.887 35.75 18.297 1 94.5 33 GLN B N 1
ATOM 5938 C CA . GLN B 1 33 ? -4.434 35.656 18.391 1 94.5 33 GLN B CA 1
ATOM 5939 C C . GLN B 1 33 ? -4.012 34.531 19.344 1 94.5 33 GLN B C 1
ATOM 5941 O O . GLN B 1 33 ? -3.053 33.812 19.062 1 94.5 33 GLN B O 1
ATOM 5946 N N . LYS B 1 34 ? -4.73 34.469 20.391 1 93.94 34 LYS B N 1
ATOM 5947 C CA . LYS B 1 34 ? -4.473 33.406 21.344 1 93.94 34 LYS B CA 1
ATOM 5948 C C . LYS B 1 34 ? -4.613 32.031 20.688 1 93.94 34 LYS B C 1
ATOM 5950 O O . LYS B 1 34 ? -3.781 31.156 20.891 1 93.94 34 LYS B O 1
ATOM 5955 N N . LYS B 1 35 ? -5.605 31.906 19.922 1 90.75 35 LYS B N 1
ATOM 5956 C CA . LYS B 1 35 ? -5.828 30.672 19.188 1 90.75 35 LYS B CA 1
ATOM 5957 C C . LYS B 1 35 ? -4.691 30.391 18.219 1 90.75 35 LYS B C 1
ATOM 5959 O O . LYS B 1 35 ? -4.234 29.266 18.078 1 90.75 35 LYS B O 1
ATOM 5964 N N . CYS B 1 36 ? -4.238 31.375 17.516 1 93.5 36 CYS B N 1
ATOM 5965 C CA . CYS B 1 36 ? -3.143 31.25 16.562 1 93.5 36 CYS B CA 1
ATOM 5966 C C . CYS B 1 36 ? -1.863 30.797 17.266 1 93.5 36 CYS B C 1
ATOM 5968 O O . CYS B 1 36 ? -1.177 29.891 16.781 1 93.5 36 CYS B O 1
ATOM 5970 N N . ILE B 1 37 ? -1.599 31.406 18.375 1 95.69 37 ILE B N 1
ATOM 5971 C CA . ILE B 1 37 ? -0.378 31.094 19.109 1 95.69 37 ILE B CA 1
ATOM 5972 C C . ILE B 1 37 ? -0.424 29.641 19.594 1 95.69 37 ILE B C 1
ATOM 5974 O O . ILE B 1 37 ? 0.556 28.906 19.453 1 95.69 37 ILE B O 1
ATOM 5978 N N . ASN B 1 38 ? -1.531 29.297 20.094 1 92 38 ASN B N 1
ATOM 5979 C CA . ASN B 1 38 ? -1.675 27.922 20.594 1 92 38 ASN B CA 1
ATOM 5980 C C . ASN B 1 38 ? -1.516 26.906 19.469 1 92 38 ASN B C 1
ATOM 5982 O O . ASN B 1 38 ? -0.923 25.844 19.656 1 92 38 ASN B O 1
ATOM 5986 N N . LYS B 1 39 ? -2.008 27.219 18.344 1 91.12 39 LYS B N 1
ATOM 5987 C CA . LYS B 1 39 ? -1.866 26.312 17.203 1 91.12 39 LYS B CA 1
ATOM 5988 C C . LYS B 1 39 ? -0.414 26.234 16.734 1 91.12 39 LYS B C 1
ATOM 5990 O O . LYS B 1 39 ? 0.069 25.172 16.359 1 91.12 39 LYS B O 1
ATOM 5995 N N . ILE B 1 40 ? 0.228 27.375 16.75 1 93.69 40 ILE B N 1
ATOM 5996 C CA . ILE B 1 40 ? 1.633 27.406 16.359 1 93.69 40 ILE B CA 1
ATOM 5997 C C . ILE B 1 40 ? 2.457 26.547 17.312 1 93.69 40 ILE B C 1
ATOM 5999 O O . ILE B 1 40 ? 3.244 25.703 16.859 1 93.69 40 ILE B O 1
ATOM 6003 N N . ILE B 1 41 ? 2.23 26.719 18.547 1 93.06 41 ILE B N 1
ATOM 6004 C CA . ILE B 1 41 ? 3.002 26 19.562 1 93.06 41 ILE B CA 1
ATOM 6005 C C . ILE B 1 41 ? 2.664 24.516 19.5 1 93.06 41 ILE B C 1
ATOM 6007 O O . ILE B 1 41 ? 3.555 23.672 19.594 1 93.06 41 ILE B O 1
ATOM 6011 N N . SER B 1 42 ? 1.426 24.219 19.375 1 90.06 42 SER B N 1
ATOM 6012 C CA . SER B 1 42 ? 1.016 22.812 19.297 1 90.06 42 SER B CA 1
ATOM 6013 C C . SER B 1 42 ? 1.665 22.125 18.094 1 90.06 42 SER B C 1
ATOM 6015 O O . SER B 1 42 ? 2.09 20.969 18.203 1 90.06 42 SER B O 1
ATOM 6017 N N . ALA B 1 43 ? 1.663 22.781 17 1 88.75 43 ALA B N 1
ATOM 6018 C CA . ALA B 1 43 ? 2.295 22.219 15.812 1 88.75 43 ALA B CA 1
ATOM 6019 C C . ALA B 1 43 ? 3.779 21.953 16.062 1 88.75 43 ALA B C 1
ATOM 6021 O O . ALA B 1 43 ? 4.312 20.938 15.609 1 88.75 43 ALA B O 1
ATOM 6022 N N . LYS B 1 44 ? 4.387 22.891 16.75 1 90.88 44 LYS B N 1
ATOM 6023 C CA . LYS B 1 44 ? 5.809 22.734 17.031 1 90.88 44 LYS B CA 1
ATOM 6024 C C . LYS B 1 44 ? 6.051 21.578 18 1 90.88 44 LYS B C 1
ATOM 6026 O O . LYS B 1 44 ? 7.082 20.906 17.938 1 90.88 44 LYS B O 1
ATOM 6031 N N . VAL B 1 45 ? 5.195 21.359 18.891 1 90 45 VAL B N 1
ATOM 6032 C CA . VAL B 1 45 ? 5.316 20.266 19.844 1 90 45 VAL B CA 1
ATOM 6033 C C . VAL B 1 45 ? 5.156 18.938 19.125 1 90 45 VAL B C 1
ATOM 6035 O O . VAL B 1 45 ? 5.902 17.984 19.391 1 90 45 VAL B O 1
ATOM 6038 N N . LEU B 1 46 ? 4.305 18.891 18.25 1 86.12 46 LEU B N 1
ATOM 6039 C CA . LEU B 1 46 ? 3.945 17.641 17.578 1 86.12 46 LEU B CA 1
ATOM 6040 C C . LEU B 1 46 ? 4.949 17.297 16.484 1 86.12 46 LEU B C 1
ATOM 6042 O O . LEU B 1 46 ? 5.316 16.141 16.328 1 86.12 46 LEU B O 1
ATOM 6046 N N . PHE B 1 47 ? 5.383 18.281 15.734 1 84.94 47 PHE B N 1
ATOM 6047 C CA . PHE B 1 47 ? 6.055 17.969 14.484 1 84.94 47 PHE B CA 1
ATOM 6048 C C . PHE B 1 47 ? 7.508 18.438 14.516 1 84.94 47 PHE B C 1
ATOM 6050 O O . PHE B 1 47 ? 8.336 17.953 13.742 1 84.94 47 PHE B O 1
ATOM 6057 N N . GLU B 1 48 ? 7.789 19.453 15.352 1 87.69 48 GLU B N 1
ATOM 6058 C CA . GLU B 1 48 ? 9.141 20 15.43 1 87.69 48 GLU B CA 1
ATOM 6059 C C . GLU B 1 48 ? 9.586 20.156 16.875 1 87.69 48 GLU B C 1
ATOM 6061 O O . GLU B 1 48 ? 9.844 21.281 17.344 1 87.69 48 GLU B O 1
ATOM 6066 N N . PRO B 1 49 ? 9.805 19.031 17.453 1 85.38 49 PRO B N 1
ATOM 6067 C CA . PRO B 1 49 ? 10.094 19.109 18.891 1 85.38 49 PRO B CA 1
ATOM 6068 C C . PRO B 1 49 ? 11.438 19.75 19.188 1 85.38 49 PRO B C 1
ATOM 6070 O O . PRO B 1 49 ? 11.648 20.281 20.281 1 85.38 49 PRO B O 1
ATOM 6073 N N . LYS B 1 50 ? 12.336 19.875 18.281 1 87.81 50 LYS B N 1
ATOM 6074 C CA . LYS B 1 50 ? 13.664 20.438 18.5 1 87.81 50 LYS B CA 1
ATOM 6075 C C . LYS B 1 50 ? 13.656 21.953 18.391 1 87.81 50 LYS B C 1
ATOM 6077 O O . LYS B 1 50 ? 14.602 22.625 18.797 1 87.81 50 LYS B O 1
ATOM 6082 N N . ASP B 1 51 ? 12.594 22.469 17.844 1 90.88 51 ASP B N 1
ATOM 6083 C CA . ASP B 1 51 ? 12.492 23.922 17.688 1 90.88 51 ASP B CA 1
ATOM 6084 C C . ASP B 1 51 ? 12.336 24.609 19.047 1 90.88 51 ASP B C 1
ATOM 6086 O O . ASP B 1 51 ? 11.742 24.047 19.969 1 90.88 51 ASP B O 1
ATOM 6090 N N . GLN B 1 52 ? 12.961 25.766 19.156 1 93.88 52 GLN B N 1
ATOM 6091 C CA . GLN B 1 52 ? 12.836 26.562 20.375 1 93.88 52 GLN B CA 1
ATOM 6092 C C . GLN B 1 52 ? 11.938 27.781 20.141 1 93.88 52 GLN B C 1
ATOM 6094 O O . GLN B 1 52 ? 12.008 28.422 19.094 1 93.88 52 GLN B O 1
ATOM 6099 N N . VAL B 1 53 ? 11.141 27.969 21.125 1 95.44 53 VAL B N 1
ATOM 6100 C CA . VAL B 1 53 ? 10.164 29.047 21 1 95.44 53 VAL B CA 1
ATOM 6101 C C . VAL B 1 53 ? 10.281 30 22.188 1 95.44 53 VAL B C 1
ATOM 6103 O O . VAL B 1 53 ? 10.5 29.562 23.328 1 95.44 53 VAL B O 1
ATOM 6106 N N . ALA B 1 54 ? 10.266 31.25 21.922 1 96.44 54 ALA B N 1
ATOM 6107 C CA . ALA B 1 54 ? 10.211 32.281 22.953 1 96.44 54 ALA B CA 1
ATOM 6108 C C . ALA B 1 54 ? 8.938 33.125 22.828 1 96.44 54 ALA B C 1
ATOM 6110 O O . ALA B 1 54 ? 8.352 33.219 21.75 1 96.44 54 ALA B O 1
ATOM 6111 N N . LEU B 1 55 ? 8.492 33.719 23.938 1 97.31 55 LEU B N 1
ATOM 6112 C CA . LEU B 1 55 ? 7.254 34.469 23.969 1 97.31 55 LEU B CA 1
ATOM 6113 C C . LEU B 1 55 ? 7.469 35.844 24.625 1 97.31 55 LEU B C 1
ATOM 6115 O O . LEU B 1 55 ? 7.965 35.906 25.75 1 97.31 55 LEU B O 1
ATOM 6119 N N . LEU B 1 56 ? 7.203 36.875 23.875 1 97.38 56 LEU B N 1
ATOM 6120 C CA . LEU B 1 56 ? 7.246 38.25 24.359 1 97.38 56 LEU B CA 1
ATOM 6121 C C . LEU B 1 56 ? 5.875 38.906 24.234 1 97.38 56 LEU B C 1
ATOM 6123 O O . LEU B 1 56 ? 5.234 38.812 23.188 1 97.38 56 LEU B O 1
ATOM 6127 N N . LYS B 1 57 ? 5.402 39.5 25.328 1 97.19 57 LYS B N 1
ATOM 6128 C CA . LYS B 1 57 ? 4.148 40.25 25.344 1 97.19 57 LYS B CA 1
ATOM 6129 C C . LYS B 1 57 ? 4.406 41.75 25.469 1 97.19 57 LYS B C 1
ATOM 6131 O O . LYS B 1 57 ? 5.316 42.156 26.188 1 97.19 57 LYS B O 1
ATOM 6136 N N . TYR B 1 58 ? 3.641 42.531 24.766 1 94.94 58 TYR B N 1
ATOM 6137 C CA . TYR B 1 58 ? 3.766 43.969 24.984 1 94.94 58 TYR B CA 1
ATOM 6138 C C . TYR B 1 58 ? 2.41 44.594 25.297 1 94.94 58 TYR B C 1
ATOM 6140 O O . TYR B 1 58 ? 1.373 43.938 25.172 1 94.94 58 TYR B O 1
ATOM 6148 N N . ALA B 1 59 ? 2.373 45.75 25.781 1 94.38 59 ALA B N 1
ATOM 6149 C CA . ALA B 1 59 ? 1.218 46.406 26.359 1 94.38 59 ALA B CA 1
ATOM 6150 C C . ALA B 1 59 ? 0.82 45.75 27.688 1 94.38 59 ALA B C 1
ATOM 6152 O O . ALA B 1 59 ? -0.368 45.594 27.969 1 94.38 59 ALA B O 1
ATOM 6153 N N . THR B 1 60 ? 1.864 45.312 28.359 1 95.19 60 THR B N 1
ATOM 6154 C CA . THR B 1 60 ? 1.675 44.688 29.672 1 95.19 60 THR B CA 1
ATOM 6155 C C . THR B 1 60 ? 1.752 45.75 30.781 1 95.19 60 THR B C 1
ATOM 6157 O O . THR B 1 60 ? 2.287 46.844 30.578 1 95.19 60 THR B O 1
ATOM 6160 N N . ILE B 1 61 ? 1.238 45.375 31.906 1 93.62 61 ILE B N 1
ATOM 6161 C CA . ILE B 1 61 ? 1.31 46.25 33.062 1 93.62 61 ILE B CA 1
ATOM 6162 C C . ILE B 1 61 ? 2.725 46.25 33.625 1 93.62 61 ILE B C 1
ATOM 6164 O O . ILE B 1 61 ? 3.295 47.281 33.938 1 93.62 61 ILE B O 1
ATOM 6168 N N . GLU B 1 62 ? 3.266 45.062 33.656 1 92.88 62 GLU B N 1
ATOM 6169 C CA . GLU B 1 62 ? 4.617 44.906 34.188 1 92.88 62 GLU B CA 1
ATOM 6170 C C . GLU B 1 62 ? 5.656 45.031 33.062 1 92.88 62 GLU B C 1
ATOM 6172 O O . GLU B 1 62 ? 5.375 44.688 31.922 1 92.88 62 GLU B O 1
ATOM 6177 N N . THR B 1 63 ? 6.773 45.625 33.375 1 95.06 63 THR B N 1
ATOM 6178 C CA . THR B 1 63 ? 7.914 45.688 32.469 1 95.06 63 THR B CA 1
ATOM 6179 C C . THR B 1 63 ? 9.031 44.75 32.906 1 95.06 63 THR B C 1
ATOM 6181 O O . THR B 1 63 ? 9.586 44.938 34 1 95.06 63 THR B O 1
ATOM 6184 N N . GLU B 1 64 ? 9.242 43.688 32.188 1 96.06 64 GLU B N 1
ATOM 6185 C CA . GLU B 1 64 ? 10.312 42.75 32.531 1 96.06 64 GLU B CA 1
ATOM 6186 C C . GLU B 1 64 ? 10.906 42.125 31.266 1 96.06 64 GLU B C 1
ATOM 6188 O O . GLU B 1 64 ? 10.305 41.25 30.656 1 96.06 64 GLU B O 1
ATOM 6193 N N . HIS B 1 65 ? 12.172 42.5 30.875 1 94.12 65 HIS B N 1
ATOM 6194 C CA . HIS B 1 65 ? 12.891 41.969 29.734 1 94.12 65 HIS B CA 1
ATOM 6195 C C . HIS B 1 65 ? 14.375 42.312 29.812 1 94.12 65 HIS B C 1
ATOM 6197 O O . HIS B 1 65 ? 14.781 43.188 30.562 1 94.12 65 HIS B O 1
ATOM 6203 N N . PRO B 1 66 ? 15.336 41.531 29.125 1 89.88 66 PRO B N 1
ATOM 6204 C CA . PRO B 1 66 ? 16.781 41.75 29.234 1 89.88 66 PRO B CA 1
ATOM 6205 C C . PRO B 1 66 ? 17.25 43.031 28.531 1 89.88 66 PRO B C 1
ATOM 6207 O O . PRO B 1 66 ? 18.375 43.469 28.734 1 89.88 66 PRO B O 1
ATOM 6210 N N . GLY B 1 67 ? 16.422 43.844 27.984 1 84.31 67 GLY B N 1
ATOM 6211 C CA . GLY B 1 67 ? 16.797 45.062 27.312 1 84.31 67 GLY B CA 1
ATOM 6212 C C . GLY B 1 67 ? 16.641 46.312 28.188 1 84.31 67 GLY B C 1
ATOM 6213 O O . GLY B 1 67 ? 16.766 46.219 29.422 1 84.31 67 GLY B O 1
ATOM 6214 N N . ASP B 1 68 ? 16.641 47.469 27.594 1 86.12 68 ASP B N 1
ATOM 6215 C CA . ASP B 1 68 ? 16.484 48.75 28.328 1 86.12 68 ASP B CA 1
ATOM 6216 C C . ASP B 1 68 ? 15.031 48.938 28.75 1 86.12 68 ASP B C 1
ATOM 6218 O O . ASP B 1 68 ? 14.227 49.5 27.984 1 86.12 68 ASP B O 1
ATOM 6222 N N . MET B 1 69 ? 14.703 48.719 30 1 90.19 69 MET B N 1
ATOM 6223 C CA . MET B 1 69 ? 13.328 48.719 30.5 1 90.19 69 MET B CA 1
ATOM 6224 C C . MET B 1 69 ? 12.781 50.125 30.594 1 90.19 69 MET B C 1
ATOM 6226 O O . MET B 1 69 ? 11.57 50.344 30.531 1 90.19 69 MET B O 1
ATOM 6230 N N . ASP B 1 70 ? 13.656 51.094 30.734 1 87.56 70 ASP B N 1
ATOM 6231 C CA . ASP B 1 70 ? 13.234 52.5 30.781 1 87.56 70 ASP B CA 1
ATOM 6232 C C . ASP B 1 70 ? 12.805 53 29.406 1 87.56 70 ASP B C 1
ATOM 6234 O O . ASP B 1 70 ? 11.812 53.719 29.281 1 87.56 70 ASP B O 1
ATOM 6238 N N . THR B 1 71 ? 13.57 52.531 28.453 1 82.69 71 THR B N 1
ATOM 6239 C CA . THR B 1 71 ? 13.297 52.969 27.078 1 82.69 71 THR B CA 1
ATOM 6240 C C . THR B 1 71 ? 12.078 52.219 26.531 1 82.69 71 THR B C 1
ATOM 6242 O O . THR B 1 71 ? 11.328 52.781 25.719 1 82.69 71 THR B O 1
ATOM 6245 N N . PHE B 1 72 ? 12 51 27.031 1 88.5 72 PHE B N 1
ATOM 6246 C CA . PHE B 1 72 ? 10.922 50.156 26.5 1 88.5 72 PHE B CA 1
ATOM 6247 C C . PHE B 1 72 ? 10.023 49.656 27.641 1 88.5 72 PHE B C 1
ATOM 6249 O O . PHE B 1 72 ? 10.094 48.5 28.016 1 88.5 72 PHE B O 1
ATOM 6256 N N . PRO B 1 73 ? 9.062 50.5 27.984 1 91.69 73 PRO B N 1
ATOM 6257 C CA . PRO B 1 73 ? 8.172 50.125 29.062 1 91.69 73 PRO B CA 1
ATOM 6258 C C . PRO B 1 73 ? 7.035 49.219 28.609 1 91.69 73 PRO B C 1
ATOM 6260 O O . PRO B 1 73 ? 6.797 49.062 27.406 1 91.69 73 PRO B O 1
ATOM 6263 N N . ASN B 1 74 ? 6.336 48.531 29.469 1 95.5 74 ASN B N 1
ATOM 6264 C CA . ASN B 1 74 ? 5.129 47.719 29.25 1 95.5 74 ASN B CA 1
ATOM 6265 C C . ASN B 1 74 ? 5.395 46.531 28.344 1 95.5 74 ASN B C 1
ATOM 6267 O O . ASN B 1 74 ? 4.605 46.25 27.438 1 95.5 74 ASN B O 1
ATOM 6271 N N . ILE B 1 75 ? 6.574 46.031 28.438 1 95.81 75 ILE B N 1
ATOM 6272 C CA . ILE B 1 75 ? 6.973 44.812 27.703 1 95.81 75 ILE B CA 1
ATOM 6273 C C . ILE B 1 75 ? 7.398 43.719 28.672 1 95.81 75 ILE B C 1
ATOM 6275 O O . ILE B 1 75 ? 8.172 44 29.609 1 95.81 75 ILE B O 1
ATOM 6279 N N . HIS B 1 76 ? 6.812 42.562 28.516 1 96.88 76 HIS B N 1
ATOM 6280 C CA . HIS B 1 76 ? 7.117 41.438 29.391 1 96.88 76 HIS B CA 1
ATOM 6281 C C . HIS B 1 76 ? 7.648 40.25 28.609 1 96.88 76 HIS B C 1
ATOM 6283 O O . HIS B 1 76 ? 6.922 39.656 27.812 1 96.88 76 HIS B O 1
ATOM 6289 N N . PHE B 1 77 ? 8.898 39.969 28.766 1 96.81 77 PHE B N 1
ATOM 6290 C CA . PHE B 1 77 ? 9.508 38.75 28.219 1 96.81 77 PHE B CA 1
ATOM 6291 C C . PHE B 1 77 ? 9.148 37.562 29.062 1 96.81 77 PHE B C 1
ATOM 6293 O O . PHE B 1 77 ? 9.852 37.219 30.016 1 96.81 77 PHE B O 1
ATOM 6300 N N . GLN B 1 78 ? 8.133 36.812 28.688 1 93.81 78 GLN B N 1
ATOM 6301 C CA . GLN B 1 78 ? 7.477 35.812 29.516 1 93.81 78 GLN B CA 1
ATOM 6302 C C . GLN B 1 78 ? 8.273 34.5 29.516 1 93.81 78 GLN B C 1
ATOM 6304 O O . GLN B 1 78 ? 8.414 33.844 30.547 1 93.81 78 GLN B O 1
ATOM 6309 N N . CYS B 1 79 ? 8.641 34.031 28.344 1 93.88 79 CYS B N 1
ATOM 6310 C CA . CYS B 1 79 ? 9.359 32.75 28.219 1 93.88 79 CYS B CA 1
ATOM 6311 C C . CYS B 1 79 ? 10.555 32.906 27.281 1 93.88 79 CYS B C 1
ATOM 6313 O O . CYS B 1 79 ? 10.414 33.375 26.156 1 93.88 79 CYS B O 1
ATOM 6315 N N . ASP B 1 80 ? 11.695 32.438 27.734 1 93.19 80 ASP B N 1
ATOM 6316 C CA . ASP B 1 80 ? 12.875 32.375 26.875 1 93.19 80 ASP B CA 1
ATOM 6317 C C . ASP B 1 80 ? 12.852 31.125 26 1 93.19 80 ASP B C 1
ATOM 6319 O O . ASP B 1 80 ? 11.945 30.297 26.109 1 93.19 80 ASP B O 1
ATOM 6323 N N . PHE B 1 81 ? 13.812 31.219 25.078 1 92 81 PHE B N 1
ATOM 6324 C CA . PHE B 1 81 ? 13.883 30.094 24.156 1 92 81 PHE B CA 1
ATOM 6325 C C . PHE B 1 81 ? 14.031 28.781 24.906 1 92 81 PHE B C 1
ATOM 6327 O O . PHE B 1 81 ? 14.945 28.625 25.719 1 92 81 PHE B O 1
ATOM 6334 N N . ASP B 1 82 ? 12.992 27.891 24.656 1 85.06 82 ASP B N 1
ATOM 6335 C CA . ASP B 1 82 ? 12.984 26.594 25.312 1 85.06 82 ASP B CA 1
ATOM 6336 C C . ASP B 1 82 ? 12.398 25.516 24.406 1 85.06 82 ASP B C 1
ATOM 6338 O O . ASP B 1 82 ? 11.633 25.828 23.5 1 85.06 82 ASP B O 1
ATOM 6342 N N . THR B 1 83 ? 12.891 24.344 24.672 1 81.31 83 THR B N 1
ATOM 6343 C CA . THR B 1 83 ? 12.328 23.219 23.938 1 81.31 83 THR B CA 1
ATOM 6344 C C . THR B 1 83 ? 11.047 22.719 24.594 1 81.31 83 THR B C 1
ATOM 6346 O O . THR B 1 83 ? 10.234 22.047 23.969 1 81.31 83 THR B O 1
ATOM 6349 N N . ASP B 1 84 ? 10.891 23.031 25.828 1 85.25 84 ASP B N 1
ATOM 6350 C CA . ASP B 1 84 ? 9.625 22.703 26.484 1 85.25 84 ASP B CA 1
ATOM 6351 C C . ASP B 1 84 ? 8.555 23.75 26.156 1 85.25 84 ASP B C 1
ATOM 6353 O O . ASP B 1 84 ? 8.422 24.75 26.859 1 85.25 84 ASP B O 1
ATOM 6357 N N . LYS B 1 85 ? 7.805 23.547 25.281 1 90.69 85 LYS B N 1
ATOM 6358 C CA . LYS B 1 85 ? 6.848 24.5 24.734 1 90.69 85 LYS B CA 1
ATOM 6359 C C . LYS B 1 85 ? 5.516 24.438 25.484 1 90.69 85 LYS B C 1
ATOM 6361 O O . LYS B 1 85 ? 4.66 25.312 25.297 1 90.69 85 LYS B O 1
ATOM 6366 N N . ILE B 1 86 ? 5.387 23.5 26.344 1 88 86 ILE B N 1
ATOM 6367 C CA . ILE B 1 86 ? 4.141 23.375 27.094 1 88 86 ILE B CA 1
ATOM 6368 C C . ILE B 1 86 ? 4.012 24.531 28.062 1 88 86 ILE B C 1
ATOM 6370 O O . ILE B 1 86 ? 2.914 25.062 28.281 1 88 86 ILE B O 1
ATOM 6374 N N . LYS B 1 87 ? 5.117 24.891 28.594 1 89 87 LYS B N 1
ATOM 6375 C CA . LYS B 1 87 ? 5.137 26.016 29.5 1 89 87 LYS B CA 1
ATOM 6376 C C . LYS B 1 87 ? 4.652 27.297 28.812 1 89 87 LYS B C 1
ATOM 6378 O O . LYS B 1 87 ? 3.98 28.125 29.422 1 89 87 LYS B O 1
ATOM 6383 N N . ILE B 1 88 ? 5.02 27.359 27.625 1 93.12 88 ILE B N 1
ATOM 6384 C CA . ILE B 1 88 ? 4.617 28.531 26.859 1 93.12 88 ILE B CA 1
ATOM 6385 C C . ILE B 1 88 ? 3.111 28.5 26.609 1 93.12 88 ILE B C 1
ATOM 6387 O O . ILE B 1 88 ? 2.438 29.531 26.703 1 93.12 88 ILE B O 1
ATOM 6391 N N . MET B 1 89 ? 2.629 27.359 26.328 1 90.75 89 MET B N 1
ATOM 6392 C CA . MET B 1 89 ? 1.194 27.203 26.109 1 90.75 89 MET B CA 1
ATOM 6393 C C . MET B 1 89 ? 0.411 27.594 27.359 1 90.75 89 MET B C 1
ATOM 6395 O O . MET B 1 89 ? -0.614 28.281 27.281 1 90.75 89 MET B O 1
ATOM 6399 N N . ASP B 1 90 ? 0.934 27.188 28.422 1 89.56 90 ASP B N 1
ATOM 6400 C CA . ASP B 1 90 ? 0.295 27.516 29.703 1 89.56 90 ASP B CA 1
ATOM 6401 C C . ASP B 1 90 ? 0.306 29.031 29.938 1 89.56 90 ASP B C 1
ATOM 6403 O O . ASP B 1 90 ? -0.68 29.594 30.422 1 89.56 90 ASP B O 1
ATOM 6407 N N . ALA B 1 91 ? 1.412 29.578 29.641 1 93.44 91 ALA B N 1
ATOM 6408 C CA . ALA B 1 91 ? 1.544 31.031 29.812 1 93.44 91 ALA B CA 1
ATOM 6409 C C . ALA B 1 91 ? 0.559 31.781 28.922 1 93.44 91 ALA B C 1
ATOM 6411 O O . ALA B 1 91 ? -0.019 32.781 29.344 1 93.44 91 ALA B O 1
ATOM 6412 N N . VAL B 1 92 ? 0.395 31.281 27.781 1 95.38 92 VAL B N 1
ATOM 6413 C CA . VAL B 1 92 ? -0.524 31.906 26.844 1 95.38 92 VAL B CA 1
ATOM 6414 C C . VAL B 1 92 ? -1.957 31.781 27.359 1 95.38 92 VAL B C 1
ATOM 6416 O O . VAL B 1 92 ? -2.715 32.75 27.328 1 95.38 92 VAL B O 1
ATOM 6419 N N . ASP B 1 93 ? -2.281 30.688 27.859 1 91.69 93 ASP B N 1
ATOM 6420 C CA . ASP B 1 93 ? -3.637 30.438 28.344 1 91.69 93 ASP B CA 1
ATOM 6421 C C . ASP B 1 93 ? -3.945 31.297 29.578 1 91.69 93 ASP B C 1
ATOM 6423 O O . ASP B 1 93 ? -5.086 31.719 29.766 1 91.69 93 ASP B O 1
ATOM 6427 N N . ALA B 1 94 ? -2.91 31.531 30.297 1 92.94 94 ALA B N 1
ATOM 6428 C CA . ALA B 1 94 ? -3.084 32.25 31.547 1 92.94 94 ALA B CA 1
ATOM 6429 C C . ALA B 1 94 ? -3.102 33.781 31.297 1 92.94 94 ALA B C 1
ATOM 6431 O O . ALA B 1 94 ? -3.5 34.531 32.156 1 92.94 94 ALA B O 1
ATOM 6432 N N . THR B 1 95 ? -2.811 34.219 30.125 1 95.44 95 THR B N 1
ATOM 6433 C CA . THR B 1 95 ? -2.676 35.625 29.828 1 95.44 95 THR B CA 1
ATOM 6434 C C . THR B 1 95 ? -4.043 36.281 29.609 1 95.44 95 THR B C 1
ATOM 6436 O O . THR B 1 95 ? -4.895 35.719 28.922 1 95.44 95 THR B O 1
ATOM 6439 N N . ALA B 1 96 ? -4.262 37.438 30.219 1 94.19 96 ALA B N 1
ATOM 6440 C CA . ALA B 1 96 ? -5.461 38.25 30.031 1 94.19 96 ALA B CA 1
ATOM 6441 C C . ALA B 1 96 ? -5.133 39.531 29.297 1 94.19 96 ALA B C 1
ATOM 6443 O O . ALA B 1 96 ? -4.023 40.062 29.406 1 94.19 96 ALA B O 1
ATOM 6444 N N . PRO B 1 97 ? -6.066 40 28.609 1 94.31 97 PRO B N 1
ATOM 6445 C CA . PRO B 1 97 ? -5.828 41.281 27.906 1 94.31 97 PRO B CA 1
ATOM 6446 C C . PRO B 1 97 ? -5.773 42.469 28.844 1 94.31 97 PRO B C 1
ATOM 6448 O O . PRO B 1 97 ? -6.262 42.406 29.984 1 94.31 97 PRO B O 1
ATOM 6451 N N . THR B 1 98 ? -5.094 43.562 28.312 1 94.69 98 THR B N 1
ATOM 6452 C CA . THR B 1 98 ? -5.008 44.812 29.078 1 94.69 98 THR B CA 1
ATOM 6453 C C . THR B 1 98 ? -5.613 45.938 28.281 1 94.69 98 THR B C 1
ATOM 6455 O O . THR B 1 98 ? -6 45.781 27.125 1 94.69 98 THR B O 1
ATOM 64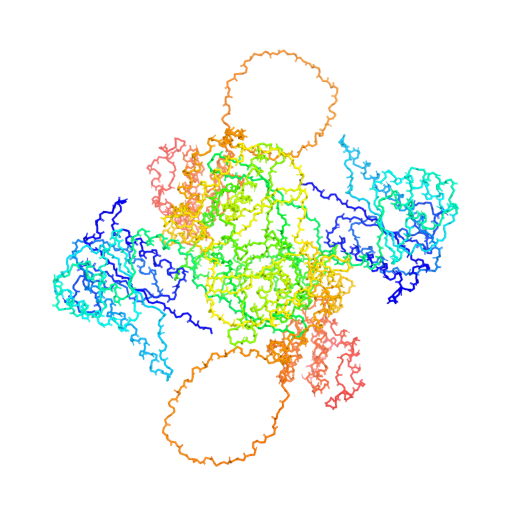58 N N . ASP B 1 99 ? -5.672 47.125 28.953 1 91.88 99 ASP B N 1
ATOM 6459 C CA . ASP B 1 99 ? -6.219 48.312 28.281 1 91.88 99 ASP B CA 1
ATOM 6460 C C . ASP B 1 99 ? -5.109 49.312 27.922 1 91.88 99 ASP B C 1
ATOM 6462 O O . ASP B 1 99 ? -5.387 50.469 27.594 1 91.88 99 ASP B O 1
ATOM 6466 N N . ILE B 1 100 ? -3.922 48.812 27.938 1 92.19 100 ILE B N 1
ATOM 6467 C CA . ILE B 1 100 ? -2.773 49.688 27.656 1 92.19 100 ILE B CA 1
ATOM 6468 C C . ILE B 1 100 ? -2.584 49.781 26.141 1 92.19 100 ILE B C 1
ATOM 6470 O O . ILE B 1 100 ? -2.684 48.781 25.422 1 92.19 100 ILE B O 1
ATOM 6474 N N . GLU B 1 101 ? -2.426 51.031 25.703 1 86.5 101 GLU B N 1
ATOM 6475 C CA . GLU B 1 101 ? -2.141 51.281 24.297 1 86.5 101 GLU B CA 1
ATOM 6476 C C . GLU B 1 101 ? -0.644 51.438 24.047 1 86.5 101 GLU B C 1
ATOM 6478 O O . GLU B 1 101 ? -0 52.312 24.641 1 86.5 101 GLU B O 1
ATOM 6483 N N . GLN B 1 102 ? -0.142 50.5 23.234 1 84.12 102 GLN B N 1
ATOM 6484 C CA . GLN B 1 102 ? 1.283 50.531 22.922 1 84.12 102 GLN B CA 1
ATOM 6485 C C . GLN B 1 102 ? 1.547 50.031 21.516 1 84.12 102 GLN B C 1
ATOM 6487 O O . GLN B 1 102 ? 0.806 49.188 21 1 84.12 102 GLN B O 1
ATOM 6492 N N . GLU B 1 103 ? 2.58 50.594 20.906 1 80.44 103 GLU B N 1
ATOM 6493 C CA . GLU B 1 103 ? 2.98 50.125 19.578 1 80.44 103 GLU B CA 1
ATOM 6494 C C . GLU B 1 103 ? 4.004 49 19.656 1 80.44 103 GLU B C 1
ATOM 6496 O O . GLU B 1 103 ? 4.684 48.844 20.672 1 80.44 103 GLU B O 1
ATOM 6501 N N . PHE B 1 104 ? 4.141 48.281 18.547 1 85.12 104 PHE B N 1
ATOM 6502 C CA . PHE B 1 104 ? 4.883 47.031 18.578 1 85.12 104 PHE B CA 1
ATOM 6503 C C . PHE B 1 104 ? 6.379 47.281 18.438 1 85.12 104 PHE B C 1
ATOM 6505 O O . PHE B 1 104 ? 7.195 46.406 18.703 1 85.12 104 PHE B O 1
ATOM 6512 N N . LEU B 1 105 ? 6.84 48.406 18.094 1 80.25 105 LEU B N 1
ATOM 6513 C CA . LEU B 1 105 ? 8.227 48.656 17.719 1 80.25 105 LEU B CA 1
ATOM 6514 C C . LEU B 1 105 ? 9.172 48.375 18.875 1 80.25 105 LEU B C 1
ATOM 6516 O O . LEU B 1 105 ? 10.25 47.812 18.688 1 80.25 105 LEU B O 1
ATOM 6520 N N . GLY B 1 106 ? 8.758 48.906 20.047 1 82.69 106 GLY B N 1
ATOM 6521 C CA . GLY B 1 106 ? 9.578 48.625 21.219 1 82.69 106 GLY B CA 1
ATOM 6522 C C . GLY B 1 106 ? 9.766 47.156 21.469 1 82.69 106 GLY B C 1
ATOM 6523 O O . GLY B 1 106 ? 10.883 46.719 21.75 1 82.69 106 GLY B O 1
ATOM 6524 N N . ALA B 1 107 ? 8.68 46.469 21.328 1 89.94 107 ALA B N 1
ATOM 6525 C CA . ALA B 1 107 ? 8.727 45 21.531 1 89.94 107 ALA B CA 1
ATOM 6526 C C . ALA B 1 107 ? 9.586 44.344 20.469 1 89.94 107 ALA B C 1
ATOM 6528 O O . ALA B 1 107 ? 10.305 43.375 20.766 1 89.94 107 ALA B O 1
ATOM 6529 N N . PHE B 1 108 ? 9.523 44.781 19.234 1 86.94 108 PHE B N 1
ATOM 6530 C CA . PHE B 1 108 ? 10.312 44.219 18.141 1 86.94 108 PHE B CA 1
ATOM 6531 C C . PHE B 1 108 ? 11.797 44.438 18.391 1 86.94 108 PHE B C 1
ATOM 6533 O O . PHE B 1 108 ? 12.602 43.531 18.125 1 86.94 108 PHE B O 1
ATOM 6540 N N . CYS B 1 109 ? 12.141 45.562 18.891 1 83.25 109 CYS B N 1
ATOM 6541 C CA . CYS B 1 109 ? 13.539 45.844 19.188 1 83.25 109 CYS B CA 1
ATOM 6542 C C . CYS B 1 109 ? 14.062 44.938 20.281 1 83.25 109 CYS B C 1
ATOM 6544 O O . CYS B 1 109 ? 15.188 44.438 20.203 1 83.25 109 CYS B O 1
ATOM 6546 N N . VAL B 1 110 ? 13.234 44.781 21.281 1 89.56 110 VAL B N 1
ATOM 6547 C CA . VAL B 1 110 ? 13.633 43.906 22.375 1 89.56 110 VAL B CA 1
ATOM 6548 C C . VAL B 1 110 ? 13.82 42.469 21.844 1 89.56 110 VAL B C 1
ATOM 6550 O O . VAL B 1 110 ? 14.781 41.812 22.203 1 89.56 110 VAL B O 1
ATOM 6553 N N . ALA B 1 111 ? 12.93 42.031 20.984 1 91.56 111 ALA B N 1
ATOM 6554 C CA . ALA B 1 111 ? 13 40.719 20.406 1 91.56 111 ALA B CA 1
ATOM 6555 C C . ALA B 1 111 ? 14.281 40.531 19.594 1 91.56 111 ALA B C 1
ATOM 6557 O O . ALA B 1 111 ? 14.938 39.469 19.703 1 91.56 111 ALA B O 1
ATOM 6558 N N . LEU B 1 112 ? 14.625 41.469 18.844 1 86.06 112 LEU B N 1
ATOM 6559 C CA . LEU B 1 112 ? 15.836 41.406 18.016 1 86.06 112 LEU B CA 1
ATOM 6560 C C . LEU B 1 112 ? 17.078 41.312 18.906 1 86.06 112 LEU B C 1
ATOM 6562 O O . LEU B 1 112 ? 18.016 40.594 18.562 1 86.06 112 LEU B O 1
ATOM 6566 N N . THR B 1 113 ? 17.031 42.062 19.938 1 84.38 113 THR B N 1
ATOM 6567 C CA . THR B 1 113 ? 18.156 42.062 20.859 1 84.38 113 THR B CA 1
ATOM 6568 C C . THR B 1 113 ? 18.328 40.656 21.484 1 84.38 113 THR B C 1
ATOM 6570 O O . THR B 1 113 ? 19.438 40.156 21.594 1 84.38 113 THR B O 1
ATOM 6573 N N . VAL B 1 114 ? 17.234 40.125 21.906 1 90.12 114 VAL B N 1
ATOM 6574 C CA . VAL B 1 114 ? 17.266 38.812 22.516 1 90.12 114 VAL B CA 1
ATOM 6575 C C . VAL B 1 114 ? 17.75 37.781 21.516 1 90.12 114 VAL B C 1
ATOM 6577 O O . VAL B 1 114 ? 18.547 36.906 21.859 1 90.12 114 VAL B O 1
ATOM 6580 N N . LEU B 1 115 ? 17.281 37.812 20.297 1 89.38 115 LEU B N 1
ATOM 6581 C CA . LEU B 1 115 ? 17.656 36.875 19.234 1 89.38 115 LEU B CA 1
ATOM 6582 C C . LEU B 1 115 ? 19.141 36.969 18.938 1 89.38 115 LEU B C 1
ATOM 6584 O O . LEU B 1 115 ? 19.812 35.969 18.766 1 89.38 115 LEU B O 1
ATOM 6588 N N . LYS B 1 116 ? 19.625 38.156 18.844 1 84.25 116 LYS B N 1
ATOM 6589 C CA . LYS B 1 116 ? 21.031 38.375 18.578 1 84.25 116 LYS B CA 1
ATOM 6590 C C . LYS B 1 116 ? 21.906 37.781 19.703 1 84.25 116 LYS B C 1
ATOM 6592 O O . LYS B 1 116 ? 22.938 37.188 19.438 1 84.25 116 LYS B O 1
ATOM 6597 N N . ASP B 1 117 ? 21.484 38.062 20.844 1 86.06 117 ASP B N 1
ATOM 6598 C CA . ASP B 1 117 ? 22.234 37.562 22 1 86.06 117 ASP B CA 1
ATOM 6599 C C . ASP B 1 117 ? 22.266 36.031 22.016 1 86.06 117 ASP B C 1
ATOM 6601 O O . ASP B 1 117 ? 23.281 35.438 22.344 1 86.06 117 ASP B O 1
ATOM 6605 N N . ARG B 1 118 ? 21.156 35.438 21.703 1 88 118 ARG B N 1
ATOM 6606 C CA . ARG B 1 118 ? 21.062 34 21.688 1 88 118 ARG B CA 1
ATOM 6607 C C . ARG B 1 118 ? 21.969 33.406 20.625 1 88 118 ARG B C 1
ATOM 6609 O O . ARG B 1 118 ? 22.641 32.406 20.859 1 88 118 ARG B O 1
ATOM 6616 N N . VAL B 1 119 ? 21.938 33.938 19.453 1 85.69 119 VAL B N 1
ATOM 6617 C CA . VAL B 1 119 ? 22.734 33.438 18.344 1 85.69 119 VAL B CA 1
ATOM 6618 C C . VAL B 1 119 ? 24.219 33.625 18.656 1 85.69 119 VAL B C 1
ATOM 6620 O O . VAL B 1 119 ? 25.031 32.719 18.406 1 85.69 119 VAL B O 1
ATOM 6623 N N . SER B 1 120 ? 24.578 34.719 19.281 1 81.69 120 SER B N 1
ATOM 6624 C CA . SER B 1 120 ? 25.969 35.031 19.609 1 81.69 120 SER B CA 1
ATOM 6625 C C . SER B 1 120 ? 26.484 34.125 20.719 1 81.69 120 SER B C 1
ATOM 6627 O O . SER B 1 120 ? 27.656 33.719 20.719 1 81.69 120 SER B O 1
ATOM 6629 N N . SER B 1 121 ? 25.672 33.875 21.594 1 81.38 121 SER B N 1
ATOM 6630 C CA . SER B 1 121 ? 26.078 33.031 22.719 1 81.38 121 SER B CA 1
ATOM 6631 C C . SER B 1 121 ? 26.406 31.625 22.25 1 81.38 121 SER B C 1
ATOM 6633 O O . SER B 1 121 ? 27.375 31.016 22.734 1 81.38 121 SER B O 1
ATOM 6635 N N . VAL B 1 122 ? 25.656 31.125 21.344 1 77.69 122 VAL B N 1
ATOM 6636 C CA . VAL B 1 122 ? 25.875 29.766 20.875 1 77.69 122 VAL B CA 1
ATOM 6637 C C . VAL B 1 122 ? 27.125 29.719 19.969 1 77.69 122 VAL B C 1
ATOM 6639 O O . VAL B 1 122 ? 27.891 28.75 20.016 1 77.69 122 VAL B O 1
ATOM 6642 N N . GLN B 1 123 ? 27.281 30.75 19.188 1 71.25 123 GLN B N 1
ATOM 6643 C CA . GLN B 1 123 ? 28.453 30.828 18.328 1 71.25 123 GLN B CA 1
ATOM 6644 C C . GLN B 1 123 ? 29.734 30.906 19.141 1 71.25 123 GLN B C 1
ATOM 6646 O O . GLN B 1 123 ? 30.75 30.312 18.781 1 71.25 123 GLN B O 1
ATOM 6651 N N . GLN B 1 124 ? 29.641 31.625 20.234 1 65.56 124 GLN B N 1
ATOM 6652 C CA . GLN B 1 124 ? 30.812 31.781 21.094 1 65.56 124 GLN B CA 1
ATOM 6653 C C . GLN B 1 124 ? 31.141 30.469 21.797 1 65.56 124 GLN B C 1
ATOM 6655 O O . GLN B 1 124 ? 32.312 30.141 21.984 1 65.56 124 GLN B O 1
ATOM 6660 N N . SER B 1 125 ? 30.125 29.766 22.109 1 62.97 125 SER B N 1
ATOM 6661 C CA . SER B 1 125 ? 30.359 28.484 22.766 1 62.97 125 SER B CA 1
ATOM 6662 C C . SER B 1 125 ? 30.953 27.469 21.797 1 62.97 125 SER B C 1
ATOM 6664 O O . SER B 1 125 ? 31.766 26.625 22.203 1 62.97 125 SER B O 1
ATOM 6666 N N . THR B 1 126 ? 30.562 27.547 20.562 1 58.53 126 THR B N 1
ATOM 6667 C CA . THR B 1 126 ? 31.078 26.641 19.547 1 58.53 126 THR B CA 1
ATOM 6668 C C . THR B 1 126 ? 32.469 27.062 19.094 1 58.53 126 THR B C 1
ATOM 6670 O O . THR B 1 126 ? 33.281 26.234 18.688 1 58.53 126 THR B O 1
ATOM 6673 N N . SER B 1 127 ? 32.75 28.438 18.984 1 54 127 SER B N 1
ATOM 6674 C CA . SER B 1 127 ? 34.031 28.906 18.562 1 54 127 SER B CA 1
ATOM 6675 C C . SER B 1 127 ? 35.125 28.531 19.578 1 54 127 SER B C 1
ATOM 6677 O O . SER B 1 127 ? 36.312 28.688 19.297 1 54 127 SER B O 1
ATOM 6679 N N . LYS B 1 128 ? 34.844 28.453 20.922 1 47.59 128 LYS B N 1
ATOM 6680 C CA . LYS B 1 128 ? 35.938 28.047 21.781 1 47.59 128 LYS B CA 1
ATOM 6681 C C . LYS B 1 128 ? 36.5 26.688 21.375 1 47.59 128 LYS B C 1
ATOM 6683 O O . LYS B 1 128 ? 37.531 26.266 21.875 1 47.59 128 LYS B O 1
ATOM 6688 N N . SER B 1 129 ? 35.781 25.859 20.719 1 45.97 129 SER B N 1
ATOM 6689 C CA . SER B 1 129 ? 36.375 24.641 20.172 1 45.97 129 SER B CA 1
ATOM 6690 C C . SER B 1 129 ? 37 24.891 18.812 1 45.97 129 SER B C 1
ATOM 6692 O O . SER B 1 129 ? 36.812 25.953 18.219 1 45.97 129 SER B O 1
ATOM 6694 N N . SER B 1 130 ? 37.219 23.766 17.703 1 41.44 130 SER B N 1
ATOM 6695 C CA . SER B 1 130 ? 38.094 23.766 16.547 1 41.44 130 SER B CA 1
ATOM 6696 C C . SER B 1 130 ? 37.719 24.891 15.578 1 41.44 130 SER B C 1
ATOM 6698 O O . SER B 1 130 ? 36.562 25.359 15.578 1 41.44 130 SER B O 1
ATOM 6700 N N . LYS B 1 131 ? 38.75 25.422 14.617 1 38.66 131 LYS B N 1
ATOM 6701 C CA . LYS B 1 131 ? 39 26.281 13.461 1 38.66 131 LYS B CA 1
ATOM 6702 C C . LYS B 1 131 ? 37.844 26.203 12.469 1 38.66 131 LYS B C 1
ATOM 6704 O O . LYS B 1 131 ? 37.938 26.75 11.375 1 38.66 131 LYS B O 1
ATOM 6709 N N . ALA B 1 132 ? 36.969 25.203 12.461 1 40.09 132 ALA B N 1
ATOM 6710 C CA . ALA B 1 132 ? 36.031 25.016 11.336 1 40.09 132 ALA B CA 1
ATOM 6711 C C . ALA B 1 132 ? 35.031 26.156 11.273 1 40.09 132 ALA B C 1
ATOM 6713 O O . ALA B 1 132 ? 34.594 26.672 12.305 1 40.09 132 ALA B O 1
ATOM 6714 N N . LYS B 1 133 ? 34.875 26.828 10.195 1 43.69 133 LYS B N 1
ATOM 6715 C CA . LYS B 1 133 ? 33.844 27.797 9.82 1 43.69 133 LYS B CA 1
ATOM 6716 C C . LYS B 1 133 ? 32.531 27.562 10.594 1 43.69 133 LYS B C 1
ATOM 6718 O O . LYS B 1 133 ? 31.922 26.516 10.461 1 43.69 133 LYS B O 1
ATOM 6723 N N . ALA B 1 134 ? 32.281 28.078 11.688 1 46.22 134 ALA B N 1
ATOM 6724 C CA . ALA B 1 134 ? 31.219 27.953 12.688 1 46.22 134 ALA B CA 1
ATOM 6725 C C . ALA B 1 134 ? 29.859 27.859 12.023 1 46.22 134 ALA B C 1
ATOM 6727 O O . ALA B 1 134 ? 29.375 28.828 11.445 1 46.22 134 ALA B O 1
ATOM 6728 N N . SER B 1 135 ? 29.375 26.828 11.367 1 56.25 135 SER B N 1
ATOM 6729 C CA . SER B 1 135 ? 28.062 26.609 10.781 1 56.25 135 SER B CA 1
ATOM 6730 C C . SER B 1 135 ? 26.953 27.156 11.68 1 56.25 135 SER B C 1
ATOM 6732 O O . SER B 1 135 ? 27.109 27.219 12.898 1 56.25 135 SER B O 1
ATOM 6734 N N . ALA B 1 136 ? 26.062 28.062 11.125 1 65.56 136 ALA B N 1
ATOM 6735 C CA . ALA B 1 136 ? 24.906 28.641 11.82 1 65.56 136 ALA B CA 1
ATOM 6736 C C . ALA B 1 136 ? 24.25 27.609 12.727 1 65.56 136 ALA B C 1
ATOM 6738 O O . ALA B 1 136 ? 24 26.469 12.305 1 65.56 136 ALA B O 1
ATOM 6739 N N . PRO B 1 137 ? 24.234 27.922 13.984 1 77.38 137 PRO B N 1
ATOM 6740 C CA . PRO B 1 137 ? 23.703 26.969 14.969 1 77.38 137 PRO B CA 1
ATOM 6741 C C . PRO B 1 137 ? 22.25 26.609 14.727 1 77.38 137 PRO B C 1
ATOM 6743 O O . PRO B 1 137 ? 21.781 25.562 15.188 1 77.38 137 PRO B O 1
ATOM 6746 N N . TYR B 1 138 ? 21.625 27.547 14.008 1 87.44 138 TYR B N 1
ATOM 6747 C CA . TYR B 1 138 ? 20.188 27.344 13.781 1 87.44 138 TYR B CA 1
ATOM 6748 C C . TYR B 1 138 ? 19.875 27.344 12.289 1 87.44 138 TYR B C 1
ATOM 6750 O O . TYR B 1 138 ? 20.562 27.969 11.5 1 87.44 138 TYR B O 1
ATOM 6758 N N . GLU B 1 139 ? 18.875 26.562 12 1 86.06 139 GLU B N 1
ATOM 6759 C CA . GLU B 1 139 ? 18.453 26.484 10.602 1 86.06 139 GLU B CA 1
ATOM 6760 C C . GLU B 1 139 ? 17.797 27.766 10.141 1 86.06 139 GLU B C 1
ATOM 6762 O O . GLU B 1 139 ? 18.062 28.25 9.031 1 86.06 139 GLU B O 1
ATOM 6767 N N . SER B 1 140 ? 16.953 28.281 10.977 1 88.56 140 SER B N 1
ATOM 6768 C CA . SER B 1 140 ? 16.266 29.516 10.633 1 88.56 140 SER B CA 1
ATOM 6769 C C . SER B 1 140 ? 15.844 30.281 11.883 1 88.56 140 SER B C 1
ATOM 6771 O O . SER B 1 140 ? 15.688 29.703 12.953 1 88.56 140 SER B O 1
ATOM 6773 N N . LEU B 1 141 ? 15.844 31.609 11.711 1 90.5 141 LEU B N 1
ATOM 6774 C CA . LEU B 1 141 ? 15.336 32.531 12.727 1 90.5 141 LEU B CA 1
ATOM 6775 C C . LEU B 1 141 ? 14.031 33.188 12.281 1 90.5 141 LEU B C 1
ATOM 6777 O O . LEU B 1 141 ? 13.984 33.812 11.227 1 90.5 141 LEU B O 1
ATOM 6781 N N . LYS B 1 142 ? 12.977 32.969 13.086 1 91.56 142 LYS B N 1
ATOM 6782 C CA . LYS B 1 142 ? 11.672 33.5 12.711 1 91.56 142 LYS B CA 1
ATOM 6783 C C . LYS B 1 142 ? 11.078 34.344 13.828 1 91.56 142 LYS B C 1
ATOM 6785 O O . LYS B 1 142 ? 11.195 34 15.008 1 91.56 142 LYS B O 1
ATOM 6790 N N . ILE B 1 143 ? 10.531 35.5 13.453 1 92.06 143 ILE B N 1
ATOM 6791 C CA . ILE B 1 143 ? 9.758 36.312 14.367 1 92.06 143 ILE B CA 1
ATOM 6792 C C . ILE B 1 143 ? 8.297 36.344 13.922 1 92.06 143 ILE B C 1
ATOM 6794 O O . ILE B 1 143 ? 8 36.625 12.758 1 92.06 143 ILE B O 1
ATOM 6798 N N . ILE B 1 144 ? 7.461 36.031 14.828 1 94.88 144 ILE B N 1
ATOM 6799 C CA . ILE B 1 144 ? 6.031 36.094 14.539 1 94.88 144 ILE B CA 1
ATOM 6800 C C . ILE B 1 144 ? 5.367 37.188 15.375 1 94.88 144 ILE B C 1
ATOM 6802 O O . ILE B 1 144 ? 5.352 37.125 16.609 1 94.88 144 ILE B O 1
ATOM 6806 N N . LEU B 1 145 ? 4.852 38.156 14.688 1 92.94 145 LEU B N 1
ATOM 6807 C CA . LEU B 1 145 ? 4.184 39.281 15.344 1 92.94 145 LEU B CA 1
ATOM 6808 C C . LEU B 1 145 ? 2.67 39.156 15.219 1 92.94 145 LEU B C 1
ATOM 6810 O O . LEU B 1 145 ? 2.141 39.094 14.109 1 92.94 145 LEU B O 1
ATOM 6814 N N . LEU B 1 146 ? 2.014 39.062 16.328 1 95.12 146 LEU B N 1
ATOM 6815 C CA . LEU B 1 146 ? 0.555 39.062 16.344 1 95.12 146 LEU B CA 1
ATOM 6816 C C . LEU B 1 146 ? -0 40.375 16.906 1 95.12 146 LEU B C 1
ATOM 6818 O O . LEU B 1 146 ? 0.172 40.656 18.094 1 95.12 146 LEU B O 1
ATOM 6822 N N . SER B 1 147 ? -0.584 41.125 16.047 1 90 147 SER B N 1
ATOM 6823 C CA . SER B 1 147 ? -1.109 42.438 16.422 1 90 147 SER B CA 1
ATOM 6824 C C . SER B 1 147 ? -2.111 42.969 15.391 1 90 147 SER B C 1
ATOM 6826 O O . SER B 1 147 ? -2.129 42.5 14.25 1 90 147 SER B O 1
ATOM 6828 N N . ARG B 1 148 ? -3.006 43.875 15.727 1 84.44 148 ARG B N 1
ATOM 6829 C CA . ARG B 1 148 ? -3.9 44.531 14.781 1 84.44 148 ARG B CA 1
ATOM 6830 C C . ARG B 1 148 ? -3.166 45.625 14 1 84.44 148 ARG B C 1
ATOM 6832 O O . ARG B 1 148 ? -3.658 46.094 12.977 1 84.44 148 ARG B O 1
ATOM 6839 N N . LEU B 1 149 ? -2.039 46 14.477 1 77.19 149 LEU B N 1
ATOM 6840 C CA . LEU B 1 149 ? -1.159 46.969 13.836 1 77.19 149 LEU B CA 1
ATOM 6841 C C . LEU B 1 149 ? -1.874 48.312 13.648 1 77.19 149 LEU B C 1
ATOM 6843 O O . LEU B 1 149 ? -1.615 49.031 12.68 1 77.19 149 LEU B O 1
ATOM 6847 N N . VAL B 1 150 ? -2.969 48.562 14.562 1 68.12 150 VAL B N 1
ATOM 6848 C CA . VAL B 1 150 ? -3.721 49.812 14.445 1 68.12 150 VAL B CA 1
ATOM 6849 C C . VAL B 1 150 ? -3.07 50.906 15.305 1 68.12 150 VAL B C 1
ATOM 6851 O O . VAL B 1 150 ? -2.797 50.688 16.484 1 68.12 150 VAL B O 1
ATOM 6854 N N . GLY B 1 151 ? -2.076 51.688 14.711 1 62.69 151 GLY B N 1
ATOM 6855 C CA . GLY B 1 151 ? -1.58 52.781 15.555 1 62.69 151 GLY B CA 1
ATOM 6856 C C . GLY B 1 151 ? -0.711 53.75 14.805 1 62.69 151 GLY B C 1
ATOM 6857 O O . GLY B 1 151 ? -0.405 53.562 13.625 1 62.69 151 GLY B O 1
ATOM 6858 N N . GLU B 1 152 ? -0.767 54.938 15.391 1 62.69 152 GLU B N 1
ATOM 6859 C CA . GLU B 1 152 ? 0.081 56 14.891 1 62.69 152 GLU B CA 1
ATOM 6860 C C . GLU B 1 152 ? 1.451 56 15.562 1 62.69 152 GLU B C 1
ATOM 6862 O O . GLU B 1 152 ? 1.56 55.688 16.75 1 62.69 152 GLU B O 1
ATOM 6867 N N . TYR B 1 153 ? 2.443 55.938 14.68 1 62.69 153 TYR B N 1
ATOM 6868 C CA . TYR B 1 153 ? 3.795 55.906 15.227 1 62.69 153 TYR B CA 1
ATOM 6869 C C . TYR B 1 153 ? 4.336 57.312 15.453 1 62.69 153 TYR B C 1
ATOM 6871 O O . TYR B 1 153 ? 4.086 58.219 14.656 1 62.69 153 TYR B O 1
ATOM 6879 N N . THR B 1 154 ? 4.82 57.406 16.703 1 62.31 154 THR B N 1
ATOM 6880 C CA . THR B 1 154 ? 5.469 58.688 16.984 1 62.31 154 THR B CA 1
ATOM 6881 C C . THR B 1 154 ? 6.863 58.719 16.359 1 62.31 154 THR B C 1
ATOM 6883 O O . THR B 1 154 ? 7.434 57.688 16.031 1 62.31 154 THR B O 1
ATOM 6886 N N . ASN B 1 155 ? 7.426 59.875 16.156 1 58.75 155 ASN B N 1
ATOM 6887 C CA . ASN B 1 155 ? 8.758 60.094 15.602 1 58.75 155 ASN B CA 1
ATOM 6888 C C . ASN B 1 155 ? 9.828 59.375 16.406 1 58.75 155 ASN B C 1
ATOM 6890 O O . ASN B 1 155 ? 10.766 58.812 15.844 1 58.75 155 ASN B O 1
ATOM 6894 N N . ALA B 1 156 ? 9.75 59.406 17.672 1 58.41 156 ALA B N 1
ATOM 6895 C CA . ALA B 1 156 ? 10.734 58.781 18.547 1 58.41 156 ALA B CA 1
ATOM 6896 C C . ALA B 1 156 ? 10.758 57.281 18.359 1 58.41 156 ALA B C 1
ATOM 6898 O O . ALA B 1 156 ? 11.828 56.656 18.328 1 58.41 156 ALA B O 1
ATOM 6899 N N . GLU B 1 157 ? 9.68 56.75 18.078 1 62.69 157 GLU B N 1
ATOM 6900 C CA . GLU B 1 157 ? 9.555 55.281 17.906 1 62.69 157 GLU B CA 1
ATOM 6901 C C . GLU B 1 157 ? 10.125 54.844 16.578 1 62.69 157 GLU B C 1
ATOM 6903 O O . GLU B 1 157 ? 10.805 53.812 16.5 1 62.69 157 GLU B O 1
ATOM 6908 N N . THR B 1 158 ? 10 55.719 15.75 1 60.91 158 THR B N 1
ATOM 6909 C CA . THR B 1 158 ? 10.453 55.344 14.406 1 60.91 158 THR B CA 1
ATOM 6910 C C . THR B 1 158 ? 11.977 55.406 14.32 1 60.91 158 THR B C 1
ATOM 6912 O O . THR B 1 158 ? 12.594 54.562 13.648 1 60.91 158 THR B O 1
ATOM 6915 N N . LYS B 1 159 ? 12.516 56.438 14.953 1 62.28 159 LYS B N 1
ATOM 6916 C CA . LYS B 1 159 ? 13.969 56.531 14.969 1 62.28 159 LYS B CA 1
ATOM 6917 C C . LYS B 1 159 ? 14.594 55.312 15.633 1 62.28 159 LYS B C 1
ATOM 6919 O O . LYS B 1 159 ? 15.602 54.781 15.156 1 62.28 159 LYS B O 1
ATOM 6924 N N . SER B 1 160 ? 14.008 54.906 16.641 1 62.41 160 SER B N 1
ATOM 6925 C CA . SER B 1 160 ? 14.492 53.75 17.344 1 62.41 160 SER B CA 1
ATOM 6926 C C . SER B 1 160 ? 14.383 52.5 16.469 1 62.41 160 SER B C 1
ATOM 6928 O O . SER B 1 160 ? 15.297 51.656 16.453 1 62.41 160 SER B O 1
ATOM 6930 N N . ILE B 1 161 ? 13.406 52.438 15.656 1 64.44 161 ILE B N 1
ATOM 6931 C CA . ILE B 1 161 ? 13.156 51.281 14.805 1 64.44 161 ILE B CA 1
ATOM 6932 C C . ILE B 1 161 ? 14.242 51.188 13.734 1 64.44 161 ILE B C 1
ATOM 6934 O O . ILE B 1 161 ? 14.758 50.125 13.453 1 64.44 161 ILE B O 1
ATOM 6938 N N . THR B 1 162 ? 14.594 52.344 13.273 1 62.44 162 THR B N 1
ATOM 6939 C CA . THR B 1 162 ? 15.57 52.344 12.195 1 62.44 162 THR B CA 1
ATOM 6940 C C . THR B 1 162 ? 16.938 51.875 12.688 1 62.44 162 THR B C 1
ATOM 6942 O O . THR B 1 162 ? 17.625 51.125 11.984 1 62.44 162 THR B O 1
ATOM 6945 N N . LYS B 1 163 ? 17.188 52.312 13.773 1 63.97 163 LYS B N 1
ATOM 6946 C CA . LYS B 1 163 ? 18.469 51.906 14.336 1 63.97 163 LYS B CA 1
ATOM 6947 C C . LYS B 1 163 ? 18.547 50.406 14.547 1 63.97 163 LYS B C 1
ATOM 6949 O O . LYS B 1 163 ? 19.578 49.781 14.289 1 63.97 163 LYS B O 1
ATOM 6954 N N . HIS B 1 164 ? 17.406 49.906 14.852 1 65.38 164 HIS B N 1
ATOM 6955 C CA . HIS B 1 164 ? 17.391 48.469 15.164 1 65.38 164 HIS B CA 1
ATOM 6956 C C . HIS B 1 164 ? 17.281 47.625 13.891 1 65.38 164 HIS B C 1
ATOM 6958 O O . HIS B 1 164 ? 17.828 46.531 13.82 1 65.38 164 HIS B O 1
ATOM 6964 N N . LEU B 1 165 ? 16.625 48.219 12.945 1 67.62 165 LEU B N 1
ATOM 6965 C CA . LEU B 1 165 ? 16.5 47.5 11.68 1 67.62 165 LEU B CA 1
ATOM 6966 C C . LEU B 1 165 ? 17.875 47.281 11.047 1 67.62 165 LEU B C 1
ATOM 6968 O O . LEU B 1 165 ? 18.109 46.25 10.43 1 67.62 165 LEU B O 1
ATOM 6972 N N . LYS B 1 166 ? 18.672 48.188 11.234 1 64.38 166 LYS B N 1
ATOM 6973 C CA . LYS B 1 166 ? 20.031 48.062 10.719 1 64.38 166 LYS B CA 1
ATOM 6974 C C . LYS B 1 166 ? 20.766 46.875 11.359 1 64.38 166 LYS B C 1
ATOM 6976 O O . LYS B 1 166 ? 21.562 46.219 10.703 1 64.38 166 LYS B O 1
ATOM 6981 N N . LYS B 1 167 ? 20.281 46.625 12.562 1 60.5 167 LYS B N 1
ATOM 6982 C CA . LYS B 1 167 ? 20.906 45.5 13.273 1 60.5 167 LYS B CA 1
ATOM 6983 C C . LYS B 1 167 ? 20.359 44.156 12.773 1 60.5 167 LYS B C 1
ATOM 6985 O O . LYS B 1 167 ? 21.016 43.125 12.914 1 60.5 167 LYS B O 1
ATOM 6990 N N . ILE B 1 168 ? 19.234 44.219 12.25 1 62.28 168 ILE B N 1
ATOM 6991 C CA . ILE B 1 168 ? 18.562 43 11.758 1 62.28 168 ILE B CA 1
ATOM 6992 C C . ILE B 1 168 ? 19.172 42.594 10.422 1 62.28 168 ILE B C 1
ATOM 6994 O O . ILE B 1 168 ? 19.234 41.406 10.102 1 62.28 168 ILE B O 1
ATOM 6998 N N . LYS B 1 169 ? 19.594 43.562 9.648 1 61.28 169 LYS B N 1
ATOM 6999 C CA . LYS B 1 169 ? 20.188 43.219 8.359 1 61.28 169 LYS B CA 1
ATOM 7000 C C . LYS B 1 169 ? 21.328 42.219 8.516 1 61.28 169 LYS B C 1
ATOM 7002 O O . LYS B 1 169 ? 21.594 41.406 7.625 1 61.28 169 LYS B O 1
ATOM 7007 N N . GLY B 1 170 ? 21.844 42.125 9.656 1 66.56 170 GLY B N 1
ATOM 7008 C CA . GLY B 1 170 ? 22.922 41.156 9.875 1 66.56 170 GLY B CA 1
ATOM 7009 C C . GLY B 1 170 ? 22.422 39.781 10.32 1 66.56 170 GLY B C 1
ATOM 7010 O O . GLY B 1 170 ? 23.109 38.781 10.148 1 66.56 170 GLY B O 1
ATOM 7011 N N . LEU B 1 171 ? 21.172 39.812 10.805 1 74.81 171 LEU B N 1
ATOM 7012 C CA . LEU B 1 171 ? 20.562 38.531 11.242 1 74.81 171 LEU B CA 1
ATOM 7013 C C . LEU B 1 171 ? 19.641 38 10.172 1 74.81 171 LEU B C 1
ATOM 7015 O O . LEU B 1 171 ? 18.797 38.719 9.633 1 74.81 171 LEU B O 1
ATOM 7019 N N . ASP B 1 172 ? 19.922 37 9.461 1 79.38 172 ASP B N 1
ATOM 7020 C CA . ASP B 1 172 ? 19.031 36.406 8.477 1 79.38 172 ASP B CA 1
ATOM 7021 C C . ASP B 1 172 ? 17.766 35.844 9.148 1 79.38 172 ASP B C 1
ATOM 7023 O O . ASP B 1 172 ? 17.641 34.656 9.383 1 79.38 172 ASP B O 1
ATOM 7027 N N . CYS B 1 173 ? 16.891 36.875 9.547 1 84.5 173 CYS B N 1
ATOM 7028 C CA . CYS B 1 173 ? 15.656 36.5 10.227 1 84.5 173 CYS B CA 1
ATOM 7029 C C . CYS B 1 173 ? 14.445 36.812 9.359 1 84.5 173 CYS B C 1
ATOM 7031 O O . CYS B 1 173 ? 14.453 37.75 8.578 1 84.5 173 CYS B O 1
ATOM 7033 N N . SER B 1 174 ? 13.469 35.969 9.422 1 87.38 174 SER B N 1
ATOM 7034 C CA . SER B 1 174 ? 12.211 36.156 8.711 1 87.38 174 SER B CA 1
ATOM 7035 C C . SER B 1 174 ? 11.125 36.688 9.641 1 87.38 174 SER B C 1
ATOM 7037 O O . SER B 1 174 ? 11.031 36.281 10.797 1 87.38 174 SER B O 1
ATOM 7039 N N . LEU B 1 175 ? 10.328 37.656 9.133 1 87.62 175 LEU B N 1
ATOM 7040 C CA . LEU B 1 175 ? 9.242 38.25 9.922 1 87.62 175 LEU B CA 1
ATOM 7041 C C . LEU B 1 175 ? 7.887 37.781 9.391 1 87.62 175 LEU B C 1
ATOM 7043 O O . LEU B 1 175 ? 7.59 37.969 8.211 1 87.62 175 LEU B O 1
ATOM 7047 N N . PHE B 1 176 ? 7.16 37.25 10.273 1 90.12 176 PHE B N 1
ATOM 7048 C CA . PHE B 1 176 ? 5.789 36.875 9.969 1 90.12 176 PHE B CA 1
ATOM 7049 C C . PHE B 1 176 ? 4.805 37.688 10.789 1 90.12 176 PHE B C 1
ATOM 7051 O O . PHE B 1 176 ? 4.91 37.75 12.016 1 90.12 176 PHE B O 1
ATOM 7058 N N . VAL B 1 177 ? 3.889 38.344 10.094 1 89.56 177 VAL B N 1
ATOM 7059 C CA . VAL B 1 177 ? 2.889 39.156 10.789 1 89.56 177 VAL B CA 1
ATOM 7060 C C . VAL B 1 177 ? 1.508 38.531 10.609 1 89.56 177 VAL B C 1
ATOM 7062 O O . VAL B 1 177 ? 1.099 38.219 9.492 1 89.56 177 VAL B O 1
ATOM 7065 N N . ILE B 1 178 ? 0.88 38.281 11.703 1 91.75 178 ILE B N 1
ATOM 7066 C CA . ILE B 1 178 ? -0.5 37.812 11.68 1 91.75 178 ILE B CA 1
ATOM 7067 C C . ILE B 1 178 ? -1.43 38.906 12.195 1 91.75 178 ILE B C 1
ATOM 7069 O O . ILE B 1 178 ? -1.339 39.312 13.359 1 91.75 178 ILE B O 1
ATOM 7073 N N . GLY B 1 179 ? -2.256 39.406 11.258 1 87.88 179 GLY B N 1
ATOM 7074 C CA . GLY B 1 179 ? -3.107 40.531 11.609 1 87.88 179 GLY B CA 1
ATOM 7075 C C . GLY B 1 179 ? -4.492 40.438 10.992 1 87.88 179 GLY B C 1
ATOM 7076 O O . GLY B 1 179 ? -4.93 39.344 10.586 1 87.88 179 GLY B O 1
ATOM 7077 N N . PRO B 1 180 ? -5.238 41.469 11.07 1 81.94 180 PRO B N 1
ATOM 7078 C CA . PRO B 1 180 ? -6.609 41.469 10.555 1 81.94 180 PRO B CA 1
ATOM 7079 C C . PRO B 1 180 ? -6.668 41.344 9.031 1 81.94 180 PRO B C 1
ATOM 7081 O O . PRO B 1 180 ? -5.625 41.344 8.367 1 81.94 180 PRO B O 1
ATOM 7084 N N . THR B 1 181 ? -7.812 41.094 8.422 1 73.5 181 THR B N 1
ATOM 7085 C CA . THR B 1 181 ? -8.07 40.812 7.02 1 73.5 181 THR B CA 1
ATOM 7086 C C . THR B 1 181 ? -7.547 41.938 6.125 1 73.5 181 THR B C 1
ATOM 7088 O O . THR B 1 181 ? -7.09 41.656 5.008 1 73.5 181 THR B O 1
ATOM 7091 N N . LYS B 1 182 ? -7.582 43.156 6.609 1 66.56 182 LYS B N 1
ATOM 7092 C CA . LYS B 1 182 ? -7.121 44.25 5.746 1 66.56 182 LYS B CA 1
ATOM 7093 C C . LYS B 1 182 ? -5.602 44.375 5.77 1 66.56 182 LYS B C 1
ATOM 7095 O O . LYS B 1 182 ? -5.016 44.75 6.789 1 66.56 182 LYS B O 1
ATOM 7100 N N . LYS B 1 183 ? -5.043 43.75 4.598 1 67.25 183 LYS B N 1
ATOM 7101 C CA . LYS B 1 183 ? -3.59 43.875 4.488 1 67.25 183 LYS B CA 1
ATOM 7102 C C . LYS B 1 183 ? -3.15 45.312 4.406 1 67.25 183 LYS B C 1
ATOM 7104 O O . LYS B 1 183 ? -3.754 46.125 3.686 1 67.25 183 LYS B O 1
ATOM 7109 N N . PRO B 1 184 ? -2.254 45.594 5.27 1 62.78 184 PRO B N 1
ATOM 7110 C CA . PRO B 1 184 ? -1.762 46.969 5.145 1 62.78 184 PRO B CA 1
ATOM 7111 C C . PRO B 1 184 ? -1.15 47.25 3.775 1 62.78 184 PRO B C 1
ATOM 7113 O O . PRO B 1 184 ? -0.56 46.344 3.16 1 62.78 184 PRO B O 1
ATOM 7116 N N . GLU B 1 185 ? -1.72 48.188 3.066 1 60.16 185 GLU B N 1
ATOM 7117 C CA . GLU B 1 185 ? -1.185 48.594 1.769 1 60.16 185 GLU B CA 1
ATOM 7118 C C . GLU B 1 185 ? 0.323 48.812 1.84 1 60.16 185 GLU B C 1
ATOM 7120 O O . GLU B 1 185 ? 0.784 49.75 2.518 1 60.16 185 GLU B O 1
ATOM 7125 N N . LEU B 1 186 ? 1.034 47.719 1.599 1 58.75 186 LEU B N 1
ATOM 7126 C CA . LEU B 1 186 ? 2.486 47.875 1.604 1 58.75 186 LEU B CA 1
ATOM 7127 C C . LEU B 1 186 ? 2.955 48.688 0.409 1 58.75 186 LEU B C 1
ATOM 7129 O O . LEU B 1 186 ? 2.559 48.438 -0.728 1 58.75 186 LEU B O 1
ATOM 7133 N N . GLU B 1 187 ? 3.314 49.938 0.627 1 56.78 187 GLU B N 1
ATOM 7134 C CA . GLU B 1 187 ? 3.783 50.812 -0.445 1 56.78 187 GLU B CA 1
ATOM 7135 C C . GLU B 1 187 ? 5.066 50.281 -1.073 1 56.78 187 GLU B C 1
ATOM 7137 O O . GLU B 1 187 ? 5.895 49.688 -0.387 1 56.78 187 GLU B O 1
ATOM 7142 N N . GLU B 1 188 ? 4.992 50.031 -2.379 1 53.47 188 GLU B N 1
ATOM 7143 C CA . GLU B 1 188 ? 6.215 49.688 -3.092 1 53.47 188 GLU B CA 1
ATOM 7144 C C . GLU B 1 188 ? 7.324 50.688 -2.834 1 53.47 188 GLU B C 1
ATOM 7146 O O . GLU B 1 188 ? 7.18 51.875 -3.146 1 53.47 188 GLU B O 1
ATOM 7151 N N . LEU B 1 189 ? 8.109 50.469 -1.766 1 55.56 189 LEU B N 1
ATOM 7152 C CA . LEU B 1 189 ? 9.219 51.375 -1.439 1 55.56 189 LEU B CA 1
ATOM 7153 C C . LEU B 1 189 ? 10.453 51.031 -2.266 1 55.56 189 LEU B C 1
ATOM 7155 O O . LEU B 1 189 ? 10.703 49.875 -2.57 1 55.56 189 LEU B O 1
ATOM 7159 N N . GLU B 1 190 ? 11.016 51.906 -3.035 1 50.5 190 GLU B N 1
ATOM 7160 C CA . GLU B 1 190 ? 12.281 51.719 -3.729 1 50.5 190 GLU B CA 1
ATOM 7161 C C . GLU B 1 190 ? 13.398 51.375 -2.746 1 50.5 190 GLU B C 1
ATOM 7163 O O . GLU B 1 190 ? 13.375 51.812 -1.593 1 50.5 190 GLU B O 1
ATOM 7168 N N . GLU B 1 191 ? 14.367 50.438 -2.955 1 49.34 191 GLU B N 1
ATOM 7169 C CA . GLU B 1 191 ? 15.305 49.625 -2.209 1 49.34 191 GLU B CA 1
ATOM 7170 C C . GLU B 1 191 ? 16.031 50.438 -1.132 1 49.34 191 GLU B C 1
ATOM 7172 O O . GLU B 1 191 ? 16.016 50.062 0.044 1 49.34 191 GLU B O 1
ATOM 7177 N N . GLU B 1 192 ? 17.25 51.062 -1.492 1 50.16 192 GLU B N 1
ATOM 7178 C CA . GLU B 1 192 ? 18.375 51.562 -0.684 1 50.16 192 GLU B CA 1
ATOM 7179 C C . GLU B 1 192 ? 17.984 52.844 0.044 1 50.16 192 GLU B C 1
ATOM 7181 O O . GLU B 1 192 ? 18.391 53.062 1.188 1 50.16 192 GLU B O 1
ATOM 7186 N N . GLU B 1 193 ? 17.375 53.719 -0.64 1 51.38 193 GLU B N 1
ATOM 7187 C CA . GLU B 1 193 ? 17.234 55.125 -0.309 1 51.38 193 GLU B CA 1
ATOM 7188 C C . GLU B 1 193 ? 16.234 55.312 0.825 1 51.38 193 GLU B C 1
ATOM 7190 O O . GLU B 1 193 ? 16.359 56.25 1.622 1 51.38 193 GLU B O 1
ATOM 7195 N N . ASN B 1 194 ? 15.43 54.344 1.132 1 55.81 194 ASN B N 1
ATOM 7196 C CA . ASN B 1 194 ? 14.273 54.719 1.944 1 55.81 194 ASN B CA 1
ATOM 7197 C C . ASN B 1 194 ? 14.523 54.438 3.426 1 55.81 194 ASN B C 1
ATOM 7199 O O . ASN B 1 194 ? 13.945 55.094 4.289 1 55.81 194 ASN B O 1
ATOM 7203 N N . LEU B 1 195 ? 15.406 53.531 3.752 1 58.31 195 LEU B N 1
ATOM 7204 C CA . LEU B 1 195 ? 15.641 53.344 5.18 1 58.31 195 LEU B CA 1
ATOM 7205 C C . LEU B 1 195 ? 16.25 54.594 5.793 1 58.31 195 LEU B C 1
ATOM 7207 O O . LEU B 1 195 ? 15.883 55 6.902 1 58.31 195 LEU B O 1
ATOM 7211 N N . ASP B 1 196 ? 17.25 55.094 4.91 1 60.31 196 ASP B N 1
ATOM 7212 C CA . ASP B 1 196 ? 17.891 56.312 5.387 1 60.31 196 ASP B CA 1
ATOM 7213 C C . ASP B 1 196 ? 16.906 57.469 5.434 1 60.31 196 ASP B C 1
ATOM 7215 O O . ASP B 1 196 ? 16.938 58.281 6.367 1 60.31 196 ASP B O 1
ATOM 7219 N N . TYR B 1 197 ? 16.109 57.469 4.434 1 60.41 197 TYR B N 1
ATOM 7220 C CA . TYR B 1 197 ? 15.094 58.5 4.398 1 60.41 197 TYR B CA 1
ATOM 7221 C C . TYR B 1 197 ? 14.109 58.344 5.555 1 60.41 197 TYR B C 1
ATOM 7223 O O . TYR B 1 197 ? 13.727 59.344 6.188 1 60.41 197 TYR B O 1
ATOM 7231 N N . PHE B 1 198 ? 13.812 57.125 5.859 1 61.25 198 PHE B N 1
ATOM 7232 C CA . PHE B 1 198 ? 12.922 56.844 6.973 1 61.25 198 PHE B CA 1
ATOM 7233 C C . PHE B 1 198 ? 13.555 57.25 8.297 1 61.25 198 PHE B C 1
ATOM 7235 O O . PHE B 1 198 ? 12.883 57.781 9.18 1 61.25 198 PHE B O 1
ATOM 7242 N N . ALA B 1 199 ? 14.773 56.969 8.273 1 60.56 199 ALA B N 1
ATOM 7243 C CA . ALA B 1 199 ? 15.516 57.344 9.477 1 60.56 199 ALA B CA 1
ATOM 7244 C C . ALA B 1 199 ? 15.586 58.844 9.633 1 60.56 199 ALA B C 1
ATOM 7246 O O . ALA B 1 199 ? 15.57 59.375 10.75 1 60.56 199 ALA B O 1
ATOM 7247 N N . GLN B 1 200 ? 15.648 59.5 8.43 1 61.03 200 GLN B N 1
ATOM 7248 C CA . GLN B 1 200 ? 15.836 60.938 8.438 1 61.03 200 GLN B CA 1
ATOM 7249 C C . GLN B 1 200 ? 14.508 61.656 8.641 1 61.03 200 GLN B C 1
ATOM 7251 O O . GLN B 1 200 ? 14.461 62.688 9.305 1 61.03 200 GLN B O 1
ATOM 7256 N N . TYR B 1 201 ? 13.375 61.031 8.125 1 59.22 201 TYR B N 1
ATOM 7257 C CA . TYR B 1 201 ? 12.094 61.719 8.211 1 59.22 201 TYR B CA 1
ATOM 7258 C C . TYR B 1 201 ? 11.023 60.781 8.773 1 59.22 201 TYR B C 1
ATOM 7260 O O . TYR B 1 201 ? 10.031 60.5 8.102 1 59.22 201 TYR B O 1
ATOM 7268 N N . PRO B 1 202 ? 11.156 60.312 10.047 1 55.81 202 PRO B N 1
ATOM 7269 C CA . PRO B 1 202 ? 10.289 59.312 10.656 1 55.81 202 PRO B CA 1
ATOM 7270 C C . PRO B 1 202 ? 8.836 59.781 10.773 1 55.81 202 PRO B C 1
ATOM 7272 O O . PRO B 1 202 ? 7.918 58.938 10.734 1 55.81 202 PRO B O 1
ATOM 7275 N N . ASP B 1 203 ? 8.617 61.094 10.945 1 54.78 203 ASP B N 1
ATOM 7276 C CA . ASP B 1 203 ? 7.285 61.625 11.18 1 54.78 203 ASP B CA 1
ATOM 7277 C C . ASP B 1 203 ? 6.418 61.5 9.922 1 54.78 203 ASP B C 1
ATOM 7279 O O . ASP B 1 203 ? 5.199 61.688 9.984 1 54.78 203 ASP B O 1
ATOM 7283 N N . SER B 1 204 ? 7.051 61.219 8.938 1 54.56 204 SER B N 1
ATOM 7284 C CA . SER B 1 204 ? 6.309 61.219 7.684 1 54.56 204 SER B CA 1
ATOM 7285 C C . SER B 1 204 ? 5.648 59.875 7.43 1 54.56 204 SER B C 1
ATOM 7287 O O . SER B 1 204 ? 4.902 59.719 6.461 1 54.56 204 SER B O 1
ATOM 7289 N N . PHE B 1 205 ? 5.902 58.969 8.469 1 58.41 205 PHE B N 1
ATOM 7290 C CA . PHE B 1 205 ? 5.406 57.688 8.078 1 58.41 205 PHE B CA 1
ATOM 7291 C C . PHE B 1 205 ? 4.359 57.156 9.062 1 58.41 205 PHE B C 1
ATOM 7293 O O . PHE B 1 205 ? 4.496 57.375 10.273 1 58.41 205 PHE B O 1
ATOM 7300 N N . ASN B 1 206 ? 3.201 56.719 8.531 1 62.06 206 ASN B N 1
ATOM 7301 C CA . ASN B 1 206 ? 2.189 56.031 9.328 1 62.06 206 ASN B CA 1
ATOM 7302 C C . ASN B 1 206 ? 2.559 54.594 9.57 1 62.06 206 ASN B C 1
ATOM 7304 O O . ASN B 1 206 ? 3.594 54.094 9.094 1 62.06 206 ASN B O 1
ATOM 7308 N N . ALA B 1 207 ? 1.854 53.875 10.477 1 61.75 207 ALA B N 1
ATOM 7309 C CA . ALA B 1 207 ? 2.096 52.5 10.859 1 61.75 207 ALA B CA 1
ATOM 7310 C C . ALA B 1 207 ? 2.238 51.594 9.625 1 61.75 207 ALA B C 1
ATOM 7312 O O . ALA B 1 207 ? 3.1 50.719 9.594 1 61.75 207 ALA B O 1
ATOM 7313 N N . ASP B 1 208 ? 1.553 52 8.656 1 66.19 208 ASP B N 1
ATOM 7314 C CA . ASP B 1 208 ? 1.551 51.188 7.445 1 66.19 208 ASP B CA 1
ATOM 7315 C C . ASP B 1 208 ? 2.879 51.312 6.703 1 66.19 208 ASP B C 1
ATOM 7317 O O . ASP B 1 208 ? 3.402 50.312 6.191 1 66.19 208 ASP B O 1
ATOM 7321 N N . THR B 1 209 ? 3.287 52.531 6.75 1 67.12 209 THR B N 1
ATOM 7322 C CA . THR B 1 209 ? 4.547 52.781 6.055 1 67.12 209 THR B CA 1
ATOM 7323 C C . THR B 1 209 ? 5.707 52.125 6.805 1 67.12 209 THR B C 1
ATOM 7325 O O . THR B 1 209 ? 6.617 51.562 6.184 1 67.12 209 THR B O 1
ATOM 7328 N N . ALA B 1 210 ? 5.605 52.219 8.141 1 66.88 210 ALA B N 1
ATOM 7329 C CA . ALA B 1 210 ? 6.645 51.562 8.945 1 66.88 210 ALA B CA 1
ATOM 7330 C C . ALA B 1 210 ? 6.676 50.062 8.703 1 66.88 210 ALA B C 1
ATOM 7332 O O . ALA B 1 210 ? 7.746 49.469 8.547 1 66.88 210 ALA B O 1
ATOM 7333 N N . LEU B 1 211 ? 5.535 49.531 8.625 1 71.12 211 LEU B N 1
ATOM 7334 C CA . LEU B 1 211 ? 5.426 48.094 8.398 1 71.12 211 LEU B CA 1
ATOM 7335 C C . LEU B 1 211 ? 5.949 47.719 7.016 1 71.12 211 LEU B C 1
ATOM 7337 O O . LEU B 1 211 ? 6.602 46.688 6.852 1 71.12 211 LEU B O 1
ATOM 7341 N N . SER B 1 212 ? 5.633 48.594 6.121 1 73.69 212 SER B N 1
ATOM 7342 C CA . SER B 1 212 ? 6.094 48.312 4.762 1 73.69 212 SER B CA 1
ATOM 7343 C C . SER B 1 212 ? 7.617 48.312 4.691 1 73.69 212 SER B C 1
ATOM 7345 O O . SER B 1 212 ? 8.203 47.5 3.973 1 73.69 212 SER B O 1
ATOM 7347 N N . ILE B 1 213 ? 8.133 49.188 5.418 1 70.12 213 ILE B N 1
ATOM 7348 C CA . ILE B 1 213 ? 9.586 49.312 5.438 1 70.12 213 ILE B CA 1
ATOM 7349 C C . ILE B 1 213 ? 10.18 48.062 6.09 1 70.12 213 ILE B C 1
ATOM 7351 O O . ILE B 1 213 ? 11.133 47.469 5.566 1 70.12 213 ILE B O 1
ATOM 7355 N N . ILE B 1 214 ? 9.586 47.625 7.176 1 73.56 214 ILE B N 1
ATOM 7356 C CA . ILE B 1 214 ? 10.07 46.469 7.895 1 73.56 214 ILE B CA 1
ATOM 7357 C C . ILE B 1 214 ? 9.938 45.219 7.016 1 73.56 214 ILE B C 1
ATOM 7359 O O . ILE B 1 214 ? 10.867 44.406 6.914 1 73.56 214 ILE B O 1
ATOM 7363 N N . PHE B 1 215 ? 8.836 45.094 6.363 1 74 215 PHE B N 1
ATOM 7364 C CA . PHE B 1 215 ? 8.555 43.938 5.523 1 74 215 PHE B CA 1
ATOM 7365 C C . PHE B 1 215 ? 9.562 43.844 4.383 1 74 215 PHE B C 1
ATOM 7367 O O . PHE B 1 215 ? 9.977 42.75 4.004 1 74 215 PHE B O 1
ATOM 7374 N N . LYS B 1 216 ? 9.875 44.938 3.928 1 70.38 216 LYS B N 1
ATOM 7375 C CA . LYS B 1 216 ? 10.805 44.938 2.807 1 70.38 216 LYS B CA 1
ATOM 7376 C C . LYS B 1 216 ? 12.211 44.531 3.252 1 70.38 216 LYS B C 1
ATOM 7378 O O . LYS B 1 216 ? 12.93 43.844 2.521 1 70.38 216 LYS B O 1
ATOM 7383 N N . TYR B 1 217 ? 12.516 44.875 4.469 1 67.56 217 TYR B N 1
ATOM 7384 C CA . TYR B 1 217 ? 13.883 44.656 4.926 1 67.56 217 TYR B CA 1
ATOM 7385 C C . TYR B 1 217 ? 14.062 43.25 5.449 1 67.56 217 TYR B C 1
ATOM 7387 O O . TYR B 1 217 ? 15.164 42.688 5.398 1 67.56 217 TYR B O 1
ATOM 7395 N N . VAL B 1 218 ? 13.055 42.594 6.078 1 69.81 218 VAL B N 1
ATOM 7396 C CA . VAL B 1 218 ? 13.211 41.281 6.695 1 69.81 218 VAL B CA 1
ATOM 7397 C C . VAL B 1 218 ? 12.406 40.25 5.914 1 69.81 218 VAL B C 1
ATOM 7399 O O . VAL B 1 218 ? 12.203 39.125 6.383 1 69.81 218 VAL B O 1
ATOM 7402 N N . ASN B 1 219 ? 12.297 40.219 4.688 1 73.5 219 ASN B N 1
ATOM 7403 C CA . ASN B 1 219 ? 11.461 39.281 3.943 1 73.5 219 ASN B CA 1
ATOM 7404 C C . ASN B 1 219 ? 10.188 38.938 4.703 1 73.5 219 ASN B C 1
ATOM 7406 O O . ASN B 1 219 ? 9.969 37.781 5.066 1 73.5 219 ASN B O 1
ATOM 7410 N N . GLY B 1 220 ? 9.445 39.906 4.93 1 78.19 220 GLY B N 1
ATOM 7411 C CA . GLY B 1 220 ? 8.242 39.781 5.738 1 78.19 220 GLY B CA 1
ATOM 7412 C C . GLY B 1 220 ? 7.074 39.188 4.973 1 78.19 220 GLY B C 1
ATOM 7413 O O . GLY B 1 220 ? 6.938 39.406 3.768 1 78.19 220 GLY B O 1
ATOM 7414 N N . VAL B 1 221 ? 6.359 38.344 5.703 1 83.06 221 VAL B N 1
ATOM 7415 C CA . VAL B 1 221 ? 5.145 37.75 5.148 1 83.06 221 VAL B CA 1
ATOM 7416 C C . VAL B 1 221 ? 3.953 38.094 6.043 1 83.06 221 VAL B C 1
ATOM 7418 O O . VAL B 1 221 ? 4.062 38.062 7.27 1 83.06 221 VAL B O 1
ATOM 7421 N N . TYR B 1 222 ? 2.889 38.594 5.406 1 84.69 222 TYR B N 1
ATOM 7422 C CA . TYR B 1 222 ? 1.681 38.969 6.141 1 84.69 222 TYR B CA 1
ATOM 7423 C C . TYR B 1 222 ? 0.587 37.906 5.938 1 84.69 222 TYR B C 1
ATOM 7425 O O . TYR B 1 222 ? 0.35 37.469 4.812 1 84.69 222 TYR B O 1
ATOM 7433 N N . TRP B 1 223 ? -0.003 37.5 7.082 1 86.19 223 TRP B N 1
ATOM 7434 C CA . TRP B 1 223 ? -1.175 36.656 7.051 1 86.19 223 TRP B CA 1
ATOM 7435 C C . TRP B 1 223 ? -2.324 37.25 7.848 1 86.19 223 TRP B C 1
ATOM 7437 O O . TRP B 1 223 ? -2.109 37.844 8.898 1 86.19 223 TRP B O 1
ATOM 7447 N N . CYS B 1 224 ? -3.531 37.156 7.273 1 86.81 224 CYS B N 1
ATOM 7448 C CA . CYS B 1 224 ? -4.68 37.469 8.117 1 86.81 224 CYS B CA 1
ATOM 7449 C C . CYS B 1 224 ? -4.961 36.344 9.102 1 86.81 224 CYS B C 1
ATOM 7451 O O . CYS B 1 224 ? -4.52 35.219 8.898 1 86.81 224 CYS B O 1
ATOM 7453 N N . HIS B 1 225 ? -5.664 36.656 10.172 1 87.19 225 HIS B N 1
ATOM 7454 C CA . HIS B 1 225 ? -5.93 35.688 11.234 1 87.19 225 HIS B CA 1
ATOM 7455 C C . HIS B 1 225 ? -6.582 34.438 10.68 1 87.19 225 HIS B C 1
ATOM 7457 O O . HIS B 1 225 ? -6.18 33.312 11.016 1 87.19 225 HIS B O 1
ATOM 7463 N N . ASP B 1 226 ? -7.492 34.594 9.758 1 80.56 226 ASP B N 1
ATOM 7464 C CA . ASP B 1 226 ? -8.227 33.438 9.211 1 80.56 226 ASP B CA 1
ATOM 7465 C C . ASP B 1 226 ? -7.32 32.562 8.359 1 80.56 226 ASP B C 1
ATOM 7467 O O . ASP B 1 226 ? -7.391 31.328 8.438 1 80.56 226 ASP B O 1
ATOM 7471 N N . GLU B 1 227 ? -6.551 33.188 7.59 1 82.44 227 GLU B N 1
ATOM 7472 C CA . GLU B 1 227 ? -5.609 32.469 6.746 1 82.44 227 GLU B CA 1
ATOM 7473 C C . GLU B 1 227 ? -4.574 31.719 7.586 1 82.44 227 GLU B C 1
ATOM 7475 O O . GLU B 1 227 ? -4.211 30.578 7.27 1 82.44 227 GLU B O 1
ATOM 7480 N N . ALA B 1 228 ? -4.145 32.406 8.578 1 87.12 228 ALA B N 1
ATOM 7481 C CA . ALA B 1 228 ? -3.158 31.812 9.469 1 87.12 228 ALA B CA 1
ATOM 7482 C C . ALA B 1 228 ? -3.732 30.578 10.156 1 87.12 228 ALA B C 1
ATOM 7484 O O . ALA B 1 228 ? -3.078 29.531 10.219 1 87.12 228 ALA B O 1
ATOM 7485 N N . LEU B 1 229 ? -4.922 30.719 10.609 1 86.19 229 LEU B N 1
ATOM 7486 C CA . LEU B 1 229 ? -5.566 29.609 11.305 1 86.19 229 LEU B CA 1
ATOM 7487 C C . LEU B 1 229 ? -5.789 28.422 10.367 1 86.19 229 LEU B C 1
ATOM 7489 O O . LEU B 1 229 ? -5.598 27.266 10.75 1 86.19 229 LEU B O 1
ATOM 7493 N N . LEU B 1 230 ? -6.117 28.734 9.18 1 80.12 230 LEU B N 1
ATOM 7494 C CA . LEU B 1 230 ? -6.336 27.688 8.188 1 80.12 230 LEU B CA 1
ATOM 7495 C C . LEU B 1 230 ? -5.031 26.969 7.859 1 80.12 230 LEU B C 1
ATOM 7497 O O . LEU B 1 230 ? -4.996 25.734 7.805 1 80.12 230 LEU B O 1
ATOM 7501 N N . ASN B 1 231 ? -4.016 27.672 7.688 1 82.88 231 ASN B N 1
ATOM 7502 C CA . ASN B 1 231 ? -2.715 27.094 7.355 1 82.88 231 ASN B CA 1
ATOM 7503 C C . ASN B 1 231 ? -2.16 26.266 8.508 1 82.88 231 ASN B C 1
ATOM 7505 O O . ASN B 1 231 ? -1.582 25.188 8.289 1 82.88 231 ASN B O 1
ATOM 7509 N N . LEU B 1 232 ? -2.377 26.766 9.586 1 85.19 232 LEU B N 1
ATOM 7510 C CA . LEU B 1 232 ? -1.872 26.078 10.773 1 85.19 232 LEU B CA 1
ATOM 7511 C C . LEU B 1 232 ? -2.66 24.797 11.039 1 85.19 232 LEU B C 1
ATOM 7513 O O . LEU B 1 232 ? -2.109 23.812 11.539 1 85.19 232 LEU B O 1
ATOM 7517 N N . SER B 1 233 ? -3.852 24.844 10.672 1 81.62 233 SER B N 1
ATOM 7518 C CA . SER B 1 233 ? -4.695 23.672 10.859 1 81.62 233 SER B CA 1
ATOM 7519 C C . SER B 1 233 ? -4.375 22.594 9.828 1 81.62 233 SER B C 1
ATOM 7521 O O . SER B 1 233 ? -4.602 21.406 10.07 1 81.62 233 SER B O 1
ATOM 7523 N N . SER B 1 234 ? -3.867 23 8.773 1 80.31 234 SER B N 1
ATOM 7524 C CA . SER B 1 234 ? -3.6 22.078 7.676 1 80.31 234 SER B CA 1
ATOM 7525 C C . SER B 1 234 ? -2.234 21.422 7.832 1 80.31 234 SER B C 1
ATOM 7527 O O . SER B 1 234 ? -1.927 20.453 7.133 1 80.31 234 SER B O 1
ATOM 7529 N N . THR B 1 235 ? -1.511 21.906 8.758 1 75.5 235 THR B N 1
ATOM 7530 C CA . THR B 1 235 ? -0.187 21.328 8.953 1 75.5 235 THR B CA 1
ATOM 7531 C C . THR B 1 235 ? -0.28 20.016 9.719 1 75.5 235 THR B C 1
ATOM 7533 O O . THR B 1 235 ? -0.716 19.984 10.875 1 75.5 235 THR B O 1
ATOM 7536 N N . THR B 1 236 ? 0.105 18.922 9.062 1 69.69 236 THR B N 1
ATOM 7537 C CA . THR B 1 236 ? -0.156 17.641 9.68 1 69.69 236 THR B CA 1
ATOM 7538 C C . THR B 1 236 ? 1.142 16.859 9.875 1 69.69 236 THR B C 1
ATOM 7540 O O . THR B 1 236 ? 1.147 15.797 10.508 1 69.69 236 THR B O 1
ATOM 7543 N N . SER B 1 237 ? 2.215 17.25 9.344 1 76.25 237 SER B N 1
ATOM 7544 C CA . SER B 1 237 ? 3.359 16.359 9.453 1 76.25 237 SER B CA 1
ATOM 7545 C C . SER B 1 237 ? 4.676 17.125 9.398 1 76.25 237 SER B C 1
ATOM 7547 O O . SER B 1 237 ? 4.691 18.312 9.055 1 76.25 237 SER B O 1
ATOM 7549 N N . LYS B 1 238 ? 5.641 16.312 9.875 1 72.75 238 LYS B N 1
ATOM 7550 C CA . LYS B 1 238 ? 7.008 16.828 9.812 1 72.75 238 LYS B CA 1
ATOM 7551 C C . LYS B 1 238 ? 7.508 16.859 8.375 1 72.75 238 LYS B C 1
ATOM 7553 O O . LYS B 1 238 ? 7.082 16.062 7.535 1 72.75 238 LYS B O 1
ATOM 7558 N N . LYS B 1 239 ? 8.211 17.906 8.195 1 68.44 239 LYS B N 1
ATOM 7559 C CA . LYS B 1 239 ? 8.859 17.953 6.887 1 68.44 239 LYS B CA 1
ATOM 7560 C C . LYS B 1 239 ? 9.961 16.891 6.777 1 68.44 239 LYS B C 1
ATOM 7562 O O . LYS B 1 239 ? 10.828 16.797 7.648 1 68.44 239 LYS B O 1
ATOM 7567 N N . VAL B 1 240 ? 9.719 15.867 5.926 1 70.44 240 VAL B N 1
ATOM 7568 C CA . VAL B 1 240 ? 10.703 14.805 5.742 1 70.44 240 VAL B CA 1
ATOM 7569 C C . VAL B 1 240 ? 11.492 15.047 4.457 1 70.44 240 VAL B C 1
ATOM 7571 O O . VAL B 1 240 ? 10.945 15.539 3.469 1 70.44 240 VAL B O 1
ATOM 7574 N N . SER B 1 241 ? 12.797 14.945 4.609 1 69.19 241 SER B N 1
ATOM 7575 C CA . SER B 1 241 ? 13.617 14.992 3.398 1 69.19 241 SER B CA 1
ATOM 7576 C C . SER B 1 241 ? 13.445 13.719 2.572 1 69.19 241 SER B C 1
ATOM 7578 O O . SER B 1 241 ? 13.312 12.625 3.123 1 69.19 241 SER B O 1
ATOM 7580 N N . PRO B 1 242 ? 13.305 13.984 1.277 1 69.94 242 PRO B N 1
ATOM 7581 C CA . PRO B 1 242 ? 13.148 12.789 0.442 1 69.94 242 PRO B CA 1
ATOM 7582 C C . PRO B 1 242 ? 14.352 11.844 0.526 1 69.94 242 PRO B C 1
ATOM 7584 O O . PRO B 1 242 ? 15.492 12.305 0.625 1 69.94 242 PRO B O 1
ATOM 7587 N N . ARG B 1 243 ? 14.078 10.586 0.703 1 69.88 243 ARG B N 1
ATOM 7588 C CA . ARG B 1 243 ? 15.117 9.562 0.679 1 69.88 243 ARG B CA 1
ATOM 7589 C C . ARG B 1 243 ? 15.609 9.312 -0.744 1 69.88 243 ARG B C 1
ATOM 7591 O O . ARG B 1 243 ? 14.805 9.227 -1.677 1 69.88 243 ARG B O 1
ATOM 7598 N N . ASN B 1 244 ? 16.906 9.562 -0.958 1 76.06 244 ASN B N 1
ATOM 7599 C CA . ASN B 1 244 ? 17.5 9.297 -2.266 1 76.06 244 ASN B CA 1
ATOM 7600 C C . ASN B 1 244 ? 18.422 8.086 -2.221 1 76.06 244 ASN B C 1
ATOM 7602 O O . ASN B 1 244 ? 19.094 7.852 -1.213 1 76.06 244 ASN B O 1
ATOM 7606 N N . SER B 1 245 ? 18.188 7.141 -3.115 1 81.81 245 SER B N 1
ATOM 7607 C CA . SER B 1 245 ? 19.078 5.984 -3.246 1 81.81 245 SER B CA 1
ATOM 7608 C C . SER B 1 245 ? 19.641 5.883 -4.656 1 81.81 245 SER B C 1
ATOM 7610 O O . SER B 1 245 ? 18.922 6.051 -5.641 1 81.81 245 SER B O 1
ATOM 7612 N N . LYS B 1 246 ? 20.969 5.75 -4.68 1 86.88 246 LYS B N 1
ATOM 7613 C CA . LYS B 1 246 ? 21.594 5.543 -5.98 1 86.88 246 LYS B CA 1
ATOM 7614 C C . LYS B 1 246 ? 21.516 4.082 -6.406 1 86.88 246 LYS B C 1
ATOM 7616 O O . LYS B 1 246 ? 21.766 3.18 -5.605 1 86.88 246 LYS B O 1
ATOM 7621 N N . ILE B 1 247 ? 21.078 3.877 -7.535 1 90.62 247 ILE B N 1
ATOM 7622 C CA . ILE B 1 247 ? 20.891 2.525 -8.055 1 90.62 247 ILE B CA 1
ATOM 7623 C C . ILE B 1 247 ? 21.281 2.48 -9.531 1 90.62 247 ILE B C 1
ATOM 7625 O O . ILE B 1 247 ? 21.359 3.52 -10.188 1 90.62 247 ILE B O 1
ATOM 7629 N N . LEU B 1 248 ? 21.609 1.313 -10.008 1 91.88 248 LEU B N 1
ATOM 7630 C CA . LEU B 1 248 ? 21.969 1.139 -11.406 1 91.88 248 LEU B CA 1
ATOM 7631 C C . LEU B 1 248 ? 20.766 0.707 -12.234 1 91.88 248 LEU B C 1
ATOM 7633 O O . LEU B 1 248 ? 20 -0.163 -11.812 1 91.88 248 LEU B O 1
ATOM 7637 N N . LEU B 1 249 ? 20.578 1.415 -13.297 1 94.88 249 LEU B N 1
ATOM 7638 C CA . LEU B 1 249 ? 19.641 0.983 -14.328 1 94.88 249 LEU B CA 1
ATOM 7639 C C . LEU B 1 249 ? 20.344 0.141 -15.383 1 94.88 249 LEU B C 1
ATOM 7641 O O . LEU B 1 249 ? 21.188 0.647 -16.125 1 94.88 249 LEU B O 1
ATOM 7645 N N . GLU B 1 250 ? 19.953 -1.103 -15.445 1 92 250 GLU B N 1
ATOM 7646 C CA . GLU B 1 250 ? 20.672 -2.043 -16.297 1 92 250 GLU B CA 1
ATOM 7647 C C . GLU B 1 250 ? 19.906 -2.344 -17.578 1 92 250 GLU B C 1
ATOM 7649 O O . GLU B 1 250 ? 18.734 -2.744 -17.516 1 92 250 GLU B O 1
ATOM 7654 N N . LEU B 1 251 ? 20.5 -2.045 -18.641 1 88.88 251 LEU B N 1
ATOM 7655 C CA . LEU B 1 251 ? 19.969 -2.395 -19.953 1 88.88 251 LEU B CA 1
ATOM 7656 C C . LEU B 1 251 ? 20.812 -3.482 -20.609 1 88.88 251 LEU B C 1
ATOM 7658 O O . LEU B 1 251 ? 21.844 -3.188 -21.234 1 88.88 251 LEU B O 1
ATOM 7662 N N . GLY B 1 252 ? 20.406 -4.645 -20.406 1 78.38 252 GLY B N 1
ATOM 7663 C CA . GLY B 1 252 ? 21.234 -5.742 -20.875 1 78.38 252 GLY B CA 1
ATOM 7664 C C . GLY B 1 252 ? 22.312 -6.148 -19.891 1 78.38 252 GLY B C 1
ATOM 7665 O O . GLY B 1 252 ? 22.109 -6.043 -18.672 1 78.38 252 GLY B O 1
ATOM 7666 N N . THR B 1 253 ? 23.391 -6.684 -20.375 1 76.69 253 THR B N 1
ATOM 7667 C CA . THR B 1 253 ? 24.406 -7.223 -19.484 1 76.69 253 THR B CA 1
ATOM 7668 C C . THR B 1 253 ? 25.469 -6.168 -19.188 1 76.69 253 THR B C 1
ATOM 7670 O O . THR B 1 253 ? 25.953 -6.062 -18.047 1 76.69 253 THR B O 1
ATOM 7673 N N . ASP B 1 254 ? 25.719 -5.309 -20.125 1 78.38 254 ASP B N 1
ATOM 7674 C CA . ASP B 1 254 ? 26.922 -4.492 -19.953 1 78.38 254 ASP B CA 1
ATOM 7675 C C . ASP B 1 254 ? 26.578 -3.004 -20.016 1 78.38 254 ASP B C 1
ATOM 7677 O O . ASP B 1 254 ? 27.438 -2.156 -19.781 1 78.38 254 ASP B O 1
ATOM 7681 N N . PHE B 1 255 ? 25.453 -2.635 -20.328 1 85.81 255 PHE B N 1
ATOM 7682 C CA . PHE B 1 255 ? 25.062 -1.232 -20.406 1 85.81 255 PHE B CA 1
ATOM 7683 C C . PHE B 1 255 ? 24.266 -0.818 -19.172 1 85.81 255 PHE B C 1
ATOM 7685 O O . PHE B 1 255 ? 23.141 -1.252 -19 1 85.81 255 PHE B O 1
ATOM 7692 N N . LYS B 1 256 ? 24.969 0.038 -18.375 1 90.12 256 LYS B N 1
ATOM 7693 C CA . LYS B 1 256 ? 24.359 0.451 -17.109 1 90.12 256 LYS B CA 1
ATOM 7694 C C . LYS B 1 256 ? 24.359 1.971 -16.984 1 90.12 256 LYS B C 1
ATOM 7696 O O . LYS B 1 256 ? 25.312 2.637 -17.359 1 90.12 256 LYS B O 1
ATOM 7701 N N . ILE B 1 257 ? 23.25 2.494 -16.531 1 92.06 257 ILE B N 1
ATOM 7702 C CA . ILE B 1 257 ? 23.094 3.922 -16.281 1 92.06 257 ILE B CA 1
ATOM 7703 C C . ILE B 1 257 ? 22.969 4.176 -14.781 1 92.06 257 ILE B C 1
ATOM 7705 O O . ILE B 1 257 ? 22.156 3.535 -14.102 1 92.06 257 ILE B O 1
ATOM 7709 N N . LYS B 1 258 ? 23.781 5.082 -14.305 1 92.19 258 LYS B N 1
ATOM 7710 C CA . LYS B 1 258 ? 23.672 5.453 -12.898 1 92.19 258 LYS B CA 1
ATOM 7711 C C . LYS B 1 258 ? 22.5 6.391 -12.664 1 92.19 258 LYS B C 1
ATOM 7713 O O . LYS B 1 258 ? 22.438 7.48 -13.242 1 92.19 258 LYS B O 1
ATOM 7718 N N . VAL B 1 259 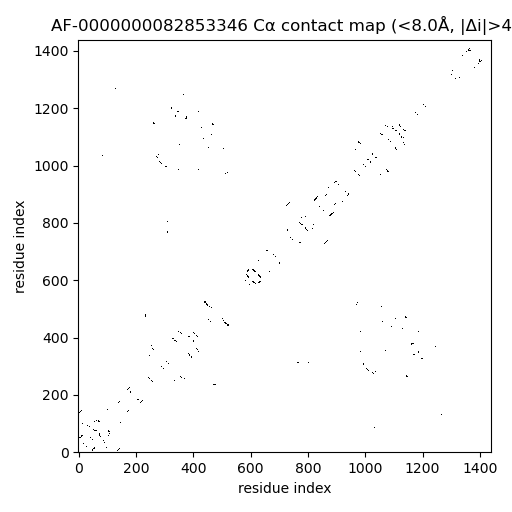? 21.625 5.906 -11.828 1 93.31 259 VAL B N 1
ATOM 7719 C CA . VAL B 1 259 ? 20.438 6.715 -11.586 1 93.31 259 VAL B CA 1
ATOM 7720 C C . VAL B 1 259 ? 20.219 6.875 -10.078 1 93.31 259 VAL B C 1
ATOM 7722 O O . VAL B 1 259 ? 20.891 6.227 -9.273 1 93.31 259 VAL B O 1
ATOM 7725 N N . GLN B 1 260 ? 19.406 7.82 -9.773 1 89.19 260 GLN B N 1
ATOM 7726 C CA . GLN B 1 260 ? 18.984 8.062 -8.398 1 89.19 260 GLN B CA 1
ATOM 7727 C C . GLN B 1 260 ? 17.484 7.906 -8.242 1 89.19 260 GLN B C 1
ATOM 7729 O O . GLN B 1 260 ? 16.719 8.32 -9.117 1 89.19 260 GLN B O 1
ATOM 7734 N N . TYR B 1 261 ? 17.125 7.203 -7.125 1 86.12 261 TYR B N 1
ATOM 7735 C CA . TYR B 1 261 ? 15.75 6.93 -6.746 1 86.12 261 TYR B CA 1
ATOM 7736 C C . TYR B 1 261 ? 15.258 7.93 -5.707 1 86.12 261 TYR B C 1
ATOM 7738 O O . TYR B 1 261 ? 15.922 8.148 -4.691 1 86.12 261 TYR B O 1
ATOM 7746 N N . PHE B 1 262 ? 14.117 8.641 -6.078 1 86 262 PHE B N 1
ATOM 7747 C CA . PHE B 1 262 ? 13.5 9.57 -5.141 1 86 262 PHE B CA 1
ATOM 7748 C C . PHE B 1 262 ? 12.062 9.164 -4.836 1 86 262 PHE B C 1
ATOM 7750 O O . PHE B 1 262 ? 11.242 9.039 -5.75 1 86 262 PHE B O 1
ATOM 7757 N N . ASN B 1 263 ? 11.805 8.906 -3.586 1 86.44 263 ASN B N 1
ATOM 7758 C CA . ASN B 1 263 ? 10.422 8.648 -3.193 1 86.44 263 ASN B CA 1
ATOM 7759 C C . ASN B 1 263 ? 9.594 9.922 -3.191 1 86.44 263 ASN B C 1
ATOM 7761 O O . ASN B 1 263 ? 9.867 10.852 -2.422 1 86.44 263 ASN B O 1
ATOM 7765 N N . GLU B 1 264 ? 8.711 10.023 -4.008 1 86.81 264 GLU B N 1
ATOM 7766 C CA . GLU B 1 264 ? 7.855 11.203 -4.031 1 86.81 264 GLU B CA 1
ATOM 7767 C C . GLU B 1 264 ? 6.652 11.039 -3.105 1 86.81 264 GLU B C 1
ATOM 7769 O O . GLU B 1 264 ? 6.234 11.992 -2.443 1 86.81 264 GLU B O 1
ATOM 7774 N N . VAL B 1 265 ? 6.043 9.891 -3.186 1 89 265 VAL B N 1
ATOM 7775 C CA . VAL B 1 265 ? 4.91 9.625 -2.307 1 89 265 VAL B CA 1
ATOM 7776 C C . VAL B 1 265 ? 5.262 8.484 -1.348 1 89 265 VAL B C 1
ATOM 7778 O O . VAL B 1 265 ? 5.75 7.438 -1.771 1 89 265 VAL B O 1
ATOM 7781 N N . CYS B 1 266 ? 5.129 8.703 -0.163 1 84.75 266 CYS B N 1
ATOM 7782 C CA . CYS B 1 266 ? 5.266 7.715 0.9 1 84.75 266 CYS B CA 1
ATOM 7783 C C . CYS B 1 266 ? 4.191 7.91 1.966 1 84.75 266 CYS B C 1
ATOM 7785 O O . CYS B 1 266 ? 4.102 8.977 2.576 1 84.75 266 CYS B O 1
ATOM 7787 N N . GLU B 1 267 ? 3.455 6.918 2.088 1 81.88 267 GLU B N 1
ATOM 7788 C CA . GLU B 1 267 ? 2.41 7.035 3.102 1 81.88 267 GLU B CA 1
ATOM 7789 C C . GLU B 1 267 ? 3.01 7.23 4.492 1 81.88 267 GLU B C 1
ATOM 7791 O O . GLU B 1 267 ? 3.883 6.469 4.91 1 81.88 267 GLU B O 1
ATOM 7796 N N . GLU B 1 268 ? 2.592 8.297 5.18 1 80.38 268 GLU B N 1
ATOM 7797 C CA . GLU B 1 268 ? 3.049 8.555 6.543 1 80.38 268 GLU B CA 1
ATOM 7798 C C . GLU B 1 268 ? 2.332 7.652 7.547 1 80.38 268 GLU B C 1
ATOM 7800 O O . GLU B 1 268 ? 1.13 7.406 7.418 1 80.38 268 GLU B O 1
ATOM 7805 N N . PRO B 1 269 ? 3.086 7.23 8.445 1 75.25 269 PRO B N 1
ATOM 7806 C CA . PRO B 1 269 ? 2.451 6.383 9.461 1 75.25 269 PRO B CA 1
ATOM 7807 C C . PRO B 1 269 ? 1.456 7.148 10.328 1 75.25 269 PRO B C 1
ATOM 7809 O O . PRO B 1 269 ? 1.561 8.375 10.461 1 75.25 269 PRO B O 1
ATOM 7812 N N . ARG B 1 270 ? 0.571 6.48 10.883 1 73.81 270 ARG B N 1
ATOM 7813 C CA . ARG B 1 270 ? -0.397 7.035 11.828 1 73.81 270 ARG B CA 1
ATOM 7814 C C . ARG B 1 270 ? 0.264 7.371 13.156 1 73.81 270 ARG B C 1
ATOM 7816 O O . ARG B 1 270 ? 1.441 7.07 13.367 1 73.81 270 ARG B O 1
ATOM 7823 N N . LEU B 1 271 ? -0.466 8.141 13.969 1 74.38 271 LEU B N 1
ATOM 7824 C CA . LEU B 1 271 ? 0.027 8.477 15.297 1 74.38 271 LEU B CA 1
ATOM 7825 C C . LEU B 1 271 ? 0.313 7.215 16.109 1 74.38 271 LEU B C 1
ATOM 7827 O O . LEU B 1 271 ? -0.478 6.27 16.094 1 74.38 271 LEU B O 1
ATOM 7831 N N . GLU B 1 272 ? 1.465 7.133 16.578 1 75 272 GLU B N 1
ATOM 7832 C CA . GLU B 1 272 ? 1.881 5.98 17.375 1 75 272 GLU B CA 1
ATOM 7833 C C . GLU B 1 272 ? 1.602 6.207 18.844 1 75 272 GLU B C 1
ATOM 7835 O O . GLU B 1 272 ? 2.01 7.223 19.422 1 75 272 GLU B O 1
ATOM 7840 N N . PHE B 1 273 ? 0.914 5.312 19.344 1 76.56 273 PHE B N 1
ATOM 7841 C CA . PHE B 1 273 ? 0.602 5.371 20.766 1 76.56 273 PHE B CA 1
ATOM 7842 C C . PHE B 1 273 ? 1.488 4.41 21.562 1 76.56 273 PHE B C 1
ATOM 7844 O O . PHE B 1 273 ? 1.797 3.314 21.078 1 76.56 273 PHE B O 1
ATOM 7851 N N . LYS B 1 274 ? 1.911 4.879 22.609 1 74.56 274 LYS B N 1
ATOM 7852 C CA . LYS B 1 274 ? 2.719 4.055 23.5 1 74.56 274 LYS B CA 1
ATOM 7853 C C . LYS B 1 274 ? 1.846 3.334 24.531 1 74.56 274 LYS B C 1
ATOM 7855 O O . LYS B 1 274 ? 0.802 3.852 24.938 1 74.56 274 LYS B O 1
ATOM 7860 N N . VAL B 1 275 ? 2.344 2.178 24.828 1 73.81 275 VAL B N 1
ATOM 7861 C CA . VAL B 1 275 ? 1.636 1.417 25.859 1 73.81 275 VAL B CA 1
ATOM 7862 C C . VAL B 1 275 ? 2.178 1.781 27.234 1 73.81 275 VAL B C 1
ATOM 7864 O O . VAL B 1 275 ? 3.383 1.688 27.484 1 73.81 275 VAL B O 1
ATOM 7867 N N . LEU B 1 276 ? 1.318 2.354 27.984 1 73.31 276 LEU B N 1
ATOM 7868 C CA . LEU B 1 276 ? 1.675 2.809 29.328 1 73.31 276 LEU B CA 1
ATOM 7869 C C . LEU B 1 276 ? 0.962 1.979 30.391 1 73.31 276 LEU B C 1
ATOM 7871 O O . LEU B 1 276 ? -0.024 1.299 30.094 1 73.31 276 LEU B O 1
ATOM 7875 N N . ASN B 1 277 ? 1.665 1.975 31.484 1 68.19 277 ASN B N 1
ATOM 7876 C CA . ASN B 1 277 ? 0.989 1.394 32.625 1 68.19 277 ASN B CA 1
ATOM 7877 C C . ASN B 1 277 ? -0.127 2.299 33.156 1 68.19 277 ASN B C 1
ATOM 7879 O O . ASN B 1 277 ? 0.09 3.492 33.375 1 68.19 277 ASN B O 1
ATOM 7883 N N . SER B 1 278 ? -1.324 1.798 33.188 1 69.12 278 SER B N 1
ATOM 7884 C CA . SER B 1 278 ? -2.486 2.594 33.562 1 69.12 278 SER B CA 1
ATOM 7885 C C . SER B 1 278 ? -2.311 3.195 34.969 1 69.12 278 SER B C 1
ATOM 7887 O O . SER B 1 278 ? -2.828 4.277 35.25 1 69.12 278 SER B O 1
ATOM 7889 N N . ALA B 1 279 ? -1.585 2.439 35.812 1 62.88 279 ALA B N 1
ATOM 7890 C CA . ALA B 1 279 ? -1.397 2.898 37.188 1 62.88 279 ALA B CA 1
ATOM 7891 C C . ALA B 1 279 ? -0.319 3.977 37.281 1 62.88 279 ALA B C 1
ATOM 7893 O O . ALA B 1 279 ? -0.413 4.902 38.094 1 62.88 279 ALA B O 1
ATOM 7894 N N . ASP B 1 280 ? 0.67 3.783 36.531 1 65.12 280 ASP B N 1
ATOM 7895 C CA . ASP B 1 280 ? 1.766 4.746 36.5 1 65.12 280 ASP B CA 1
ATOM 7896 C C . ASP B 1 280 ? 2.168 5.059 35.062 1 65.12 280 ASP B C 1
ATOM 7898 O O . ASP B 1 280 ? 2.967 4.332 34.469 1 65.12 280 ASP B O 1
ATOM 7902 N N . ILE B 1 281 ? 1.63 6.16 34.625 1 64.94 281 ILE B N 1
ATOM 7903 C CA . ILE B 1 281 ? 1.794 6.531 33.219 1 64.94 281 ILE B CA 1
ATOM 7904 C C . ILE B 1 281 ? 3.264 6.832 32.938 1 64.94 281 ILE B C 1
ATOM 7906 O O . ILE B 1 281 ? 3.705 6.777 31.781 1 64.94 281 ILE B O 1
ATOM 7910 N N . THR B 1 282 ? 4.027 7.078 33.969 1 64 282 THR B N 1
ATOM 7911 C CA . THR B 1 282 ? 5.434 7.406 33.781 1 64 282 THR B CA 1
ATOM 7912 C C . THR B 1 282 ? 6.25 6.145 33.5 1 64 282 THR B C 1
ATOM 7914 O O . THR B 1 282 ? 7.371 6.227 33 1 64 282 THR B O 1
ATOM 7917 N N . LYS B 1 283 ? 5.633 4.969 33.812 1 60.88 283 LYS B N 1
ATOM 7918 C CA . LYS B 1 283 ? 6.363 3.721 33.594 1 60.88 283 LYS B CA 1
ATOM 7919 C C . LYS B 1 283 ? 6.098 3.152 32.219 1 60.88 283 LYS B C 1
ATOM 7921 O O . LYS B 1 283 ? 4.949 2.869 31.859 1 60.88 283 LYS B O 1
ATOM 7926 N N . LYS B 1 284 ? 7.145 3.164 31.391 1 62.66 284 LYS B N 1
ATOM 7927 C CA . LYS B 1 284 ? 7.051 2.568 30.062 1 62.66 284 LYS B CA 1
ATOM 7928 C C . LYS B 1 284 ? 6.895 1.053 30.141 1 62.66 284 LYS B C 1
ATOM 7930 O O . LYS B 1 284 ? 7.555 0.402 30.953 1 62.66 284 LYS B O 1
ATOM 7935 N N . THR B 1 285 ? 5.797 0.574 29.641 1 63.25 285 THR B N 1
ATOM 7936 C CA . THR B 1 285 ? 5.574 -0.864 29.531 1 63.25 285 THR B CA 1
ATOM 7937 C C . THR B 1 285 ? 6.07 -1.397 28.188 1 63.25 285 THR B C 1
ATOM 7939 O O . THR B 1 285 ? 5.863 -0.766 27.156 1 63.25 285 THR B O 1
ATOM 7942 N N . SER B 1 286 ? 7.062 -2.211 28.234 1 60.81 286 SER B N 1
ATOM 7943 C CA . SER B 1 286 ? 7.547 -2.795 27 1 60.81 286 SER B CA 1
ATOM 7944 C C . SER B 1 286 ? 6.836 -4.109 26.688 1 60.81 286 SER B C 1
ATOM 7946 O O . SER B 1 286 ? 6.41 -4.82 27.594 1 60.81 286 SER B O 1
ATOM 7948 N N . PHE B 1 287 ? 6.453 -4.129 25.469 1 58.47 287 PHE B N 1
ATOM 7949 C CA . PHE B 1 287 ? 5.84 -5.34 24.938 1 58.47 287 PHE B CA 1
ATOM 7950 C C . PHE B 1 287 ? 6.836 -6.492 24.938 1 58.47 287 PHE B C 1
ATOM 7952 O O . PHE B 1 287 ? 7.957 -6.348 24.438 1 58.47 287 PHE B O 1
ATOM 7959 N N . ASP B 1 288 ? 6.707 -7.359 26.031 1 56.28 288 ASP B N 1
ATOM 7960 C CA . ASP B 1 288 ? 7.527 -8.562 25.906 1 56.28 288 ASP B CA 1
ATOM 7961 C C . ASP B 1 288 ? 6.734 -9.703 25.281 1 56.28 288 ASP B C 1
ATOM 7963 O O . ASP B 1 288 ? 5.559 -9.891 25.578 1 56.28 288 ASP B O 1
ATOM 7967 N N . ARG B 1 289 ? 7.055 -10.023 24.078 1 53.34 289 ARG B N 1
ATOM 7968 C CA . ARG B 1 289 ? 6.441 -11.156 23.391 1 53.34 289 ARG B CA 1
ATOM 7969 C C . ARG B 1 289 ? 6.547 -12.43 24.234 1 53.34 289 ARG B C 1
ATOM 7971 O O . ARG B 1 289 ? 7.648 -12.844 24.609 1 53.34 289 ARG B O 1
ATOM 7978 N N . ALA B 1 290 ? 5.531 -12.711 25.156 1 55.16 290 ALA B N 1
ATOM 7979 C CA . ALA B 1 290 ? 5.539 -13.977 25.891 1 55.16 290 ALA B CA 1
ATOM 7980 C C . ALA B 1 290 ? 4.691 -15.023 25.172 1 55.16 290 ALA B C 1
ATOM 7982 O O . ALA B 1 290 ? 3.625 -14.711 24.641 1 55.16 290 ALA B O 1
ATOM 7983 N N . TYR B 1 291 ? 5.242 -16.078 24.656 1 57 291 TYR B N 1
ATOM 7984 C CA . TYR B 1 291 ? 4.523 -17.203 24.062 1 57 291 TYR B CA 1
ATOM 7985 C C . TYR B 1 291 ? 3.961 -18.125 25.125 1 57 291 TYR B C 1
ATOM 7987 O O . TYR B 1 291 ? 4.625 -18.406 26.125 1 57 291 TYR B O 1
ATOM 7995 N N . SER B 1 292 ? 2.504 -18.188 25.266 1 56.22 292 SER B N 1
ATOM 7996 C CA . SER B 1 292 ? 1.892 -19.141 26.188 1 56.22 292 SER B CA 1
ATOM 7997 C C . SER B 1 292 ? 1.475 -20.422 25.469 1 56.22 292 SER B C 1
ATOM 7999 O O . SER B 1 292 ? 1.001 -20.359 24.328 1 56.22 292 SER B O 1
ATOM 8001 N N . ALA B 1 293 ? 1.968 -21.594 25.875 1 51.38 293 ALA B N 1
ATOM 8002 C CA . ALA B 1 293 ? 1.521 -22.891 25.359 1 51.38 293 ALA B CA 1
ATOM 8003 C C . ALA B 1 293 ? 0.028 -23.094 25.594 1 51.38 293 ALA B C 1
ATOM 8005 O O . ALA B 1 293 ? -0.478 -22.781 26.672 1 51.38 293 ALA B O 1
ATOM 8006 N N . LYS B 1 294 ? -0.751 -23.094 24.531 1 50.84 294 LYS B N 1
ATOM 8007 C CA . LYS B 1 294 ? -2.182 -23.359 24.656 1 50.84 294 LYS B CA 1
ATOM 8008 C C . LYS B 1 294 ? -2.436 -24.578 25.547 1 50.84 294 LYS B C 1
ATOM 8010 O O . LYS B 1 294 ? -1.819 -25.625 25.375 1 50.84 294 LYS B O 1
ATOM 8015 N N . GLY B 1 295 ? -3.283 -24.516 26.766 1 49.81 295 GLY B N 1
ATOM 8016 C CA . GLY B 1 295 ? -3.84 -25.359 27.797 1 49.81 295 GLY B CA 1
ATOM 8017 C C . GLY B 1 295 ? -3.535 -24.875 29.203 1 49.81 295 GLY B C 1
ATOM 8018 O O . GLY B 1 295 ? -4.184 -23.953 29.703 1 49.81 295 GLY B O 1
ATOM 8019 N N . GLY B 1 296 ? -2.387 -25.594 29.906 1 44.31 296 GLY B N 1
ATOM 8020 C CA . GLY B 1 296 ? -2.143 -25.438 31.344 1 44.31 296 GLY B CA 1
ATOM 8021 C C . GLY B 1 296 ? -1.641 -24.047 31.703 1 44.31 296 GLY B C 1
ATOM 8022 O O . GLY B 1 296 ? -1.86 -23.094 30.969 1 44.31 296 GLY B O 1
ATOM 8023 N N . LYS B 1 297 ? -0.709 -24.016 32.656 1 47.16 297 LYS B N 1
ATOM 8024 C CA . LYS B 1 297 ? -0.096 -22.844 33.281 1 47.16 297 LYS B CA 1
ATOM 8025 C C . LYS B 1 297 ? 0.686 -22.016 32.281 1 47.16 297 LYS B C 1
ATOM 8027 O O . LYS B 1 297 ? 1.433 -22.562 31.469 1 47.16 297 LYS B O 1
ATOM 8032 N N . ARG B 1 298 ? 0.206 -20.875 31.922 1 52 298 ARG B N 1
ATOM 8033 C CA . ARG B 1 298 ? 0.862 -19.859 31.094 1 52 298 ARG B CA 1
ATOM 8034 C C . ARG B 1 298 ? 2.373 -19.891 31.297 1 52 298 ARG B C 1
ATOM 8036 O O . ARG B 1 298 ? 2.865 -19.594 32.375 1 52 298 ARG B O 1
ATOM 8043 N N . LYS B 1 299 ? 2.979 -20.906 30.656 1 55.56 299 LYS B N 1
ATOM 8044 C CA . LYS B 1 299 ? 4.434 -20.844 30.719 1 55.56 299 LYS B CA 1
ATOM 8045 C C . LYS B 1 299 ? 4.996 -19.922 29.641 1 55.56 299 LYS B C 1
ATOM 8047 O O . LYS B 1 299 ? 4.566 -19.984 28.484 1 55.56 299 LYS B O 1
ATOM 8052 N N . ILE B 1 300 ? 5.688 -18.859 29.969 1 58.22 300 ILE B N 1
ATOM 8053 C CA . ILE B 1 300 ? 6.414 -17.969 29.078 1 58.22 300 ILE B CA 1
ATOM 8054 C C . ILE B 1 300 ? 7.508 -18.75 28.344 1 58.22 300 ILE B C 1
ATOM 8056 O O . ILE B 1 300 ? 8.375 -19.359 28.984 1 58.22 300 ILE B O 1
ATOM 8060 N N . VAL B 1 301 ? 7.258 -19.078 27.156 1 62.44 301 VAL B N 1
ATOM 8061 C CA . VAL B 1 301 ? 8.289 -19.734 26.359 1 62.44 301 VAL B CA 1
ATOM 8062 C C . VAL B 1 301 ? 9.242 -18.688 25.781 1 62.44 301 VAL B C 1
ATOM 8064 O O . VAL B 1 301 ? 8.812 -17.641 25.312 1 62.44 301 VAL B O 1
ATOM 8067 N N . GLU B 1 302 ? 10.508 -18.75 26.062 1 63.31 302 GLU B N 1
ATOM 8068 C CA . GLU B 1 302 ? 11.539 -17.844 25.562 1 63.31 302 GLU B CA 1
ATOM 8069 C C . GLU B 1 302 ? 11.625 -17.906 24.031 1 63.31 302 GLU B C 1
ATOM 8071 O O . GLU B 1 302 ? 11.281 -18.906 23.422 1 63.31 302 GLU B O 1
ATOM 8076 N N . GLU B 1 303 ? 11.914 -16.875 23.469 1 66 303 GLU B N 1
ATOM 8077 C CA . GLU B 1 303 ? 12.023 -16.734 22.016 1 66 303 GLU B CA 1
ATOM 8078 C C . GLU B 1 303 ? 12.859 -17.875 21.422 1 66 303 GLU B C 1
ATOM 8080 O O . GLU B 1 303 ? 12.586 -18.328 20.312 1 66 303 GLU B O 1
ATOM 8085 N N . GLU B 1 304 ? 13.828 -18.344 22.219 1 65.06 304 GLU B N 1
ATOM 8086 C CA . GLU B 1 304 ? 14.727 -19.391 21.734 1 65.06 304 GLU B CA 1
ATOM 8087 C C . GLU B 1 304 ? 14.023 -20.75 21.703 1 65.06 304 GLU B C 1
ATOM 8089 O O . GLU B 1 304 ? 14.469 -21.656 21 1 65.06 304 GLU B O 1
ATOM 8094 N N . GLU B 1 305 ? 12.93 -20.734 22.391 1 69.31 305 GLU B N 1
ATOM 8095 C CA . GLU B 1 305 ? 12.219 -22.016 22.469 1 69.31 305 GLU B CA 1
ATOM 8096 C C . GLU B 1 305 ? 11.094 -22.078 21.438 1 69.31 305 GLU B C 1
ATOM 8098 O O . GLU B 1 305 ? 10.273 -23 21.469 1 69.31 305 GLU B O 1
ATOM 8103 N N . VAL B 1 306 ? 11.086 -21.141 20.656 1 74.56 306 VAL B N 1
ATOM 8104 C CA . VAL B 1 306 ? 10.016 -21.141 19.672 1 74.56 306 VAL B CA 1
ATOM 8105 C C . VAL B 1 306 ? 10.602 -21.328 18.266 1 74.56 306 VAL B C 1
ATOM 8107 O O . VAL B 1 306 ? 11.703 -20.875 17.984 1 74.56 306 VAL B O 1
ATOM 8110 N N . ILE B 1 307 ? 10.031 -22.297 17.5 1 76.69 307 ILE B N 1
ATOM 8111 C CA . ILE B 1 307 ? 10.391 -22.484 16.109 1 76.69 307 ILE B CA 1
ATOM 8112 C C . ILE B 1 307 ? 9.18 -22.188 15.219 1 76.69 307 ILE B C 1
ATOM 8114 O O . ILE B 1 307 ? 8.031 -22.312 15.664 1 76.69 307 ILE B O 1
ATOM 8118 N N . LYS B 1 308 ? 9.469 -21.719 14.148 1 80.06 308 LYS B N 1
ATOM 8119 C CA . LYS B 1 308 ? 8.375 -21.453 13.219 1 80.06 308 LYS B CA 1
ATOM 8120 C C . LYS B 1 308 ? 8.055 -22.703 12.391 1 80.06 308 LYS B C 1
ATOM 8122 O O . LYS B 1 308 ? 8.953 -23.484 12.055 1 80.06 308 LYS B O 1
ATOM 8127 N N . GLY B 1 309 ? 6.887 -22.984 12.273 1 81.5 309 GLY B N 1
ATOM 8128 C CA . GLY B 1 309 ? 6.441 -24.125 11.484 1 81.5 309 GLY B CA 1
ATOM 8129 C C . GLY B 1 309 ? 5.402 -23.75 10.438 1 81.5 309 GLY B C 1
ATOM 8130 O O . GLY B 1 309 ? 4.703 -22.75 10.578 1 81.5 309 GLY B O 1
ATOM 8131 N N . PHE B 1 310 ? 5.438 -24.484 9.336 1 84.12 310 PHE B N 1
ATOM 8132 C CA . PHE B 1 310 ? 4.441 -24.328 8.281 1 84.12 310 PHE B CA 1
ATOM 8133 C C . PHE B 1 310 ? 3.533 -25.547 8.203 1 84.12 310 PHE B C 1
ATOM 8135 O O . PHE B 1 310 ? 4.012 -26.688 8.227 1 84.12 310 PHE B O 1
ATOM 8142 N N . LYS B 1 311 ? 2.307 -25.297 8.242 1 81.81 311 LYS B N 1
ATOM 8143 C CA . LYS B 1 311 ? 1.354 -26.406 8.109 1 81.81 311 LYS B CA 1
ATOM 8144 C C . LYS B 1 311 ? 1.234 -26.844 6.656 1 81.81 311 LYS B C 1
ATOM 8146 O O . LYS B 1 311 ? 0.806 -26.078 5.793 1 81.81 311 LYS B O 1
ATOM 8151 N N . PHE B 1 312 ? 1.703 -28.031 6.383 1 84.69 312 PHE B N 1
ATOM 8152 C CA . PHE B 1 312 ? 1.598 -28.656 5.07 1 84.69 312 PHE B CA 1
ATOM 8153 C C . PHE B 1 312 ? 0.7 -29.875 5.121 1 84.69 312 PHE B C 1
ATOM 8155 O O . PHE B 1 312 ? 1.148 -30.969 5.492 1 84.69 312 PHE B O 1
ATOM 8162 N N . GLY B 1 313 ? -0.58 -29.609 4.754 1 79.69 313 GLY B N 1
ATOM 8163 C CA . GLY B 1 313 ? -1.551 -30.672 4.938 1 79.69 313 GLY B CA 1
ATOM 8164 C C . GLY B 1 313 ? -1.797 -31.016 6.395 1 79.69 313 GLY B C 1
ATOM 8165 O O . GLY B 1 313 ? -2.141 -30.141 7.191 1 79.69 313 GLY B O 1
ATOM 8166 N N . THR B 1 314 ? -1.594 -32.219 6.691 1 76.88 314 THR B N 1
ATOM 8167 C CA . THR B 1 314 ? -1.791 -32.656 8.07 1 76.88 314 THR B CA 1
ATOM 8168 C C . THR B 1 314 ? -0.476 -32.625 8.844 1 76.88 314 THR B C 1
ATOM 8170 O O . THR B 1 314 ? -0.454 -32.844 10.047 1 76.88 314 THR B O 1
ATOM 8173 N N . SER B 1 315 ? 0.494 -32.219 8.102 1 77.19 315 SER B N 1
ATOM 8174 C CA . SER B 1 315 ? 1.819 -32.219 8.711 1 77.19 315 SER B CA 1
ATOM 8175 C C . SER B 1 315 ? 2.285 -30.797 9 1 77.19 315 SER B C 1
ATOM 8177 O O . SER B 1 315 ? 1.831 -29.844 8.352 1 77.19 315 SER B O 1
ATOM 8179 N N . ILE B 1 316 ? 3.035 -30.594 10.039 1 81.88 316 ILE B N 1
ATOM 8180 C CA . ILE B 1 316 ? 3.697 -29.328 10.328 1 81.88 316 ILE B CA 1
ATOM 8181 C C . ILE B 1 316 ? 5.195 -29.469 10.055 1 81.88 316 ILE B C 1
ATOM 8183 O O . ILE B 1 316 ? 5.855 -30.359 10.586 1 81.88 316 ILE B O 1
ATOM 8187 N N . ILE B 1 317 ? 5.617 -28.672 9.195 1 82.94 317 ILE B N 1
ATOM 8188 C CA . ILE B 1 317 ? 7.031 -28.672 8.828 1 82.94 317 ILE B CA 1
ATOM 8189 C C . ILE B 1 317 ? 7.773 -27.609 9.633 1 82.94 317 ILE B C 1
ATOM 8191 O O . ILE B 1 317 ? 7.512 -26.422 9.477 1 82.94 317 ILE B O 1
ATOM 8195 N N . PRO B 1 318 ? 8.625 -28.031 10.477 1 81.12 318 PRO B N 1
ATOM 8196 C CA . PRO B 1 318 ? 9.414 -27.047 11.219 1 81.12 318 PRO B CA 1
ATOM 8197 C C . PRO B 1 318 ? 10.484 -26.375 10.352 1 81.12 318 PRO B C 1
ATOM 8199 O O . PRO B 1 318 ? 11.086 -27.031 9.5 1 81.12 318 PRO B O 1
ATOM 8202 N N . PHE B 1 319 ? 10.633 -25.141 10.516 1 81.56 319 PHE B N 1
ATOM 8203 C CA . PHE B 1 319 ? 11.68 -24.391 9.836 1 81.56 319 PHE B CA 1
ATOM 8204 C C . PHE B 1 319 ? 12.656 -23.797 10.836 1 81.56 319 PHE B C 1
ATOM 8206 O O . PHE B 1 319 ? 12.258 -23.062 11.742 1 81.56 319 PHE B O 1
ATOM 8213 N N . SER B 1 320 ? 13.898 -24.203 10.648 1 76.12 320 SER B N 1
ATOM 8214 C CA . SER B 1 320 ? 14.945 -23.594 11.461 1 76.12 320 SER B CA 1
ATOM 8215 C C . SER B 1 320 ? 15.172 -22.141 11.07 1 76.12 320 SER B C 1
ATOM 8217 O O . SER B 1 320 ? 14.664 -21.688 10.047 1 76.12 320 SER B O 1
ATOM 8219 N N . GLU B 1 321 ? 15.797 -21.406 11.906 1 74.12 321 GLU B N 1
ATOM 8220 C CA . GLU B 1 321 ? 16.125 -20.016 11.578 1 74.12 321 GLU B CA 1
ATOM 8221 C C . GLU B 1 321 ? 16.953 -19.938 10.305 1 74.12 321 GLU B C 1
ATOM 8223 O O . GLU B 1 321 ? 16.812 -18.984 9.516 1 74.12 321 GLU B O 1
ATOM 8228 N N . GLU B 1 322 ? 17.859 -20.953 10.164 1 74.88 322 GLU B N 1
ATOM 8229 C CA . GLU B 1 322 ? 18.656 -21.016 8.945 1 74.88 322 GLU B CA 1
ATOM 8230 C C . GLU B 1 322 ? 17.781 -21.266 7.719 1 74.88 322 GLU B C 1
ATOM 8232 O O . GLU B 1 322 ? 18 -20.688 6.656 1 74.88 322 GLU B O 1
ATOM 8237 N N . ASP B 1 323 ? 16.828 -22.094 8 1 76.62 323 ASP B N 1
ATOM 8238 C CA . ASP B 1 323 ? 15.898 -22.391 6.918 1 76.62 323 ASP B CA 1
ATOM 8239 C C . ASP B 1 323 ? 15.102 -21.141 6.531 1 76.62 323 ASP B C 1
ATOM 8241 O O . ASP B 1 323 ? 14.93 -20.859 5.344 1 76.62 323 ASP B O 1
ATOM 8245 N N . LYS B 1 324 ? 14.789 -20.422 7.52 1 75.44 324 LYS B N 1
ATOM 8246 C CA . LYS B 1 324 ? 13.992 -19.219 7.273 1 75.44 324 LYS B CA 1
ATOM 8247 C C . LYS B 1 324 ? 14.805 -18.188 6.508 1 75.44 324 LYS B C 1
ATOM 8249 O O . LYS B 1 324 ? 14.289 -17.547 5.582 1 75.44 324 LYS B O 1
ATOM 8254 N N . SER B 1 325 ? 15.953 -18.047 6.926 1 75.56 325 SER B N 1
ATOM 8255 C CA . SER B 1 325 ? 16.828 -17.094 6.258 1 75.56 325 SER B CA 1
ATOM 8256 C C . SER B 1 325 ? 17.109 -17.516 4.82 1 75.56 325 SER B C 1
ATOM 8258 O O . SER B 1 325 ? 17.172 -16.672 3.922 1 75.56 325 SER B O 1
ATOM 8260 N N . ALA B 1 326 ? 17.25 -18.797 4.719 1 72.75 326 ALA B N 1
ATOM 8261 C CA . ALA B 1 326 ? 17.547 -19.328 3.387 1 72.75 326 ALA B CA 1
ATOM 8262 C C . ALA B 1 326 ? 16.312 -19.266 2.492 1 72.75 326 ALA B C 1
ATOM 8264 O O . ALA B 1 326 ? 16.422 -19.188 1.267 1 72.75 326 ALA B O 1
ATOM 8265 N N . MET B 1 327 ? 15.141 -19.281 3.145 1 74.69 327 MET B N 1
ATOM 8266 C CA . MET B 1 327 ? 13.883 -19.234 2.402 1 74.69 327 MET B CA 1
ATOM 8267 C C . MET B 1 327 ? 13.641 -17.859 1.814 1 74.69 327 MET B C 1
ATOM 8269 O O . MET B 1 327 ? 12.906 -17.703 0.833 1 74.69 327 MET B O 1
ATOM 8273 N N . GLU B 1 328 ? 14.258 -16.922 2.5 1 77.38 328 GLU B N 1
ATOM 8274 C CA . GLU B 1 328 ? 14.156 -15.586 1.937 1 77.38 328 GLU B CA 1
ATOM 8275 C C . GLU B 1 328 ? 14.977 -15.453 0.655 1 77.38 328 GLU B C 1
ATOM 8277 O O . GLU B 1 328 ? 16.172 -15.734 0.65 1 77.38 328 GLU B O 1
ATOM 8282 N N . TYR B 1 329 ? 14.359 -15.32 -0.445 1 82.81 329 TYR B N 1
ATOM 8283 C CA . TYR B 1 329 ? 15.07 -15.164 -1.711 1 82.81 329 TYR B CA 1
ATOM 8284 C C . TYR B 1 329 ? 16.094 -14.039 -1.628 1 82.81 329 TYR B C 1
ATOM 8286 O O . TYR B 1 329 ? 15.766 -12.914 -1.263 1 82.81 329 TYR B O 1
ATOM 8294 N N . LYS B 1 330 ? 17.281 -14.406 -1.874 1 85.81 330 LYS B N 1
ATOM 8295 C CA . LYS B 1 330 ? 18.328 -13.391 -1.925 1 85.81 330 LYS B CA 1
ATOM 8296 C C . LYS B 1 330 ? 18.359 -12.703 -3.283 1 85.81 330 LYS B C 1
ATOM 8298 O O . LYS B 1 330 ? 18.938 -13.227 -4.238 1 85.81 330 LYS B O 1
ATOM 8303 N N . SER B 1 331 ? 17.766 -11.539 -3.34 1 86.81 331 SER B N 1
ATOM 8304 C CA . SER B 1 331 ? 17.547 -10.82 -4.59 1 86.81 331 SER B CA 1
ATOM 8305 C C . SER B 1 331 ? 18.828 -10.164 -5.082 1 86.81 331 SER B C 1
ATOM 8307 O O . SER B 1 331 ? 18.922 -9.75 -6.238 1 86.81 331 SER B O 1
ATOM 8309 N N . GLY B 1 332 ? 19.875 -10.062 -4.246 1 86.81 332 GLY B N 1
ATOM 8310 C CA . GLY B 1 332 ? 21.141 -9.531 -4.695 1 86.81 332 GLY B CA 1
ATOM 8311 C C . GLY B 1 332 ? 21.281 -8.031 -4.473 1 86.81 332 GLY B C 1
ATOM 8312 O O . GLY B 1 332 ? 20.75 -7.492 -3.504 1 86.81 332 GLY B O 1
ATOM 8313 N N . LEU B 1 333 ? 22.062 -7.363 -5.301 1 86.12 333 LEU B N 1
ATOM 8314 C CA . LEU B 1 333 ? 22.359 -5.938 -5.199 1 86.12 333 LEU B CA 1
ATOM 8315 C C . LEU B 1 333 ? 21.188 -5.105 -5.711 1 86.12 333 LEU B C 1
ATOM 8317 O O . LEU B 1 333 ? 20.422 -5.562 -6.562 1 86.12 333 LEU B O 1
ATOM 8321 N N . PRO B 1 334 ? 21.109 -3.939 -5.09 1 88.44 334 PRO B N 1
ATOM 8322 C CA . PRO B 1 334 ? 20.094 -3.039 -5.613 1 88.44 334 PRO B CA 1
ATOM 8323 C C . PRO B 1 334 ? 20.234 -2.787 -7.113 1 88.44 334 PRO B C 1
ATOM 8325 O O . PRO B 1 334 ? 21.344 -2.545 -7.598 1 88.44 334 PRO B O 1
ATOM 8328 N N . CYS B 1 335 ? 19.125 -2.873 -7.809 1 89.25 335 CYS B N 1
ATOM 8329 C CA . CYS B 1 335 ? 19.188 -2.652 -9.25 1 89.25 335 CYS B CA 1
ATOM 8330 C C . CYS B 1 335 ? 17.797 -2.502 -9.836 1 89.25 335 CYS B C 1
ATOM 8332 O O . CYS B 1 335 ? 16.812 -2.961 -9.25 1 89.25 335 CYS B O 1
ATOM 8334 N N . LEU B 1 336 ? 17.781 -1.782 -10.93 1 94.5 336 LEU B N 1
ATOM 8335 C CA . LEU B 1 336 ? 16.656 -1.773 -11.859 1 94.5 336 LEU B CA 1
ATOM 8336 C C . LEU B 1 336 ? 17.031 -2.457 -13.164 1 94.5 336 LEU B C 1
ATOM 8338 O O . LEU B 1 336 ? 17.625 -1.83 -14.055 1 94.5 336 LEU B O 1
ATOM 8342 N N . LYS B 1 337 ? 16.719 -3.658 -13.227 1 94.62 337 LYS B N 1
ATOM 8343 C CA . LYS B 1 337 ? 17.062 -4.41 -14.43 1 94.62 337 LYS B CA 1
ATOM 8344 C C . LYS B 1 337 ? 15.906 -4.41 -15.43 1 94.62 337 LYS B C 1
ATOM 8346 O O . LYS B 1 337 ? 14.844 -4.961 -15.148 1 94.62 337 LYS B O 1
ATOM 8351 N N . ILE B 1 338 ? 16.141 -3.838 -16.594 1 96.25 338 ILE B N 1
ATOM 8352 C CA . ILE B 1 338 ? 15.102 -3.801 -17.625 1 96.25 338 ILE B CA 1
ATOM 8353 C C . ILE B 1 338 ? 14.938 -5.188 -18.234 1 96.25 338 ILE B C 1
ATOM 8355 O O . ILE B 1 338 ? 15.891 -5.75 -18.781 1 96.25 338 ILE B O 1
ATOM 8359 N N . LEU B 1 339 ? 13.773 -5.715 -18.156 1 96.06 339 LEU B N 1
ATOM 8360 C CA . LEU B 1 339 ? 13.438 -7.008 -18.75 1 96.06 339 LEU B CA 1
ATOM 8361 C C . LEU B 1 339 ? 13.031 -6.848 -20.203 1 96.06 339 LEU B C 1
ATOM 8363 O O . LEU B 1 339 ? 13.203 -7.766 -21.016 1 96.06 339 LEU B O 1
ATOM 8367 N N . GLY B 1 340 ? 12.484 -5.719 -20.484 1 95.94 340 GLY B N 1
ATOM 8368 C CA . GLY B 1 340 ? 12.047 -5.367 -21.812 1 95.94 340 GLY B CA 1
ATOM 8369 C C . GLY B 1 340 ? 11.078 -4.203 -21.844 1 95.94 340 GLY B C 1
ATOM 8370 O O . GLY B 1 340 ? 10.836 -3.568 -20.812 1 95.94 340 GLY B O 1
ATOM 8371 N N . PHE B 1 341 ? 10.633 -3.889 -23.094 1 96.81 341 PHE B N 1
ATOM 8372 C CA . PHE B 1 341 ? 9.734 -2.752 -23.281 1 96.81 341 PHE B CA 1
ATOM 8373 C C . PHE B 1 341 ? 8.383 -3.209 -23.812 1 96.81 341 PHE B C 1
ATOM 8375 O O . PHE B 1 341 ? 8.32 -4.137 -24.625 1 96.81 341 PHE B O 1
ATOM 8382 N N . CYS B 1 342 ? 7.352 -2.672 -23.328 1 96 342 CYS B N 1
ATOM 8383 C CA . CYS B 1 342 ? 6.004 -2.934 -23.812 1 96 342 CYS B CA 1
ATOM 8384 C C . CYS B 1 342 ? 5.242 -1.632 -24.047 1 96 342 CYS B C 1
ATOM 8386 O O . CYS B 1 342 ? 5.781 -0.546 -23.812 1 96 342 CYS B O 1
ATOM 8388 N N . LYS B 1 343 ? 4.098 -1.726 -24.578 1 94.38 343 LYS B N 1
ATOM 8389 C CA . LYS B 1 343 ? 3.287 -0.535 -24.812 1 94.38 343 LYS B CA 1
ATOM 8390 C C . LYS B 1 343 ? 2.723 0.02 -23.516 1 94.38 343 LYS B C 1
ATOM 8392 O O . LYS B 1 343 ? 2.344 -0.742 -22.625 1 94.38 343 LYS B O 1
ATOM 8397 N N . LYS B 1 344 ? 2.701 1.3 -23.453 1 91.81 344 LYS B N 1
ATOM 8398 C CA . LYS B 1 344 ? 2.186 1.981 -22.266 1 91.81 344 LYS B CA 1
ATOM 8399 C C . LYS B 1 344 ? 0.758 1.542 -21.969 1 91.81 344 LYS B C 1
ATOM 8401 O O . LYS B 1 344 ? 0.395 1.366 -20.797 1 91.81 344 LYS B O 1
ATOM 8406 N N . ARG B 1 345 ? -0.094 1.266 -22.906 1 86.56 345 ARG B N 1
ATOM 8407 C CA . ARG B 1 345 ? -1.506 0.928 -22.734 1 86.56 345 ARG B CA 1
ATOM 8408 C C . ARG B 1 345 ? -1.672 -0.449 -22.109 1 86.56 345 ARG B C 1
ATOM 8410 O O . ARG B 1 345 ? -2.736 -0.767 -21.578 1 86.56 345 ARG B O 1
ATOM 8417 N N . ASP B 1 346 ? -0.602 -1.231 -22.156 1 89.69 346 ASP B N 1
ATOM 8418 C CA . ASP B 1 346 ? -0.674 -2.59 -21.625 1 89.69 346 ASP B CA 1
ATOM 8419 C C . ASP B 1 346 ? -0.532 -2.596 -20.109 1 89.69 346 ASP B C 1
ATOM 8421 O O . ASP B 1 346 ? -0.744 -3.625 -19.469 1 89.69 346 ASP B O 1
ATOM 8425 N N . ILE B 1 347 ? -0.206 -1.502 -19.562 1 92.31 347 ILE B N 1
ATOM 8426 C CA . ILE B 1 347 ? -0.106 -1.355 -18.125 1 92.31 347 ILE B CA 1
ATOM 8427 C C . ILE B 1 347 ? -1.057 -0.26 -17.641 1 92.31 347 ILE B C 1
ATOM 8429 O O . ILE B 1 347 ? -0.619 0.831 -17.266 1 92.31 347 ILE B O 1
ATOM 8433 N N . PRO B 1 348 ? -2.303 -0.596 -17.625 1 90.25 348 PRO B N 1
ATOM 8434 C CA . PRO B 1 348 ? -3.283 0.409 -17.203 1 90.25 348 PRO B CA 1
ATOM 8435 C C . PRO B 1 348 ? -3.176 0.75 -15.711 1 90.25 348 PRO B C 1
ATOM 8437 O O . PRO B 1 348 ? -2.535 0.021 -14.953 1 90.25 348 PRO B O 1
ATOM 8440 N N . PRO B 1 349 ? -3.84 1.808 -15.289 1 90.38 349 PRO B N 1
ATOM 8441 C CA . PRO B 1 349 ? -3.764 2.252 -13.891 1 90.38 349 PRO B CA 1
ATOM 8442 C C . PRO B 1 349 ? -4.215 1.177 -12.906 1 90.38 349 PRO B C 1
ATOM 8444 O O . PRO B 1 349 ? -3.732 1.137 -11.773 1 90.38 349 PRO B O 1
ATOM 8447 N N . ILE B 1 350 ? -5.051 0.325 -13.305 1 89.81 350 ILE B N 1
ATOM 8448 C CA . ILE B 1 350 ? -5.57 -0.721 -12.43 1 89.81 350 ILE B CA 1
ATOM 8449 C C . ILE B 1 350 ? -4.438 -1.655 -12.016 1 89.81 350 ILE B C 1
ATOM 8451 O O . ILE B 1 350 ? -4.539 -2.355 -11 1 89.81 350 ILE B O 1
ATOM 8455 N N . MET B 1 351 ? -3.352 -1.62 -12.758 1 92.44 351 MET B N 1
ATOM 8456 C CA . MET B 1 351 ? -2.238 -2.525 -12.492 1 92.44 351 MET B CA 1
ATOM 8457 C C . MET B 1 351 ? -1.158 -1.831 -11.672 1 92.44 351 MET B C 1
ATOM 8459 O O . MET B 1 351 ? -0.113 -2.42 -11.383 1 92.44 351 MET B O 1
ATOM 8463 N N . HIS B 1 352 ? -1.368 -0.594 -11.352 1 92 352 HIS B N 1
ATOM 8464 C CA . HIS B 1 352 ? -0.413 0.137 -10.523 1 92 352 HIS B CA 1
ATOM 8465 C C . HIS B 1 352 ? -0.656 -0.122 -9.039 1 92 352 HIS B C 1
ATOM 8467 O O . HIS B 1 352 ? -1.734 0.176 -8.523 1 92 352 HIS B O 1
ATOM 8473 N N . ILE B 1 353 ? 0.375 -0.666 -8.406 1 91.06 353 ILE B N 1
ATOM 8474 C CA . ILE B 1 353 ? 0.19 -0.948 -6.984 1 91.06 353 ILE B CA 1
ATOM 8475 C C . ILE B 1 353 ? 1.331 -0.328 -6.18 1 91.06 353 ILE B C 1
ATOM 8477 O O . ILE B 1 353 ? 2.301 0.172 -6.754 1 91.06 353 ILE B O 1
ATOM 8481 N N . GLY B 1 354 ? 1.097 -0.305 -4.871 1 88.25 354 GLY B N 1
ATOM 8482 C CA . GLY B 1 354 ? 2.146 0.183 -3.99 1 88.25 354 GLY B CA 1
ATOM 8483 C C . GLY B 1 354 ? 1.798 1.499 -3.32 1 88.25 354 GLY B C 1
ATOM 8484 O O . GLY B 1 354 ? 1.148 2.355 -3.924 1 88.25 354 GLY B O 1
ATOM 8485 N N . ASN B 1 355 ? 2.363 1.659 -2.156 1 87.44 355 ASN B N 1
ATOM 8486 C CA . ASN B 1 355 ? 2.129 2.873 -1.382 1 87.44 355 ASN B CA 1
ATOM 8487 C C . ASN B 1 355 ? 3.301 3.844 -1.491 1 87.44 355 ASN B C 1
ATOM 8489 O O . ASN B 1 355 ? 3.301 4.898 -0.855 1 87.44 355 ASN B O 1
ATOM 8493 N N . THR B 1 356 ? 4.219 3.434 -2.236 1 84.94 356 THR B N 1
ATOM 8494 C CA . THR B 1 356 ? 5.367 4.293 -2.502 1 84.94 356 THR B CA 1
ATOM 8495 C C . THR B 1 356 ? 5.598 4.438 -4.004 1 84.94 356 THR B C 1
ATOM 8497 O O . THR B 1 356 ? 5.645 3.439 -4.73 1 84.94 356 THR B O 1
ATOM 8500 N N . THR B 1 357 ? 5.516 5.598 -4.453 1 87.31 357 THR B N 1
ATOM 8501 C CA . THR B 1 357 ? 5.844 5.852 -5.848 1 87.31 357 THR B CA 1
ATOM 8502 C C . THR B 1 357 ? 7.152 6.633 -5.961 1 87.31 357 THR B C 1
ATOM 8504 O O . THR B 1 357 ? 7.465 7.457 -5.102 1 87.31 357 THR B O 1
ATOM 8507 N N . VAL B 1 358 ? 7.938 6.312 -7.016 1 91 358 VAL B N 1
ATOM 8508 C CA . VAL B 1 358 ? 9.328 6.758 -7.074 1 91 358 VAL B CA 1
ATOM 8509 C C . VAL B 1 358 ? 9.586 7.469 -8.398 1 91 358 VAL B C 1
ATOM 8511 O O . VAL B 1 358 ? 9.047 7.07 -9.438 1 91 358 VAL B O 1
ATOM 8514 N N . ASN B 1 359 ? 10.297 8.523 -8.289 1 91.5 359 ASN B N 1
ATOM 8515 C CA . ASN B 1 359 ? 10.875 9.156 -9.469 1 91.5 359 ASN B CA 1
ATOM 8516 C C . ASN B 1 359 ? 12.336 8.75 -9.656 1 91.5 359 ASN B C 1
ATOM 8518 O O . ASN B 1 359 ? 13.086 8.641 -8.688 1 91.5 359 ASN B O 1
ATOM 8522 N N . VAL B 1 360 ? 12.688 8.531 -10.875 1 93.06 360 VAL B N 1
ATOM 8523 C CA . VAL B 1 360 ? 14.062 8.156 -11.195 1 93.06 360 VAL B CA 1
ATOM 8524 C C . VAL B 1 360 ? 14.719 9.258 -12.023 1 93.06 360 VAL B C 1
ATOM 8526 O O . VAL B 1 360 ? 14.156 9.711 -13.023 1 93.06 360 VAL B O 1
ATOM 8529 N N . PHE B 1 361 ? 15.859 9.664 -11.586 1 90.56 361 PHE B N 1
ATOM 8530 C CA . PHE B 1 361 ? 16.672 10.68 -12.242 1 90.56 361 PHE B CA 1
ATOM 8531 C C . PHE B 1 361 ? 18.094 10.172 -12.461 1 90.56 361 PHE B C 1
ATOM 8533 O O . PHE B 1 361 ? 18.547 9.258 -11.758 1 90.56 361 PHE B O 1
ATOM 8540 N N . PRO B 1 362 ? 18.766 10.719 -13.477 1 90.75 362 PRO B N 1
ATOM 8541 C CA . PRO B 1 362 ? 20.188 10.375 -13.57 1 90.75 362 PRO B CA 1
ATOM 8542 C C . PRO B 1 362 ? 21.016 11.008 -12.453 1 90.75 362 PRO B C 1
ATOM 8544 O O . PRO B 1 362 ? 20.641 12.055 -11.922 1 90.75 362 PRO B O 1
ATOM 8547 N N . VAL B 1 363 ? 22.078 10.375 -12.094 1 87.94 363 VAL B N 1
ATOM 8548 C CA . VAL B 1 363 ? 22.984 10.961 -11.117 1 87.94 363 VAL B CA 1
ATOM 8549 C C . VAL B 1 363 ? 23.609 12.242 -11.68 1 87.94 363 VAL B C 1
ATOM 8551 O O . VAL B 1 363 ? 23.969 12.297 -12.859 1 87.94 363 VAL B O 1
ATOM 8554 N N . GLN B 1 364 ? 23.656 13.32 -10.969 1 80.44 364 GLN B N 1
ATOM 8555 C CA . GLN B 1 364 ? 24.031 14.648 -11.438 1 80.44 364 GLN B CA 1
ATOM 8556 C C . GLN B 1 364 ? 25.516 14.711 -11.805 1 80.44 364 GLN B C 1
ATOM 8558 O O . GLN B 1 364 ? 25.906 15.484 -12.68 1 80.44 364 GLN B O 1
ATOM 8563 N N . ASN B 1 365 ? 26.375 13.977 -11.281 1 79.44 365 ASN B N 1
ATOM 8564 C CA . ASN B 1 365 ? 27.812 14.141 -11.516 1 79.44 365 ASN B CA 1
ATOM 8565 C C . ASN B 1 365 ? 28.328 13.125 -12.516 1 79.44 365 ASN B C 1
ATOM 8567 O O . ASN B 1 365 ? 29.531 12.844 -12.555 1 79.44 365 ASN B O 1
ATOM 8571 N N . ASP B 1 366 ? 27.438 12.57 -13.359 1 85.31 366 ASP B N 1
ATOM 8572 C CA . ASP B 1 366 ? 27.844 11.609 -14.391 1 85.31 366 ASP B CA 1
ATOM 8573 C C . ASP B 1 366 ? 27.219 11.969 -15.742 1 85.31 366 ASP B C 1
ATOM 8575 O O . ASP B 1 366 ? 26.094 11.57 -16.031 1 85.31 366 ASP B O 1
ATOM 8579 N N . GLN B 1 367 ? 27.984 12.617 -16.578 1 84.44 367 GLN B N 1
ATOM 8580 C CA . GLN B 1 367 ? 27.5 13.164 -17.844 1 84.44 367 GLN B CA 1
ATOM 8581 C C . GLN B 1 367 ? 27.016 12.055 -18.781 1 84.44 367 GLN B C 1
ATOM 8583 O O . GLN B 1 367 ? 26.031 12.211 -19.484 1 84.44 367 GLN B O 1
ATOM 8588 N N . ALA B 1 368 ? 27.797 10.977 -18.797 1 85.81 368 ALA B N 1
ATOM 8589 C CA . ALA B 1 368 ? 27.422 9.859 -19.656 1 85.81 368 ALA B CA 1
ATOM 8590 C C . ALA B 1 368 ? 26.047 9.312 -19.266 1 85.81 368 ALA B C 1
ATOM 8592 O O . ALA B 1 368 ? 25.203 9.055 -20.125 1 85.81 368 ALA B O 1
ATOM 8593 N N . SER B 1 369 ? 25.859 9.188 -18 1 90.19 369 SER B N 1
ATOM 8594 C CA . SER B 1 369 ? 24.578 8.688 -17.5 1 90.19 369 SER B CA 1
ATOM 8595 C C . SER B 1 369 ? 23.453 9.68 -17.781 1 90.19 369 SER B C 1
ATOM 8597 O O . SER B 1 369 ? 22.328 9.281 -18.109 1 90.19 369 SER B O 1
ATOM 8599 N N . ILE B 1 370 ? 23.734 10.938 -17.703 1 89.81 370 ILE B N 1
ATOM 8600 C CA . ILE B 1 370 ? 22.734 11.977 -17.938 1 89.81 370 ILE B CA 1
ATOM 8601 C C . ILE B 1 370 ? 22.266 11.922 -19.391 1 89.81 370 ILE B C 1
ATOM 8603 O O . ILE B 1 370 ? 21.062 11.93 -19.656 1 89.81 370 ILE B O 1
ATOM 8607 N N . VAL B 1 371 ? 23.188 11.812 -20.312 1 91.25 371 VAL B N 1
ATOM 8608 C CA . VAL B 1 371 ? 22.859 11.82 -21.734 1 91.25 371 VAL B CA 1
ATOM 8609 C C . VAL B 1 371 ? 22.125 10.539 -22.109 1 91.25 371 VAL B C 1
ATOM 8611 O O . VAL B 1 371 ? 21.125 10.578 -22.828 1 91.25 371 VAL B O 1
ATOM 8614 N N . ALA B 1 372 ? 22.625 9.406 -21.578 1 92.38 372 ALA B N 1
ATOM 8615 C CA . ALA B 1 372 ? 22 8.117 -21.859 1 92.38 372 ALA B CA 1
ATOM 8616 C C . ALA B 1 372 ? 20.578 8.078 -21.312 1 92.38 372 ALA B C 1
ATOM 8618 O O . ALA B 1 372 ? 19.656 7.578 -21.969 1 92.38 372 ALA B O 1
ATOM 8619 N N . PHE B 1 373 ? 20.453 8.594 -20.125 1 94.56 373 PHE B N 1
ATOM 8620 C CA . PHE B 1 373 ? 19.141 8.641 -19.484 1 94.56 373 PHE B CA 1
ATOM 8621 C C . PHE B 1 373 ? 18.172 9.5 -20.281 1 94.56 373 PHE B C 1
ATOM 8623 O O . PHE B 1 373 ? 17.031 9.102 -20.531 1 94.56 373 PHE B O 1
ATOM 8630 N N . LYS B 1 374 ? 18.609 10.594 -20.688 1 91.75 374 LYS B N 1
ATOM 8631 C CA . LYS B 1 374 ? 17.781 11.508 -21.484 1 91.75 374 LYS B CA 1
ATOM 8632 C C . LYS B 1 374 ? 17.359 10.867 -22.797 1 91.75 374 LYS B C 1
ATOM 8634 O O . LYS B 1 374 ? 16.203 10.977 -23.203 1 91.75 374 LYS B O 1
ATOM 8639 N N . ALA B 1 375 ? 18.281 10.242 -23.438 1 93.94 375 ALA B N 1
ATOM 8640 C CA . ALA B 1 375 ? 17.984 9.555 -24.688 1 93.94 375 ALA B CA 1
ATOM 8641 C C . ALA B 1 375 ? 16.922 8.477 -24.484 1 93.94 375 ALA B C 1
ATOM 8643 O O . ALA B 1 375 ? 16.016 8.328 -25.297 1 93.94 375 ALA B O 1
ATOM 8644 N N . LEU B 1 376 ? 17.047 7.766 -23.406 1 95.25 376 LEU B N 1
ATOM 8645 C CA . LEU B 1 376 ? 16.109 6.691 -23.094 1 95.25 376 LEU B CA 1
ATOM 8646 C C . LEU B 1 376 ? 14.719 7.246 -22.859 1 95.25 376 LEU B C 1
ATOM 8648 O O . LEU B 1 376 ? 13.742 6.754 -23.438 1 95.25 376 LEU B O 1
ATOM 8652 N N . VAL B 1 377 ? 14.633 8.289 -22.016 1 95.38 377 VAL B N 1
ATOM 8653 C CA . VAL B 1 377 ? 13.344 8.883 -21.656 1 95.38 377 VAL B CA 1
ATOM 8654 C C . VAL B 1 377 ? 12.656 9.414 -22.906 1 95.38 377 VAL B C 1
ATOM 8656 O O . VAL B 1 377 ? 11.469 9.148 -23.125 1 95.38 377 VAL B O 1
ATOM 8659 N N . HIS B 1 378 ? 13.359 10.086 -23.75 1 93.06 378 HIS B N 1
ATOM 8660 C CA . HIS B 1 378 ? 12.789 10.68 -24.969 1 93.06 378 HIS B CA 1
ATOM 8661 C C . HIS B 1 378 ? 12.336 9.602 -25.938 1 93.06 378 HIS B C 1
ATOM 8663 O O . HIS B 1 378 ? 11.258 9.711 -26.531 1 93.06 378 HIS B O 1
ATOM 8669 N N . THR B 1 379 ? 13.18 8.641 -26.094 1 95.25 379 THR B N 1
ATOM 8670 C CA . THR B 1 379 ? 12.836 7.559 -27 1 95.25 379 THR B CA 1
ATOM 8671 C C . THR B 1 379 ? 11.586 6.824 -26.531 1 95.25 379 THR B C 1
ATOM 8673 O O . THR B 1 379 ? 10.672 6.566 -27.312 1 95.25 379 THR B O 1
ATOM 8676 N N . MET B 1 380 ? 11.555 6.465 -25.25 1 96.81 380 MET B N 1
ATOM 8677 C CA . MET B 1 380 ? 10.391 5.789 -24.688 1 96.81 380 MET B CA 1
ATOM 8678 C C . MET B 1 380 ? 9.133 6.633 -24.875 1 96.81 380 MET B C 1
ATOM 8680 O O . MET B 1 380 ? 8.078 6.109 -25.219 1 96.81 380 MET B O 1
ATOM 8684 N N . HIS B 1 381 ? 9.258 7.91 -24.641 1 94.56 381 HIS B N 1
ATOM 8685 C CA . HIS B 1 381 ? 8.133 8.828 -24.766 1 94.56 381 HIS B CA 1
ATOM 8686 C C . HIS B 1 381 ? 7.648 8.891 -26.219 1 94.56 381 HIS B C 1
ATOM 8688 O O . HIS B 1 381 ? 6.449 8.797 -26.484 1 94.56 381 HIS B O 1
ATOM 8694 N N . GLN B 1 382 ? 8.516 9.031 -27.125 1 92.88 382 GLN B N 1
ATOM 8695 C CA . GLN B 1 382 ? 8.18 9.164 -28.547 1 92.88 382 GLN B CA 1
ATOM 8696 C C . GLN B 1 382 ? 7.555 7.887 -29.094 1 92.88 382 GLN B C 1
ATOM 8698 O O . GLN B 1 382 ? 6.617 7.938 -29.891 1 92.88 382 GLN B O 1
ATOM 8703 N N . MET B 1 383 ? 8.055 6.789 -28.609 1 94.31 383 MET B N 1
ATOM 8704 C CA . MET B 1 383 ? 7.594 5.496 -29.109 1 94.31 383 MET B CA 1
ATOM 8705 C C . MET B 1 383 ? 6.371 5.012 -28.344 1 94.31 383 MET B C 1
ATOM 8707 O O . MET B 1 383 ? 5.742 4.023 -28.719 1 94.31 383 MET B O 1
ATOM 8711 N N . GLY B 1 384 ? 6.02 5.613 -27.266 1 94 384 GLY B N 1
ATOM 8712 C CA . GLY B 1 384 ? 4.91 5.172 -26.438 1 94 384 GLY B CA 1
ATOM 8713 C C . GLY B 1 384 ? 5.168 3.846 -25.75 1 94 384 GLY B C 1
ATOM 8714 O O . GLY B 1 384 ? 4.305 2.969 -25.734 1 94 384 GLY B O 1
ATOM 8715 N N . ARG B 1 385 ? 6.438 3.748 -25.297 1 96.25 385 ARG B N 1
ATOM 8716 C CA . ARG B 1 385 ? 6.836 2.492 -24.672 1 96.25 385 ARG B CA 1
ATOM 8717 C C . ARG B 1 385 ? 7.191 2.703 -23.203 1 96.25 385 ARG B C 1
ATOM 8719 O O . ARG B 1 385 ? 7.539 3.812 -22.781 1 96.25 385 ARG B O 1
ATOM 8726 N N . VAL B 1 386 ? 7 1.69 -22.406 1 97.06 386 VAL B N 1
ATOM 8727 C CA . VAL B 1 386 ? 7.383 1.653 -21 1 97.06 386 VAL B CA 1
ATOM 8728 C C . VAL B 1 386 ? 8.297 0.459 -20.734 1 97.06 386 VAL B C 1
ATOM 8730 O O . VAL B 1 386 ? 8.25 -0.538 -21.469 1 97.06 386 VAL B O 1
ATOM 8733 N N . ALA B 1 387 ? 9.164 0.604 -19.797 1 97.62 387 ALA B N 1
ATOM 8734 C CA . ALA B 1 387 ? 10.102 -0.466 -19.469 1 97.62 387 ALA B CA 1
ATOM 8735 C C . ALA B 1 387 ? 9.594 -1.295 -18.281 1 97.62 387 ALA B C 1
ATOM 8737 O O . ALA B 1 387 ? 9.188 -0.743 -17.266 1 97.62 387 ALA B O 1
ATOM 8738 N N . VAL B 1 388 ? 9.5 -2.584 -18.453 1 97.38 388 VAL B N 1
ATOM 8739 C CA . VAL B 1 388 ? 9.25 -3.5 -17.344 1 97.38 388 VAL B CA 1
ATOM 8740 C C . VAL B 1 388 ? 10.578 -3.889 -16.703 1 97.38 388 VAL B C 1
ATOM 8742 O O . VAL B 1 388 ? 11.516 -4.312 -17.375 1 97.38 388 VAL B O 1
ATOM 8745 N N . VAL B 1 389 ? 10.625 -3.73 -15.344 1 96.94 389 VAL B N 1
ATOM 8746 C CA . VAL B 1 389 ? 11.93 -3.893 -14.703 1 96.94 389 VAL B CA 1
ATOM 8747 C C . VAL B 1 389 ? 11.789 -4.793 -13.477 1 96.94 389 VAL B C 1
ATOM 8749 O O . VAL B 1 389 ? 10.734 -4.832 -12.844 1 96.94 389 VAL B O 1
ATOM 8752 N N . ARG B 1 390 ? 12.82 -5.527 -13.242 1 95.31 390 ARG B N 1
ATOM 8753 C CA . ARG B 1 390 ? 13.055 -6.141 -11.938 1 95.31 390 ARG B CA 1
ATOM 8754 C C . ARG B 1 390 ? 13.672 -5.141 -10.969 1 95.31 390 ARG B C 1
ATOM 8756 O O . ARG B 1 390 ? 14.75 -4.602 -11.227 1 95.31 390 ARG B O 1
ATOM 8763 N N . ARG B 1 391 ? 13.016 -4.93 -9.867 1 94.19 391 ARG B N 1
ATOM 8764 C CA . ARG B 1 391 ? 13.43 -3.873 -8.953 1 94.19 391 ARG B CA 1
ATOM 8765 C C . ARG B 1 391 ? 13.867 -4.449 -7.613 1 94.19 391 ARG B C 1
ATOM 8767 O O . ARG B 1 391 ? 13.125 -5.195 -6.977 1 94.19 391 ARG B O 1
ATOM 8774 N N . VAL B 1 392 ? 15.07 -4.195 -7.238 1 92.06 392 VAL B N 1
ATOM 8775 C CA . VAL B 1 392 ? 15.625 -4.457 -5.914 1 92.06 392 VAL B CA 1
ATOM 8776 C C . VAL B 1 392 ? 16.156 -3.158 -5.316 1 92.06 392 VAL B C 1
ATOM 8778 O O . VAL B 1 392 ? 17.094 -2.551 -5.863 1 92.06 392 VAL B O 1
ATOM 8781 N N . VAL B 1 393 ? 15.602 -2.734 -4.211 1 85 393 VAL B N 1
ATOM 8782 C CA . VAL B 1 393 ? 15.883 -1.392 -3.713 1 85 393 VAL B CA 1
ATOM 8783 C C . VAL B 1 393 ? 17.062 -1.433 -2.75 1 85 393 VAL B C 1
ATOM 8785 O O . VAL B 1 393 ? 17.828 -0.468 -2.652 1 85 393 VAL B O 1
ATOM 8788 N N . MET B 1 394 ? 17.25 -2.443 -2.012 1 86.44 394 MET B N 1
ATOM 8789 C CA . MET B 1 394 ? 18.359 -2.598 -1.064 1 86.44 394 MET B CA 1
ATOM 8790 C C . MET B 1 394 ? 18.984 -3.982 -1.179 1 86.44 394 MET B C 1
ATOM 8792 O O . MET B 1 394 ? 18.422 -4.875 -1.813 1 86.44 394 MET B O 1
ATOM 8796 N N . ASN B 1 395 ? 20.047 -4.016 -0.63 1 86.75 395 ASN B N 1
ATOM 8797 C CA . ASN B 1 395 ? 20.719 -5.309 -0.68 1 86.75 395 ASN B CA 1
ATOM 8798 C C . ASN B 1 395 ? 19.844 -6.422 -0.104 1 86.75 395 ASN B C 1
ATOM 8800 O O . ASN B 1 395 ? 19.406 -6.344 1.048 1 86.75 395 ASN B O 1
ATOM 8804 N N . ASN B 1 396 ? 19.594 -7.383 -1.005 1 86.38 396 ASN B N 1
ATOM 8805 C CA . ASN B 1 396 ? 18.75 -8.523 -0.646 1 86.38 396 ASN B CA 1
ATOM 8806 C C . ASN B 1 396 ? 17.391 -8.078 -0.122 1 86.38 396 ASN B C 1
ATOM 8808 O O . ASN B 1 396 ? 16.859 -8.688 0.807 1 86.38 396 ASN B O 1
ATOM 8812 N N . GLY B 1 397 ? 17.062 -6.992 -0.706 1 85.56 397 GLY B N 1
ATOM 8813 C CA . GLY B 1 397 ? 15.75 -6.473 -0.334 1 85.56 397 GLY B CA 1
ATOM 8814 C C . GLY B 1 397 ? 14.609 -7.117 -1.103 1 85.56 397 GLY B C 1
ATOM 8815 O O . GLY B 1 397 ? 14.805 -8.133 -1.769 1 85.56 397 GLY B O 1
ATOM 8816 N N . LYS B 1 398 ? 13.438 -6.535 -0.888 1 85.5 398 LYS B N 1
ATOM 8817 C CA . LYS B 1 398 ? 12.234 -7.023 -1.554 1 85.5 398 LYS B CA 1
ATOM 8818 C C . LYS B 1 398 ? 12.367 -6.918 -3.07 1 85.5 398 LYS B C 1
ATOM 8820 O O . LYS B 1 398 ? 12.75 -5.871 -3.596 1 85.5 398 LYS B O 1
ATOM 8825 N N . LEU B 1 399 ? 12.125 -8.031 -3.701 1 91.06 399 LEU B N 1
ATOM 8826 C CA . LEU B 1 399 ? 12.109 -8.086 -5.16 1 91.06 399 LEU B CA 1
ATOM 8827 C C . LEU B 1 399 ? 10.703 -7.809 -5.695 1 91.06 399 LEU B C 1
ATOM 8829 O O . LEU B 1 399 ? 9.734 -8.414 -5.242 1 91.06 399 LEU B O 1
ATOM 8833 N N . THR B 1 400 ? 10.633 -6.828 -6.609 1 91.88 400 THR B N 1
ATOM 8834 C CA . THR B 1 400 ? 9.336 -6.492 -7.191 1 91.88 400 THR B CA 1
ATOM 8835 C C . THR B 1 400 ? 9.445 -6.316 -8.703 1 91.88 400 THR B C 1
ATOM 8837 O O . THR B 1 400 ? 10.547 -6.125 -9.227 1 91.88 400 THR B O 1
ATOM 8840 N N . LEU B 1 401 ? 8.305 -6.59 -9.328 1 94 401 LEU B N 1
ATOM 8841 C CA . LEU B 1 401 ? 8.141 -6.184 -10.719 1 94 401 LEU B CA 1
ATOM 8842 C C . LEU B 1 401 ? 7.594 -4.762 -10.812 1 94 401 LEU B C 1
ATOM 8844 O O . LEU B 1 401 ? 6.699 -4.387 -10.055 1 94 401 LEU B O 1
ATOM 8848 N N . ALA B 1 402 ? 8.234 -3.969 -11.656 1 95.69 402 ALA B N 1
ATOM 8849 C CA . ALA B 1 402 ? 7.805 -2.578 -11.766 1 95.69 402 ALA B CA 1
ATOM 8850 C C . ALA B 1 402 ? 7.848 -2.102 -13.211 1 95.69 402 ALA B C 1
ATOM 8852 O O . ALA B 1 402 ? 8.359 -2.807 -14.086 1 95.69 402 ALA B O 1
ATOM 8853 N N . ALA B 1 403 ? 7.211 -1 -13.453 1 96.62 403 ALA B N 1
ATOM 8854 C CA . ALA B 1 403 ? 7.242 -0.333 -14.75 1 96.62 403 ALA B CA 1
ATOM 8855 C C . ALA B 1 403 ? 7.867 1.055 -14.641 1 96.62 403 ALA B C 1
ATOM 8857 O O . ALA B 1 403 ? 7.609 1.784 -13.68 1 96.62 403 ALA B O 1
ATOM 8858 N N . LEU B 1 404 ? 8.758 1.368 -15.531 1 97.38 404 LEU B N 1
ATOM 8859 C CA . LEU B 1 404 ? 9.305 2.715 -15.68 1 97.38 404 LEU B CA 1
ATOM 8860 C C . LEU B 1 404 ? 8.609 3.465 -16.812 1 97.38 404 LEU B C 1
ATOM 8862 O O . LEU B 1 404 ? 8.648 3.037 -17.969 1 97.38 404 LEU B O 1
ATOM 8866 N N . MET B 1 405 ? 8.023 4.539 -16.469 1 96.75 405 MET B N 1
ATOM 8867 C CA . MET B 1 405 ? 7.266 5.336 -17.422 1 96.75 405 MET B CA 1
ATOM 8868 C C . MET B 1 405 ? 7.895 6.711 -17.609 1 96.75 405 MET B C 1
ATOM 8870 O O . MET B 1 405 ? 8.188 7.402 -16.625 1 96.75 405 MET B O 1
ATOM 8874 N N . PRO B 1 406 ? 8.07 7.098 -18.859 1 96.06 406 PRO B N 1
ATOM 8875 C CA . PRO B 1 406 ? 8.672 8.414 -19.094 1 96.06 406 PRO B CA 1
ATOM 8876 C C . PRO B 1 406 ? 7.707 9.562 -18.812 1 96.06 406 PRO B C 1
ATOM 8878 O O . PRO B 1 406 ? 6.512 9.445 -19.094 1 96.06 406 PRO B O 1
ATOM 8881 N N . ARG B 1 407 ? 8.18 10.531 -18.234 1 91 407 ARG B N 1
ATOM 8882 C CA . ARG B 1 407 ? 7.453 11.773 -18 1 91 407 ARG B CA 1
ATOM 8883 C C . ARG B 1 407 ? 8.328 12.984 -18.312 1 91 407 ARG B C 1
ATOM 8885 O O . ARG B 1 407 ? 9.367 13.188 -17.688 1 91 407 ARG B O 1
ATOM 8892 N N . ILE B 1 408 ? 7.883 13.711 -19.266 1 88.56 408 ILE B N 1
ATOM 8893 C CA . ILE B 1 408 ? 8.625 14.898 -19.672 1 88.56 408 ILE B CA 1
ATOM 8894 C C . ILE B 1 408 ? 7.867 16.156 -19.25 1 88.56 408 ILE B C 1
ATOM 8896 O O . ILE B 1 408 ? 6.727 16.375 -19.656 1 88.56 408 ILE B O 1
ATOM 8900 N N . LEU B 1 409 ? 8.367 16.891 -18.375 1 82.12 409 LEU B N 1
ATOM 8901 C CA . LEU B 1 409 ? 7.844 18.172 -17.906 1 82.12 409 LEU B CA 1
ATOM 8902 C C . LEU B 1 409 ? 8.664 19.328 -18.469 1 82.12 409 LEU B C 1
ATOM 8904 O O . LEU B 1 409 ? 9.758 19.125 -19 1 82.12 409 LEU B O 1
ATOM 8908 N N . PRO B 1 410 ? 8.094 20.5 -18.406 1 77.75 410 PRO B N 1
ATOM 8909 C CA . PRO B 1 410 ? 8.836 21.641 -18.938 1 77.75 410 PRO B CA 1
ATOM 8910 C C . PRO B 1 410 ? 10.211 21.812 -18.297 1 77.75 410 PRO B C 1
ATOM 8912 O O . PRO B 1 410 ? 11.18 22.156 -18.969 1 77.75 410 PRO B O 1
ATOM 8915 N N . ASP B 1 411 ? 10.305 21.422 -16.984 1 73.94 411 ASP B N 1
ATOM 8916 C CA . ASP B 1 411 ? 11.531 21.734 -16.266 1 73.94 411 ASP B CA 1
ATOM 8917 C C . ASP B 1 411 ? 12.367 20.484 -16.047 1 73.94 411 ASP B C 1
ATOM 8919 O O . ASP B 1 411 ? 13.523 20.562 -15.625 1 73.94 411 ASP B O 1
ATOM 8923 N N . ASP B 1 412 ? 11.805 19.297 -16.344 1 77.88 412 ASP B N 1
ATOM 8924 C CA . ASP B 1 412 ? 12.641 18.125 -16.078 1 77.88 412 ASP B CA 1
ATOM 8925 C C . ASP B 1 412 ? 12.102 16.891 -16.797 1 77.88 412 ASP B C 1
ATOM 8927 O O . ASP B 1 412 ? 10.961 16.891 -17.266 1 77.88 412 ASP B O 1
ATOM 8931 N N . GLU B 1 413 ? 13.062 15.992 -17.047 1 87.81 413 GLU B N 1
ATOM 8932 C CA . GLU B 1 413 ? 12.766 14.672 -17.594 1 87.81 413 GLU B CA 1
ATOM 8933 C C . GLU B 1 413 ? 13.031 13.57 -16.562 1 87.81 413 GLU B C 1
ATOM 8935 O O . GLU B 1 413 ? 14.047 13.602 -15.867 1 87.81 413 GLU B O 1
ATOM 8940 N N . ARG B 1 414 ? 12.023 12.703 -16.375 1 91.44 414 ARG B N 1
ATOM 8941 C CA . ARG B 1 414 ? 12.164 11.688 -15.336 1 91.44 414 ARG B CA 1
ATOM 8942 C C . ARG B 1 414 ? 11.484 10.391 -15.7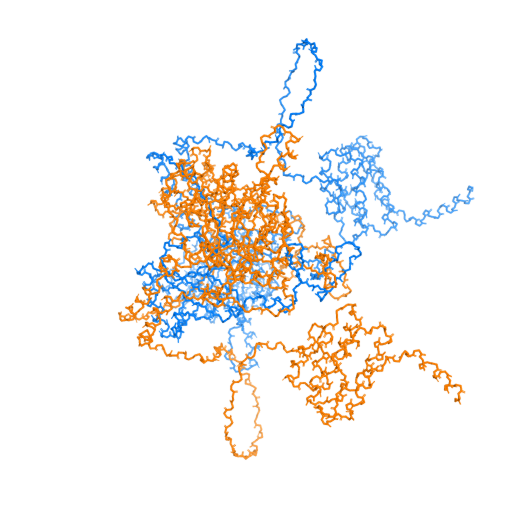58 1 91.44 414 ARG B C 1
ATOM 8944 O O . ARG B 1 414 ? 10.781 10.344 -16.766 1 91.44 414 ARG B O 1
ATOM 8951 N N . LEU B 1 415 ? 11.781 9.367 -15.102 1 95.62 415 LEU B N 1
ATOM 8952 C CA . LEU B 1 415 ? 11.039 8.109 -15.172 1 95.62 415 LEU B CA 1
ATOM 8953 C C . LEU B 1 415 ? 10.258 7.871 -13.875 1 95.62 415 LEU B C 1
ATOM 8955 O O . LEU B 1 415 ? 10.812 8.016 -12.781 1 95.62 415 LEU B O 1
ATOM 8959 N N . ILE B 1 416 ? 9.016 7.625 -14.102 1 94.62 416 ILE B N 1
ATOM 8960 C CA . ILE B 1 416 ? 8.18 7.242 -12.969 1 94.62 416 ILE B CA 1
ATOM 8961 C C . ILE B 1 416 ? 8.203 5.727 -12.797 1 94.62 416 ILE B C 1
ATOM 8963 O O . ILE B 1 416 ? 8.016 4.98 -13.758 1 94.62 416 ILE B O 1
ATOM 8967 N N . CYS B 1 417 ? 8.484 5.297 -11.594 1 94.81 417 CYS B N 1
ATOM 8968 C CA . CYS B 1 417 ? 8.531 3.871 -11.297 1 94.81 417 CYS B CA 1
ATOM 8969 C C . CYS B 1 417 ? 7.293 3.438 -10.516 1 94.81 417 CYS B C 1
ATOM 8971 O O . CYS B 1 417 ? 7.047 3.928 -9.414 1 94.81 417 CYS B O 1
ATOM 8973 N N . VAL B 1 418 ? 6.559 2.562 -11.094 1 92.81 418 VAL B N 1
ATOM 8974 C CA . VAL B 1 418 ? 5.355 2.047 -10.445 1 92.81 418 VAL B CA 1
ATOM 8975 C C . VAL B 1 418 ? 5.461 0.532 -10.289 1 92.81 418 VAL B C 1
ATOM 8977 O O . VAL B 1 418 ? 5.914 -0.16 -11.203 1 92.81 418 VAL B O 1
ATOM 8980 N N . GLU B 1 419 ? 5.102 0.059 -9.133 1 93.56 419 GLU B N 1
ATOM 8981 C CA . GLU B 1 419 ? 5.137 -1.382 -8.898 1 93.56 419 GLU B CA 1
ATOM 8982 C C . GLU B 1 419 ? 3.973 -2.08 -9.602 1 93.56 419 GLU B C 1
ATOM 8984 O O . GLU B 1 419 ? 2.865 -1.541 -9.664 1 93.56 419 GLU B O 1
ATOM 8989 N N . LEU B 1 420 ? 4.242 -3.246 -10.094 1 94.69 420 LEU B N 1
ATOM 8990 C CA . LEU B 1 420 ? 3.242 -4.062 -10.773 1 94.69 420 LEU B CA 1
ATOM 8991 C C . LEU B 1 420 ? 2.9 -5.301 -9.953 1 94.69 420 LEU B C 1
ATOM 8993 O O . LEU B 1 420 ? 3.77 -5.867 -9.281 1 94.69 420 LEU B O 1
ATOM 8997 N N . PRO B 1 421 ? 1.654 -5.707 -9.992 1 93.25 421 PRO B N 1
ATOM 8998 C CA . PRO B 1 421 ? 1.285 -6.953 -9.32 1 93.25 421 PRO B CA 1
ATOM 8999 C C . PRO B 1 421 ? 1.73 -8.195 -10.094 1 93.25 421 PRO B C 1
ATOM 9001 O O . PRO B 1 421 ? 2.07 -8.102 -11.273 1 93.25 421 PRO B O 1
ATOM 9004 N N . PHE B 1 422 ? 1.77 -9.312 -9.367 1 92.25 422 PHE B N 1
ATOM 9005 C CA . PHE B 1 422 ? 1.943 -10.617 -9.992 1 92.25 422 PHE B CA 1
ATOM 9006 C C . PHE B 1 422 ? 0.594 -11.273 -10.258 1 92.25 422 PHE B C 1
ATOM 9008 O O . PHE B 1 422 ? -0.44 -10.789 -9.789 1 92.25 422 PHE B O 1
ATOM 9015 N N . ALA B 1 423 ? 0.657 -12.297 -11.008 1 89.38 423 ALA B N 1
ATOM 9016 C CA . ALA B 1 423 ? -0.563 -12.977 -11.438 1 89.38 423 ALA B CA 1
ATOM 9017 C C . ALA B 1 423 ? -1.401 -13.398 -10.234 1 89.38 423 ALA B C 1
ATOM 9019 O O . ALA B 1 423 ? -2.633 -13.336 -10.273 1 89.38 423 ALA B O 1
ATOM 9020 N N . ASN B 1 424 ? -0.763 -13.812 -9.219 1 87.31 424 ASN B N 1
ATOM 9021 C CA . ASN B 1 424 ? -1.481 -14.305 -8.047 1 87.31 424 ASN B CA 1
ATOM 9022 C C . ASN B 1 424 ? -2.23 -13.18 -7.336 1 87.31 424 ASN B C 1
ATOM 9024 O O . ASN B 1 424 ? -3.119 -13.438 -6.523 1 87.31 424 ASN B O 1
ATOM 9028 N N . ASP B 1 425 ? -1.853 -11.984 -7.582 1 88.62 425 ASP B N 1
ATOM 9029 C CA . ASP B 1 425 ? -2.496 -10.844 -6.941 1 88.62 425 ASP B CA 1
ATOM 9030 C C . ASP B 1 425 ? -3.732 -10.398 -7.723 1 88.62 425 ASP B C 1
ATOM 9032 O O . ASP B 1 425 ? -4.516 -9.578 -7.246 1 88.62 425 ASP B O 1
ATOM 9036 N N . VAL B 1 426 ? -3.871 -10.875 -8.93 1 88 426 VAL B N 1
ATOM 9037 C CA . VAL B 1 426 ? -4.895 -10.367 -9.836 1 88 426 VAL B CA 1
ATOM 9038 C C . VAL B 1 426 ? -6.074 -11.328 -9.891 1 88 426 VAL B C 1
ATOM 9040 O O . VAL B 1 426 ? -5.891 -12.539 -10.055 1 88 426 VAL B O 1
ATOM 9043 N N . THR B 1 427 ? -7.215 -10.797 -9.617 1 81.88 427 THR B N 1
ATOM 9044 C CA . THR B 1 427 ? -8.445 -11.57 -9.766 1 81.88 427 THR B CA 1
ATOM 9045 C C . THR B 1 427 ? -9.258 -11.07 -10.953 1 81.88 427 THR B C 1
ATOM 9047 O O . THR B 1 427 ? -9.461 -9.867 -11.117 1 81.88 427 THR B O 1
ATOM 9050 N N . SER B 1 428 ? -9.477 -11.938 -11.875 1 71.75 428 SER B N 1
ATOM 9051 C CA . SER B 1 428 ? -10.234 -11.523 -13.055 1 71.75 428 SER B CA 1
ATOM 9052 C C . SER B 1 428 ? -11.719 -11.82 -12.883 1 71.75 428 SER B C 1
ATOM 9054 O O . SER B 1 428 ? -12.094 -12.812 -12.258 1 71.75 428 SER B O 1
ATOM 9056 N N . TYR B 1 429 ? -12.484 -10.758 -13.125 1 68.31 429 TYR B N 1
ATOM 9057 C CA . TYR B 1 429 ? -13.93 -10.922 -13.117 1 68.31 429 TYR B CA 1
ATOM 9058 C C . TYR B 1 429 ? -14.547 -10.438 -14.43 1 68.31 429 TYR B C 1
ATOM 9060 O O . TYR B 1 429 ? -14.156 -9.398 -14.953 1 68.31 429 TYR B O 1
ATOM 9068 N N . LYS B 1 430 ? -15.25 -11.391 -15 1 66 430 LYS B N 1
ATOM 9069 C CA . LYS B 1 430 ? -15.977 -11.008 -16.219 1 66 430 LYS B CA 1
ATOM 9070 C C . LYS B 1 430 ? -17.375 -10.492 -15.875 1 66 430 LYS B C 1
ATOM 9072 O O . LYS B 1 430 ? -18.125 -11.148 -15.156 1 66 430 LYS B O 1
ATOM 9077 N N . PHE B 1 431 ? -17.547 -9.227 -16.125 1 68.19 431 PHE B N 1
ATOM 9078 C CA . PHE B 1 431 ? -18.859 -8.648 -15.875 1 68.19 431 PHE B CA 1
ATOM 9079 C C . PHE B 1 431 ? -19.75 -8.773 -17.109 1 68.19 431 PHE B C 1
ATOM 9081 O O . PHE B 1 431 ? -19.281 -8.641 -18.234 1 68.19 431 PHE B O 1
ATOM 9088 N N . PRO B 1 432 ? -20.922 -9.242 -16.812 1 64.94 432 PRO B N 1
ATOM 9089 C CA . PRO B 1 432 ? -21.844 -9.367 -17.953 1 64.94 432 PRO B CA 1
ATOM 9090 C C . PRO B 1 432 ? -22.078 -8.047 -18.672 1 64.94 432 PRO B C 1
ATOM 9092 O O . PRO B 1 432 ? -22.109 -6.988 -18.047 1 64.94 432 PRO B O 1
ATOM 9095 N N . ARG B 1 433 ? -22.062 -8.102 -19.984 1 61.41 433 ARG B N 1
ATOM 9096 C CA . ARG B 1 433 ? -22.266 -6.961 -20.875 1 61.41 433 ARG B CA 1
ATOM 9097 C C . ARG B 1 433 ? -23.734 -6.508 -20.859 1 61.41 433 ARG B C 1
ATOM 9099 O O . ARG B 1 433 ? -24.641 -7.336 -20.922 1 61.41 433 ARG B O 1
ATOM 9106 N N . SER B 1 434 ? -23.969 -5.445 -20.234 1 62.72 434 SER B N 1
ATOM 9107 C CA . SER B 1 434 ? -25.297 -4.879 -20.469 1 62.72 434 SER B CA 1
ATOM 9108 C C . SER B 1 434 ? -25.266 -3.789 -21.531 1 62.72 434 SER B C 1
ATOM 9110 O O . SER B 1 434 ? -24.281 -3.037 -21.625 1 62.72 434 SER B O 1
ATOM 9112 N N . LYS B 1 435 ? -26.031 -3.846 -22.625 1 66 435 LYS B N 1
ATOM 9113 C CA . LYS B 1 435 ? -26.016 -2.834 -23.672 1 66 435 LYS B CA 1
ATOM 9114 C C . LYS B 1 435 ? -27.203 -1.889 -23.547 1 66 435 LYS B C 1
ATOM 9116 O O . LYS B 1 435 ? -28.047 -1.812 -24.453 1 66 435 LYS B O 1
ATOM 9121 N N . PRO B 1 436 ? -27.297 -1.312 -22.297 1 68.62 436 PRO B N 1
ATOM 9122 C CA . PRO B 1 436 ? -28.406 -0.348 -22.312 1 68.62 436 PRO B CA 1
ATOM 9123 C C . PRO B 1 436 ? -28.125 0.854 -23.219 1 68.62 436 PRO B C 1
ATOM 9125 O O . PRO B 1 436 ? -26.953 1.225 -23.406 1 68.62 436 PRO B O 1
ATOM 9128 N N . GLN B 1 437 ? -29.078 1.363 -23.953 1 79.69 437 GLN B N 1
ATOM 9129 C CA . GLN B 1 437 ? -28.938 2.543 -24.797 1 79.69 437 GLN B CA 1
ATOM 9130 C C . GLN B 1 437 ? -29.094 3.824 -24 1 79.69 437 GLN B C 1
ATOM 9132 O O . GLN B 1 437 ? -30.016 3.939 -23.188 1 79.69 437 GLN B O 1
ATOM 9137 N N . VAL B 1 438 ? -28.188 4.734 -23.922 1 87.31 438 VAL B N 1
ATOM 9138 C CA . VAL B 1 438 ? -28.203 6.047 -23.281 1 87.31 438 VAL B CA 1
ATOM 9139 C C . VAL B 1 438 ? -28.703 7.098 -24.281 1 87.31 438 VAL B C 1
ATOM 9141 O O . VAL B 1 438 ? -28.203 7.191 -25.391 1 87.31 438 VAL B O 1
ATOM 9144 N N . SER B 1 439 ? -29.703 7.805 -23.922 1 88.69 439 SER B N 1
ATOM 9145 C CA . SER B 1 439 ? -30.266 8.828 -24.797 1 88.69 439 SER B CA 1
ATOM 9146 C C . SER B 1 439 ? -29.375 10.062 -24.844 1 88.69 439 SER B C 1
ATOM 9148 O O . SER B 1 439 ? -28.516 10.258 -23.969 1 88.69 439 SER B O 1
ATOM 9150 N N . GLU B 1 440 ? -29.578 10.852 -25.844 1 90.75 440 GLU B N 1
ATOM 9151 C CA . GLU B 1 440 ? -28.812 12.086 -26 1 90.75 440 GLU B CA 1
ATOM 9152 C C . GLU B 1 440 ? -29.125 13.062 -24.875 1 90.75 440 GLU B C 1
ATOM 9154 O O . GLU B 1 440 ? -28.25 13.812 -24.422 1 90.75 440 GLU B O 1
ATOM 9159 N N . GLU B 1 441 ? -30.375 13.039 -24.484 1 91.19 441 GLU B N 1
ATOM 9160 C CA . GLU B 1 441 ? -30.766 13.906 -23.375 1 91.19 441 GLU B CA 1
ATOM 9161 C C . GLU B 1 441 ? -30.078 13.5 -22.078 1 91.19 441 GLU B C 1
ATOM 9163 O O . GLU B 1 441 ? -29.688 14.359 -21.297 1 91.19 441 GLU B O 1
ATOM 9168 N N . GLN B 1 442 ? -30 12.297 -21.891 1 90.75 442 GLN B N 1
ATOM 9169 C CA . GLN B 1 442 ? -29.312 11.789 -20.703 1 90.75 442 GLN B CA 1
ATOM 9170 C C . GLN B 1 442 ? -27.828 12.133 -20.734 1 90.75 442 GLN B C 1
ATOM 9172 O O . GLN B 1 442 ? -27.266 12.57 -19.734 1 90.75 442 GLN B O 1
ATOM 9177 N N . LEU B 1 443 ? -27.203 12.039 -21.859 1 92.56 443 LEU B N 1
ATOM 9178 C CA . LEU B 1 443 ? -25.781 12.367 -22.016 1 92.56 443 LEU B CA 1
ATOM 9179 C C . LEU B 1 443 ? -25.547 13.859 -21.797 1 92.56 443 LEU B C 1
ATOM 9181 O O . LEU B 1 443 ? -24.578 14.25 -21.156 1 92.56 443 LEU B O 1
ATOM 9185 N N . LYS B 1 444 ? -26.484 14.594 -22.312 1 92.75 444 LYS B N 1
ATOM 9186 C CA . LYS B 1 444 ? -26.375 16.047 -22.156 1 92.75 444 LYS B CA 1
ATOM 9187 C C . LYS B 1 444 ? -26.516 16.453 -20.688 1 92.75 444 LYS B C 1
ATOM 9189 O O . LYS B 1 444 ? -25.781 17.328 -20.219 1 92.75 444 LYS B O 1
ATOM 9194 N N . ALA B 1 445 ? -27.406 15.875 -20.047 1 92.31 445 ALA B N 1
ATOM 9195 C CA . ALA B 1 445 ? -27.625 16.172 -18.625 1 92.31 445 ALA B CA 1
ATOM 9196 C C . ALA B 1 445 ? -26.375 15.859 -17.812 1 92.31 445 ALA B C 1
ATOM 9198 O O . ALA B 1 445 ? -25.969 16.641 -16.953 1 92.31 445 ALA B O 1
ATOM 9199 N N . VAL B 1 446 ? -25.781 14.758 -18.062 1 92.19 446 VAL B N 1
ATOM 9200 C CA . VAL B 1 446 ? -24.594 14.344 -17.312 1 92.19 446 VAL B CA 1
ATOM 9201 C C . VAL B 1 446 ? -23.406 15.227 -17.703 1 92.19 446 VAL B C 1
ATOM 9203 O O . VAL B 1 446 ? -22.578 15.57 -16.859 1 92.19 446 VAL B O 1
ATOM 9206 N N . ARG B 1 447 ? -23.328 15.578 -18.953 1 93.31 447 ARG B N 1
ATOM 9207 C CA . ARG B 1 447 ? -22.266 16.484 -19.391 1 93.31 447 ARG B CA 1
ATOM 9208 C C . ARG B 1 447 ? -22.328 17.812 -18.656 1 93.31 447 ARG B C 1
ATOM 9210 O O . ARG B 1 447 ? -21.312 18.328 -18.219 1 93.31 447 ARG B O 1
ATOM 9217 N N . ASP B 1 448 ? -23.531 18.266 -18.547 1 92.75 448 ASP B N 1
ATOM 9218 C CA . ASP B 1 448 ? -23.719 19.516 -17.828 1 92.75 448 ASP B CA 1
ATOM 9219 C C . ASP B 1 448 ? -23.312 19.375 -16.359 1 92.75 448 ASP B C 1
ATOM 9221 O O . ASP B 1 448 ? -22.719 20.281 -15.781 1 92.75 448 ASP B O 1
ATOM 9225 N N . LEU B 1 449 ? -23.609 18.312 -15.805 1 92.06 449 LEU B N 1
ATOM 9226 C CA . LEU B 1 449 ? -23.234 18.062 -14.414 1 92.06 449 LEU B CA 1
ATOM 9227 C C . LEU B 1 449 ? -21.719 18.031 -14.258 1 92.06 449 LEU B C 1
ATOM 9229 O O . LEU B 1 449 ? -21.172 18.672 -13.359 1 92.06 449 LEU B O 1
ATOM 9233 N N . VAL B 1 450 ? -21.031 17.297 -15.102 1 92.62 450 VAL B N 1
ATOM 9234 C CA . VAL B 1 450 ? -19.578 17.156 -15.047 1 92.62 450 VAL B CA 1
ATOM 9235 C C . VAL B 1 450 ? -18.922 18.516 -15.25 1 92.62 450 VAL B C 1
ATOM 9237 O O . VAL B 1 450 ? -17.938 18.844 -14.57 1 92.62 450 VAL B O 1
ATOM 9240 N N . GLN B 1 451 ? -19.5 19.297 -16.078 1 91.5 451 GLN B N 1
ATOM 9241 C CA . GLN B 1 451 ? -18.969 20.641 -16.344 1 91.5 451 GLN B CA 1
ATOM 9242 C C . GLN B 1 451 ? -19.172 21.547 -15.141 1 91.5 451 GLN B C 1
ATOM 9244 O O . GLN B 1 451 ? -18.312 22.375 -14.836 1 91.5 451 GLN B O 1
ATOM 9249 N N . ASN B 1 452 ? -20.281 21.375 -14.508 1 90.69 452 ASN B N 1
ATOM 9250 C CA . ASN B 1 452 ? -20.609 22.266 -13.398 1 90.69 452 ASN B CA 1
ATOM 9251 C C . ASN B 1 452 ? -19.906 21.844 -12.117 1 90.69 452 ASN B C 1
ATOM 9253 O O . ASN B 1 452 ? -19.703 22.672 -11.219 1 90.69 452 ASN B O 1
ATOM 9257 N N . MET B 1 453 ? -19.562 20.609 -12.016 1 93.62 453 MET B N 1
ATOM 9258 C CA . MET B 1 453 ? -18.812 20.141 -10.852 1 93.62 453 MET B CA 1
ATOM 9259 C C . MET B 1 453 ? -17.312 20.125 -11.141 1 93.62 453 MET B C 1
ATOM 9261 O O . MET B 1 453 ? -16.625 19.156 -10.805 1 93.62 453 MET B O 1
ATOM 9265 N N . ASN B 1 454 ? -16.844 21.141 -11.734 1 92.25 454 ASN B N 1
ATOM 9266 C CA . ASN B 1 454 ? -15.445 21.297 -12.117 1 92.25 454 ASN B CA 1
ATOM 9267 C C . ASN B 1 454 ? -14.602 21.797 -10.953 1 92.25 454 ASN B C 1
ATOM 9269 O O . ASN B 1 454 ? -14.852 22.875 -10.422 1 92.25 454 ASN B O 1
ATOM 9273 N N . LEU B 1 455 ? -13.586 21.078 -10.602 1 93.62 455 LEU B N 1
ATOM 9274 C CA . LEU B 1 455 ? -12.742 21.391 -9.453 1 93.62 455 LEU B CA 1
ATOM 9275 C C . LEU B 1 455 ? -11.672 22.406 -9.82 1 93.62 455 LEU B C 1
ATOM 9277 O O . LEU B 1 455 ? -11.023 22.969 -8.945 1 93.62 455 LEU B O 1
ATOM 9281 N N . MET B 1 456 ? -11.414 22.734 -11.078 1 89.88 456 MET B N 1
ATOM 9282 C CA . MET B 1 456 ? -10.281 23.516 -11.562 1 89.88 456 MET B CA 1
ATOM 9283 C C . MET B 1 456 ? -10.312 24.922 -11 1 89.88 456 MET B C 1
ATOM 9285 O O . MET B 1 456 ? -9.266 25.578 -10.898 1 89.88 456 MET B O 1
ATOM 9289 N N . ASP B 1 457 ? -11.414 25.375 -10.57 1 87.19 457 ASP B N 1
ATOM 9290 C CA . ASP B 1 457 ? -11.531 26.734 -10.039 1 87.19 457 ASP B CA 1
ATOM 9291 C C . ASP B 1 457 ? -12.391 26.75 -8.766 1 87.19 457 ASP B C 1
ATOM 9293 O O . ASP B 1 457 ? -13.055 27.734 -8.477 1 87.19 457 ASP B O 1
ATOM 9297 N N . ALA B 1 458 ? -12.383 25.703 -8.055 1 88.94 458 ALA B N 1
ATOM 9298 C CA . ALA B 1 458 ? -13.367 25.562 -6.988 1 88.94 458 ALA B CA 1
ATOM 9299 C C . ALA B 1 458 ? -12.758 25.875 -5.625 1 88.94 458 ALA B C 1
ATOM 9301 O O . ALA B 1 458 ? -13.469 25.969 -4.625 1 88.94 458 ALA B O 1
ATOM 9302 N N . ALA B 1 459 ? -11.461 26.062 -5.551 1 83.5 459 ALA B N 1
ATOM 9303 C CA . ALA B 1 459 ? -10.836 26.422 -4.285 1 83.5 459 ALA B CA 1
ATOM 9304 C C . ALA B 1 459 ? -11.109 27.891 -3.945 1 83.5 459 ALA B C 1
ATOM 9306 O O . ALA B 1 459 ? -11.484 28.672 -4.816 1 83.5 459 ALA B O 1
ATOM 9307 N N . ALA B 1 460 ? -10.945 28.234 -2.705 1 73.31 460 ALA B N 1
ATOM 9308 C CA . ALA B 1 460 ? -11.195 29.594 -2.24 1 73.31 460 ALA B CA 1
ATOM 9309 C C . ALA B 1 460 ? -10.297 30.594 -2.963 1 73.31 460 ALA B C 1
ATOM 9311 O O . ALA B 1 460 ? -10.703 31.734 -3.23 1 73.31 460 ALA B O 1
ATOM 9312 N N . ASP B 1 461 ? -9.094 30.188 -3.332 1 73.5 461 ASP B N 1
ATOM 9313 C CA . ASP B 1 461 ? -8.148 31.078 -3.996 1 73.5 461 ASP B CA 1
ATOM 9314 C C . ASP B 1 461 ? -8.297 31 -5.516 1 73.5 461 ASP B C 1
ATOM 9316 O O . ASP B 1 461 ? -7.527 31.625 -6.25 1 73.5 461 ASP B O 1
ATOM 9320 N N . GLY B 1 462 ? -9.266 30.219 -5.992 1 77.94 462 GLY B N 1
ATOM 9321 C CA . GLY B 1 462 ? -9.516 30.141 -7.422 1 77.94 462 GLY B CA 1
ATOM 9322 C C . GLY B 1 462 ? -8.734 29.031 -8.102 1 77.94 462 GLY B C 1
ATOM 9323 O O . GLY B 1 462 ? -8.828 28.859 -9.312 1 77.94 462 GLY B O 1
ATOM 9324 N N . ASN B 1 463 ? -8.031 28.375 -7.301 1 84.81 463 ASN B N 1
ATOM 9325 C CA . ASN B 1 463 ? -7.25 27.281 -7.852 1 84.81 463 ASN B CA 1
ATOM 9326 C C . ASN B 1 463 ? -8.016 25.953 -7.781 1 84.81 463 ASN B C 1
ATOM 9328 O O . ASN B 1 463 ? -9.195 25.938 -7.438 1 84.81 463 ASN B O 1
ATOM 9332 N N . GLU B 1 464 ? -7.379 24.953 -8.328 1 89.25 464 GLU B N 1
ATOM 9333 C CA . GLU B 1 464 ? -7.977 23.625 -8.312 1 89.25 464 GLU B CA 1
ATOM 9334 C C . GLU B 1 464 ? -8.141 23.109 -6.887 1 89.25 464 GLU B C 1
ATOM 9336 O O . GLU B 1 464 ? -7.238 23.25 -6.059 1 89.25 464 GLU B O 1
ATOM 9341 N N . ALA B 1 465 ? -9.289 22.625 -6.602 1 91.25 465 ALA B N 1
ATOM 9342 C CA . ALA B 1 465 ? -9.57 22.062 -5.285 1 91.25 465 ALA B CA 1
ATOM 9343 C C . ALA B 1 465 ? -9.258 20.562 -5.258 1 91.25 465 ALA B C 1
ATOM 9345 O O . ALA B 1 465 ? -9.328 19.891 -6.285 1 91.25 465 ALA B O 1
ATOM 9346 N N . PHE B 1 466 ? -8.797 20.047 -4.133 1 92.69 466 PHE B N 1
ATOM 9347 C CA . PHE B 1 466 ? -8.609 18.641 -3.826 1 92.69 466 PHE B CA 1
ATOM 9348 C C . PHE B 1 466 ? -7.465 18.062 -4.648 1 92.69 466 PHE B C 1
ATOM 9350 O O . PHE B 1 466 ? -7.523 16.906 -5.07 1 92.69 466 PHE B O 1
ATOM 9357 N N . GLN B 1 467 ? -6.531 18.875 -4.922 1 90.06 467 GLN B N 1
ATOM 9358 C CA . GLN B 1 467 ? -5.301 18.328 -5.484 1 90.06 467 GLN B CA 1
ATOM 9359 C C . GLN B 1 467 ? -4.57 17.453 -4.469 1 90.06 467 GLN B C 1
ATOM 9361 O O . GLN B 1 467 ? -4.418 17.844 -3.307 1 90.06 467 GLN B O 1
ATOM 9366 N N . ALA B 1 468 ? -4.195 16.297 -4.906 1 87.62 468 ALA B N 1
ATOM 9367 C CA . ALA B 1 468 ? -3.562 15.344 -3.998 1 87.62 468 ALA B CA 1
ATOM 9368 C C . ALA B 1 468 ? -2.373 15.984 -3.283 1 87.62 468 ALA B C 1
ATOM 9370 O O . ALA B 1 468 ? -2.188 15.789 -2.08 1 87.62 468 ALA B O 1
ATOM 9371 N N . ARG B 1 469 ? -1.569 16.812 -3.918 1 86.5 469 ARG B N 1
ATOM 9372 C CA . ARG B 1 469 ? -0.349 17.406 -3.379 1 86.5 469 ARG B CA 1
ATOM 9373 C C . ARG B 1 469 ? -0.67 18.469 -2.342 1 86.5 469 ARG B C 1
ATOM 9375 O O . ARG B 1 469 ? 0.169 18.797 -1.5 1 86.5 469 ARG B O 1
ATOM 9382 N N . SER B 1 470 ? -1.851 18.922 -2.314 1 87 470 SER B N 1
ATOM 9383 C CA . SER B 1 470 ? -2.137 20.078 -1.48 1 87 470 SER B CA 1
ATOM 9384 C C . SER B 1 470 ? -3.27 19.797 -0.501 1 87 470 SER B C 1
ATOM 9386 O O . SER B 1 470 ? -3.516 20.578 0.42 1 87 470 SER B O 1
ATOM 9388 N N . THR B 1 471 ? -3.941 18.703 -0.655 1 90.94 471 THR B N 1
ATOM 9389 C CA . THR B 1 471 ? -5.055 18.391 0.23 1 90.94 471 THR B CA 1
ATOM 9390 C C . THR B 1 471 ? -4.559 17.703 1.5 1 90.94 471 THR B C 1
ATOM 9392 O O . THR B 1 471 ? -3.99 16.609 1.442 1 90.94 471 THR B O 1
ATOM 9395 N N . PRO B 1 472 ? -4.773 18.359 2.592 1 90.94 472 PRO B N 1
ATOM 9396 C CA . PRO B 1 472 ? -4.328 17.734 3.838 1 90.94 472 PRO B CA 1
ATOM 9397 C C . PRO B 1 472 ? -5.18 16.516 4.223 1 90.94 472 PRO B C 1
ATOM 9399 O O . PRO B 1 472 ? -6.328 16.406 3.793 1 90.94 472 PRO B O 1
ATOM 9402 N N . ASN B 1 473 ? -4.617 15.617 5.012 1 90.88 473 ASN B N 1
ATOM 9403 C CA . ASN B 1 473 ? -5.32 14.438 5.492 1 90.88 473 ASN B CA 1
ATOM 9404 C C . ASN B 1 473 ? -6.27 14.773 6.637 1 90.88 473 ASN B C 1
ATOM 9406 O O . ASN B 1 473 ? -5.828 15.07 7.75 1 90.88 473 ASN B O 1
ATOM 9410 N N . PRO B 1 474 ? -7.531 14.75 6.406 1 90.94 474 PRO B N 1
ATOM 9411 C CA . PRO B 1 474 ? -8.492 15.148 7.438 1 90.94 474 PRO B CA 1
ATOM 9412 C C . PRO B 1 474 ? -8.422 14.273 8.68 1 90.94 474 PRO B C 1
ATOM 9414 O O . PRO B 1 474 ? -8.633 14.75 9.797 1 90.94 474 PRO B O 1
ATOM 9417 N N . ILE B 1 475 ? -8.148 13.031 8.508 1 88.25 475 ILE B N 1
ATOM 9418 C CA . ILE B 1 475 ? -8.086 12.109 9.633 1 88.25 475 ILE B CA 1
ATOM 9419 C C . ILE B 1 475 ? -6.902 12.469 10.531 1 88.25 475 ILE B C 1
ATOM 9421 O O . ILE B 1 475 ? -7.016 12.43 11.758 1 88.25 475 ILE B O 1
ATOM 9425 N N . LYS B 1 476 ? -5.863 12.758 9.93 1 87.75 476 LYS B N 1
ATOM 9426 C CA . LYS B 1 476 ? -4.688 13.148 10.703 1 87.75 476 LYS B CA 1
ATOM 9427 C C . LYS B 1 476 ? -4.918 14.469 11.422 1 87.75 476 LYS B C 1
ATOM 9429 O O . LYS B 1 476 ? -4.492 14.641 12.562 1 87.75 476 LYS B O 1
ATOM 9434 N N . ILE B 1 477 ? -5.492 15.406 10.727 1 89.12 477 ILE B N 1
ATOM 9435 C CA . ILE B 1 477 ? -5.809 16.688 11.352 1 89.12 477 ILE B CA 1
ATOM 9436 C C . ILE B 1 477 ? -6.699 16.453 12.57 1 89.12 477 ILE B C 1
ATOM 9438 O O . ILE B 1 477 ? -6.461 17.031 13.633 1 89.12 477 ILE B O 1
ATOM 9442 N N . TYR B 1 478 ? -7.656 15.664 12.453 1 88.81 478 TYR B N 1
ATOM 9443 C CA . TYR B 1 478 ? -8.578 15.367 13.539 1 88.81 478 TYR B CA 1
ATOM 9444 C C . TYR B 1 478 ? -7.84 14.734 14.719 1 88.81 478 TYR B C 1
ATOM 9446 O O . TYR B 1 478 ? -8.062 15.109 15.875 1 88.81 478 TYR B O 1
ATOM 9454 N N . ALA B 1 479 ? -7.055 13.766 14.391 1 85.12 479 ALA B N 1
ATOM 9455 C CA . ALA B 1 479 ? -6.27 13.117 15.438 1 85.12 479 ALA B CA 1
ATOM 9456 C C . ALA B 1 479 ? -5.406 14.125 16.188 1 85.12 479 ALA B C 1
ATOM 9458 O O . ALA B 1 479 ? -5.32 14.086 17.422 1 85.12 479 ALA B O 1
ATOM 9459 N N . ASN B 1 480 ? -4.746 14.984 15.477 1 84.88 480 ASN B N 1
ATOM 9460 C CA . ASN B 1 480 ? -3.914 16.016 16.094 1 84.88 480 ASN B CA 1
ATOM 9461 C C . ASN B 1 480 ? -4.734 16.953 16.969 1 84.88 480 ASN B C 1
ATOM 9463 O O . ASN B 1 480 ? -4.301 17.328 18.062 1 84.88 480 ASN B O 1
ATOM 9467 N N . GLU B 1 481 ? -5.816 17.344 16.438 1 85.75 481 GLU B N 1
ATOM 9468 C CA . GLU B 1 481 ? -6.695 18.219 17.219 1 85.75 481 GLU B CA 1
ATOM 9469 C C . GLU B 1 481 ? -7.137 17.547 18.516 1 85.75 481 GLU B C 1
ATOM 9471 O O . GLU B 1 481 ? -7.25 18.203 19.547 1 85.75 481 GLU B O 1
ATOM 9476 N N . LEU B 1 482 ? -7.391 16.328 18.453 1 85.81 482 LEU B N 1
ATOM 9477 C CA . LEU B 1 482 ? -7.844 15.602 19.641 1 85.81 482 LEU B CA 1
ATOM 9478 C C . LEU B 1 482 ? -6.723 15.477 20.656 1 85.81 482 LEU B C 1
ATOM 9480 O O . LEU B 1 482 ? -6.969 15.57 21.859 1 85.81 482 LEU B O 1
ATOM 9484 N N . VAL B 1 483 ? -5.562 15.219 20.203 1 85.25 483 VAL B N 1
ATOM 9485 C CA . VAL B 1 483 ? -4.414 15.141 21.094 1 85.25 483 VAL B CA 1
ATOM 9486 C C . VAL B 1 483 ? -4.23 16.469 21.828 1 85.25 483 VAL B C 1
ATOM 9488 O O . VAL B 1 483 ? -4 16.5 23.031 1 85.25 483 VAL B O 1
ATOM 9491 N N . ILE B 1 484 ? -4.352 17.531 21.094 1 84.62 484 ILE B N 1
ATOM 9492 C CA . ILE B 1 484 ? -4.203 18.875 21.656 1 84.62 484 ILE B CA 1
ATOM 9493 C C . ILE B 1 484 ? -5.328 19.141 22.656 1 84.62 484 ILE B C 1
ATOM 9495 O O . ILE B 1 484 ? -5.09 19.688 23.734 1 84.62 484 ILE B O 1
ATOM 9499 N N . GLN B 1 485 ? -6.488 18.781 22.297 1 85.19 485 GLN B N 1
ATOM 9500 C CA . GLN B 1 485 ? -7.641 18.969 23.172 1 85.19 485 GLN B CA 1
ATOM 9501 C C . GLN B 1 485 ? -7.461 18.203 24.484 1 85.19 485 GLN B C 1
ATOM 9503 O O . GLN B 1 485 ? -7.75 18.734 25.562 1 85.19 485 GLN B O 1
ATOM 9508 N N . LYS B 1 486 ? -7.012 16.984 24.375 1 85.12 486 LYS B N 1
ATOM 9509 C CA . LYS B 1 486 ? -6.863 16.141 25.562 1 85.12 486 LYS B CA 1
ATOM 9510 C C . LYS B 1 486 ? -5.727 16.625 26.438 1 85.12 486 LYS B C 1
ATOM 9512 O O . LYS B 1 486 ? -5.746 16.422 27.656 1 85.12 486 LYS B O 1
ATOM 9517 N N . HIS B 1 487 ? -4.809 17.234 25.844 1 84.31 487 HIS B N 1
ATOM 9518 C CA . HIS B 1 487 ? -3.758 17.859 26.641 1 84.31 487 HIS B CA 1
ATOM 9519 C C . HIS B 1 487 ? -4.301 19.031 27.438 1 84.31 487 HIS B C 1
ATOM 9521 O O . HIS B 1 487 ? -3.965 19.203 28.609 1 84.31 487 HIS B O 1
ATOM 9527 N N . ARG B 1 488 ? -5.039 19.797 26.797 1 82.56 488 ARG B N 1
ATOM 9528 C CA . ARG B 1 488 ? -5.574 21 27.438 1 82.56 488 ARG B CA 1
ATOM 9529 C C . ARG B 1 488 ? -6.684 20.656 28.422 1 82.56 488 ARG B C 1
ATOM 9531 O O . ARG B 1 488 ? -6.77 21.266 29.5 1 82.56 488 ARG B O 1
ATOM 9538 N N . SER B 1 489 ? -7.57 19.797 27.906 1 83.12 489 SER B N 1
ATOM 9539 C CA . SER B 1 489 ? -8.703 19.375 28.719 1 83.12 489 SER B CA 1
ATOM 9540 C C . SER B 1 489 ? -8.836 17.859 28.734 1 83.12 489 SER B C 1
ATOM 9542 O O . SER B 1 489 ? -9.688 17.281 28.062 1 83.12 489 SER B O 1
ATOM 9544 N N . PRO B 1 490 ? -8.102 17.234 29.578 1 78.38 490 PRO B N 1
ATOM 9545 C CA . PRO B 1 490 ? -8.047 15.766 29.594 1 78.38 490 PRO B CA 1
ATOM 9546 C C . PRO B 1 490 ? -9.414 15.133 29.844 1 78.38 490 PRO B C 1
ATOM 9548 O O . PRO B 1 490 ? -9.68 14.023 29.359 1 78.38 490 PRO B O 1
ATOM 9551 N N . ASP B 1 491 ? -10.273 15.844 30.531 1 78.12 491 ASP B N 1
ATOM 9552 C CA . ASP B 1 491 ? -11.523 15.211 30.938 1 78.12 491 ASP B CA 1
ATOM 9553 C C . ASP B 1 491 ? -12.672 15.602 30 1 78.12 491 ASP B C 1
ATOM 9555 O O . ASP B 1 491 ? -13.789 15.109 30.141 1 78.12 491 ASP B O 1
ATOM 9559 N N . SER B 1 492 ? -12.328 16.438 29.125 1 80.19 492 SER B N 1
ATOM 9560 C CA . SER B 1 492 ? -13.383 16.859 28.203 1 80.19 492 SER B CA 1
ATOM 9561 C C . SER B 1 492 ? -13.672 15.797 27.156 1 80.19 492 SER B C 1
ATOM 9563 O O . SER B 1 492 ? -12.773 15.047 26.766 1 80.19 492 SER B O 1
ATOM 9565 N N . PRO B 1 493 ? -15.008 15.641 26.875 1 80.88 493 PRO B N 1
ATOM 9566 C CA . PRO B 1 493 ? -15.32 14.711 25.781 1 80.88 493 PRO B CA 1
ATOM 9567 C C . PRO B 1 493 ? -14.688 15.117 24.453 1 80.88 493 PRO B C 1
ATOM 9569 O O . PRO B 1 493 ? -14.312 16.281 24.281 1 80.88 493 PRO B O 1
ATOM 9572 N N . VAL B 1 494 ? -14.539 14.078 23.672 1 80.12 494 VAL B N 1
ATOM 9573 C CA . VAL B 1 494 ? -13.93 14.305 22.359 1 80.12 494 VAL B CA 1
ATOM 9574 C C . VAL B 1 494 ? -14.828 15.203 21.516 1 80.12 494 VAL B C 1
ATOM 9576 O O . VAL B 1 494 ? -16.031 14.945 21.406 1 80.12 494 VAL B O 1
ATOM 9579 N N . ASP B 1 495 ? -14.312 16.266 21 1 81.69 495 ASP B N 1
ATOM 9580 C CA . ASP B 1 495 ? -15.047 17.219 20.172 1 81.69 495 ASP B CA 1
ATOM 9581 C C . ASP B 1 495 ? -15.297 16.641 18.781 1 81.69 495 ASP B C 1
ATOM 9583 O O . ASP B 1 495 ? -14.508 15.82 18.281 1 81.69 495 ASP B O 1
ATOM 9587 N N . PRO B 1 496 ? -16.453 17.016 18.219 1 84.81 496 PRO B N 1
ATOM 9588 C CA . PRO B 1 496 ? -16.656 16.656 16.812 1 84.81 496 PRO B CA 1
ATOM 9589 C C . PRO B 1 496 ? -15.648 17.344 15.891 1 84.81 496 PRO B C 1
ATOM 9591 O O . PRO B 1 496 ? -15 18.312 16.281 1 84.81 496 PRO B O 1
ATOM 9594 N N . PRO B 1 497 ? -15.477 16.797 14.727 1 86.31 497 PRO B N 1
ATOM 9595 C CA . PRO B 1 497 ? -14.531 17.406 13.789 1 86.31 497 PRO B CA 1
ATOM 9596 C C . PRO B 1 497 ? -14.852 18.859 13.492 1 86.31 497 PRO B C 1
ATOM 9598 O O . PRO B 1 497 ? -16.016 19.234 13.398 1 86.31 497 PRO B O 1
ATOM 9601 N N . SER B 1 498 ? -13.836 19.625 13.344 1 85.62 498 SER B N 1
ATOM 9602 C CA . SER B 1 498 ? -13.977 21.047 13.055 1 85.62 498 SER B CA 1
ATOM 9603 C C . SER B 1 498 ? -14.586 21.266 11.672 1 85.62 498 SER B C 1
ATOM 9605 O O . SER B 1 498 ? -14.641 20.359 10.859 1 85.62 498 SER B O 1
ATOM 9607 N N . LYS B 1 499 ? -15 22.469 11.414 1 83.56 499 LYS B N 1
ATOM 9608 C CA . LYS B 1 499 ? -15.586 22.828 10.125 1 83.56 499 LYS B CA 1
ATOM 9609 C C . LYS B 1 499 ? -14.562 22.688 9 1 83.56 499 LYS B C 1
ATOM 9611 O O . LYS B 1 499 ? -14.922 22.344 7.871 1 83.56 499 LYS B O 1
ATOM 9616 N N . PHE B 1 500 ? -13.422 22.938 9.391 1 84.56 500 PHE B N 1
ATOM 9617 C CA . PHE B 1 500 ? -12.359 22.812 8.398 1 84.56 500 PHE B CA 1
ATOM 9618 C C . PHE B 1 500 ? -12.227 21.359 7.934 1 84.56 500 PHE B C 1
ATOM 9620 O O . PHE B 1 500 ? -12.109 21.109 6.734 1 84.56 500 PHE B O 1
ATOM 9627 N N . ILE B 1 501 ? -12.25 20.422 8.828 1 89.06 501 ILE B N 1
ATOM 9628 C CA . ILE B 1 501 ? -12.125 19 8.508 1 89.06 501 ILE B CA 1
ATOM 9629 C C . ILE B 1 501 ? -13.297 18.578 7.625 1 89.06 501 ILE B C 1
ATOM 9631 O O . ILE B 1 501 ? -13.102 17.875 6.629 1 89.06 501 ILE B O 1
ATOM 9635 N N . VAL B 1 502 ? -14.438 19.094 7.945 1 87.38 502 VAL B N 1
ATOM 9636 C CA . VAL B 1 502 ? -15.641 18.734 7.207 1 87.38 502 VAL B CA 1
ATOM 9637 C C . VAL B 1 502 ? -15.555 19.266 5.781 1 87.38 502 VAL B C 1
ATOM 9639 O O . VAL B 1 502 ? -16 18.609 4.836 1 87.38 502 VAL B O 1
ATOM 9642 N N . SER B 1 503 ? -14.953 20.375 5.648 1 88.25 503 SER B N 1
ATOM 9643 C CA . SER B 1 503 ? -14.828 21 4.336 1 88.25 503 SER B CA 1
ATOM 9644 C C . SER B 1 503 ? -13.914 20.188 3.424 1 88.25 503 SER B C 1
ATOM 9646 O O . SER B 1 503 ? -14 20.297 2.199 1 88.25 503 SER B O 1
ATOM 9648 N N . LEU B 1 504 ? -13.086 19.391 4.039 1 89.75 504 LEU B N 1
ATOM 9649 C CA . LEU B 1 504 ? -12.172 18.547 3.266 1 89.75 504 LEU B CA 1
ATOM 9650 C C . LEU B 1 504 ? -12.859 17.266 2.822 1 89.75 504 LEU B C 1
ATOM 9652 O O . LEU B 1 504 ? -12.312 16.516 2.012 1 89.75 504 LEU B O 1
ATOM 9656 N N . LEU B 1 505 ? -14.062 17.062 3.301 1 90 505 LEU B N 1
ATOM 9657 C CA . LEU B 1 505 ? -14.742 15.789 3.061 1 90 505 LEU B CA 1
ATOM 9658 C C . LEU B 1 505 ? -15.992 15.992 2.219 1 90 505 LEU B C 1
ATOM 9660 O O . LEU B 1 505 ? -16.656 15.023 1.836 1 90 505 LEU B O 1
ATOM 9664 N N . GLU B 1 506 ? -16.281 17.234 1.958 1 90.81 506 GLU B N 1
ATOM 9665 C CA . GLU B 1 506 ? -17.469 17.594 1.181 1 90.81 506 GLU B CA 1
ATOM 9666 C C . GLU B 1 506 ? -17.094 18.422 -0.043 1 90.81 506 GLU B C 1
ATOM 9668 O O . GLU B 1 506 ? -16.047 19.062 -0.062 1 90.81 506 GLU B O 1
ATOM 9673 N N . PRO B 1 507 ? -17.938 18.312 -1.044 1 92.12 507 PRO B N 1
ATOM 9674 C CA . PRO B 1 507 ? -17.672 19.203 -2.176 1 92.12 507 PRO B CA 1
ATOM 9675 C C . PRO B 1 507 ? -17.609 20.672 -1.773 1 92.12 507 PRO B C 1
ATOM 9677 O O . PRO B 1 507 ? -18.344 21.094 -0.882 1 92.12 507 PRO B O 1
ATOM 9680 N N . PRO B 1 508 ? -16.719 21.359 -2.398 1 91.19 508 PRO B N 1
ATOM 9681 C CA . PRO B 1 508 ? -16.688 22.812 -2.129 1 91.19 508 PRO B CA 1
ATOM 9682 C C . PRO B 1 508 ? -18.062 23.453 -2.303 1 91.19 508 PRO B C 1
ATOM 9684 O O . PRO B 1 508 ? -18.875 23 -3.107 1 91.19 508 PRO B O 1
ATOM 9687 N N . LYS B 1 509 ? -18.312 24.5 -1.604 1 86.94 509 LYS B N 1
ATOM 9688 C CA . LYS B 1 509 ? -19.609 25.172 -1.592 1 86.94 509 LYS B CA 1
ATOM 9689 C C . LYS B 1 509 ? -20.031 25.578 -3.002 1 86.94 509 LYS B C 1
ATOM 9691 O O . LYS B 1 509 ? -21.188 25.422 -3.377 1 86.94 509 LYS B O 1
ATOM 9696 N N . VAL B 1 510 ? -19.125 26.062 -3.781 1 87.81 510 VAL B N 1
ATOM 9697 C CA . VAL B 1 510 ? -19.422 26.5 -5.141 1 87.81 510 VAL B CA 1
ATOM 9698 C C . VAL B 1 510 ? -19.891 25.328 -5.98 1 87.81 510 VAL B C 1
ATOM 9700 O O . VAL B 1 510 ? -20.828 25.438 -6.762 1 87.81 510 VAL B O 1
ATOM 9703 N N . ILE B 1 511 ? -19.266 24.188 -5.797 1 91.25 511 ILE B N 1
ATOM 9704 C CA . ILE B 1 511 ? -19.594 22.984 -6.547 1 91.25 511 ILE B CA 1
ATOM 9705 C C . ILE B 1 511 ? -20.953 22.438 -6.094 1 91.25 511 ILE B C 1
ATOM 9707 O O . ILE B 1 511 ? -21.766 22.016 -6.918 1 91.25 511 ILE B O 1
ATOM 9711 N N . ALA B 1 512 ? -21.156 22.438 -4.793 1 88.5 512 ALA B N 1
ATOM 9712 C CA . ALA B 1 512 ? -22.422 21.953 -4.246 1 88.5 512 ALA B CA 1
ATOM 9713 C C . ALA B 1 512 ? -23.594 22.766 -4.785 1 88.5 512 ALA B C 1
ATOM 9715 O O . ALA B 1 512 ? -24.641 22.219 -5.113 1 88.5 512 ALA B O 1
ATOM 9716 N N . LYS B 1 513 ? -23.422 24.031 -4.879 1 87.5 513 LYS B N 1
ATOM 9717 C CA . LYS B 1 513 ? -24.469 24.906 -5.402 1 87.5 513 LYS B CA 1
ATOM 9718 C C . LYS B 1 513 ? -24.734 24.625 -6.879 1 87.5 513 LYS B C 1
ATOM 9720 O O . LYS B 1 513 ? -25.891 24.5 -7.293 1 87.5 513 LYS B O 1
ATOM 9725 N N . ARG B 1 514 ? -23.719 24.5 -7.605 1 87.12 514 ARG B N 1
ATOM 9726 C CA . ARG B 1 514 ? -23.828 24.234 -9.031 1 87.12 514 ARG B CA 1
ATOM 9727 C C . ARG B 1 514 ? -24.5 22.875 -9.273 1 87.12 514 ARG B C 1
ATOM 9729 O O . ARG B 1 514 ? -25.328 22.75 -10.172 1 87.12 514 ARG B O 1
ATOM 9736 N N . ALA B 1 515 ? -24.078 21.906 -8.531 1 87.19 515 ALA B N 1
ATOM 9737 C CA . ALA B 1 515 ? -24.641 20.562 -8.656 1 87.19 515 ALA B CA 1
ATOM 9738 C C . ALA B 1 515 ? -26.109 20.531 -8.266 1 87.19 515 ALA B C 1
ATOM 9740 O O . ALA B 1 515 ? -26.906 19.828 -8.883 1 87.19 515 ALA B O 1
ATOM 9741 N N . GLY B 1 516 ? -26.438 21.266 -7.203 1 84.44 516 GLY B N 1
ATOM 9742 C CA . GLY B 1 516 ? -27.812 21.344 -6.734 1 84.44 516 GLY B CA 1
ATOM 9743 C C . GLY B 1 516 ? -28.781 21.859 -7.777 1 84.44 516 GLY B C 1
ATOM 9744 O O . GLY B 1 516 ? -29.922 21.406 -7.867 1 84.44 516 GLY B O 1
ATOM 9745 N N . GLU B 1 517 ? -28.312 22.672 -8.594 1 85 517 GLU B N 1
ATOM 9746 C CA . GLU B 1 517 ? -29.141 23.281 -9.633 1 85 517 GLU B CA 1
ATOM 9747 C C . GLU B 1 517 ? -29.469 22.266 -10.734 1 85 517 GLU B C 1
ATOM 9749 O O . GLU B 1 517 ? -30.469 22.406 -11.438 1 85 517 GLU B O 1
ATOM 9754 N N . MET B 1 518 ? -28.719 21.297 -10.836 1 86.62 518 MET B N 1
ATOM 9755 C CA . MET B 1 518 ? -28.875 20.328 -11.922 1 86.62 518 MET B CA 1
ATOM 9756 C C . MET B 1 518 ? -29.547 19.062 -11.422 1 86.62 518 MET B C 1
ATOM 9758 O O . MET B 1 518 ? -29.938 18.203 -12.219 1 86.62 518 MET B O 1
ATOM 9762 N N . GLU B 1 519 ? -29.609 18.891 -10.172 1 82.88 519 GLU B N 1
ATOM 9763 C CA . GLU B 1 519 ? -30.078 17.641 -9.57 1 82.88 519 GLU B CA 1
ATOM 9764 C C . GLU B 1 519 ? -31.484 17.312 -10.016 1 82.88 519 GLU B C 1
ATOM 9766 O O . GLU B 1 519 ? -31.797 16.156 -10.297 1 82.88 519 GLU B O 1
ATOM 9771 N N . GLU B 1 520 ? -32.375 18.266 -10.031 1 81.31 520 GLU B N 1
ATOM 9772 C CA . GLU B 1 520 ? -33.781 18.031 -10.438 1 81.31 520 GLU B CA 1
ATOM 9773 C C . GLU B 1 520 ? -33.844 17.547 -11.883 1 81.31 520 GLU B C 1
ATOM 9775 O O . GLU B 1 520 ? -34.625 16.672 -12.211 1 81.31 520 GLU B O 1
ATOM 9780 N N . ARG B 1 521 ? -33.062 18.141 -12.68 1 87.44 521 ARG B N 1
ATOM 9781 C CA . ARG B 1 521 ? -33.031 17.734 -14.078 1 87.44 521 ARG B CA 1
ATOM 9782 C C . ARG B 1 521 ? -32.562 16.297 -14.219 1 87.44 521 ARG B C 1
ATOM 9784 O O . ARG B 1 521 ? -33.094 15.531 -15.023 1 87.44 521 ARG B O 1
ATOM 9791 N N . LEU B 1 522 ? -31.594 15.914 -13.508 1 88.88 522 LEU B N 1
ATOM 9792 C CA . LEU B 1 522 ? -31.062 14.562 -13.555 1 88.88 522 LEU B CA 1
ATOM 9793 C C . LEU B 1 522 ? -32.094 13.539 -13.094 1 88.88 522 LEU B C 1
ATOM 9795 O O . LEU B 1 522 ? -32.25 12.477 -13.688 1 88.88 522 LEU B O 1
ATOM 9799 N N . LYS B 1 523 ? -32.812 13.898 -12.078 1 82.94 523 LYS B N 1
ATOM 9800 C CA . LYS B 1 523 ? -33.844 13.016 -11.57 1 82.94 523 LYS B CA 1
ATOM 9801 C C . LYS B 1 523 ? -34.938 12.781 -12.617 1 82.94 523 LYS B C 1
ATOM 9803 O O . LYS B 1 523 ? -35.438 11.664 -12.758 1 82.94 523 LYS B O 1
ATOM 9808 N N . ASP B 1 524 ? -35.219 13.773 -13.242 1 85.25 524 ASP B N 1
ATOM 9809 C CA . ASP B 1 524 ? -36.25 13.695 -14.258 1 85.25 524 ASP B CA 1
ATOM 9810 C C . ASP B 1 524 ? -35.812 12.844 -15.445 1 85.25 524 ASP B C 1
ATOM 9812 O O . ASP B 1 524 ? -36.594 12.023 -15.945 1 85.25 524 ASP B O 1
ATOM 9816 N N . VAL B 1 525 ? -34.656 13.031 -15.852 1 89.38 525 VAL B N 1
ATOM 9817 C CA . VAL B 1 525 ? -34.156 12.391 -17.062 1 89.38 525 VAL B CA 1
ATOM 9818 C C . VAL B 1 525 ? -33.906 10.906 -16.812 1 89.38 525 VAL B C 1
ATOM 9820 O O . VAL B 1 525 ? -34.094 10.07 -17.688 1 89.38 525 VAL B O 1
ATOM 9823 N N . PHE B 1 526 ? -33.438 10.508 -15.648 1 88.12 526 PHE B N 1
ATOM 9824 C CA . PHE B 1 526 ? -33.094 9.125 -15.359 1 88.12 526 PHE B CA 1
ATOM 9825 C C . PHE B 1 526 ? -34.156 8.453 -14.531 1 88.12 526 PHE B C 1
ATOM 9827 O O . PHE B 1 526 ? -34.094 7.25 -14.266 1 88.12 526 PHE B O 1
ATOM 9834 N N . ASN B 1 527 ? -35.281 9.078 -14.344 1 74.25 527 ASN B N 1
ATOM 9835 C CA . ASN B 1 527 ? -36.406 8.547 -13.578 1 74.25 527 ASN B CA 1
ATOM 9836 C C . ASN B 1 527 ? -35.938 7.832 -12.312 1 74.25 527 ASN B C 1
ATOM 9838 O O . ASN B 1 527 ? -36.344 6.695 -12.055 1 74.25 527 ASN B O 1
ATOM 9842 N N . ILE B 1 528 ? -34.875 8.234 -11.859 1 63.38 528 ILE B N 1
ATOM 9843 C CA . ILE B 1 528 ? -34.312 7.605 -10.656 1 63.38 528 ILE B CA 1
ATOM 9844 C C . ILE B 1 528 ? -35.156 7.996 -9.445 1 63.38 528 ILE B C 1
ATOM 9846 O O . ILE B 1 528 ? -35.5 9.172 -9.273 1 63.38 528 ILE B O 1
ATOM 9850 N N . ALA B 1 529 ? -36.156 7.168 -9.086 1 51.16 529 ALA B N 1
ATOM 9851 C CA . ALA B 1 529 ? -37 7.391 -7.922 1 51.16 529 ALA B CA 1
ATOM 9852 C C . ALA B 1 529 ? -36.219 7.973 -6.758 1 51.16 529 ALA B C 1
ATOM 9854 O O . ALA B 1 529 ? -35 7.723 -6.633 1 51.16 529 ALA B O 1
ATOM 9855 N N . GLN B 1 530 ? -36.719 9.109 -6.246 1 46.12 530 GLN B N 1
ATOM 9856 C CA . GLN B 1 530 ? -36.25 9.664 -4.984 1 46.12 530 GLN B CA 1
ATOM 9857 C C . GLN B 1 530 ? -35.875 8.562 -4 1 46.12 530 GLN B C 1
ATOM 9859 O O . GLN B 1 530 ? -36.75 7.75 -3.617 1 46.12 530 GLN B O 1
ATOM 9864 N N . VAL B 1 531 ? -34.875 7.938 -4.16 1 41.34 531 VAL B N 1
ATOM 9865 C CA . VAL B 1 531 ? -34.562 7.066 -3.033 1 41.34 531 VAL B CA 1
ATOM 9866 C C . VAL B 1 531 ? -34.656 7.852 -1.729 1 41.34 531 VAL B C 1
ATOM 9868 O O . VAL B 1 531 ? -33.844 8.766 -1.494 1 41.34 531 VAL B O 1
ATOM 9871 N N . ARG B 1 532 ? -35.875 8.234 -1.295 1 35.12 532 ARG B N 1
ATOM 9872 C CA . ARG B 1 532 ? -35.938 8.656 0.1 1 35.12 532 ARG B CA 1
ATOM 9873 C C . ARG B 1 532 ? -35 7.844 0.965 1 35.12 532 ARG B C 1
ATOM 9875 O O . ARG B 1 532 ? -34.75 6.672 0.681 1 35.12 532 ARG B O 1
ATOM 9882 N N . ALA B 1 533 ? -34.188 8.57 1.734 1 35.25 533 ALA B N 1
ATOM 9883 C CA . ALA B 1 533 ? -33.375 7.965 2.781 1 35.25 533 ALA B CA 1
ATOM 9884 C C . ALA B 1 533 ? -34.125 6.828 3.469 1 35.25 533 ALA B C 1
ATOM 9886 O O . ALA B 1 533 ? -34.844 7.047 4.445 1 35.25 533 ALA B O 1
ATOM 9887 N N . SER B 1 534 ? -35.062 6.113 2.936 1 30.22 534 SER B N 1
ATOM 9888 C CA . SER B 1 534 ? -35.594 5.02 3.756 1 30.22 534 SER B CA 1
ATOM 9889 C C . SER B 1 534 ? -34.438 4.195 4.352 1 30.22 534 SER B C 1
ATOM 9891 O O . SER B 1 534 ? -33.406 3.996 3.703 1 30.22 534 SER B O 1
ATOM 9893 N N . SER B 1 535 ? -34.312 4.184 5.672 1 30.86 535 SER B N 1
ATOM 9894 C CA . SER B 1 535 ? -33.531 3.23 6.449 1 30.86 535 SER B CA 1
ATOM 9895 C C . SER B 1 535 ? -33.625 1.831 5.848 1 30.86 535 SER B C 1
ATOM 9897 O O . SER B 1 535 ? -33.625 0.836 6.578 1 30.86 535 SER B O 1
ATOM 9899 N N . ALA B 1 536 ? -34.25 1.561 4.762 1 29.27 536 ALA B N 1
ATOM 9900 C CA . ALA B 1 536 ? -34.344 0.157 4.371 1 29.27 536 ALA B CA 1
ATOM 9901 C C . ALA B 1 536 ? -32.969 -0.481 4.301 1 29.27 536 ALA B C 1
ATOM 9903 O O . ALA B 1 536 ? -32.062 0.07 3.686 1 29.27 536 ALA B O 1
ATOM 9904 N N . LYS B 1 537 ? -32.719 -1.43 5.148 1 30.47 537 LYS B N 1
ATOM 9905 C CA . LYS B 1 537 ? -31.703 -2.475 5.164 1 30.47 537 LYS B CA 1
ATOM 9906 C C . LYS B 1 537 ? -31.5 -3.062 3.771 1 30.47 537 LYS B C 1
ATOM 9908 O O . LYS B 1 537 ? -32.438 -3.51 3.133 1 30.47 537 LYS B O 1
ATOM 9913 N N . PHE B 1 538 ? -30.719 -2.562 2.898 1 28.92 538 PHE B N 1
ATOM 9914 C CA . PHE B 1 538 ? -30.219 -3.49 1.893 1 28.92 538 PHE B CA 1
ATOM 9915 C C . PHE B 1 538 ? -30.25 -4.922 2.41 1 28.92 538 PHE B C 1
ATOM 9917 O O . PHE B 1 538 ? -29.484 -5.293 3.293 1 28.92 538 PHE B O 1
ATOM 9924 N N . LYS B 1 539 ? -31.422 -5.586 2.646 1 28.31 539 LYS B N 1
ATOM 9925 C CA . LYS B 1 539 ? -31.453 -7.031 2.875 1 28.31 539 LYS B CA 1
ATOM 9926 C C . LYS B 1 539 ? -30.562 -7.762 1.876 1 28.31 539 LYS B C 1
ATOM 9928 O O . LYS B 1 539 ? -30.844 -7.762 0.674 1 28.31 539 LYS B O 1
ATOM 9933 N N . PHE B 1 540 ? -29.281 -7.816 2.199 1 25.5 540 PHE B N 1
ATOM 9934 C CA . PHE B 1 540 ? -28.547 -8.891 1.534 1 25.5 540 PHE B CA 1
ATOM 9935 C C . PHE B 1 540 ? -29.391 -10.164 1.476 1 25.5 540 PHE B C 1
ATOM 9937 O O . PHE B 1 540 ? -30.062 -10.5 2.441 1 25.5 540 PHE B O 1
ATOM 9944 N N . PRO B 1 541 ? -29.938 -10.648 0.359 1 25.05 541 PRO B N 1
ATOM 9945 C CA . PRO B 1 541 ? -30.719 -11.883 0.376 1 25.05 541 PRO B CA 1
ATOM 9946 C C . PRO B 1 541 ? -30.172 -12.914 1.358 1 25.05 541 PRO B C 1
ATOM 9948 O O . PRO B 1 541 ? -28.969 -13.156 1.396 1 25.05 541 PRO B O 1
ATOM 9951 N N . ARG B 1 542 ? -30.734 -13.078 2.609 1 23.72 542 ARG B N 1
ATOM 9952 C CA . ARG B 1 542 ? -30.5 -14.273 3.414 1 23.72 542 ARG B CA 1
ATOM 9953 C C . ARG B 1 542 ? -30.594 -15.531 2.561 1 23.72 542 ARG B C 1
ATOM 9955 O O . ARG B 1 542 ? -31.469 -15.641 1.7 1 23.72 542 ARG B O 1
ATOM 9962 N N . THR B 1 543 ? -29.531 -16.266 2.361 1 20.91 543 THR B N 1
ATOM 9963 C CA . THR B 1 543 ? -29.562 -17.578 1.742 1 20.91 543 THR B CA 1
ATOM 9964 C C . THR B 1 543 ? -30.828 -18.328 2.143 1 20.91 543 THR B C 1
ATOM 9966 O O . THR B 1 543 ? -31.266 -18.25 3.289 1 20.91 543 THR B O 1
ATOM 9969 N N . PRO B 1 544 ? -31.688 -18.656 1.215 1 21.36 544 PRO B N 1
ATOM 9970 C CA . PRO B 1 544 ? -32.875 -19.469 1.543 1 21.36 544 PRO B CA 1
ATOM 9971 C C . PRO B 1 544 ? -32.531 -20.609 2.508 1 21.36 544 PRO B C 1
ATOM 9973 O O . PRO B 1 544 ? -31.531 -21.297 2.334 1 21.36 544 PRO B O 1
ATOM 9976 N N . LYS B 1 545 ? -32.812 -20.422 3.801 1 22.86 545 LYS B N 1
ATOM 9977 C CA . LYS B 1 545 ? -32.844 -21.609 4.648 1 22.86 545 LYS B CA 1
ATOM 9978 C C . LYS B 1 545 ? -33.469 -22.781 3.916 1 22.86 545 LYS B C 1
ATOM 9980 O O . LYS B 1 545 ? -34.5 -22.641 3.266 1 22.86 545 LYS B O 1
ATOM 9985 N N . ALA B 1 546 ? -32.688 -23.797 3.564 1 18.66 546 ALA B N 1
ATOM 9986 C CA . ALA B 1 546 ? -33.156 -25.125 3.16 1 18.66 546 ALA B CA 1
ATOM 9987 C C . ALA B 1 546 ? -34.375 -25.547 3.967 1 18.66 546 ALA B C 1
ATOM 9989 O O . ALA B 1 546 ? -34.344 -25.547 5.199 1 18.66 546 ALA B O 1
ATOM 9990 N N . ASN B 1 547 ? -35.656 -25.297 3.455 1 20.42 547 ASN B N 1
ATOM 9991 C CA . ASN B 1 547 ? -36.875 -25.953 3.904 1 20.42 547 ASN B CA 1
ATOM 9992 C C . ASN B 1 547 ? -36.656 -27.438 4.164 1 20.42 547 ASN B C 1
ATOM 9994 O O . ASN B 1 547 ? -36.438 -28.203 3.23 1 20.42 547 ASN B O 1
ATOM 9998 N N . THR B 1 548 ? -35.906 -27.797 5.215 1 19.12 548 THR B N 1
ATOM 9999 C CA . THR B 1 548 ? -36 -29.188 5.641 1 19.12 548 THR B CA 1
ATOM 10000 C C . THR B 1 548 ? -37.469 -29.578 5.812 1 19.12 548 THR B C 1
ATOM 10002 O O . THR B 1 548 ? -38.156 -29.031 6.66 1 19.12 548 THR B O 1
ATOM 10005 N N . LYS B 1 549 ? -38.094 -30 4.73 1 21.94 549 LYS B N 1
ATOM 10006 C CA . LYS B 1 549 ? -39.344 -30.781 4.742 1 21.94 549 LYS B CA 1
ATOM 10007 C C . LYS B 1 549 ? -39.25 -31.906 5.77 1 21.94 549 LYS B C 1
ATOM 10009 O O . LYS B 1 549 ? -38.531 -32.875 5.586 1 21.94 549 LYS B O 1
ATOM 10014 N N . THR B 1 550 ? -39.375 -31.594 7.082 1 19.67 550 THR B N 1
ATOM 10015 C CA . THR B 1 550 ? -39.781 -32.656 7.984 1 19.67 550 THR B CA 1
ATOM 10016 C C . THR B 1 550 ? -41.094 -33.281 7.512 1 19.67 550 THR B C 1
ATOM 10018 O O . THR B 1 550 ? -42.062 -32.562 7.266 1 19.67 550 THR B O 1
ATOM 10021 N N . MET B 1 551 ? -41.094 -34.406 6.867 1 20.16 551 MET B N 1
ATOM 10022 C CA . MET B 1 551 ? -42.125 -35.406 6.637 1 20.16 551 MET B CA 1
ATOM 10023 C C . MET B 1 551 ? -42.906 -35.688 7.922 1 20.16 551 MET B C 1
ATOM 10025 O O . MET B 1 551 ? -42.438 -36.438 8.781 1 20.16 551 MET B O 1
ATOM 10029 N N . GLN B 1 552 ? -43.562 -34.594 8.547 1 19.12 552 GLN B N 1
ATOM 10030 C CA . GLN B 1 552 ? -44.625 -34.969 9.484 1 19.12 552 GLN B CA 1
ATOM 10031 C C . GLN B 1 552 ? -45.625 -35.906 8.828 1 19.12 552 GLN B C 1
ATOM 10033 O O . GLN B 1 552 ? -46.031 -35.656 7.684 1 19.12 552 GLN B O 1
ATOM 10038 N N . SER B 1 553 ? -45.906 -37.094 9.344 1 19.97 553 SER B N 1
ATOM 10039 C CA . SER B 1 553 ? -46.844 -38.219 9.352 1 19.97 553 SER B CA 1
ATOM 10040 C C . SER B 1 553 ? -48.312 -37.719 9.344 1 19.97 553 SER B C 1
ATOM 10042 O O . SER B 1 553 ? -48.562 -36.562 9.688 1 19.97 553 SER B O 1
ATOM 10044 N N . GLU B 1 554 ? -49.406 -38.562 9.039 1 19.75 554 GLU B N 1
ATOM 10045 C CA . GLU B 1 554 ? -50.812 -38.781 8.758 1 19.75 554 GLU B CA 1
ATOM 10046 C C . GLU B 1 554 ? -51.688 -38.188 9.867 1 19.75 554 GLU B C 1
ATOM 10048 O O . GLU B 1 554 ? -52.844 -37.875 9.656 1 19.75 554 GLU B O 1
ATOM 10053 N N . ASP B 1 555 ? -51.438 -38.438 11.188 1 19.05 555 ASP B N 1
ATOM 10054 C CA . ASP B 1 555 ? -52.656 -38.688 11.953 1 19.05 555 ASP B CA 1
ATOM 10055 C C . ASP B 1 555 ? -53.531 -37.469 12.031 1 19.05 555 ASP B C 1
ATOM 10057 O O . ASP B 1 555 ? -54.75 -37.531 11.773 1 19.05 555 ASP B O 1
ATOM 10061 N N . ASP B 1 556 ? -53.531 -36.688 13.203 1 19.47 556 ASP B N 1
ATOM 10062 C CA . ASP B 1 556 ? -54.75 -36.281 13.906 1 19.47 556 ASP B CA 1
ATOM 10063 C C . ASP B 1 556 ? -55.375 -35.062 13.266 1 19.47 556 ASP B C 1
ATOM 10065 O O . ASP B 1 556 ? -54.688 -34.031 13.062 1 19.47 556 ASP B O 1
ATOM 10069 N N . ILE B 1 557 ? -56.531 -35.094 12.547 1 20.75 557 ILE B N 1
ATOM 10070 C CA . ILE B 1 557 ? -57.594 -34.312 11.867 1 20.75 557 ILE B CA 1
ATOM 10071 C C . ILE B 1 557 ? -58.031 -33.156 12.758 1 20.75 557 ILE B C 1
ATOM 10073 O O . ILE B 1 557 ? -58.844 -32.312 12.344 1 20.75 557 ILE B O 1
ATOM 10077 N N . LEU B 1 558 ? -57.938 -33.312 14.148 1 18.03 558 LEU B N 1
ATOM 10078 C CA . LEU B 1 558 ? -59.125 -32.781 14.859 1 18.03 558 LEU B CA 1
ATOM 10079 C C . LEU B 1 558 ? -59.281 -31.297 14.594 1 18.03 558 LEU B C 1
ATOM 10081 O O . LEU B 1 558 ? -60.375 -30.859 14.164 1 18.03 558 LEU B O 1
ATOM 10085 N N . GLU B 1 559 ? -59.469 -30.5 15.703 1 17.64 559 GLU B N 1
ATOM 10086 C CA . GLU B 1 559 ? -60.562 -29.594 16.125 1 17.64 559 GLU B CA 1
ATOM 10087 C C . GLU B 1 559 ? -60.312 -28.172 15.648 1 17.64 559 GLU B C 1
ATOM 10089 O O . GLU B 1 559 ? -61.219 -27.484 15.188 1 17.64 559 GLU B O 1
ATOM 10094 N N . ASP B 1 560 ? -59.094 -27.469 16.016 1 18.05 560 ASP B N 1
ATOM 10095 C CA . ASP B 1 560 ? -59.469 -26.266 16.766 1 18.05 560 ASP B CA 1
ATOM 10096 C C . ASP B 1 560 ? -59.906 -25.156 15.805 1 18.05 560 ASP B C 1
ATOM 10098 O O . ASP B 1 560 ? -59.25 -24.922 14.781 1 18.05 560 ASP B O 1
ATOM 10102 N N . GLN B 1 561 ? -61.062 -24.562 15.953 1 18.44 561 GLN B N 1
ATOM 10103 C CA . GLN B 1 561 ? -62.094 -23.656 15.445 1 18.44 561 GLN B CA 1
ATOM 10104 C C . GLN B 1 561 ? -61.531 -22.25 15.234 1 18.44 561 GLN B C 1
ATOM 10106 O O . GLN B 1 561 ? -61.812 -21.609 14.219 1 18.44 561 GLN B O 1
ATOM 10111 N N . SER B 1 562 ? -61.031 -21.5 16.375 1 18.38 562 SER B N 1
ATOM 10112 C CA . SER B 1 562 ? -61.656 -20.188 16.594 1 18.38 562 SER B CA 1
ATOM 10113 C C . SER B 1 562 ? -61 -19.125 15.711 1 18.38 562 SER B C 1
ATOM 10115 O O . SER B 1 562 ? -59.781 -19.125 15.531 1 18.38 562 SER B O 1
ATOM 10117 N N . SER B 1 563 ? -61.656 -18.406 14.797 1 19.22 563 SER B N 1
ATOM 10118 C CA . SER B 1 563 ? -61.594 -17.484 13.664 1 19.22 563 SER B CA 1
ATOM 10119 C C . SER B 1 563 ? -61 -16.141 14.055 1 19.22 563 SER B C 1
ATOM 10121 O O . SER B 1 563 ? -60.781 -15.281 13.195 1 19.22 563 SER B O 1
ATOM 10123 N N . GLN B 1 564 ? -60.906 -15.727 15.336 1 17.95 564 GLN B N 1
ATOM 10124 C CA . GLN B 1 564 ? -61.344 -14.344 15.531 1 17.95 564 GLN B CA 1
ATOM 10125 C C . GLN B 1 564 ? -60.344 -13.367 14.875 1 17.95 564 GLN B C 1
ATOM 10127 O O . GLN B 1 564 ? -59.281 -13.758 14.445 1 17.95 564 GLN B O 1
ATOM 10132 N N . ASP B 1 565 ? -59.875 -12.164 15.641 1 18.67 565 ASP B N 1
ATOM 10133 C CA . ASP B 1 565 ? -59.969 -10.711 15.633 1 18.67 565 ASP B CA 1
ATOM 10134 C C . ASP B 1 565 ? -58.656 -10.07 15.172 1 18.67 565 ASP B C 1
ATOM 10136 O O . ASP B 1 565 ? -57.719 -9.93 15.961 1 18.67 565 ASP B O 1
ATOM 10140 N N . ASN B 1 566 ? -57.906 -10.391 14.109 1 18.89 566 ASN B N 1
ATOM 10141 C CA . ASN B 1 566 ? -56.469 -10.188 13.922 1 18.89 566 ASN B CA 1
ATOM 10142 C C . ASN B 1 566 ? -56.156 -8.734 13.578 1 18.89 566 ASN B C 1
ATOM 10144 O O . ASN B 1 566 ? -56.125 -8.367 12.406 1 18.89 566 ASN B O 1
ATOM 10148 N N . VAL B 1 567 ? -56.625 -7.723 14.273 1 18.8 567 VAL B N 1
ATOM 10149 C CA . VAL B 1 567 ? -56.719 -6.301 13.969 1 18.8 567 VAL B CA 1
ATOM 10150 C C . VAL B 1 567 ? -55.344 -5.734 13.656 1 18.8 567 VAL B C 1
ATOM 10152 O O . VAL B 1 567 ? -54.344 -6.449 13.727 1 18.8 567 VAL B O 1
ATOM 10155 N N . ASN B 1 568 ? -54.844 -4.488 14.375 1 18.56 568 ASN B N 1
ATOM 10156 C CA . ASN B 1 568 ? -54.469 -3.084 14.219 1 18.56 568 ASN B CA 1
ATOM 10157 C C . ASN B 1 568 ? -52.938 -2.912 14.172 1 18.56 568 ASN B C 1
ATOM 10159 O O . ASN B 1 568 ? -52.438 -1.828 13.852 1 18.56 568 ASN B O 1
ATOM 10163 N N . ASN B 1 569 ? -52 -3.725 14.828 1 17.66 569 ASN B N 1
ATOM 10164 C CA . ASN B 1 569 ? -50.844 -3.131 15.539 1 17.66 569 ASN B CA 1
ATOM 10165 C C . ASN B 1 569 ? -49.719 -2.768 14.586 1 17.66 569 ASN B C 1
ATOM 10167 O O . ASN B 1 569 ? -49 -3.641 14.133 1 17.66 569 ASN B O 1
ATOM 10171 N N . ILE B 1 570 ? -49.75 -1.811 13.703 1 19.95 570 ILE B N 1
ATOM 10172 C CA . ILE B 1 570 ? -48.812 -1.286 12.703 1 19.95 570 ILE B CA 1
ATOM 10173 C C . ILE B 1 570 ? -47.562 -0.727 13.398 1 19.95 570 ILE B C 1
ATOM 10175 O O . ILE B 1 570 ? -47 0.264 12.945 1 19.95 570 ILE B O 1
ATOM 10179 N N . ALA B 1 571 ? -47 -1.052 14.57 1 20.14 571 ALA B N 1
ATOM 10180 C CA . ALA B 1 571 ? -46.094 -0.243 15.367 1 20.14 571 ALA B CA 1
ATOM 10181 C C . ALA B 1 571 ? -44.812 0.098 14.57 1 20.14 571 ALA B C 1
ATOM 10183 O O . ALA B 1 571 ? -44.469 -0.606 13.625 1 20.14 571 ALA B O 1
ATOM 10184 N N . GLN B 1 572 ? -43.812 1.045 15.188 1 20.5 572 GLN B N 1
ATOM 10185 C CA . GLN B 1 572 ? -42.75 2.043 15.133 1 20.5 572 GLN B CA 1
ATOM 10186 C C . GLN B 1 572 ? -41.406 1.398 14.805 1 20.5 572 GLN B C 1
ATOM 10188 O O . GLN B 1 572 ? -40.969 0.499 15.523 1 20.5 572 GLN B O 1
ATOM 10193 N N . SER B 1 573 ? -41 1.322 13.656 1 22.69 573 SER B N 1
ATOM 10194 C CA . SER B 1 573 ? -39.844 0.654 13.062 1 22.69 573 SER B CA 1
ATOM 10195 C C . SER B 1 573 ? -38.531 1.076 13.75 1 22.69 573 SER B C 1
ATOM 10197 O O . SER B 1 573 ? -38.125 2.238 13.664 1 22.69 573 SER B O 1
ATOM 10199 N N . GLU B 1 574 ? -38.094 0.603 14.906 1 22.95 574 GLU B N 1
ATOM 10200 C CA . GLU B 1 574 ? -37 0.924 15.828 1 22.95 574 GLU B CA 1
ATOM 10201 C C . GLU B 1 574 ? -35.656 0.917 15.125 1 22.95 574 GLU B C 1
ATOM 10203 O O . GLU B 1 574 ? -35.344 -0.041 14.422 1 22.95 574 GLU B O 1
ATOM 10208 N N . ALA B 1 575 ? -34.906 2.094 14.836 1 25.22 575 ALA B N 1
ATOM 10209 C CA . ALA B 1 575 ? -33.594 2.551 14.406 1 25.22 575 ALA B CA 1
ATOM 10210 C C . ALA B 1 575 ? -32.5 1.63 14.93 1 25.22 575 ALA B C 1
ATOM 10212 O O . ALA B 1 575 ? -32.344 1.456 16.141 1 25.22 575 ALA B O 1
ATOM 10213 N N . ALA B 1 576 ? -32 0.717 14.125 1 25.75 576 ALA B N 1
ATOM 10214 C CA . ALA B 1 576 ? -31.047 -0.323 14.484 1 25.75 576 ALA B CA 1
ATOM 10215 C C . ALA B 1 576 ? -29.891 0.254 15.297 1 25.75 576 ALA B C 1
ATOM 10217 O O . ALA B 1 576 ? -29.125 1.093 14.805 1 25.75 576 ALA B O 1
ATOM 10218 N N . GLN B 1 577 ? -29.922 0.502 16.547 1 25.09 577 GLN B N 1
ATOM 10219 C CA . GLN B 1 577 ? -28.875 0.894 17.469 1 25.09 577 GLN B CA 1
ATOM 10220 C C . GLN B 1 577 ? -27.547 0.222 17.125 1 25.09 577 GLN B C 1
ATOM 10222 O O . GLN B 1 577 ? -27.531 -0.87 16.547 1 25.09 577 GLN B O 1
ATOM 10227 N N . PRO B 1 578 ? -26.391 0.907 17.062 1 29.89 578 PRO B N 1
ATOM 10228 C CA . PRO B 1 578 ? -25.047 0.358 16.922 1 29.89 578 PRO B CA 1
ATOM 10229 C C . PRO B 1 578 ? -24.922 -1.062 17.469 1 29.89 578 PRO B C 1
ATOM 10231 O O . PRO B 1 578 ? -25.688 -1.453 18.359 1 29.89 578 PRO B O 1
ATOM 10234 N N . GLY B 1 579 ? -24.672 -2.025 16.641 1 31.19 579 GLY B N 1
ATOM 10235 C CA . GLY B 1 579 ? -24.656 -3.414 17.078 1 31.19 579 GLY B CA 1
ATOM 10236 C C . GLY B 1 579 ? -24.359 -3.576 18.562 1 31.19 579 GLY B C 1
ATOM 10237 O O . GLY B 1 579 ? -23.297 -3.164 19.031 1 31.19 579 GLY B O 1
ATOM 10238 N N . HIS B 1 580 ? -25.266 -3.518 19.422 1 35.09 580 HIS B N 1
ATOM 10239 C CA . HIS B 1 580 ? -25.266 -3.721 20.875 1 35.09 580 HIS B CA 1
ATOM 10240 C C . HIS B 1 580 ? -24.5 -4.988 21.25 1 35.09 580 HIS B C 1
ATOM 10242 O O . HIS B 1 580 ? -24.906 -6.094 20.85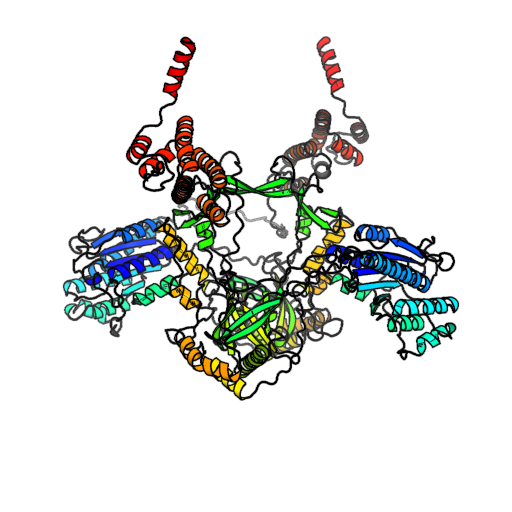9 1 35.09 580 HIS B O 1
ATOM 10248 N N . VAL B 1 581 ? -23.266 -4.961 21.172 1 38.06 581 VAL B N 1
ATOM 10249 C CA . VAL B 1 581 ? -22.531 -6 21.875 1 38.06 581 VAL B CA 1
ATOM 10250 C C . VAL B 1 581 ? -23.297 -6.422 23.125 1 38.06 581 VAL B C 1
ATOM 10252 O O . VAL B 1 581 ? -23.578 -5.594 24 1 38.06 581 VAL B O 1
ATOM 10255 N N . LYS B 1 582 ? -24.141 -7.387 23.078 1 48.81 582 LYS B N 1
ATOM 10256 C CA . LYS B 1 582 ? -24.906 -7.879 24.234 1 48.81 582 LYS B CA 1
ATOM 10257 C C . LYS B 1 582 ? -24 -8.023 25.453 1 48.81 582 LYS B C 1
ATOM 10259 O O . LYS B 1 582 ? -23.094 -8.844 25.469 1 48.81 582 LYS B O 1
ATOM 10264 N N . ILE B 1 583 ? -23.969 -7.066 26.281 1 57.84 583 ILE B N 1
ATOM 10265 C CA . ILE B 1 583 ? -23.297 -7.133 27.578 1 57.84 583 ILE B CA 1
ATOM 10266 C C . ILE B 1 583 ? -24 -8.156 28.453 1 57.84 583 ILE B C 1
ATOM 10268 O O . ILE B 1 583 ? -25.219 -8.055 28.703 1 57.84 583 ILE B O 1
ATOM 10272 N N . VAL B 1 584 ? -23.469 -9.258 28.703 1 69.31 584 VAL B N 1
ATOM 10273 C CA . VAL B 1 584 ? -24.109 -10.336 29.453 1 69.31 584 VAL B CA 1
ATOM 10274 C C . VAL B 1 584 ? -23.922 -10.094 30.953 1 69.31 584 VAL B C 1
ATOM 10276 O O . VAL B 1 584 ? -24.781 -10.461 31.75 1 69.31 584 VAL B O 1
ATOM 10279 N N . GLN B 1 585 ? -22.766 -9.484 31.266 1 78.44 585 GLN B N 1
ATOM 10280 C CA . GLN B 1 585 ? -22.484 -9.227 32.656 1 78.44 585 GLN B CA 1
ATOM 10281 C C . GLN B 1 585 ? -21.781 -7.883 32.844 1 78.44 585 GLN B C 1
ATOM 10283 O O . GLN B 1 585 ? -21.188 -7.352 31.922 1 78.44 585 GLN B O 1
ATOM 10288 N N . VAL B 1 586 ? -21.969 -7.367 33.938 1 80.25 586 VAL B N 1
ATOM 10289 C CA . VAL B 1 586 ? -21.266 -6.133 34.281 1 80.25 586 VAL B CA 1
ATOM 10290 C C . VAL B 1 586 ? -19.766 -6.398 34.344 1 80.25 586 VAL B C 1
ATOM 10292 O O . VAL B 1 586 ? -19.297 -7.23 35.125 1 80.25 586 VAL B O 1
ATOM 10295 N N . GLY B 1 587 ? -19.094 -5.781 33.531 1 78.12 587 GLY B N 1
ATOM 10296 C CA . GLY B 1 587 ? -17.641 -5.98 33.5 1 78.12 587 GLY B CA 1
ATOM 10297 C C . GLY B 1 587 ? -16.891 -4.961 34.344 1 78.12 587 GLY B C 1
ATOM 10298 O O . GLY B 1 587 ? -17.469 -3.988 34.812 1 78.12 587 GLY B O 1
ATOM 10299 N N . SER B 1 588 ? -15.531 -5.082 34.406 1 76.12 588 SER B N 1
ATOM 10300 C CA . SER B 1 588 ? -14.695 -4.207 35.219 1 76.12 588 SER B CA 1
ATOM 10301 C C . SER B 1 588 ? -14.188 -3.02 34.406 1 76.12 588 SER B C 1
ATOM 10303 O O . SER B 1 588 ? -13.727 -2.025 34.969 1 76.12 588 SER B O 1
ATOM 10305 N N . VAL B 1 589 ? -14.359 -3.004 33.281 1 74.62 589 VAL B N 1
ATOM 10306 C CA . VAL B 1 589 ? -13.781 -1.973 32.438 1 74.62 589 VAL B CA 1
ATOM 10307 C C . VAL B 1 589 ? -14.727 -0.772 32.375 1 74.62 589 VAL B C 1
ATOM 10309 O O . VAL B 1 589 ? -14.305 0.367 32.562 1 74.62 589 VAL B O 1
ATOM 10312 N N . THR B 1 590 ? -15.961 -0.979 32.125 1 79 590 THR B N 1
ATOM 10313 C CA . THR B 1 590 ? -16.984 0.06 32.094 1 79 590 THR B CA 1
ATOM 10314 C C . THR B 1 590 ? -18.219 -0.386 32.875 1 79 590 THR B C 1
ATOM 10316 O O . THR B 1 590 ? -19.281 -0.584 32.312 1 79 590 THR B O 1
ATOM 10319 N N . PRO B 1 591 ? -18.016 -0.296 33.969 1 85.69 591 PRO B N 1
ATOM 10320 C CA . PRO B 1 591 ? -19.109 -0.86 34.75 1 85.69 591 PRO B CA 1
ATOM 10321 C C . PRO B 1 591 ? -20.406 -0.046 34.656 1 85.69 591 PRO B C 1
ATOM 10323 O O . PRO B 1 591 ? -21.484 -0.616 34.594 1 85.69 591 PRO B O 1
ATOM 10326 N N . ALA B 1 592 ? -20.25 1.167 34.5 1 85.75 592 ALA B N 1
ATOM 10327 C CA . ALA B 1 592 ? -21.422 2.033 34.469 1 85.75 592 ALA B CA 1
ATOM 10328 C C . ALA B 1 592 ? -22.188 1.848 33.156 1 85.75 592 ALA B C 1
ATOM 10330 O O . ALA B 1 592 ? -23.422 1.73 33.156 1 85.75 592 ALA B O 1
ATOM 10331 N N . GLU B 1 593 ? -21.578 1.742 32.188 1 81.56 593 GLU B N 1
ATOM 10332 C CA . GLU B 1 593 ? -22.188 1.579 30.875 1 81.56 593 GLU B CA 1
ATOM 10333 C C . GLU B 1 593 ? -22.781 0.18 30.703 1 81.56 593 GLU B C 1
ATOM 10335 O O . GLU B 1 593 ? -23.875 0.019 30.156 1 81.56 593 GLU B O 1
ATOM 10340 N N . ASP B 1 594 ? -22.047 -0.739 31.156 1 83.94 594 ASP B N 1
ATOM 10341 C CA . ASP B 1 594 ? -22.562 -2.105 31.125 1 83.94 594 ASP B CA 1
ATOM 10342 C C . ASP B 1 594 ? -23.859 -2.223 31.922 1 83.94 594 ASP B C 1
ATOM 10344 O O . ASP B 1 594 ? -24.797 -2.908 31.5 1 83.94 594 ASP B O 1
ATOM 10348 N N . PHE B 1 595 ? -23.891 -1.587 33 1 89.38 595 PHE B N 1
ATOM 10349 C CA . PHE B 1 595 ? -25.062 -1.579 33.875 1 89.38 595 PHE B CA 1
ATOM 10350 C C . PHE B 1 595 ? -26.281 -1.019 33.125 1 89.38 595 PHE B C 1
ATOM 10352 O O . PHE B 1 595 ? -27.344 -1.64 33.094 1 89.38 595 PHE B O 1
ATOM 10359 N N . LEU B 1 596 ? -26.031 0.001 32.5 1 83.75 596 LEU B N 1
ATOM 10360 C CA . LEU B 1 596 ? -27.125 0.671 31.812 1 83.75 596 LEU B CA 1
ATOM 10361 C C . LEU B 1 596 ? -27.578 -0.144 30.609 1 83.75 596 LEU B C 1
ATOM 10363 O O . LEU B 1 596 ? -28.781 -0.247 30.344 1 83.75 596 LEU B O 1
ATOM 10367 N N . ALA B 1 597 ? -26.719 -0.729 30 1 80.94 597 ALA B N 1
ATOM 10368 C CA . ALA B 1 597 ? -27.031 -1.565 28.844 1 80.94 597 ALA B CA 1
ATOM 10369 C C . ALA B 1 597 ? -27.844 -2.785 29.266 1 80.94 597 ALA B C 1
ATOM 10371 O O . ALA B 1 597 ? -28.797 -3.166 28.578 1 80.94 597 ALA B O 1
ATOM 10372 N N . LEU B 1 598 ? -27.484 -3.297 30.312 1 84.31 598 LEU B N 1
ATOM 10373 C CA . LEU B 1 598 ? -28.188 -4.473 30.797 1 84.31 598 LEU B CA 1
ATOM 10374 C C . LEU B 1 598 ? -29.594 -4.102 31.281 1 84.31 598 LEU B C 1
ATOM 10376 O O . LEU B 1 598 ? -30.531 -4.871 31.109 1 84.31 598 LEU B O 1
ATOM 10380 N N . VAL B 1 599 ? -29.672 -2.92 31.828 1 83.19 599 VAL B N 1
ATOM 10381 C CA . VAL B 1 599 ? -30.984 -2.414 32.219 1 83.19 599 VAL B CA 1
ATOM 10382 C C . VAL B 1 599 ? -31.875 -2.24 31 1 83.19 599 VAL B C 1
ATOM 10384 O O . VAL B 1 599 ? -33.031 -2.605 31.016 1 83.19 599 VAL B O 1
ATOM 10387 N N . GLN B 1 600 ? -31.266 -1.805 29.984 1 79.06 600 GLN B N 1
ATOM 10388 C CA . GLN B 1 600 ? -32 -1.56 28.75 1 79.06 600 GLN B CA 1
ATOM 10389 C C . GLN B 1 600 ? -32.375 -2.869 28.062 1 79.06 600 GLN B C 1
ATOM 10391 O O . GLN B 1 600 ? -33.406 -2.955 27.375 1 79.06 600 GLN B O 1
ATOM 10396 N N . GLN B 1 601 ? -31.562 -3.914 28.328 1 79.38 601 GLN B N 1
ATOM 10397 C CA . GLN B 1 601 ? -31.812 -5.238 27.766 1 79.38 601 GLN B CA 1
ATOM 10398 C C . GLN B 1 601 ? -32.875 -5.98 28.547 1 79.38 601 GLN B C 1
ATOM 10400 O O . GLN B 1 601 ? -33.281 -7.078 28.156 1 79.38 601 GLN B O 1
ATOM 10405 N N . GLY B 1 602 ? -33.219 -5.477 29.703 1 78.81 602 GLY B N 1
ATOM 10406 C CA . GLY B 1 602 ? -34.344 -6.012 30.453 1 78.81 602 GLY B CA 1
ATOM 10407 C C . GLY B 1 602 ? -33.938 -7.016 31.516 1 78.81 602 GLY B C 1
ATOM 10408 O O . GLY B 1 602 ? -34.75 -7.77 32.031 1 78.81 602 GLY B O 1
ATOM 10409 N N . VAL B 1 603 ? -32.75 -7.098 31.797 1 80.69 603 VAL B N 1
ATOM 10410 C CA . VAL B 1 603 ? -32.281 -7.965 32.875 1 80.69 603 VAL B CA 1
ATOM 10411 C C . VAL B 1 603 ? -32.781 -7.438 34.219 1 80.69 603 VAL B C 1
ATOM 10413 O O . VAL B 1 603 ? -32.812 -6.227 34.438 1 80.69 603 VAL B O 1
ATOM 10416 N N . PRO B 1 604 ? -33.25 -8.297 35.031 1 82.88 604 PRO B N 1
ATOM 10417 C CA . PRO B 1 604 ? -33.781 -7.84 36.312 1 82.88 604 PRO B CA 1
ATOM 10418 C C . PRO B 1 604 ? -32.75 -7.031 37.094 1 82.88 604 PRO B C 1
ATOM 10420 O O . PRO B 1 604 ? -31.594 -7.422 37.219 1 82.88 604 PRO B O 1
ATOM 10423 N N . LEU B 1 605 ? -33.188 -5.965 37.625 1 86.38 605 LEU B N 1
ATOM 10424 C CA . LEU B 1 605 ? -32.312 -4.98 38.281 1 86.38 605 LEU B CA 1
ATOM 10425 C C . LEU B 1 605 ? -31.562 -5.609 39.438 1 86.38 605 LEU B C 1
ATOM 10427 O O . LEU B 1 605 ? -30.391 -5.285 39.656 1 86.38 605 LEU B O 1
ATOM 10431 N N . ILE B 1 606 ? -32.219 -6.473 40.094 1 84.88 606 ILE B N 1
ATOM 10432 C CA . ILE B 1 606 ? -31.609 -7.113 41.281 1 84.88 606 ILE B CA 1
ATOM 10433 C C . ILE B 1 606 ? -30.375 -7.891 40.844 1 84.88 606 ILE B C 1
ATOM 10435 O O . ILE B 1 606 ? -29.344 -7.844 41.531 1 84.88 606 ILE B O 1
ATOM 10439 N N . ASP B 1 607 ? -30.422 -8.5 39.781 1 85 607 ASP B N 1
ATOM 10440 C CA . ASP B 1 607 ? -29.312 -9.289 39.281 1 85 607 ASP B CA 1
ATOM 10441 C C . ASP B 1 607 ? -28.172 -8.398 38.781 1 85 607 ASP B C 1
ATOM 10443 O O . ASP B 1 607 ? -27 -8.68 39.031 1 85 607 ASP B O 1
ATOM 10447 N N . ILE B 1 608 ? -28.5 -7.438 38.219 1 86.75 608 ILE B N 1
ATOM 10448 C CA . ILE B 1 608 ? -27.516 -6.512 37.688 1 86.75 608 ILE B CA 1
ATOM 10449 C C . ILE B 1 608 ? -26.797 -5.812 38.844 1 86.75 608 ILE B C 1
ATOM 10451 O O . ILE B 1 608 ? -25.562 -5.629 38.781 1 86.75 608 ILE B O 1
ATOM 10455 N N . CYS B 1 609 ? -27.5 -5.473 39.75 1 89.81 609 CYS B N 1
ATOM 10456 C CA . CYS B 1 609 ? -26.938 -4.805 40.906 1 89.81 609 CYS B CA 1
ATOM 10457 C C . CYS B 1 609 ? -25.953 -5.707 41.656 1 89.81 609 CYS B C 1
ATOM 10459 O O . CYS B 1 609 ? -24.875 -5.258 42.062 1 89.81 609 CYS B O 1
ATOM 10461 N N . GLN B 1 610 ? -26.266 -6.902 41.75 1 86.56 610 GLN B N 1
ATOM 10462 C CA . GLN B 1 610 ? -25.375 -7.848 42.406 1 86.56 610 GLN B CA 1
ATOM 10463 C C . GLN B 1 610 ? -24.047 -7.953 41.656 1 86.56 610 GLN B C 1
ATOM 10465 O O . GLN B 1 610 ? -22.984 -7.965 42.281 1 86.56 610 GLN B O 1
ATOM 10470 N N . GLN B 1 611 ? -24.156 -7.984 40.438 1 85.44 611 GLN B N 1
ATOM 10471 C CA . GLN B 1 611 ? -22.953 -8.031 39.594 1 85.44 611 GLN B CA 1
ATOM 10472 C C . GLN B 1 611 ? -22.156 -6.75 39.75 1 85.44 611 GLN B C 1
ATOM 10474 O O . GLN B 1 611 ? -20.922 -6.793 39.906 1 85.44 611 GLN B O 1
ATOM 10479 N N . CYS B 1 612 ? -22.766 -5.754 39.719 1 89.31 612 CYS B N 1
ATOM 10480 C CA . CYS B 1 612 ? -22.125 -4.441 39.781 1 89.31 612 CYS B CA 1
ATOM 10481 C C . CYS B 1 612 ? -21.469 -4.215 41.156 1 89.31 612 CYS B C 1
ATOM 10483 O O . CYS B 1 612 ? -20.359 -3.682 41.219 1 89.31 612 CYS B O 1
ATOM 10485 N N . GLN B 1 613 ? -22.141 -4.582 42.094 1 90.25 613 GLN B N 1
ATOM 10486 C CA . GLN B 1 613 ? -21.625 -4.461 43.469 1 90.25 613 GLN B CA 1
ATOM 10487 C C . GLN B 1 613 ? -20.312 -5.215 43.625 1 90.25 613 GLN B C 1
ATOM 10489 O O . GLN B 1 613 ? -19.375 -4.707 44.25 1 90.25 613 GLN B O 1
ATOM 10494 N N . THR B 1 614 ? -20.281 -6.324 43.062 1 85.25 614 THR B N 1
ATOM 10495 C CA . THR B 1 614 ? -19.062 -7.125 43.125 1 85.25 614 THR B CA 1
ATOM 10496 C C . THR B 1 614 ? -17.922 -6.422 42.406 1 85.25 614 THR B C 1
ATOM 10498 O O . THR B 1 614 ? -16.797 -6.379 42.875 1 85.25 614 THR B O 1
ATOM 10501 N N . ILE B 1 615 ? -18.25 -5.875 41.375 1 84.88 615 ILE B N 1
ATOM 10502 C CA . ILE B 1 615 ? -17.25 -5.207 40.531 1 84.88 615 ILE B CA 1
ATOM 10503 C C . ILE B 1 615 ? -16.781 -3.924 41.219 1 84.88 615 ILE B C 1
ATOM 10505 O O . ILE B 1 615 ? -15.586 -3.615 41.219 1 84.88 615 ILE B O 1
ATOM 10509 N N . ILE B 1 616 ? -17.641 -3.197 41.75 1 89.19 616 ILE B N 1
ATOM 10510 C CA . ILE B 1 616 ? -17.297 -1.967 42.469 1 89.19 616 ILE B CA 1
ATOM 10511 C C . ILE B 1 616 ? -16.328 -2.273 43.625 1 89.19 616 ILE B C 1
ATOM 10513 O O . ILE B 1 616 ? -15.344 -1.571 43.812 1 89.19 616 ILE B O 1
ATOM 10517 N N . LEU B 1 617 ? -16.672 -3.281 44.312 1 85 617 LEU B N 1
ATOM 10518 C CA . LEU B 1 617 ? -15.812 -3.67 45.406 1 85 617 LEU B CA 1
ATOM 10519 C C . LEU B 1 617 ? -14.438 -4.082 44.906 1 85 617 LEU B C 1
ATOM 10521 O O . LEU B 1 617 ? -13.422 -3.688 45.5 1 85 617 LEU B O 1
ATOM 10525 N N . GLN B 1 618 ? -14.445 -4.762 43.938 1 80.88 618 GLN B N 1
ATOM 10526 C CA . GLN B 1 618 ? -13.18 -5.199 43.344 1 80.88 618 GLN B CA 1
ATOM 10527 C C . GLN B 1 618 ? -12.352 -4.008 42.875 1 80.88 618 GLN B C 1
ATOM 10529 O O . GLN B 1 618 ? -11.141 -3.951 43.125 1 80.88 618 GLN B O 1
ATOM 10534 N N . LEU B 1 619 ? -13.016 -3.148 42.281 1 81.75 619 LEU B N 1
ATOM 10535 C CA . LEU B 1 619 ? -12.352 -1.957 41.781 1 81.75 619 LEU B CA 1
ATOM 10536 C C . LEU B 1 619 ? -11.883 -1.059 42.906 1 81.75 619 LEU B C 1
ATOM 10538 O O . LEU B 1 619 ? -10.797 -0.476 42.844 1 81.75 619 LEU B O 1
ATOM 10542 N N . ALA B 1 620 ? -12.602 -0.934 43.875 1 81.06 620 ALA B N 1
ATOM 10543 C CA . ALA B 1 620 ? -12.273 -0.099 45.031 1 81.06 620 ALA B CA 1
ATOM 10544 C C . ALA B 1 620 ? -11.094 -0.675 45.812 1 81.06 620 ALA B C 1
ATOM 10546 O O . ALA B 1 620 ? -10.234 0.07 46.281 1 81.06 620 ALA B O 1
ATOM 10547 N N . VAL B 1 621 ? -11.109 -1.939 45.844 1 76.69 621 VAL B N 1
ATOM 10548 C CA . VAL B 1 621 ? -10.055 -2.605 46.594 1 76.69 621 VAL B CA 1
ATOM 10549 C C . VAL B 1 621 ? -8.75 -2.584 45.781 1 76.69 621 VAL B C 1
ATOM 10551 O O . VAL B 1 621 ? -7.672 -2.393 46.344 1 76.69 621 VAL B O 1
ATOM 10554 N N . ARG B 1 622 ? -8.906 -2.646 44.625 1 71 622 ARG B N 1
ATOM 10555 C CA . ARG B 1 622 ? -7.742 -2.713 43.75 1 71 622 ARG B CA 1
ATOM 10556 C C . ARG B 1 622 ? -7.223 -1.315 43.438 1 71 622 ARG B C 1
ATOM 10558 O O . ARG B 1 622 ? -6.039 -1.142 43.125 1 71 622 ARG B O 1
ATOM 10565 N N . ALA B 1 623 ? -8.016 -0.374 43.5 1 64.44 623 ALA B N 1
ATOM 10566 C CA . ALA B 1 623 ? -7.684 0.994 43.125 1 64.44 623 ALA B CA 1
ATOM 10567 C C . ALA B 1 623 ? -6.746 1.642 44.125 1 64.44 623 ALA B C 1
ATOM 10569 O O . ALA B 1 623 ? -6.988 1.578 45.344 1 64.44 623 ALA B O 1
ATOM 10570 N N . GLN B 1 624 ? -5.66 2.045 43.781 1 58.06 624 GLN B N 1
ATOM 10571 C CA . GLN B 1 624 ? -4.793 2.779 44.719 1 58.06 624 GLN B CA 1
ATOM 10572 C C . GLN B 1 624 ? -5.168 4.258 44.75 1 58.06 624 GLN B C 1
ATOM 10574 O O . GLN B 1 624 ? -5.242 4.852 45.844 1 58.06 624 GLN B O 1
ATOM 10579 N N . ASN B 1 625 ? -5.422 4.941 43.531 1 59.5 625 ASN B N 1
ATOM 10580 C CA . ASN B 1 625 ? -5.695 6.375 43.562 1 59.5 625 ASN B CA 1
ATOM 10581 C C . ASN B 1 625 ? -6.906 6.73 42.719 1 59.5 625 ASN B C 1
ATOM 10583 O O . ASN B 1 625 ? -7.57 7.742 42.969 1 59.5 625 ASN B O 1
ATOM 10587 N N . ASP B 1 626 ? -7.281 6.051 41.812 1 66.25 626 ASP B N 1
ATOM 10588 C CA . ASP B 1 626 ? -8.359 6.484 40.938 1 66.25 626 ASP B CA 1
ATOM 10589 C C . ASP B 1 626 ? -9.656 5.746 41.25 1 66.25 626 ASP B C 1
ATOM 10591 O O . ASP B 1 626 ? -9.805 4.57 40.906 1 66.25 626 ASP B O 1
ATOM 10595 N N . LEU B 1 627 ? -10.492 6.5 41.781 1 80.19 627 LEU B N 1
ATOM 10596 C CA . LEU B 1 627 ? -11.758 5.953 42.219 1 80.19 627 LEU B CA 1
ATOM 10597 C C . LEU B 1 627 ? -12.914 6.473 41.375 1 80.19 627 LEU B C 1
ATOM 10599 O O . LEU B 1 627 ? -14.086 6.336 41.75 1 80.19 627 LEU B O 1
ATOM 10603 N N . HIS B 1 628 ? -12.578 6.906 40.312 1 79.69 628 HIS B N 1
ATOM 10604 C CA . HIS B 1 628 ? -13.609 7.516 39.469 1 79.69 628 HIS B CA 1
ATOM 10605 C C . HIS B 1 628 ? -14.523 6.457 38.875 1 79.69 628 HIS B C 1
ATOM 10607 O O . HIS B 1 628 ? -15.742 6.645 38.781 1 79.69 628 HIS B O 1
ATOM 10613 N N . LYS B 1 629 ? -13.992 5.375 38.469 1 80.62 629 LYS B N 1
ATOM 10614 C CA . LYS B 1 629 ? -14.789 4.316 37.844 1 80.62 629 LYS B CA 1
ATOM 10615 C C . LYS B 1 629 ? -15.758 3.703 38.844 1 80.62 629 LYS B C 1
ATOM 10617 O O . LYS B 1 629 ? -16.969 3.621 38.594 1 80.62 629 LYS B O 1
ATOM 10622 N N . PRO B 1 630 ? -15.188 3.328 39.875 1 88.38 630 PRO B N 1
ATOM 10623 C CA . PRO B 1 630 ? -16.156 2.783 40.812 1 88.38 630 PRO B CA 1
ATOM 10624 C C . PRO B 1 630 ? -17.156 3.83 41.312 1 88.38 630 PRO B C 1
ATOM 10626 O O . PRO B 1 630 ? -18.328 3.516 41.531 1 88.38 630 PRO B O 1
ATOM 10629 N N . LEU B 1 631 ? -16.703 4.98 41.312 1 87.81 631 LEU B N 1
ATOM 10630 C CA . LEU B 1 631 ? -17.594 6.039 41.75 1 87.81 631 LEU B CA 1
ATOM 10631 C C . LEU B 1 631 ? -18.703 6.262 40.719 1 87.81 631 LEU B C 1
ATOM 10633 O O . LEU B 1 631 ? -19.875 6.438 41.062 1 87.81 631 LEU B O 1
ATOM 10637 N N . THR B 1 632 ? -18.406 6.254 39.562 1 87.44 632 THR B N 1
ATOM 10638 C CA . THR B 1 632 ? -19.391 6.414 38.5 1 87.44 632 THR B CA 1
ATOM 10639 C C . THR B 1 632 ? -20.359 5.234 38.469 1 87.44 632 THR B C 1
ATOM 10641 O O . THR B 1 632 ? -21.547 5.406 38.219 1 87.44 632 THR B O 1
ATOM 10644 N N . ALA B 1 633 ? -19.859 4.156 38.688 1 89.5 633 ALA B N 1
ATOM 10645 C CA . ALA B 1 633 ? -20.703 2.971 38.75 1 89.5 633 ALA B CA 1
ATOM 10646 C C . ALA B 1 633 ? -21.703 3.061 39.906 1 89.5 633 ALA B C 1
ATOM 10648 O O . ALA B 1 633 ? -22.859 2.688 39.781 1 89.5 633 ALA B O 1
ATOM 10649 N N . VAL B 1 634 ? -21.188 3.598 40.969 1 91.69 634 VAL B N 1
ATOM 10650 C CA . VAL B 1 634 ? -22.047 3.805 42.125 1 91.69 634 VAL B CA 1
ATOM 10651 C C . VAL B 1 634 ? -23.141 4.805 41.781 1 91.69 634 VAL B C 1
ATOM 10653 O O . VAL B 1 634 ? -24.312 4.598 42.094 1 91.69 634 VAL B O 1
ATOM 10656 N N . ARG B 1 635 ? -22.797 5.754 41.094 1 88.56 635 ARG B N 1
ATOM 10657 C CA . ARG B 1 635 ? -23.719 6.801 40.688 1 88.56 635 ARG B CA 1
ATOM 10658 C C . ARG B 1 635 ? -24.828 6.242 39.781 1 88.56 635 ARG B C 1
ATOM 10660 O O . ARG B 1 635 ? -26 6.516 40 1 88.56 635 ARG B O 1
ATOM 10667 N N . VAL B 1 636 ? -24.484 5.508 38.906 1 89.5 636 VAL B N 1
ATOM 10668 C CA . VAL B 1 636 ? -25.422 4.973 37.938 1 89.5 636 VAL B CA 1
ATOM 10669 C C . VAL B 1 636 ? -26.328 3.93 38.594 1 89.5 636 VAL B C 1
ATOM 10671 O O . VAL B 1 636 ? -27.531 3.898 38.344 1 89.5 636 VAL B O 1
ATOM 10674 N N . MET B 1 637 ? -25.703 3.162 39.375 1 91.38 637 MET B N 1
ATOM 10675 C CA . MET B 1 637 ? -26.484 2.156 40.094 1 91.38 637 MET B CA 1
ATOM 10676 C C . MET B 1 637 ? -27.516 2.812 41 1 91.38 637 MET B C 1
ATOM 10678 O O . MET B 1 637 ? -28.672 2.395 41.062 1 91.38 637 MET B O 1
ATOM 10682 N N . ARG B 1 638 ? -27.047 3.83 41.688 1 91.94 638 ARG B N 1
ATOM 10683 C CA . ARG B 1 638 ? -27.953 4.547 42.594 1 91.94 638 ARG B CA 1
ATOM 10684 C C . ARG B 1 638 ? -29.109 5.176 41.812 1 91.94 638 ARG B C 1
ATOM 10686 O O . ARG B 1 638 ? -30.266 5.109 42.25 1 91.94 638 ARG B O 1
ATOM 10693 N N . GLN B 1 639 ? -28.844 5.703 40.719 1 88.81 639 GLN B N 1
ATOM 10694 C CA . GLN B 1 639 ? -29.844 6.375 39.906 1 88.81 639 GLN B CA 1
ATOM 10695 C C . GLN B 1 639 ? -30.875 5.379 39.375 1 88.81 639 GLN B C 1
ATOM 10697 O O . GLN B 1 639 ? -32.062 5.66 39.375 1 88.81 639 GLN B O 1
ATOM 10702 N N . ALA B 1 640 ? -30.422 4.32 39 1 88.69 640 ALA B N 1
ATOM 10703 C CA . ALA B 1 640 ? -31.328 3.295 38.469 1 88.69 640 ALA B CA 1
ATOM 10704 C C . ALA B 1 640 ? -32.219 2.734 39.594 1 88.69 640 ALA B C 1
ATOM 10706 O O . ALA B 1 640 ? -33.406 2.512 39.375 1 88.69 640 ALA B O 1
ATOM 10707 N N . CYS B 1 641 ? -31.578 2.57 40.688 1 90.12 641 CYS B N 1
ATOM 10708 C CA . CYS B 1 641 ? -32.312 2.041 41.844 1 90.12 641 CYS B CA 1
ATOM 10709 C C . CYS B 1 641 ? -33.312 3.074 42.375 1 90.12 641 CYS B C 1
ATOM 10711 O O . CYS B 1 641 ? -34.406 2.723 42.844 1 90.12 641 CYS B O 1
ATOM 10713 N N . ALA B 1 642 ? -32.969 4.312 42.219 1 88.31 642 ALA B N 1
ATOM 10714 C CA . ALA B 1 642 ? -33.844 5.379 42.625 1 88.31 642 ALA B CA 1
ATOM 10715 C C . ALA B 1 642 ? -35.094 5.438 41.75 1 88.31 642 ALA B C 1
ATOM 10717 O O . ALA B 1 642 ? -36.188 5.797 42.219 1 88.31 642 ALA B O 1
ATOM 10718 N N . LYS B 1 643 ? -34.969 5.016 40.594 1 86.75 643 LYS B N 1
ATOM 10719 C CA . LYS B 1 643 ? -36.062 5.074 39.656 1 86.75 643 LYS B CA 1
ATOM 10720 C C . LYS B 1 643 ? -36.938 3.836 39.75 1 86.75 643 LYS B C 1
ATOM 10722 O O . LYS B 1 643 ? -38.156 3.928 39.625 1 86.75 643 LYS B O 1
ATOM 10727 N N . ASP B 1 644 ? -36.344 2.727 40 1 87.5 644 ASP B N 1
ATOM 10728 C CA . ASP B 1 644 ? -37.094 1.481 39.906 1 87.5 644 ASP B CA 1
ATOM 10729 C C . ASP B 1 644 ? -37.281 0.842 41.281 1 87.5 644 ASP B C 1
ATOM 10731 O O . ASP B 1 644 ? -38.406 0.795 41.781 1 87.5 644 ASP B O 1
ATOM 10735 N N . ASN B 1 645 ? -36.219 0.286 41.938 1 87.44 645 ASN B N 1
ATOM 10736 C CA . ASN B 1 645 ? -36.25 -0.427 43.219 1 87.44 645 ASN B CA 1
ATOM 10737 C C . ASN B 1 645 ? -35.094 -0.023 44.094 1 87.44 645 ASN B C 1
ATOM 10739 O O . ASN B 1 645 ? -33.938 -0.394 43.844 1 87.44 645 ASN B O 1
ATOM 10743 N N . PRO B 1 646 ? -35.312 0.637 45.094 1 89.38 646 PRO B N 1
ATOM 10744 C CA . PRO B 1 646 ? -34.25 1.171 45.938 1 89.38 646 PRO B CA 1
ATOM 10745 C C . PRO B 1 646 ? -33.625 0.11 46.844 1 89.38 646 PRO B C 1
ATOM 10747 O O . PRO B 1 646 ? -32.562 0.329 47.406 1 89.38 646 PRO B O 1
ATOM 10750 N N . LEU B 1 647 ? -34.188 -1.046 47.031 1 87.69 647 LEU B N 1
ATOM 10751 C CA . LEU B 1 647 ? -33.812 -2.039 48.031 1 87.69 647 LEU B CA 1
ATOM 10752 C C . LEU B 1 647 ? -32.406 -2.561 47.781 1 87.69 647 LEU B C 1
ATOM 10754 O O . LEU B 1 647 ? -31.609 -2.645 48.719 1 87.69 647 LEU B O 1
ATOM 10758 N N . PRO B 1 648 ? -32.062 -2.883 46.562 1 89.94 648 PRO B N 1
ATOM 10759 C CA . PRO B 1 648 ? -30.719 -3.453 46.375 1 89.94 648 PRO B CA 1
ATOM 10760 C C . PRO B 1 648 ? -29.609 -2.48 46.75 1 89.94 648 PRO B C 1
ATOM 10762 O O . PRO B 1 648 ? -28.594 -2.893 47.312 1 89.94 648 PRO B O 1
ATOM 10765 N N . TYR B 1 649 ? -29.75 -1.332 46.625 1 92.19 649 TYR B N 1
ATOM 10766 C CA . TYR B 1 649 ? -28.75 -0.319 46.938 1 92.19 649 TYR B CA 1
ATOM 10767 C C . TYR B 1 649 ? -28.719 -0.002 48.438 1 92.19 649 TYR B C 1
ATOM 10769 O O . TYR B 1 649 ? -27.656 0.048 49.031 1 92.19 649 TYR B O 1
ATOM 10777 N N . ASN B 1 650 ? -29.891 0.239 48.969 1 90.44 650 ASN B N 1
ATOM 10778 C CA . ASN B 1 650 ? -30 0.632 50.375 1 90.44 650 ASN B CA 1
ATOM 10779 C C . ASN B 1 650 ? -29.531 -0.482 51.312 1 90.44 650 ASN B C 1
ATOM 10781 O O . ASN B 1 650 ? -29.016 -0.213 52.406 1 90.44 650 ASN B O 1
ATOM 10785 N N . GLU B 1 651 ? -29.656 -1.667 50.875 1 87.81 651 GLU B N 1
ATOM 10786 C CA . GLU B 1 651 ? -29.203 -2.797 51.688 1 87.81 651 GLU B CA 1
ATOM 10787 C C . GLU B 1 651 ? -27.703 -3.025 51.5 1 87.81 651 GLU B C 1
ATOM 10789 O O . GLU B 1 651 ? -27.031 -3.488 52.438 1 87.81 651 GLU B O 1
ATOM 10794 N N . TRP B 1 652 ? -27.203 -2.658 50.406 1 90.69 652 TRP B N 1
ATOM 10795 C CA . TRP B 1 652 ? -25.812 -2.893 50.062 1 90.69 652 TRP B CA 1
ATOM 10796 C C . TRP B 1 652 ? -24.906 -1.858 50.719 1 90.69 652 TRP B C 1
ATOM 10798 O O . TRP B 1 652 ? -23.812 -2.188 51.188 1 90.69 652 TRP B O 1
ATOM 10808 N N . LEU B 1 653 ? -25.281 -0.7 50.812 1 90.25 653 LEU B N 1
ATOM 10809 C CA . LEU B 1 653 ? -24.422 0.435 51.156 1 90.25 653 LEU B CA 1
ATOM 10810 C C . LEU B 1 653 ? -23.828 0.294 52.531 1 90.25 653 LEU B C 1
ATOM 10812 O O . LEU B 1 653 ? -22.641 0.504 52.75 1 90.25 653 LEU B O 1
ATOM 10816 N N . PRO B 1 654 ? -24.641 -0.074 53.531 1 86.56 654 PRO B N 1
ATOM 10817 C CA . PRO B 1 654 ? -24.062 -0.277 54.844 1 86.56 654 PRO B CA 1
ATOM 10818 C C . PRO B 1 654 ? -23.031 -1.406 54.875 1 86.56 654 PRO B C 1
ATOM 10820 O O . PRO B 1 654 ? -22 -1.292 55.531 1 86.56 654 PRO B O 1
ATOM 10823 N N . GLN B 1 655 ? -23.266 -2.467 54.125 1 85.25 655 GLN B N 1
ATOM 10824 C CA . GLN B 1 655 ? -22.312 -3.572 54.031 1 85.25 655 GLN B CA 1
ATOM 10825 C C . GLN B 1 655 ? -21.031 -3.145 53.312 1 85.25 655 GLN B C 1
ATOM 10827 O O . GLN B 1 655 ? -19.938 -3.527 53.719 1 85.25 655 GLN B O 1
ATOM 10832 N N . PHE B 1 656 ? -21.203 -2.414 52.406 1 88.69 656 PHE B N 1
ATOM 10833 C CA . PHE B 1 656 ? -20.078 -1.917 51.594 1 88.69 656 PHE B CA 1
ATOM 10834 C C . PHE B 1 656 ? -19.172 -1.025 52.438 1 88.69 656 PHE B C 1
ATOM 10836 O O . PHE B 1 656 ? -17.953 -1.168 52.406 1 88.69 656 PHE B O 1
ATOM 10843 N N . ARG B 1 657 ? -19.766 -0.156 53.062 1 86.75 657 ARG B N 1
ATOM 10844 C CA . ARG B 1 657 ? -19.016 0.71 53.969 1 86.75 657 ARG B CA 1
ATOM 10845 C C . ARG B 1 657 ? -18.188 -0.109 54.938 1 86.75 657 ARG B C 1
ATOM 10847 O O . ARG B 1 657 ? -17.016 0.189 55.188 1 86.75 657 ARG B O 1
ATOM 10854 N N . ASN B 1 658 ? -18.75 -1.106 55.531 1 81.88 658 ASN B N 1
ATOM 10855 C CA . ASN B 1 658 ? -18.062 -1.974 56.469 1 81.88 658 ASN B CA 1
ATOM 10856 C C . ASN B 1 658 ? -16.906 -2.729 55.812 1 81.88 658 ASN B C 1
ATOM 10858 O O . ASN B 1 658 ? -15.82 -2.85 56.406 1 81.88 658 ASN B O 1
ATOM 10862 N N . GLU B 1 659 ? -17.156 -3.135 54.656 1 82.25 659 GLU B N 1
ATOM 10863 C CA . GLU B 1 659 ? -16.109 -3.871 53.938 1 82.25 659 GLU B CA 1
ATOM 10864 C C . GLU B 1 659 ? -14.93 -2.965 53.594 1 82.25 659 GLU B C 1
ATOM 10866 O O . GLU B 1 659 ? -13.773 -3.381 53.688 1 82.25 659 GLU B O 1
ATOM 10871 N N . LEU B 1 660 ? -15.203 -1.843 53.25 1 83.88 660 LEU B N 1
ATOM 10872 C CA . LEU B 1 660 ? -14.148 -0.886 52.938 1 83.88 660 LEU B CA 1
ATOM 10873 C C . LEU B 1 660 ? -13.367 -0.508 54.188 1 83.88 660 LEU B C 1
ATOM 10875 O O . LEU B 1 660 ? -12.141 -0.361 54.125 1 83.88 660 LEU B O 1
ATOM 10879 N N . SER B 1 661 ? -14.047 -0.303 55.156 1 80 661 SER B N 1
ATOM 10880 C CA . SER B 1 661 ? -13.422 0.02 56.438 1 80 661 SER B CA 1
ATOM 10881 C C . SER B 1 661 ? -12.531 -1.12 56.938 1 80 661 SER B C 1
ATOM 10883 O O . SER B 1 661 ? -11.43 -0.886 57.438 1 80 661 SER B O 1
ATOM 10885 N N . GLU B 1 662 ? -12.961 -2.277 56.719 1 78.19 662 GLU B N 1
ATOM 10886 C CA . GLU B 1 662 ? -12.203 -3.453 57.094 1 78.19 662 GLU B CA 1
ATOM 10887 C C . GLU B 1 662 ? -10.914 -3.58 56.281 1 78.19 662 GLU B C 1
ATOM 10889 O O . GLU B 1 662 ? -9.891 -4.043 56.812 1 78.19 662 GLU B O 1
ATOM 10894 N N . ARG B 1 663 ? -11 -3.031 55.156 1 79.44 663 ARG B N 1
ATOM 10895 C CA . ARG B 1 663 ? -9.852 -3.166 54.281 1 79.44 663 ARG B CA 1
ATOM 10896 C C . ARG B 1 663 ? -9.047 -1.874 54.219 1 79.44 663 ARG B C 1
ATOM 10898 O O . ARG B 1 663 ? -8.094 -1.762 53.438 1 79.44 663 ARG B O 1
ATOM 10905 N N . ASN B 1 664 ? -9.391 -0.949 54.969 1 74.75 664 ASN B N 1
ATOM 10906 C CA . ASN B 1 664 ? -8.75 0.356 55.094 1 74.75 664 ASN B CA 1
ATOM 10907 C C . ASN B 1 664 ? -8.688 1.077 53.75 1 74.75 664 ASN B C 1
ATOM 10909 O O . ASN B 1 664 ? -7.676 1.687 53.406 1 74.75 664 ASN B O 1
ATOM 10913 N N . LYS B 1 665 ? -9.688 0.923 53 1 79.62 665 LYS B N 1
ATOM 10914 C CA . LYS B 1 665 ? -9.805 1.604 51.719 1 79.62 665 LYS B CA 1
ATOM 10915 C C . LYS B 1 665 ? -10.969 2.584 51.719 1 79.62 665 LYS B C 1
ATOM 10917 O O . LYS B 1 665 ? -11.938 2.41 50.969 1 79.62 665 LYS B O 1
ATOM 10922 N N . LEU B 1 666 ? -10.758 3.604 52.375 1 78.69 666 LEU B N 1
ATOM 10923 C CA . LEU B 1 666 ? -11.875 4.508 52.625 1 78.69 666 LEU B CA 1
ATOM 10924 C C . LEU B 1 666 ? -11.914 5.625 51.594 1 78.69 666 LEU B C 1
ATOM 10926 O O . LEU B 1 666 ? -12.781 6.504 51.656 1 78.69 666 LEU B O 1
ATOM 10930 N N . GLY B 1 667 ? -11.148 5.559 50.719 1 81.12 667 GLY B N 1
ATOM 10931 C CA . GLY B 1 667 ? -11.125 6.594 49.688 1 81.12 667 GLY B CA 1
ATOM 10932 C C . GLY B 1 667 ? -12.422 6.707 48.906 1 81.12 667 GLY B C 1
ATOM 10933 O O . GLY B 1 667 ? -12.938 7.809 48.719 1 81.12 667 GLY B O 1
ATOM 10934 N N . LEU B 1 668 ? -12.922 5.695 48.625 1 85.88 668 LEU B N 1
ATOM 10935 C CA . LEU B 1 668 ? -14.156 5.699 47.812 1 85.88 668 LEU B CA 1
ATOM 10936 C C . LEU B 1 668 ? -15.336 6.156 48.688 1 85.88 668 LEU B C 1
ATOM 10938 O O . LEU B 1 668 ? -16.219 6.867 48.188 1 85.88 668 LEU B O 1
ATOM 10942 N N . TRP B 1 669 ? -15.289 5.82 49.906 1 85.44 669 TRP B N 1
ATOM 10943 C CA . TRP B 1 669 ? -16.375 6.219 50.781 1 85.44 669 TRP B CA 1
ATOM 10944 C C . TRP B 1 669 ? -16.406 7.73 50.969 1 85.44 669 TRP B C 1
ATOM 10946 O O . TRP B 1 669 ? -17.484 8.344 50.969 1 85.44 669 TRP B O 1
ATOM 10956 N N . LEU B 1 670 ? -15.211 8.203 51.062 1 82.25 670 LEU B N 1
ATOM 10957 C CA . LEU B 1 670 ? -15.125 9.648 51.188 1 82.25 670 LEU B CA 1
ATOM 10958 C C . LEU B 1 670 ? -15.68 10.344 49.938 1 82.25 670 LEU B C 1
ATOM 10960 O O . LEU B 1 670 ? -16.359 11.367 50.062 1 82.25 670 LEU B O 1
ATOM 10964 N N . LEU B 1 671 ? -15.539 9.789 48.906 1 84.5 671 LEU B N 1
ATOM 10965 C CA . LEU B 1 671 ? -16.047 10.352 47.656 1 84.5 671 LEU B CA 1
ATOM 10966 C C . LEU B 1 671 ? -17.562 10.195 47.562 1 84.5 671 LEU B C 1
ATOM 10968 O O . LEU B 1 671 ? -18.266 11.094 47.094 1 84.5 671 LEU B O 1
ATOM 10972 N N . ILE B 1 672 ? -18 9.188 48.031 1 88.19 672 ILE B N 1
ATOM 10973 C CA . ILE B 1 672 ? -19.438 8.93 48.094 1 88.19 672 ILE B CA 1
ATOM 10974 C C . ILE B 1 672 ? -20.109 9.953 49 1 88.19 672 ILE B C 1
ATOM 10976 O O . ILE B 1 672 ? -21.188 10.477 48.688 1 88.19 672 ILE B O 1
ATOM 10980 N N . MET B 1 673 ? -19.406 10.234 50.031 1 83.69 673 MET B N 1
ATOM 10981 C CA . MET B 1 673 ? -19.906 11.25 50.969 1 83.69 673 MET B CA 1
ATOM 10982 C C . MET B 1 673 ? -19.891 12.633 50.344 1 83.69 673 MET B C 1
ATOM 10984 O O . MET B 1 673 ? -20.844 13.391 50.469 1 83.69 673 MET B O 1
ATOM 10988 N N . ASP B 1 674 ? -18.875 12.867 49.594 1 82 674 ASP B N 1
ATOM 10989 C CA . ASP B 1 674 ? -18.688 14.172 48.969 1 82 674 ASP B CA 1
ATOM 10990 C C . ASP B 1 674 ? -19.719 14.43 47.906 1 82 674 ASP B C 1
ATOM 10992 O O . ASP B 1 674 ? -20.188 15.555 47.719 1 82 674 ASP B O 1
ATOM 10996 N N . GLU B 1 675 ? -20.156 13.43 47.281 1 83.62 675 GLU B N 1
ATOM 10997 C CA . GLU B 1 675 ? -21.125 13.586 46.188 1 83.62 675 GLU B CA 1
ATOM 10998 C C . GLU B 1 675 ? -22.547 13.289 46.656 1 83.62 675 GLU B C 1
ATOM 11000 O O . GLU B 1 675 ? -23.469 13.234 45.844 1 83.62 675 GLU B O 1
ATOM 11005 N N . ASN B 1 676 ? -22.734 13.047 47.844 1 85.31 676 ASN B N 1
ATOM 11006 C CA . ASN B 1 676 ? -24.016 12.789 48.469 1 85.31 676 ASN B CA 1
ATOM 11007 C C . ASN B 1 676 ? -24.734 11.609 47.844 1 85.31 676 ASN B C 1
ATOM 11009 O O . ASN B 1 676 ? -25.922 11.703 47.531 1 85.31 676 ASN B O 1
ATOM 11013 N N . LEU B 1 677 ? -24 10.492 47.656 1 89.38 677 LEU B N 1
ATOM 11014 C CA . LEU B 1 677 ? -24.547 9.258 47.125 1 89.38 677 LEU B CA 1
ATOM 11015 C C . LEU B 1 677 ? -24.969 8.305 48.219 1 89.38 677 LEU B C 1
ATOM 11017 O O . LEU B 1 677 ? -24.719 7.102 48.156 1 89.38 677 LEU B O 1
ATOM 11021 N N . GLY B 1 678 ? -25.641 8.789 49.062 1 88.88 678 GLY B N 1
ATOM 11022 C CA . GLY B 1 678 ? -26.125 8.039 50.219 1 88.88 678 GLY B CA 1
ATOM 11023 C C . GLY B 1 678 ? -27.359 7.207 49.906 1 88.88 678 GLY B C 1
ATOM 11024 O O . GLY B 1 678 ? -27.734 7.051 48.75 1 88.88 678 GLY B O 1
ATOM 11025 N N . PRO B 1 679 ? -27.969 6.641 50.875 1 90 679 PRO B N 1
ATOM 11026 C CA . PRO B 1 679 ? -29.156 5.816 50.656 1 90 679 PRO B CA 1
ATOM 11027 C C . PRO B 1 679 ? -30.281 6.578 49.969 1 90 679 PRO B C 1
ATOM 11029 O O . PRO B 1 679 ? -30.422 7.793 50.156 1 90 679 PRO B O 1
ATOM 11032 N N . ILE B 1 680 ? -31.031 5.879 49.281 1 91.25 680 ILE B N 1
ATOM 11033 C CA . ILE B 1 680 ? -32.188 6.43 48.562 1 91.25 680 ILE B CA 1
ATOM 11034 C C . ILE B 1 680 ? -33.344 6.68 49.531 1 91.25 680 ILE B C 1
ATOM 11036 O O . ILE B 1 680 ? -33.719 5.785 50.281 1 91.25 680 ILE B O 1
ATOM 11040 N N . THR B 1 681 ? -33.875 7.844 49.5 1 88.69 681 THR B N 1
ATOM 11041 C CA . THR B 1 681 ? -34.875 8.273 50.5 1 88.69 681 THR B CA 1
ATOM 11042 C C . THR B 1 681 ? -36.281 8.117 49.906 1 88.69 681 THR B C 1
ATOM 11044 O O . THR B 1 681 ? -36.438 7.922 48.719 1 88.69 681 THR B O 1
ATOM 11047 N N . VAL B 1 682 ? -37.219 8.227 50.75 1 85.31 682 VAL B N 1
ATOM 11048 C CA . VAL B 1 682 ? -38.625 8.109 50.406 1 85.31 682 VAL B CA 1
ATOM 11049 C C . VAL B 1 682 ? -39 9.227 49.438 1 85.31 682 VAL B C 1
ATOM 11051 O O . VAL B 1 682 ? -39.906 9.047 48.594 1 85.31 682 VAL B O 1
ATOM 11054 N N . GLU B 1 683 ? -38.344 10.398 49.5 1 83.75 683 GLU B N 1
ATOM 11055 C CA . GLU B 1 683 ? -38.656 11.523 48.594 1 83.75 683 GLU B CA 1
ATOM 11056 C C . GLU B 1 683 ? -38.188 11.219 47.156 1 83.75 683 GLU B C 1
ATOM 11058 O O . GLU B 1 683 ? -38.781 11.734 46.219 1 83.75 683 GLU B O 1
ATOM 11063 N N . GLU B 1 684 ? -37.312 10.375 46.969 1 85.81 684 GLU B N 1
ATOM 11064 C CA . GLU B 1 684 ? -36.781 10.047 45.656 1 85.81 684 GLU B CA 1
ATOM 11065 C C . GLU B 1 684 ? -37.531 8.883 45.031 1 85.81 684 GLU B C 1
ATOM 11067 O O . GLU B 1 684 ? -37.781 8.859 43.844 1 85.81 684 GLU B O 1
ATOM 11072 N N . ASN B 1 685 ? -37.781 7.855 45.938 1 85.81 685 ASN B N 1
ATOM 11073 C CA . ASN B 1 685 ? -38.562 6.691 45.562 1 85.81 685 ASN B CA 1
ATOM 11074 C C . ASN B 1 685 ? -39.5 6.254 46.688 1 85.81 685 ASN B C 1
ATOM 11076 O O . ASN B 1 685 ? -39.031 5.934 47.781 1 85.81 685 ASN B O 1
ATOM 11080 N N . PRO B 1 686 ? -40.656 6.25 46.438 1 84.62 686 PRO B N 1
ATOM 11081 C CA . PRO B 1 686 ? -41.625 5.965 47.469 1 84.62 686 PRO B CA 1
ATOM 11082 C C . PRO B 1 686 ? -41.469 4.57 48.094 1 84.62 686 PRO B C 1
ATOM 11084 O O . PRO B 1 686 ? -41.938 4.312 49.188 1 84.62 686 PRO B O 1
ATOM 11087 N N . GLN B 1 687 ? -40.781 3.721 47.406 1 82.38 687 GLN B N 1
ATOM 11088 C CA . GLN B 1 687 ? -40.594 2.359 47.906 1 82.38 687 GLN B CA 1
ATOM 11089 C C . GLN B 1 687 ? -39.438 2.293 48.906 1 82.38 687 GLN B C 1
ATOM 11091 O O . GLN B 1 687 ? -39.281 1.294 49.625 1 82.38 687 GLN B O 1
ATOM 11096 N N . ALA B 1 688 ? -38.75 3.383 49 1 81.12 688 ALA B N 1
ATOM 11097 C CA . ALA B 1 688 ? -37.625 3.445 49.938 1 81.12 688 ALA B CA 1
ATOM 11098 C C . ALA B 1 688 ? -38.125 3.734 51.344 1 81.12 688 ALA B C 1
ATOM 11100 O O . ALA B 1 688 ? -39.125 4.465 51.531 1 81.12 688 ALA B O 1
ATOM 11101 N N . VAL B 1 689 ? -37.688 3.113 52.344 1 80.56 689 VAL B N 1
ATOM 11102 C CA . VAL B 1 689 ? -38.188 3.229 53.719 1 80.56 689 VAL B CA 1
ATOM 11103 C C . VAL B 1 689 ? -37.375 4.27 54.5 1 80.56 689 VAL B C 1
ATOM 11105 O O . VAL B 1 689 ? -37.781 4.742 55.531 1 80.56 689 VAL B O 1
ATOM 11108 N N . MET B 1 690 ? -36.344 4.699 53.938 1 82.06 690 MET B N 1
ATOM 11109 C CA . MET B 1 690 ? -35.438 5.555 54.688 1 82.06 690 MET B CA 1
ATOM 11110 C C . MET B 1 690 ? -35.781 7.027 54.531 1 82.06 690 MET B C 1
ATOM 11112 O O . MET B 1 690 ? -36.062 7.473 53.406 1 82.06 690 MET B O 1
ATOM 11116 N N . LYS B 1 691 ? -36 7.766 55.562 1 83.06 691 LYS B N 1
ATOM 11117 C CA . LYS B 1 691 ? -36.281 9.195 55.562 1 83.06 691 LYS B CA 1
ATOM 11118 C C . LYS B 1 691 ? -35.031 10.008 55.312 1 83.06 691 LYS B C 1
ATOM 11120 O O . LYS B 1 691 ? -33.906 9.516 55.5 1 83.06 691 LYS B O 1
ATOM 11125 N N . ARG B 1 692 ? -35.188 11.219 54.781 1 81.88 692 ARG B N 1
ATOM 11126 C CA . ARG B 1 692 ? -34.062 12.086 54.375 1 81.88 692 ARG B CA 1
ATOM 11127 C C . ARG B 1 692 ? -33.125 12.312 55.531 1 81.88 692 ARG B C 1
ATOM 11129 O O . ARG B 1 692 ? -31.891 12.273 55.344 1 81.88 692 ARG B O 1
ATOM 11136 N N . ASP B 1 693 ? -33.594 12.578 56.719 1 81.75 693 ASP B N 1
ATOM 11137 C CA . ASP B 1 693 ? -32.781 12.859 57.906 1 81.75 693 ASP B CA 1
ATOM 11138 C C . ASP B 1 693 ? -31.938 11.633 58.281 1 81.75 693 ASP B C 1
ATOM 11140 O O . ASP B 1 693 ? -30.766 11.766 58.688 1 81.75 693 ASP B O 1
ATOM 11144 N N . GLU B 1 694 ? -32.469 10.477 58.094 1 82.25 694 GLU B N 1
ATOM 11145 C CA . GLU B 1 694 ? -31.766 9.234 58.406 1 82.25 694 GLU B CA 1
ATOM 11146 C C . GLU B 1 694 ? -30.641 8.977 57.406 1 82.25 694 GLU B C 1
ATOM 11148 O O . GLU B 1 694 ? -29.562 8.508 57.75 1 82.25 694 GLU B O 1
ATOM 11153 N N . ALA B 1 695 ? -30.875 9.336 56.188 1 85.25 695 ALA B N 1
ATOM 11154 C CA . ALA B 1 695 ? -29.891 9.156 55.125 1 85.25 695 ALA B CA 1
ATOM 11155 C C . ALA B 1 695 ? -28.688 10.07 55.344 1 85.25 695 ALA B C 1
ATOM 11157 O O . ALA B 1 695 ? -27.531 9.648 55.156 1 85.25 695 ALA B O 1
ATOM 11158 N N . VAL B 1 696 ? -28.938 11.258 55.75 1 83.19 696 VAL B N 1
ATOM 11159 C CA . VAL B 1 696 ? -27.875 12.227 56 1 83.19 696 VAL B CA 1
ATOM 11160 C C . VAL B 1 696 ? -27.062 11.789 57.219 1 83.19 696 VAL B C 1
ATOM 11162 O O . VAL B 1 696 ? -25.828 11.875 57.219 1 83.19 696 VAL B O 1
ATOM 11165 N N . ARG B 1 697 ? -27.703 11.305 58.25 1 80.81 697 ARG B N 1
ATOM 11166 C CA . ARG B 1 697 ? -27.031 10.812 59.438 1 80.81 697 ARG B CA 1
ATOM 11167 C C . ARG B 1 697 ? -26.141 9.609 59.125 1 80.81 697 ARG B C 1
ATOM 11169 O O . ARG B 1 697 ? -25.031 9.492 59.625 1 80.81 697 ARG B O 1
ATOM 11176 N N . PHE B 1 698 ? -26.609 8.789 58.25 1 84.19 698 PHE B N 1
ATOM 11177 C CA . PHE B 1 698 ? -25.844 7.617 57.812 1 84.19 698 PHE B CA 1
ATOM 11178 C C . PHE B 1 698 ? -24.531 8.031 57.156 1 84.19 698 PHE B C 1
ATOM 11180 O O . PHE B 1 698 ? -23.484 7.434 57.406 1 84.19 698 PHE B O 1
ATOM 11187 N N . LEU B 1 699 ? -24.547 9 56.344 1 82.06 699 LEU B N 1
ATOM 11188 C CA . LEU B 1 699 ? -23.375 9.438 55.594 1 82.06 699 LEU B CA 1
ATOM 11189 C C . LEU B 1 699 ? -22.391 10.156 56.5 1 82.06 699 LEU B C 1
ATOM 11191 O O . LEU B 1 699 ? -21.172 10.086 56.281 1 82.06 699 LEU B O 1
ATOM 11195 N N . ALA B 1 700 ? -22.812 10.836 57.375 1 76.25 700 ALA B N 1
ATOM 11196 C CA . ALA B 1 700 ? -21.984 11.617 58.281 1 76.25 700 ALA B CA 1
ATOM 11197 C C . ALA B 1 700 ? -21.344 10.734 59.344 1 76.25 700 ALA B C 1
ATOM 11199 O O . ALA B 1 700 ? -20.312 11.086 59.938 1 76.25 700 ALA B O 1
ATOM 11200 N N . GLU B 1 701 ? -21.828 9.594 59.625 1 72.56 701 GLU B N 1
ATOM 11201 C CA . GLU B 1 701 ? -21.328 8.742 60.688 1 72.56 701 GLU B CA 1
ATOM 11202 C C . GLU B 1 701 ? -20.047 8.016 60.281 1 72.56 701 GLU B C 1
ATOM 11204 O O . GLU B 1 701 ? -19.984 7.422 59.219 1 72.56 701 GLU B O 1
ATOM 11209 N N . PRO B 1 702 ? -18.828 8.258 60.781 1 65.06 702 PRO B N 1
ATOM 11210 C CA . PRO B 1 702 ? -17.578 7.539 60.469 1 65.06 702 PRO B CA 1
ATOM 11211 C C . PRO B 1 702 ? -17.719 6.027 60.594 1 65.06 702 PRO B C 1
ATOM 11213 O O . PRO B 1 702 ? -18.578 5.543 61.344 1 65.06 702 PRO B O 1
ATOM 11216 N N . PRO B 1 703 ? -17.078 5.344 59.5 1 57.31 703 PRO B N 1
ATOM 11217 C CA . PRO B 1 703 ? -17.172 3.885 59.594 1 57.31 703 PRO B CA 1
ATOM 11218 C C . PRO B 1 703 ? -16.797 3.377 61 1 57.31 703 PRO B C 1
ATOM 11220 O O . PRO B 1 703 ? -15.898 3.92 61.625 1 57.31 703 PRO B O 1
ATOM 11223 N N . LYS B 1 704 ? -17.578 2.854 61.562 1 48.22 704 LYS B N 1
ATOM 11224 C CA . LYS B 1 704 ? -17.297 2.309 62.906 1 48.22 704 LYS B CA 1
ATOM 11225 C C . LYS B 1 704 ? -16.094 1.363 62.844 1 48.22 704 LYS B C 1
ATOM 11227 O O . LYS B 1 704 ? -16.031 0.471 62 1 48.22 704 LYS B O 1
ATOM 11232 N N . ASP B 1 705 ? -14.914 1.817 63.094 1 43.03 705 ASP B N 1
ATOM 11233 C CA . ASP B 1 705 ? -13.812 0.903 63.344 1 43.03 705 ASP B CA 1
ATOM 11234 C C . ASP B 1 705 ? -14.312 -0.361 64.062 1 43.03 705 ASP B C 1
ATOM 11236 O O . ASP B 1 705 ? -14.984 -0.283 65.062 1 43.03 705 ASP B O 1
ATOM 11240 N N . GLN B 1 706 ? -14.586 -1.295 63.125 1 39.53 706 GLN B N 1
ATOM 11241 C CA . GLN B 1 706 ? -15.031 -2.537 63.75 1 39.53 706 GLN B CA 1
ATOM 11242 C C . GLN B 1 706 ? -14.148 -2.893 64.938 1 39.53 706 GLN B C 1
ATOM 11244 O O . GLN B 1 706 ? -14.32 -3.949 65.562 1 39.53 706 GLN B O 1
ATOM 11249 N N . GLU B 1 707 ? -12.984 -2.189 65.125 1 36.34 707 GLU B N 1
ATOM 11250 C CA . GLU B 1 707 ? -12.344 -2.697 66.312 1 36.34 707 GLU B CA 1
ATOM 11251 C C . GLU B 1 707 ? -13.266 -2.572 67.5 1 36.34 707 GLU B C 1
ATOM 11253 O O . GLU B 1 707 ? -13.102 -3.289 68.5 1 36.34 707 GLU B O 1
ATOM 11258 N N . SER B 1 708 ? -14.102 -1.536 67.438 1 35.28 708 SER B N 1
ATOM 11259 C CA . SER B 1 708 ? -14.797 -1.387 68.688 1 35.28 708 SER B CA 1
ATOM 11260 C C . SER B 1 708 ? -15.914 -2.416 68.875 1 35.28 708 SER B C 1
ATOM 11262 O O . SER B 1 708 ? -16.469 -2.584 69.938 1 35.28 708 SER B O 1
ATOM 11264 N N . GLN B 1 709 ? -16.391 -2.934 67.688 1 34.25 709 GLN B N 1
ATOM 11265 C CA . GLN B 1 709 ? -17.438 -3.896 68 1 34.25 709 GLN B CA 1
ATOM 11266 C C . GLN B 1 709 ? -16.844 -5.223 68.438 1 34.25 709 GLN B C 1
ATOM 11268 O O . GLN B 1 709 ? -17.562 -6.148 68.812 1 34.25 709 GLN B O 1
ATOM 11273 N N . LYS B 1 710 ? -15.523 -5.473 68.125 1 34.88 710 LYS B N 1
ATOM 11274 C CA . LYS B 1 710 ? -15.008 -6.688 68.75 1 34.88 710 LYS B CA 1
ATOM 11275 C C . LYS B 1 710 ? -14.961 -6.543 70.25 1 34.88 710 LYS B C 1
ATOM 11277 O O . LYS B 1 710 ? -14.789 -7.531 70.938 1 34.88 710 LYS B O 1
ATOM 11282 N N . MET B 1 711 ? -14.914 -5.273 70.625 1 32.88 711 MET B N 1
ATOM 11283 C CA . MET B 1 711 ? -14.844 -5.277 72.062 1 32.88 711 MET B CA 1
ATOM 11284 C C . MET B 1 711 ? -16.156 -5.77 72.688 1 32.88 711 MET B C 1
ATOM 11286 O O . MET B 1 711 ? -16.156 -6.398 73.75 1 32.88 711 MET B O 1
ATOM 11290 N N . ASP B 1 712 ? -17.234 -5.473 71.938 1 33.66 712 ASP B N 1
ATOM 11291 C CA . ASP B 1 712 ? -18.453 -5.801 72.688 1 33.66 712 ASP B CA 1
ATOM 11292 C C . ASP B 1 712 ? -18.781 -7.289 72.562 1 33.66 712 ASP B C 1
ATOM 11294 O O . ASP B 1 712 ? -19.531 -7.828 73.375 1 33.66 712 ASP B O 1
ATOM 11298 N N . ILE B 1 713 ? -18.344 -7.863 71.438 1 33.84 713 ILE B N 1
ATOM 11299 C CA . ILE B 1 713 ? -18.719 -9.273 71.312 1 33.84 713 ILE B CA 1
ATOM 11300 C C . ILE B 1 713 ? -17.938 -10.078 72.375 1 33.84 713 ILE B C 1
ATOM 11302 O O . ILE B 1 713 ? -18.391 -11.133 72.812 1 33.84 713 ILE B O 1
ATOM 11306 N N . ASP B 1 714 ? -16.703 -9.656 72.688 1 34.03 714 ASP B N 1
ATOM 11307 C CA . ASP B 1 714 ? -16.062 -10.367 73.812 1 34.03 714 ASP B CA 1
ATOM 11308 C C . ASP B 1 714 ? -16.844 -10.195 75.125 1 34.03 714 ASP B C 1
ATOM 11310 O O . ASP B 1 714 ? -16.906 -11.117 75.938 1 34.03 714 ASP B O 1
ATOM 11314 N N . SER B 1 715 ? -17.438 -8.984 75.25 1 34.53 715 SER B 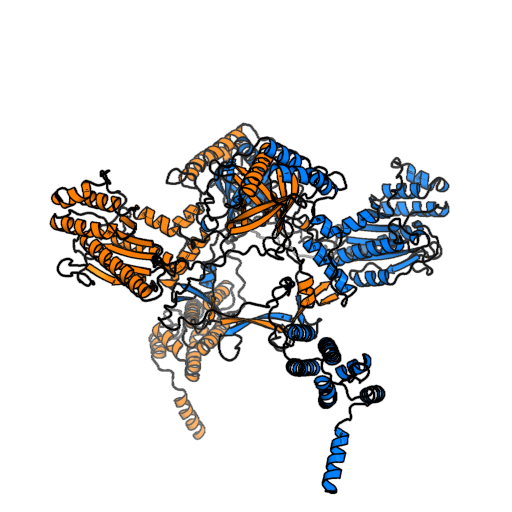N 1
ATOM 11315 C CA . SER B 1 715 ? -18.172 -8.812 76.5 1 34.53 715 SER B CA 1
ATOM 11316 C C . SER B 1 715 ? -19.453 -9.641 76.5 1 34.53 715 SER B C 1
ATOM 11318 O O . SER B 1 715 ? -19.969 -9.984 77.562 1 34.53 715 SER B O 1
ATOM 11320 N N . LEU B 1 716 ? -20.094 -9.742 75.312 1 31.5 716 LEU B N 1
ATOM 11321 C CA . LEU B 1 716 ? -21.359 -10.469 75.375 1 31.5 716 LEU B CA 1
ATOM 11322 C C . LEU B 1 716 ? -21.109 -11.953 75.625 1 31.5 716 LEU B C 1
ATOM 11324 O O . LEU B 1 716 ? -21.938 -12.625 76.25 1 31.5 716 LEU B O 1
ATOM 11328 N N . LEU B 1 717 ? -19.953 -12.484 75.062 1 32.09 717 LEU B N 1
ATOM 11329 C CA . LEU B 1 717 ? -19.734 -13.898 75.312 1 32.09 717 LEU B CA 1
ATOM 11330 C C . LEU B 1 717 ? -19.438 -14.117 76.812 1 32.09 717 LEU B C 1
ATOM 11332 O O . LEU B 1 717 ? -19.469 -15.258 77.312 1 32.09 717 LEU B O 1
ATOM 11336 N N . GLU B 1 718 ? -18.922 -13.094 77.5 1 32.12 718 GLU B N 1
ATOM 11337 C CA . GLU B 1 718 ? -18.812 -13.344 78.938 1 32.12 718 GLU B CA 1
ATOM 11338 C C . GLU B 1 718 ? -20.188 -13.57 79.562 1 32.12 718 GLU B C 1
ATOM 11340 O O . GLU B 1 718 ? -20.328 -14.375 80.5 1 32.12 718 GLU B O 1
ATOM 11345 N N . ASP B 1 719 ? -21.234 -12.664 79.125 1 35.59 719 ASP B N 1
ATOM 11346 C CA . ASP B 1 719 ? -22.453 -12.82 79.875 1 35.59 719 ASP B CA 1
ATOM 11347 C C . ASP B 1 719 ? -23.203 -14.078 79.5 1 35.59 719 ASP B C 1
ATOM 11349 O O . ASP B 1 719 ? -24.109 -14.523 80.188 1 35.59 719 ASP B O 1
ATOM 11353 N N . MET B 1 720 ? -23.031 -14.586 78.25 1 26.81 720 MET B N 1
ATOM 11354 C CA . MET B 1 720 ? -23.734 -15.859 78.125 1 26.81 720 MET B CA 1
ATOM 11355 C C . MET B 1 720 ? -22.875 -17 78.688 1 26.81 720 MET B C 1
ATOM 11357 O O . MET B 1 720 ? -21.719 -17.172 78.312 1 26.81 720 MET B O 1
#

Foldseek 3Di:
DPPAQAEEEEEEEEQEQQQQDADPVGHGNLVLVLLLVLLVLLLCVVAPLNYWYWYKYALAPAQDAPDDCVVQPRIDRDGDTDSPSVVVNVVSVPDHGYHGDDACLSVVLRRLVSVVVVQVVVQVVPVVDDPPDSPRSHPAAEYEYEDQLPDFDDLVSQLVNLVSLVVCLVPLHEYEYEHAPDPQPQPPDDDDPVSVVCNVCVNVDGSSPSVSVSCNSRVYDYDYSVRSSLVSLLDQHHDDDWDKDWAWEDDPDPDIFIKIKTWPFADDDADDDFDADPQDRPDGDDDDPFDADPDDDRDRDDPVRDFDWDDDDPDTHTADPVRVVVPQDFPFAFHWYFPDKDAPVVCDPVFFDDRIKIKMGGDPVDVVNNVVVVVVLVVCVVVRMKTWTFGDHHGSHDTFIWIWHWDDDPVDTITIITTGDDPVVDDDDDDDDDPDDQDPLLVVLVVQLCVLLAQCQQDPVRGGPPDVVRQGDLVSSLVSVQVSCCVVPVPDDRDDRDPSSVCSVDRRPSSVVSNVVSVVVNCVRVVPPPPPPPPDPPPPPDDPPPPPPPPDDDDDPDDDDDDDDDDDCPDDPDDPPDPPPPLPAQDLPQRLVSLVSVVVVPPDLLVRLVRLLVNLLVCLLPRDPDNPRSLNNLVNNLVVCLVPPQVSNLVVPLVSLQVCLVSVRCVSLVVCLVVVSWGHACVSPVNGPHHPVRRNVVSPDHDPNCVVVVVVVVVVVVVD/DPPAQAEEEEEEEEQEQQQQDADPVGHGNLVLVLLLVLLVLLLCVVAPLNYWYWYKYALAPAQDAPDDCVVQPRIDRDGDTDSPSVVVNVVSVVDHGYHGDDACLSVVLRRLVSVVVVQVVVQVVVVVDDPPPSPRSHPAAEYEYEDQLPDFDDLVSQLVNLVSLVVCLVPLHEYEYEHAPDPQPQPPDDPPPVSVVCNVCVNPDGSSPSVSVSCRSNVYDYHYSVRSSLVSLQDQHHDDDWDKDWAWEDDPDPDIFIKIKTWPFADDDADDDFDADPQDRVDGDDDDPFDADPDDDRDRDDPVRDFDWDDDDPDTHTADPVRVVVVQDFPFAFHWYFPDKDAPVVCDPVFFDDRIKIKMGGDPVDPVNNVVVVVVLVVCVVVRMKTWTFGDHHGSHDTFIWIWHWDDDPVDTITIITTGDDPVVDDDDDDDDDPDDQDPLLVVLVVQLPVLLAQQQQDPVRGGPPDVVRQGDLVSSLVSVQVSCCVVPVPDDRDDRDPSSVCSVDRRPSSVVSNVVSVVVNCVRVVPPPPPPPPDPPPPPDDPDPPPPPPDDDDDPDDDDDDDDPDDPPDDPDDPPDPPPPLPAQDLPQNLVSLVSVVVVPDDLLVRLVRLLVNLLVCLLVDPPDNPRSLNNLVNNLVVCLVPPQVSVLVVVLVSLQVCLVSVRCVSLVVCLVVVSWGHACVSPVNGPHHPVRRNVVSPDHSPNCVVVVVVVVVVVVVD

Sequence (1440 aa):
MSRNKPNLVFIIWDIGHKSNAVAPDGQSYFDLQKKCINKIISAKVLFEPKDQVALLKYATIETEHPGDMDTFPNIHFQCDFDTDKIKIMDAVDATAPTDIEQEFLGAFCVALTVLKDRVSSVQQSTSKSSKAKASAPYESLKIILLSRLVGEYTNAETKSITKHLKKIKGLDCSLFVIGPTKKPELEELEEEENLDYFAQYPDSFNADTALSIIFKYVNGVYWCHDEALLNLSSTTSKKVSPRNSKILLELGTDFKIKVQYFNEVCEEPRLEFKVLNSADITKKTSFDRAYSAKGGKRKIVEEEEVIKGFKFGTSIIPFSEEDKSAMEYKSGLPCLKILGFCKKRDIPPIMHIGNTTVNVFPVQNDQASIVAFKALVHTMHQMGRVAVVRRVVMNNGKLTLAALMPRILPDDERLICVELPFANDVTSYKFPRSKPQVSEEQLKAVRDLVQNMNLMDAAADGNEAFQARSTPNPIKIYANELVIQKHRSPDSPVDPPSKFIVSLLEPPKVIAKRAGEMEERLKDVFNIAQVRASSAKFKFPRTPKANTKTMQSEDDILEDQSSQDNVNNIAQSEAAQPGHVKIVQVGSVTPAEDFLALVQQGVPLIDICQQCQTIILQLAVRAQNDLHKPLTAVRVMRQACAKDNPLPYNEWLPQFRNELSERNKLGLWLLIMDENLGPITVEENPQAVMKRDEAVRFLAEPPKDQESQKMDIDSLLEDMMSRNKPNLVFIIWDIGHKSNAVAPDGQSYFDLQKKCINKIISAKVLFEPKDQVALLKYATIETEHPGDMDTFPNIHFQCDFDTDKIKIMDAVDATAPTDIEQEFLGAFCVALTVLKDRVSSVQQSTSKSSKAKASAPYESLKIILLSRLVGEYTNAETKSITKHLKKIKGLDCSLFVIGPTKKPELEELEEEENLDYFAQYPDSFNADTALSIIFKYVNGVYWCHDEALLNLSSTTSKKVSPRNSKILLELGTDFKIKVQYFNEVCEEPRLEFKVLNSADITKKTSFDRAYSAKGGKRKIVEEEEVIKGFKFGTSIIPFSEEDKSAMEYKSGLPCLKILGFCKKRDIPPIMHIGNTTVNVFPVQNDQASIVAFKALVHTMHQMGRVAVVRRVVMNNGKLTLAALMPRILPDDERLICVELPFANDVTSYKFPRSKPQVSEEQLKAVRDLVQNMNLMDAAADGNEAFQARSTPNPIKIYANELVIQKHRSPDSPVDPPSKFIVSLLEPPKVIAKRAGEMEERLKDVFNIAQVRASSAKFKFPRTPKANTKTMQSEDDILEDQSSQDNVNNIAQSEAAQPGHVKIVQVGSVTPAEDFLALVQQGVPLIDICQQCQTIILQLAVRAQNDLHKPLTAVRVMRQACAKDNPLPYNEWLPQFRNELSERNKLGLWLLIMDENLGPITVEENPQAVMKRDEAVRFLAEPPKDQESQKMDIDSLLEDM

Radius of gyration: 41.88 Å; Cα contacts (8 Å, |Δi|>4): 2395; chains: 2; bounding box: 132×122×117 Å

InterPro domains:
  IPR006164 Ku70/Ku80, DNA-binding domain [PF02735] (252-445)
  IPR006164 Ku70/Ku80, DNA-binding domain [SM00559] (298-437)
  IPR014893 Ku, C-terminal [PF08785] (590-699)
  IPR016194 SPOC-like, C-terminal domain superfamily [G3DSA:2.40.290.10] (244-435)
  IPR016194 SPOC-like, C-terminal domain superfamily [SSF100939] (243-532)
  IPR036465 von Willebrand factor A-like domain superfamily [G3DSA:3.40.50.410] (2-233)
  IPR036465 von Willebrand factor A-like domain superfamily [SSF53300] (22-206)
  IPR036494 Ku, C-terminal domain superfamily [G3DSA:1.25.40.240] (557-703)
  IPR036494 Ku, C-terminal domain superfamily [SSF101420] (582-700)

Organism: NCBI:txid197152

pLDDT: mean 76.4, std 20.16, range [17.39, 97.62]

Solvent-accessible surface area (backbone atoms only — not comparable to full-atom values): 80179 Å² total; per-residue (Å²): 126,85,71,81,52,33,36,42,36,38,37,37,39,47,34,15,38,75,21,59,42,69,38,96,87,68,47,29,44,41,57,52,47,52,52,45,51,49,47,53,49,50,49,32,40,73,48,36,53,71,32,25,44,24,39,34,38,27,27,37,90,56,64,43,61,98,60,62,54,84,83,37,61,24,24,28,56,76,40,65,75,31,60,67,54,62,61,52,49,50,51,56,70,69,59,72,77,37,79,35,81,67,73,64,57,56,51,52,48,46,50,51,51,52,52,49,50,52,55,49,51,53,50,53,62,51,59,76,50,50,82,59,81,80,68,73,79,46,67,44,39,38,35,37,37,37,42,65,74,82,53,83,55,54,45,71,55,36,42,54,43,42,61,45,48,62,58,40,72,75,48,83,42,36,35,35,37,37,24,54,79,75,67,66,71,59,63,90,69,69,84,77,65,42,59,58,45,39,48,71,47,28,70,76,36,49,38,44,50,51,47,27,53,49,31,68,71,29,67,44,44,82,33,27,53,67,57,46,46,50,53,56,57,52,62,71,61,56,90,65,78,67,59,71,44,79,36,41,38,28,55,61,89,81,43,69,33,49,26,30,39,34,46,32,27,43,71,66,77,74,89,73,66,41,56,17,27,61,89,42,67,86,41,57,37,38,82,36,85,25,30,23,46,72,77,74,77,76,42,73,45,53,77,87,45,47,30,42,23,35,75,54,64,94,41,70,41,75,40,50,72,67,49,50,58,63,55,46,67,74,62,43,66,43,27,37,36,48,45,27,25,40,54,47,81,79,61,45,76,69,47,50,28,33,57,54,20,33,40,37,36,50,37,88,92,35,68,51,24,37,39,53,46,50,31,46,37,51,40,28,52,76,68,47,34,23,34,37,25,41,36,24,80,36,73,46,28,71,73,42,46,28,36,39,34,52,44,80,51,98,66,46,71,35,30,39,39,38,35,39,50,32,19,73,20,44,41,88,77,86,69,81,70,75,85,76,82,67,51,70,67,50,38,50,52,44,42,51,46,53,63,45,21,40,21,62,54,45,27,96,87,49,38,57,43,79,40,44,74,71,29,57,47,50,66,57,34,48,42,51,52,48,54,52,43,39,66,76,37,69,82,54,76,85,74,76,79,50,70,68,44,51,55,75,72,42,44,41,69,66,31,48,54,45,36,58,70,45,45,64,57,48,35,63,69,48,62,50,71,76,72,62,86,59,83,68,66,79,69,65,79,70,73,77,73,78,76,72,77,74,84,77,80,85,77,89,81,78,87,88,76,93,84,84,82,89,80,84,84,79,80,81,84,79,75,85,65,76,84,70,74,80,60,86,61,53,46,82,85,48,38,40,59,33,46,52,49,29,51,72,71,62,51,60,62,69,61,50,47,55,42,39,52,54,41,35,51,50,44,52,69,67,38,87,82,67,52,59,63,42,46,47,27,49,52,47,52,49,52,52,22,36,71,72,53,36,61,69,54,52,62,40,49,66,54,48,50,50,52,28,53,74,66,70,44,52,65,56,56,53,50,35,52,73,67,66,66,53,56,58,22,32,91,69,25,76,84,25,85,41,49,64,70,57,31,52,53,58,58,68,50,70,74,69,59,60,69,58,53,58,51,48,53,59,54,48,57,66,75,100,127,85,73,81,52,33,38,41,37,39,36,37,39,46,33,13,36,75,20,58,42,69,38,96,88,68,48,31,44,41,55,53,47,51,51,45,50,48,46,54,50,50,48,33,39,73,49,37,54,69,32,24,44,25,38,32,38,30,26,36,90,55,64,44,61,97,58,63,55,84,84,36,62,26,25,27,56,76,41,66,75,30,60,67,53,63,61,51,48,50,51,57,70,70,57,72,76,38,78,36,83,66,71,64,56,56,51,50,48,46,49,49,52,52,51,50,50,52,56,48,51,52,50,53,62,54,58,76,48,73,91,63,83,78,69,74,80,46,67,42,38,36,37,37,40,36,43,68,74,81,53,82,53,52,45,72,55,38,42,55,43,43,62,44,48,63,58,40,71,75,48,84,41,38,35,36,37,39,25,54,80,74,68,66,71,58,60,90,68,71,85,79,66,43,60,58,45,38,46,71,46,29,70,77,37,48,39,46,50,52,47,26,52,50,30,68,69,30,69,42,45,82,34,28,54,67,58,45,47,50,53,55,56,51,60,71,61,56,88,66,79,67,60,72,45,80,37,41,38,29,53,60,92,79,43,68,34,50,25,30,38,33,46,32,26,43,72,64,78,73,90,73,65,40,54,18,27,60,89,41,69,86,43,54,37,38,80,36,84,25,30,24,48,73,81,73,77,76,43,72,44,54,76,86,47,47,29,41,23,35,76,54,64,94,40,70,42,76,42,51,72,67,50,51,58,64,54,47,66,74,61,41,65,42,27,36,37,49,45,28,25,40,54,48,81,79,60,46,74,68,48,48,30,33,56,54,20,32,40,37,37,51,37,88,92,36,69,49,25,38,38,52,46,49,30,46,38,50,40,27,53,77,68,47,35,23,35,35,24,42,36,23,80,36,72,47,29,70,73,42,46,27,36,39,36,52,44,79,50,99,68,46,72,35,31,39,41,36,33,39,52,33,18,73,22,46,39,88,77,87,67,82,68,72,84,74,82,67,52,70,66,49,38,51,51,44,42,52,46,53,62,45,21,41,20,61,55,44,28,96,87,48,38,59,43,80,41,44,73,71,27,54,48,48,66,56,35,47,42,52,51,48,54,53,44,39,66,77,37,68,83,53,77,85,75,76,78,51,71,67,45,51,54,74,71,41,45,42,70,65,32,48,55,46,36,59,71,44,44,64,57,49,36,63,68,49,63,49,69,78,72,62,86,62,85,69,70,81,71,66,81,72,72,78,72,79,67,63,58,72,82,76,84,85,74,90,81,76,75,96,73,88,78,79,84,83,78,83,87,79,80,81,84,77,77,83,64,73,85,71,73,79,60,87,60,51,45,82,84,49,38,40,60,33,46,52,50,29,53,74,71,61,52,59,63,69,60,51,48,55,42,41,51,54,41,34,50,51,44,51,69,65,37,87,82,68,52,59,62,42,47,46,29,49,51,49,51,50,52,50,22,38,70,74,54,36,61,67,55,52,64,41,49,65,54,47,49,51,53,27,54,73,64,70,45,52,66,56,57,54,48,37,52,73,67,67,66,54,57,56,23,32,90,69,24,76,84,25,84,40,47,64,72,57,31,54,52,58,58,69,50,71,73,70,61,60,68,60,55,54,54,49,54,58,54,49,56,66,74,97

Nearest PDB structures (foldseek):
  6erg-assembly2_E  TM=7.859E-01  e=4.288E-40  Homo sapiens
  6erg-assembly1_B  TM=7.920E-01  e=2.979E-39  Homo sapiens
  6erf-assembly1_B  TM=7.368E-01  e=9.018E-39  Homo sapiens
  7z6o-assembly1_B  TM=7.227E-01  e=1.189E-38  Homo sapiens
  8asc-assembly1_L  TM=7.167E-01  e=1.958E-38  Homo sapiens